Protein AF-A0A173T010-F1 (afdb_monomer_lite)

Sequence (983 aa):
MTNVKKKDGKRFGAIVLSLILLLSLVFPYPVMADQTTAADQTTAASVYAIHKTGDDKENFVIVIMGEGYTREQQEQFLKDATAKAQGLLKWSPYKEYSDRINIYAVQTVSNETGVGVMYGESNPDTYFHVQAFGKSCYFAKDGEDKARALRAELESRYLDTGAAVGTIHIICNTTANIGSSSNALFSFSANSGENEQGDVMTHEISHSIGRLGDEYDKKMQGENISDTSDPDKIKWHKMLGFRGIGITAAGTETVFAPSRVCMMRDLGNPFCEVCKMELARRLNNRDYVSRQASVYVCDPEITIPHSRTGTLDRDSDQYRIDETNITKANGKDLEFRTVVQNMVDAKQHLKITFRIIGADHTVKYEKEETYTVPPHSNWYDPDAARESLSVTLPAVTGLVSGDRLEGKIIDEDTGKILADNQTAGQAWSTVTIRYMLQNEDGTETTVPDTAPATVYVPKNSAYTLRSPDLYGYTCVGNSANQGEINITEDRQEITYYYRKNSEMPEIQTVPVRVTYDGKPHTFDIKQEDGVQISYSLTENGSYTQTEMPFYTEAGQYKIYFKAEKASFIPTYGEAVLEIEKASTSMQLTAKNDTVKGAGTVELQLCRQGIPEDAGIKVTCDVSGITLEEKGTDHWMATLPNETKTYTFTASYDGNGNYTGSKADCQVRVTADHSQTGGGSGGSSGGSSGGSSSGGSGGISGGGSSGGSGGSSGGSSGGSSGGGSGENAGGSTDGSSGNVSPDSGTLPAPDHAKEEPGNVTPPPAADTSVSVKDINVKAKTAVKNNTVKVKNIAAVLKKEITKAEKEQGGRIKDLSVEITFDTGKAKNWKNLHLEMDKQAVNLLVKKNVKEWKVNGGNVNLTFDSKALKELKKEMNTAVVIKMKQADKKNLSARAGKIIGKRPVYDFSVTGIKKKQSSVLKKGRIRVAVSYNASKKEKDKKIFAYKIDKHGAAVKIPGSYYDSDTKTVNFVSRGFFTVAVGCEK

Secondary structure (DSSP, 8-state):
------------S--GGGGSTTSS----PPP-----------PPPEEEEEEE-S-TTTSEEEEEEEES--GGGHHHHHHHHHHHHHHHTTSTTTTTTTTSEEEEEEE---SSSS-EETTSS-----TT-EEEETTEEEE-TTHHHHHHHHHHHHHHHTS-TT--EEEEEEEES-SS--EEEEETTEEEEE--GGGTTSHHHHHHHHHHHH----TTS----SSS-BS---TTTSTTGGGTTSTT--BEEESEEEEEES-SS-TTTSTTSPPPHHHHHHHHHHHT-TTT-SS--SEEE---EEE------SB--S-GGGSB--TTTGGGGTTEEEEEEEEEEE-SSS-EEEEEEEEEE-TTS-EEEEEEEEEEEPP--SS--SGGGEEEEEEEEEEE-S--TT-EEEEEEEETTT--EEEETTGGG--EEEEEEEEEEE-TTS-EEEPTTB--EEEEEETT-EEE-----BTTEEEEEETT-SSEEE--SSEEEEEEEEEEPBPPP-EEEE-EEEE--SS-B--EEEE-TT-EEEEESSTTS---B-SPP-B-SSEEEEEEEEEE-TTBPPEEEEEEEEEEPBP-EEEEEES-SEEESSEEEEEEEEEESS-TT---EEEESSTT-EEEEEETTEEEEEE-SSSEEEEEEEEE---SSB--EEEEEEEEEE------------------------------------------------------------------------------------------PPP--SS-----EEEEEE--EEETTEEEE--HHHHHHHHHHHHHHHTTS--SS-EEEEEE--TT-TT-SEEEEEE-HHHHHHHHHTT-SEEEEE-SSEEEEEEHHHHHHHHHHHSS-EEEEEEEPPSTTS-HHHHHHHTTS-EEEEEEEETTSPEE-B-SS--EEEEEE----TTS-GGGEEEEEE-TTS-EEEPTT-EEETTTTEEEEEESB---EEEEE--

Organism: NCBI:txid301302

InterPro domains:
  IPR009459 MucBP domain [PF06458] (430-499)
  IPR019026 Peptidase M64, IgA [PF09471] (50-226)
  IPR024079 Metallopeptidase, catalytic domain superfamily [G3DSA:3.40.390.10] (43-287)

Foldseek 3Di:
DDDDDDDDDDWDDDVPPVVVVPDPDDDDDDDDDDDDDDPPDPDAWFKFFAADQFAQQAAAEEEEEEKQAAPVCQVVQVVQQSLLLVLLCVAPPNQVCLNRYTYMYTYQHFPHGFAAEVVDPDQGRIRQNWYDDQQEIDGDDCNVVVVVVSQVVCQVAFHHPPFHHQAYEYETADQDNHWAAPELHYIYGYPHPVCSSNQRVNLGNLCNQLVAAQQADPDQTGLQKDQDQPLVPDLPNQCQLPPQFAWDHHNDPRMTGGHPFASSHPTPGHHDQSSSQSNLLRRQDSVGHPNGDFKDKGQKFKFFDDDSHRPTDPCSVVRGDFLQRPQVCAQGKMKIKIKMWGNAQDKFKKKKKKFKADLVRHTQDIDMDIDIFHGPDPDDRRVSRMHMDMDMDGNDHPDDRNIHIWIFMAGPVPRDTPHINCRNVFQKAKEKEFEWEQDPVRDIDGDPSYHIRIHIDGAQDKDARNLQAGRQKHWDAKPVNDRMDTHHDRYHYMYTYIYGFDDAWDKDWDAAEEEQPQDWDFTDIDGDPQKQKFKDQDQPDPSHHRDTDTDRWADKGKIKIWIDHPRHDTDIDMYIYGHHAFEWEKEKEWPAQEAEAWDKIKIAMDIDRDDQPQDKDKDKPDPPWDWDDPDRRIIITTGHQDFDKIKIKIWGPADRRHHIYIYIGIHGYHHDDDDDDDDDDDDDDDDDDDDDDDDDDDDDDDDDDDDDDDDDYDDDYDDDDDDDDDDDDDDDDDDDDDDDDDDDDDDDDDDDDDDDDDDDDDDDDDDDDLEDEQEQEFEWDDDPLETEGPPVLVSVVVSLVVVCVVVVHQGDAYEYEYDYPCVVRLPRFKYKYKAFLNNLVVCLVSLHQWYWYCPVQKIKIWGSFRSVQQCVVQVGIKIKMKGWDDLPQADPVLCQFQPPFTKIFIWIDRPPDDTFFFGPTTKMKMWGAADDDPVADQAFKFKFFQDPRNYTHTAPPWGADNPSRTTIDMGRGGGMMTIGGDD

Structure (mmCIF, N/CA/C/O backbone):
data_AF-A0A173T010-F1
#
_entry.id   AF-A0A173T010-F1
#
loop_
_atom_site.group_PDB
_atom_site.id
_atom_site.type_symbol
_atom_site.label_atom_id
_atom_site.label_alt_id
_atom_site.label_comp_id
_atom_site.label_asym_id
_atom_site.label_entity_id
_atom_site.label_seq_id
_atom_site.pdbx_PDB_ins_code
_atom_site.Cartn_x
_atom_site.Cartn_y
_atom_site.Cartn_z
_atom_site.occupancy
_atom_site.B_iso_or_equiv
_atom_site.auth_seq_id
_atom_site.auth_comp_id
_atom_site.auth_asym_id
_atom_site.auth_atom_id
_atom_site.pdbx_PDB_model_num
ATOM 1 N N . MET A 1 1 ? -6.142 -73.138 -12.010 1.00 29.06 1 MET A N 1
ATOM 2 C CA . MET A 1 1 ? -5.313 -74.334 -11.724 1.00 29.06 1 MET A CA 1
ATOM 3 C C . MET A 1 1 ? -3.832 -73.946 -11.750 1.00 29.06 1 MET A C 1
ATOM 5 O O . MET A 1 1 ? -3.520 -72.830 -12.137 1.00 29.06 1 MET A O 1
ATOM 9 N N . THR A 1 2 ? -2.970 -74.850 -11.284 1.00 28.05 2 THR A N 1
ATOM 10 C CA . THR A 1 2 ? -1.491 -74.925 -11.391 1.00 28.05 2 THR A CA 1
ATOM 11 C C . THR A 1 2 ? -0.807 -74.241 -12.597 1.00 28.05 2 THR A C 1
ATOM 13 O O . THR A 1 2 ? -1.397 -74.246 -13.668 1.00 28.05 2 THR A O 1
ATOM 16 N N . ASN A 1 3 ? 0.477 -73.821 -12.585 1.00 24.70 3 ASN A N 1
ATOM 17 C CA . ASN A 1 3 ? 1.535 -73.593 -11.559 1.00 24.70 3 ASN A CA 1
ATOM 18 C C . ASN A 1 3 ? 2.799 -73.019 -12.302 1.00 24.70 3 ASN A C 1
ATOM 20 O O . ASN A 1 3 ? 2.782 -72.906 -13.520 1.00 24.70 3 ASN A O 1
ATOM 24 N N . VAL A 1 4 ? 3.922 -72.767 -11.605 1.00 29.88 4 VAL A N 1
ATOM 25 C CA . VAL A 1 4 ? 5.317 -72.641 -12.126 1.00 29.88 4 VAL A CA 1
ATOM 26 C C . VAL A 1 4 ? 5.789 -71.290 -12.734 1.00 29.88 4 VAL A C 1
ATOM 28 O O . VAL A 1 4 ? 5.942 -71.131 -13.934 1.00 29.88 4 VAL A O 1
ATOM 31 N N . LYS A 1 5 ? 6.220 -70.386 -11.836 1.00 29.77 5 LYS A N 1
ATOM 32 C CA . LYS A 1 5 ? 7.614 -69.866 -11.685 1.00 29.77 5 LYS A CA 1
ATOM 33 C C . LYS A 1 5 ? 8.421 -69.264 -12.879 1.00 29.77 5 LYS A C 1
ATOM 35 O O . LYS A 1 5 ? 8.855 -70.000 -13.753 1.00 29.77 5 LYS A O 1
ATOM 40 N N . LYS A 1 6 ? 8.948 -68.045 -12.602 1.00 29.19 6 LYS A N 1
ATOM 41 C CA . LYS A 1 6 ? 10.375 -67.562 -12.642 1.00 29.19 6 LYS A CA 1
ATOM 42 C C . LYS A 1 6 ? 10.852 -66.538 -13.713 1.00 29.19 6 LYS A C 1
ATOM 44 O O . LYS A 1 6 ? 11.064 -66.884 -14.862 1.00 29.19 6 LYS A O 1
ATOM 49 N N . LYS A 1 7 ? 11.318 -65.397 -13.165 1.00 29.69 7 LYS A N 1
ATOM 50 C CA . LYS A 1 7 ? 12.555 -64.617 -13.454 1.00 29.69 7 LYS A CA 1
ATOM 51 C C . LYS A 1 7 ? 12.734 -63.803 -14.754 1.00 29.69 7 LYS A C 1
ATOM 53 O O . LYS A 1 7 ? 13.123 -64.326 -15.786 1.00 29.69 7 LYS A O 1
ATOM 58 N N . ASP A 1 8 ? 12.683 -62.480 -14.565 1.00 32.69 8 ASP A N 1
ATOM 59 C CA . ASP A 1 8 ? 13.780 -61.507 -14.773 1.00 32.69 8 ASP A CA 1
ATOM 60 C C . ASP A 1 8 ? 14.707 -61.617 -16.008 1.00 32.69 8 ASP A C 1
ATOM 62 O O . ASP A 1 8 ? 15.631 -62.429 -16.040 1.00 32.69 8 ASP A O 1
ATOM 66 N N . GLY A 1 9 ? 14.610 -60.639 -16.922 1.00 30.75 9 GLY A N 1
ATOM 67 C CA . GLY A 1 9 ? 15.633 -60.353 -17.943 1.00 30.75 9 GLY A CA 1
ATOM 68 C C . GLY A 1 9 ? 15.372 -59.038 -18.694 1.00 30.75 9 GLY A C 1
ATOM 69 O O . GLY A 1 9 ? 14.455 -58.962 -19.501 1.00 30.75 9 GLY A O 1
ATOM 70 N N . LYS A 1 10 ? 16.148 -57.974 -18.425 1.00 33.44 10 LYS A N 1
ATOM 71 C CA . LYS A 1 10 ? 15.954 -56.631 -19.025 1.00 33.44 10 LYS A CA 1
ATOM 72 C C . LYS A 1 10 ? 16.835 -56.389 -20.265 1.00 33.44 10 LYS A C 1
ATOM 74 O O . LYS A 1 10 ? 17.979 -56.830 -20.272 1.00 33.44 10 LYS A O 1
ATOM 79 N N . ARG A 1 11 ? 16.351 -55.500 -21.157 1.00 34.47 11 ARG A N 1
ATOM 80 C CA . ARG A 1 11 ? 17.037 -54.811 -22.290 1.00 34.47 11 ARG A CA 1
ATOM 81 C C . ARG A 1 11 ? 17.069 -55.561 -23.638 1.00 34.47 11 ARG A C 1
ATOM 83 O O . ARG A 1 11 ? 18.106 -56.080 -24.027 1.00 34.47 11 ARG A O 1
ATOM 90 N N . PHE A 1 12 ? 15.945 -55.544 -24.364 1.00 31.89 12 PHE A N 1
ATOM 91 C CA . PHE A 1 12 ? 15.892 -55.734 -25.825 1.00 31.89 12 PHE A CA 1
ATOM 92 C C . PHE A 1 12 ? 14.676 -54.997 -26.439 1.00 31.89 12 PHE A C 1
ATOM 94 O O . PHE A 1 12 ? 13.826 -54.526 -25.686 1.00 31.89 12 PHE A O 1
ATOM 101 N N . GLY A 1 13 ? 14.606 -54.883 -27.776 1.00 33.25 13 GLY A N 1
ATOM 102 C CA . GLY A 1 13 ? 13.552 -54.200 -28.546 1.00 33.25 13 GLY A CA 1
ATOM 103 C C . GLY A 1 13 ? 14.085 -53.125 -29.516 1.00 33.25 13 GLY A C 1
ATOM 104 O O . GLY A 1 13 ? 14.848 -53.410 -30.438 1.00 33.25 13 GLY A O 1
ATOM 105 N N . ALA A 1 14 ? 13.712 -51.860 -29.305 1.00 38.94 14 ALA A N 1
ATOM 106 C CA . ALA A 1 14 ? 14.021 -50.723 -30.177 1.00 38.94 14 ALA A CA 1
ATOM 107 C C . ALA A 1 14 ? 15.498 -50.228 -30.187 1.00 38.94 14 ALA A C 1
ATOM 109 O O . ALA A 1 14 ? 15.892 -49.415 -29.353 1.00 38.94 14 ALA A O 1
ATOM 110 N N . ILE A 1 15 ? 16.287 -50.616 -31.204 1.00 40.41 15 ILE A N 1
ATOM 111 C CA . ILE A 1 15 ? 17.272 -49.734 -31.900 1.00 40.41 15 ILE A CA 1
ATOM 112 C C . ILE A 1 15 ? 16.600 -49.049 -33.123 1.00 40.41 15 ILE A C 1
ATOM 114 O O . ILE A 1 15 ? 17.233 -48.504 -34.018 1.00 40.41 15 ILE A O 1
ATOM 118 N N . VAL A 1 16 ? 15.266 -49.122 -33.138 1.00 36.81 16 VAL A N 1
ATOM 119 C CA . VAL A 1 16 ? 14.355 -48.955 -34.278 1.00 36.81 16 VAL A CA 1
ATOM 120 C C . VAL A 1 16 ? 14.085 -47.484 -34.624 1.00 36.81 16 VAL A C 1
ATOM 122 O O . VAL A 1 16 ? 13.690 -47.184 -35.745 1.00 36.81 16 VAL A O 1
ATOM 125 N N . LEU A 1 17 ? 14.326 -46.548 -33.696 1.00 34.91 17 LEU A N 1
ATOM 126 C CA . LEU A 1 17 ? 13.899 -45.152 -33.860 1.00 34.91 17 LEU A CA 1
ATOM 127 C C . LEU A 1 17 ? 14.672 -44.369 -34.938 1.00 34.91 17 LEU A C 1
ATOM 129 O O . LEU A 1 17 ? 14.116 -43.450 -35.531 1.00 34.91 17 LEU A O 1
ATOM 133 N N . SER A 1 18 ? 15.929 -44.727 -35.222 1.00 36.53 18 SER A N 1
ATOM 134 C CA . SER A 1 18 ? 16.777 -43.953 -36.145 1.00 36.53 18 SER A CA 1
ATOM 135 C C . SER A 1 18 ? 16.515 -44.217 -37.632 1.00 36.53 18 SER A C 1
ATOM 137 O O . SER A 1 18 ? 17.018 -43.464 -38.460 1.00 36.53 18 SER A O 1
ATOM 139 N N . LEU A 1 19 ? 15.749 -45.254 -37.996 1.00 34.78 19 LEU A N 1
ATOM 140 C CA . LEU A 1 19 ? 15.488 -45.586 -39.407 1.00 34.78 19 LEU A CA 1
ATOM 141 C C . LEU A 1 19 ? 14.279 -44.850 -40.009 1.00 34.78 19 LEU A C 1
ATOM 143 O O . LEU A 1 19 ? 14.134 -44.813 -41.225 1.00 34.78 19 LEU A O 1
ATOM 147 N N . ILE A 1 20 ? 13.421 -44.256 -39.172 1.00 38.34 20 ILE A N 1
ATOM 148 C CA . ILE A 1 20 ? 12.201 -43.553 -39.611 1.00 38.34 20 ILE A CA 1
ATOM 149 C C . ILE A 1 20 ? 12.498 -42.090 -39.998 1.00 38.34 20 ILE A C 1
ATOM 151 O O . ILE A 1 20 ? 11.786 -41.505 -40.808 1.00 38.34 20 ILE A O 1
ATOM 155 N N . LEU A 1 21 ? 13.586 -41.503 -39.486 1.00 31.94 21 LEU A N 1
ATOM 156 C CA . LEU A 1 21 ? 13.912 -40.079 -39.658 1.00 31.94 21 LEU A CA 1
ATOM 157 C C . LEU A 1 21 ? 14.628 -39.732 -40.985 1.00 31.94 21 LEU A C 1
ATOM 159 O O . LEU A 1 21 ? 15.183 -38.643 -41.104 1.00 31.94 21 LEU A O 1
ATOM 163 N N . LEU A 1 22 ? 14.681 -40.649 -41.960 1.00 32.94 22 LEU A N 1
ATOM 164 C CA . LEU A 1 22 ? 15.526 -40.498 -43.158 1.00 32.94 22 LEU A CA 1
ATOM 165 C C . LEU A 1 22 ? 14.817 -40.786 -44.495 1.00 32.94 22 LEU A C 1
ATOM 167 O O . LEU A 1 22 ? 15.486 -40.996 -45.503 1.00 32.94 22 LEU A O 1
ATOM 171 N N . LEU A 1 23 ? 13.476 -40.794 -44.521 1.00 31.36 23 LEU A N 1
ATOM 172 C CA . LEU A 1 23 ? 12.683 -41.134 -45.716 1.00 31.36 23 LEU A CA 1
ATOM 173 C C . LEU A 1 23 ? 11.651 -40.063 -46.137 1.00 31.36 23 LEU A C 1
ATOM 175 O O . LEU A 1 23 ? 10.663 -40.381 -46.792 1.00 31.36 23 LEU A O 1
ATOM 179 N N . SER A 1 24 ? 11.866 -38.798 -45.764 1.00 29.70 24 SER A N 1
ATOM 180 C CA . SER A 1 24 ? 10.914 -37.689 -45.980 1.00 29.70 24 SER A CA 1
ATOM 181 C C . SER A 1 24 ? 11.537 -36.411 -46.575 1.00 29.70 24 SER A C 1
ATOM 183 O O . SER A 1 24 ? 10.984 -35.325 -46.417 1.00 29.70 24 SER A O 1
ATOM 185 N N . LEU A 1 25 ? 12.684 -36.515 -47.263 1.00 34.47 25 LEU A N 1
ATOM 186 C CA . LEU A 1 25 ? 13.433 -35.367 -47.810 1.00 34.47 25 LEU A CA 1
ATOM 187 C C . LEU A 1 25 ? 13.900 -35.545 -49.274 1.00 34.47 25 LEU A C 1
ATOM 189 O O . LEU A 1 25 ? 15.087 -35.415 -49.564 1.00 34.47 25 LEU A O 1
ATOM 193 N N . VAL A 1 26 ? 12.975 -35.782 -50.217 1.00 33.94 26 VAL A N 1
ATOM 194 C CA . VAL A 1 26 ? 13.180 -35.465 -51.652 1.00 33.94 26 VAL A CA 1
ATOM 195 C C . VAL A 1 26 ? 11.849 -35.047 -52.307 1.00 33.94 26 VAL A C 1
ATOM 197 O O . VAL A 1 26 ? 10.813 -35.625 -51.995 1.00 33.94 26 VAL A O 1
ATOM 200 N N . PHE A 1 27 ? 11.939 -34.123 -53.275 1.00 27.92 27 PHE A N 1
ATOM 201 C CA . PHE A 1 27 ? 10.919 -33.614 -54.219 1.00 27.92 27 PHE A CA 1
ATOM 202 C C . PHE A 1 27 ? 10.101 -32.367 -53.797 1.00 27.92 27 PHE A C 1
ATOM 204 O O . PHE A 1 27 ? 9.966 -32.104 -52.603 1.00 27.92 27 PHE A O 1
ATOM 211 N N . PRO A 1 28 ? 9.682 -31.511 -54.765 1.00 29.55 28 PRO A N 1
ATOM 212 C CA . PRO A 1 28 ? 9.612 -30.064 -54.535 1.00 29.55 28 PRO A CA 1
ATOM 213 C C . PRO A 1 28 ? 8.216 -29.431 -54.693 1.00 29.55 28 PRO A C 1
ATOM 215 O O . PRO A 1 28 ? 7.328 -29.963 -55.354 1.00 29.55 28 PRO A O 1
ATOM 218 N N . TYR A 1 29 ? 8.068 -28.232 -54.125 1.00 24.81 29 TYR A N 1
ATOM 219 C CA . TYR A 1 29 ? 6.849 -27.421 -54.163 1.00 24.81 29 TYR A CA 1
ATOM 220 C C . TYR A 1 29 ? 6.604 -26.741 -55.524 1.00 24.81 29 TYR A C 1
ATOM 222 O O . TYR A 1 29 ? 7.482 -26.020 -56.006 1.00 24.81 29 TYR A O 1
ATOM 230 N N . PRO A 1 30 ? 5.385 -26.825 -56.083 1.00 27.41 30 PRO A N 1
ATOM 231 C CA . PRO A 1 30 ? 4.771 -25.735 -56.831 1.00 27.41 30 PRO A CA 1
ATOM 232 C C . PRO A 1 30 ? 4.065 -24.759 -55.869 1.00 27.41 30 PRO A C 1
ATOM 234 O O . PRO A 1 30 ? 3.521 -25.166 -54.844 1.00 27.41 30 PRO A O 1
ATOM 237 N N . VAL A 1 31 ? 4.055 -23.465 -56.200 1.00 36.34 31 VAL A N 1
ATOM 238 C CA . VAL A 1 31 ? 3.404 -22.421 -55.388 1.00 36.34 31 VAL A CA 1
ATOM 239 C C . VAL A 1 31 ? 1.936 -22.261 -55.783 1.00 36.34 31 VAL A C 1
ATOM 241 O O . VAL A 1 31 ? 1.650 -21.969 -56.941 1.00 36.34 31 VAL A O 1
ATOM 244 N N . MET A 1 32 ? 1.036 -22.340 -54.802 1.00 26.92 32 MET A N 1
ATOM 245 C CA . MET A 1 32 ? -0.228 -21.592 -54.763 1.00 26.92 32 MET A CA 1
ATOM 246 C C . MET A 1 32 ? -0.496 -21.134 -53.324 1.00 26.92 32 MET A C 1
ATOM 248 O O . MET A 1 32 ? 0.056 -21.699 -52.381 1.00 26.92 32 MET A O 1
ATOM 252 N N . ALA A 1 33 ? -1.267 -20.058 -53.176 1.00 34.84 33 ALA A N 1
ATOM 253 C CA . ALA A 1 33 ? -1.495 -19.396 -51.895 1.00 34.84 33 ALA A CA 1
ATOM 254 C C . ALA A 1 33 ? -2.570 -20.090 -51.045 1.00 34.84 33 ALA A C 1
ATOM 256 O O . ALA A 1 33 ? -3.455 -20.754 -51.581 1.00 34.84 33 ALA A O 1
ATOM 257 N N . ASP A 1 34 ? -2.539 -19.819 -49.740 1.00 25.30 34 ASP A N 1
ATOM 258 C CA . ASP A 1 34 ? -3.720 -19.896 -48.883 1.00 25.30 34 ASP A CA 1
ATOM 259 C C . ASP A 1 34 ? -3.795 -18.642 -47.994 1.00 25.30 34 ASP A C 1
ATOM 261 O O . ASP A 1 34 ? -2.782 -17.976 -47.747 1.00 25.30 34 ASP A O 1
ATOM 265 N N . GLN A 1 35 ? -5.001 -18.289 -47.559 1.00 31.22 35 GLN A N 1
ATOM 266 C CA . GLN A 1 35 ? -5.261 -17.215 -46.600 1.00 31.22 35 GLN A CA 1
ATOM 267 C C . GLN A 1 35 ? -5.533 -17.809 -45.211 1.00 31.22 35 GLN A C 1
ATOM 269 O O . GLN A 1 35 ? -5.788 -18.997 -45.068 1.00 31.22 35 GLN A O 1
ATOM 274 N N . THR A 1 36 ? -5.558 -16.951 -44.185 1.00 25.95 36 THR A N 1
ATOM 275 C CA . THR A 1 36 ? -5.728 -17.304 -42.758 1.00 25.95 36 THR A CA 1
ATOM 276 C C . THR A 1 36 ? -4.552 -18.107 -42.155 1.00 25.95 36 THR A C 1
ATOM 278 O O . THR A 1 36 ? -3.834 -18.814 -42.843 1.00 25.95 36 THR A O 1
ATOM 281 N N . THR A 1 37 ? -4.212 -17.972 -40.869 1.00 27.17 37 THR A N 1
ATOM 282 C CA . THR A 1 37 ? -4.850 -17.185 -39.796 1.00 27.17 37 THR A CA 1
ATOM 283 C C . THR A 1 37 ? -3.782 -16.469 -38.966 1.00 27.17 37 THR A C 1
ATOM 285 O O . THR A 1 37 ? -2.730 -17.042 -38.694 1.00 27.17 37 THR A O 1
ATOM 288 N N . ALA A 1 38 ? -4.050 -15.240 -38.516 1.00 35.41 38 ALA A N 1
ATOM 289 C CA . ALA A 1 38 ? -3.215 -14.587 -37.509 1.00 35.41 38 ALA A CA 1
ATOM 290 C C . ALA A 1 38 ? -3.538 -15.174 -36.124 1.00 35.41 38 ALA A C 1
ATOM 292 O O . ALA A 1 38 ? -4.664 -15.029 -35.651 1.00 35.41 38 ALA A O 1
ATOM 293 N N . ALA A 1 39 ? -2.575 -15.859 -35.499 1.00 31.23 39 ALA A N 1
ATOM 294 C CA . ALA A 1 39 ? -2.777 -16.555 -34.224 1.00 31.23 39 ALA A CA 1
ATOM 295 C C . ALA A 1 39 ? -1.484 -16.707 -33.388 1.00 31.23 39 ALA A C 1
ATOM 297 O O . ALA A 1 39 ? -1.230 -17.770 -32.832 1.00 31.23 39 ALA A O 1
ATOM 298 N N . ASP A 1 40 ? -0.677 -15.645 -33.281 1.00 27.23 40 ASP A N 1
ATOM 299 C CA . ASP A 1 40 ? 0.320 -15.517 -32.201 1.00 27.23 40 ASP A CA 1
ATOM 300 C C . ASP A 1 40 ? 0.377 -14.072 -31.674 1.00 27.23 40 ASP A C 1
ATOM 302 O O . ASP A 1 40 ? 1.340 -13.325 -31.843 1.00 27.23 40 ASP A O 1
ATOM 306 N N . GLN A 1 41 ? -0.738 -13.655 -31.074 1.00 27.92 41 GLN A N 1
ATOM 307 C CA . GLN A 1 41 ? -0.754 -12.583 -30.087 1.00 27.92 41 GLN A CA 1
ATOM 308 C C . GLN A 1 41 ? -1.201 -13.192 -28.762 1.00 27.92 41 GLN A C 1
ATOM 310 O O . GLN A 1 41 ? -2.357 -13.594 -28.619 1.00 27.92 41 GLN A O 1
ATOM 315 N N . THR A 1 42 ? -0.313 -13.210 -27.769 1.00 31.72 42 THR A N 1
ATOM 316 C CA . THR A 1 42 ? -0.710 -13.374 -26.368 1.00 31.72 42 THR A CA 1
ATOM 317 C C . THR A 1 42 ? -1.521 -12.151 -25.950 1.00 31.72 42 THR A C 1
ATOM 319 O O . THR A 1 42 ? -0.962 -11.138 -25.530 1.00 31.72 42 THR A O 1
ATOM 322 N N . THR A 1 43 ? -2.845 -12.230 -26.107 1.00 40.72 43 THR A N 1
ATOM 323 C CA . THR A 1 43 ? -3.780 -11.184 -25.682 1.00 40.72 43 THR A CA 1
ATOM 324 C C . THR A 1 43 ? -3.602 -10.923 -24.191 1.00 40.72 43 THR A C 1
ATOM 326 O O . THR A 1 43 ? -3.838 -11.819 -23.377 1.00 40.72 43 THR A O 1
ATOM 329 N N . ALA A 1 44 ? -3.182 -9.707 -23.842 1.00 56.84 44 ALA A N 1
ATOM 330 C CA . ALA A 1 44 ? -3.123 -9.267 -22.455 1.00 56.84 44 ALA A CA 1
ATOM 331 C C . ALA A 1 44 ? -4.504 -9.378 -21.791 1.00 56.84 44 ALA A C 1
ATOM 333 O O . ALA A 1 44 ? -5.529 -9.213 -22.455 1.00 56.84 44 ALA A O 1
ATOM 334 N N . ALA A 1 45 ? -4.528 -9.639 -20.484 1.00 71.00 45 ALA A N 1
ATOM 335 C CA . ALA A 1 45 ? -5.773 -9.645 -19.726 1.00 71.00 45 ALA A CA 1
ATOM 336 C C . ALA A 1 45 ? -6.368 -8.228 -19.680 1.00 71.00 45 ALA A C 1
ATOM 338 O O . ALA A 1 45 ? -5.649 -7.265 -19.408 1.00 71.00 45 ALA A O 1
ATOM 339 N N . SER A 1 46 ? -7.671 -8.092 -19.931 1.00 87.00 46 SER A N 1
ATOM 340 C CA . SER A 1 46 ? -8.363 -6.802 -19.836 1.00 87.00 46 SER A CA 1
ATOM 341 C C . SER A 1 46 ? -8.423 -6.339 -18.377 1.00 87.00 46 SER A C 1
ATOM 343 O O . SER A 1 46 ? -8.691 -7.145 -17.480 1.00 87.00 46 SER A O 1
ATOM 345 N N . VAL A 1 47 ? -8.195 -5.047 -18.133 1.00 93.19 47 VAL A N 1
ATOM 346 C CA . VAL A 1 47 ? -8.077 -4.466 -16.786 1.00 93.19 47 VAL A CA 1
ATOM 347 C C . VAL A 1 47 ? -9.080 -3.332 -16.630 1.00 93.19 47 VAL A C 1
ATOM 349 O O . VAL A 1 47 ? -9.007 -2.343 -17.349 1.00 93.19 47 VAL A O 1
ATOM 352 N N . TYR A 1 48 ? -9.978 -3.470 -15.659 1.00 96.19 48 TYR A N 1
ATOM 353 C CA . TYR A 1 48 ? -11.080 -2.553 -15.397 1.00 96.19 48 TYR A CA 1
ATOM 354 C C . TYR A 1 48 ? -10.839 -1.766 -14.111 1.00 96.19 48 TYR A C 1
ATOM 356 O O . TYR A 1 48 ? -10.664 -2.361 -13.045 1.00 96.19 48 TYR A O 1
ATOM 364 N N . ALA A 1 49 ? -10.884 -0.437 -14.179 1.00 97.38 49 ALA A N 1
ATOM 365 C CA . ALA A 1 49 ? -10.874 0.423 -12.999 1.00 97.38 49 ALA A CA 1
ATOM 366 C C . ALA A 1 49 ? -12.294 0.498 -12.411 1.00 97.38 49 ALA A C 1
ATOM 368 O O . ALA A 1 49 ? -13.097 1.348 -12.795 1.00 97.38 49 ALA A O 1
ATOM 369 N N . ILE A 1 50 ? -12.618 -0.424 -11.498 1.00 97.38 50 ILE A N 1
ATOM 370 C CA . ILE A 1 50 ? -13.960 -0.521 -10.891 1.00 97.38 50 ILE A CA 1
ATOM 371 C C . ILE A 1 50 ? -14.149 0.404 -9.680 1.00 97.38 50 ILE A C 1
ATOM 373 O O . ILE A 1 50 ? -15.272 0.607 -9.228 1.00 97.38 50 ILE A O 1
ATOM 377 N N . HIS A 1 51 ? -13.054 0.951 -9.143 1.00 98.12 51 HIS A N 1
ATOM 378 C CA . HIS A 1 51 ? -13.059 1.982 -8.109 1.00 98.12 51 HIS A CA 1
ATOM 379 C C . HIS A 1 51 ? -11.680 2.674 -8.059 1.00 98.12 51 HIS A C 1
ATOM 381 O O . HIS A 1 51 ? -10.763 2.135 -7.446 1.00 98.12 51 HIS A O 1
ATOM 387 N N . LYS A 1 52 ? -11.481 3.844 -8.686 1.00 96.25 52 LYS A N 1
ATOM 388 C CA . LYS A 1 52 ? -10.214 4.613 -8.598 1.00 96.25 52 LYS A CA 1
ATOM 389 C C . LYS A 1 52 ? -10.463 6.022 -8.062 1.00 96.25 52 LYS A C 1
ATOM 391 O O . LYS A 1 52 ? -11.053 6.864 -8.736 1.00 96.25 52 LYS A O 1
ATOM 396 N N . THR A 1 53 ? -10.023 6.285 -6.836 1.00 94.81 53 THR A N 1
ATOM 397 C CA . THR A 1 53 ? -10.344 7.523 -6.101 1.00 94.81 53 THR A CA 1
ATOM 398 C C . THR A 1 53 ? -9.117 8.407 -5.853 1.00 94.81 53 THR A C 1
ATOM 400 O O . THR A 1 53 ? -9.256 9.547 -5.402 1.00 94.81 53 THR A O 1
ATOM 403 N N . GLY A 1 54 ? -7.916 7.930 -6.183 1.00 93.50 54 GLY A N 1
ATOM 404 C CA . GLY A 1 54 ? -6.649 8.662 -6.110 1.00 93.50 54 GLY A CA 1
ATOM 405 C C . GLY A 1 54 ? -5.563 8.028 -6.986 1.00 93.50 54 GLY A C 1
ATOM 406 O O . GLY A 1 54 ? -5.813 7.042 -7.681 1.00 93.50 54 GLY A O 1
ATOM 407 N N . ASP A 1 55 ? -4.357 8.591 -6.943 1.00 93.56 55 ASP A N 1
ATOM 408 C CA . ASP A 1 55 ? -3.153 7.994 -7.540 1.00 93.56 55 ASP A CA 1
ATOM 409 C C . ASP A 1 55 ? -2.785 6.682 -6.796 1.00 93.56 55 ASP A C 1
ATOM 411 O O . ASP A 1 55 ? -2.935 6.582 -5.575 1.00 93.56 55 ASP A O 1
ATOM 415 N N . ASP A 1 56 ? -2.322 5.659 -7.521 1.00 94.56 56 ASP A N 1
ATOM 416 C CA . ASP A 1 56 ? -2.036 4.301 -7.015 1.00 94.56 56 ASP A CA 1
ATOM 417 C C . ASP A 1 56 ? -0.829 4.202 -6.062 1.00 94.56 56 ASP A C 1
ATOM 419 O O . ASP A 1 56 ? -0.561 3.137 -5.504 1.00 94.56 56 ASP A O 1
ATOM 423 N N . LYS A 1 57 ? -0.080 5.293 -5.868 1.00 91.88 57 LYS A N 1
ATOM 424 C CA . LYS A 1 57 ? 0.882 5.452 -4.770 1.00 91.88 57 LYS A CA 1
ATOM 425 C C . LYS A 1 57 ? 0.244 6.129 -3.565 1.00 91.88 57 LYS A C 1
ATOM 427 O O . LYS A 1 57 ? 0.732 5.895 -2.471 1.00 91.88 57 LYS A O 1
ATOM 432 N N . GLU A 1 58 ? -0.781 6.974 -3.696 1.00 91.88 58 GLU A N 1
ATOM 433 C CA . GLU A 1 58 ? -1.471 7.542 -2.518 1.00 91.88 58 GLU A CA 1
ATOM 434 C C . GLU A 1 58 ? -2.474 6.555 -1.895 1.00 91.88 58 GLU A C 1
ATOM 436 O O . GLU A 1 58 ? -2.658 6.572 -0.674 1.00 91.88 58 GLU A O 1
ATOM 441 N N . ASN A 1 59 ? -3.072 5.685 -2.715 1.00 95.25 59 ASN A N 1
ATOM 442 C CA . ASN A 1 59 ? -4.128 4.745 -2.336 1.00 95.25 59 ASN A CA 1
ATOM 443 C C . ASN A 1 59 ? -3.655 3.280 -2.304 1.00 95.25 59 ASN A C 1
ATOM 445 O O . ASN A 1 59 ? -2.806 2.858 -3.085 1.00 95.25 59 ASN A O 1
ATOM 449 N N . PHE A 1 60 ? -4.236 2.468 -1.417 1.00 97.25 60 PHE A N 1
ATOM 450 C CA . PHE A 1 60 ? -3.945 1.038 -1.324 1.00 97.25 60 PHE A CA 1
ATOM 451 C C . PHE A 1 60 ? -4.612 0.285 -2.483 1.00 97.25 60 PHE A C 1
ATOM 453 O O . PHE A 1 60 ? -5.840 0.221 -2.567 1.00 97.25 60 PHE A O 1
ATOM 460 N N . VAL A 1 61 ? -3.804 -0.304 -3.367 1.00 98.12 61 VAL A N 1
ATOM 461 C CA . VAL A 1 61 ? -4.298 -1.014 -4.556 1.00 98.12 61 VAL A CA 1
ATOM 462 C C . VAL A 1 61 ? -4.722 -2.447 -4.223 1.00 98.12 61 VAL A C 1
ATOM 464 O O . VAL A 1 61 ? -3.902 -3.285 -3.828 1.00 98.12 61 VAL A O 1
ATOM 467 N N . ILE A 1 62 ? -5.998 -2.740 -4.455 1.00 98.62 62 ILE A N 1
ATOM 468 C CA . ILE A 1 62 ? -6.594 -4.077 -4.470 1.00 98.62 62 ILE A CA 1
ATOM 469 C C . ILE A 1 62 ? -6.805 -4.499 -5.929 1.00 98.62 62 ILE A C 1
ATOM 471 O O . ILE A 1 62 ? -7.259 -3.713 -6.759 1.00 98.62 62 ILE A O 1
ATOM 475 N N . VAL A 1 63 ? -6.515 -5.760 -6.243 1.00 98.75 63 VAL A N 1
ATOM 476 C CA . VAL A 1 63 ? -6.845 -6.362 -7.542 1.00 98.75 63 VAL A CA 1
ATOM 477 C C . VAL A 1 63 ? -7.763 -7.561 -7.329 1.00 98.75 63 VAL A C 1
ATOM 479 O O . VAL A 1 63 ? -7.504 -8.392 -6.461 1.00 98.75 63 VAL A O 1
ATOM 482 N N . ILE A 1 64 ? -8.813 -7.667 -8.134 1.00 98.75 64 ILE A N 1
ATOM 483 C CA . ILE A 1 64 ? -9.738 -8.798 -8.186 1.00 98.75 64 ILE A CA 1
ATOM 484 C C . ILE A 1 64 ? -9.531 -9.517 -9.526 1.00 98.75 64 ILE A C 1
ATOM 486 O O . ILE A 1 64 ? -9.529 -8.874 -10.573 1.00 98.75 64 ILE A O 1
ATOM 490 N N . MET A 1 65 ? -9.348 -10.836 -9.514 1.00 98.38 65 MET A N 1
ATOM 491 C CA . MET A 1 65 ? -9.182 -11.664 -10.721 1.00 98.38 65 MET A CA 1
ATOM 492 C C . MET A 1 65 ? -10.269 -12.745 -10.785 1.00 98.38 65 MET A C 1
ATOM 494 O O . MET A 1 65 ? -10.767 -13.185 -9.745 1.00 98.38 65 MET A O 1
ATOM 498 N N . GLY A 1 66 ? -10.644 -13.168 -11.993 1.00 97.06 66 GLY A N 1
ATOM 499 C CA . GLY A 1 66 ? -11.679 -14.183 -12.210 1.00 97.06 66 GLY A CA 1
ATOM 500 C C . GLY A 1 66 ? -11.090 -15.570 -12.453 1.00 97.06 66 GLY A C 1
ATOM 501 O O . GLY A 1 66 ? -10.293 -15.748 -13.368 1.00 97.06 66 GLY A O 1
ATOM 502 N N . GLU A 1 67 ? -11.500 -16.568 -11.679 1.00 96.75 67 GLU A N 1
ATOM 503 C CA . GLU A 1 67 ? -11.150 -17.972 -11.910 1.00 96.75 67 GLU A CA 1
ATOM 504 C C . GLU A 1 67 ? -12.389 -18.772 -12.311 1.00 96.75 67 GLU A C 1
ATOM 506 O O . GLU A 1 67 ? -13.440 -18.643 -11.684 1.00 96.75 67 GLU A O 1
ATOM 511 N N . GLY A 1 68 ? -12.279 -19.603 -13.350 1.00 96.75 68 GLY A N 1
ATOM 512 C CA . GLY A 1 68 ? -13.400 -20.417 -13.829 1.00 96.75 68 GLY A CA 1
ATOM 513 C C . GLY A 1 68 ? -14.471 -19.655 -14.608 1.00 96.75 68 GLY A C 1
ATOM 514 O O . GLY A 1 68 ? -15.571 -20.174 -14.788 1.00 96.75 68 GLY A O 1
ATOM 515 N N . TYR A 1 69 ? -14.189 -18.427 -15.046 1.00 97.12 69 TYR A N 1
ATOM 516 C CA . TYR A 1 69 ? -15.055 -17.674 -15.954 1.00 97.12 69 TYR A CA 1
ATOM 517 C C . TYR A 1 69 ? -14.582 -17.886 -17.397 1.00 97.12 69 TYR A C 1
ATOM 519 O O . TYR A 1 69 ? -13.439 -17.558 -17.728 1.00 97.12 69 TYR A O 1
ATOM 527 N N . THR A 1 70 ? -15.445 -18.410 -18.268 1.00 95.06 70 THR A N 1
ATOM 528 C CA . THR A 1 70 ? -15.174 -18.521 -19.713 1.00 95.06 70 THR A CA 1
ATOM 529 C C . THR A 1 70 ? -15.220 -17.149 -20.393 1.00 95.06 70 THR A C 1
ATOM 531 O O . THR A 1 70 ? -15.491 -16.128 -19.753 1.00 95.06 70 THR A O 1
ATOM 534 N N . ARG A 1 71 ? -14.946 -17.088 -21.701 1.00 94.00 71 ARG A N 1
ATOM 535 C CA . ARG A 1 71 ? -14.947 -15.839 -22.486 1.00 94.00 71 ARG A CA 1
ATOM 536 C C . ARG A 1 71 ? -16.318 -15.151 -22.467 1.00 94.00 71 ARG A C 1
ATOM 538 O O . ARG A 1 71 ? -16.401 -13.934 -22.350 1.00 94.00 71 ARG A O 1
ATOM 545 N N . GLU A 1 72 ? -17.378 -15.944 -22.498 1.00 94.38 72 GLU A N 1
ATOM 546 C CA . GLU A 1 72 ? -18.789 -15.544 -22.503 1.00 94.38 72 GLU A CA 1
ATOM 547 C C . GLU A 1 72 ? -19.251 -15.051 -21.120 1.00 94.38 72 GLU A C 1
ATOM 549 O O . GLU A 1 72 ? -20.247 -14.344 -21.005 1.00 94.38 72 GLU A O 1
ATOM 554 N N . GLN A 1 73 ? -18.519 -15.410 -20.062 1.00 96.44 73 GLN A N 1
ATOM 555 C CA . GLN A 1 73 ? -18.840 -15.090 -18.670 1.00 96.44 73 GLN A CA 1
ATOM 556 C C . GLN A 1 73 ? -18.048 -13.883 -18.130 1.00 96.44 73 GLN A C 1
ATOM 558 O O . GLN A 1 73 ? -18.232 -13.504 -16.974 1.00 96.44 73 GLN A O 1
ATOM 563 N N . GLN A 1 74 ? -17.184 -13.246 -18.932 1.00 94.88 74 GLN A N 1
ATOM 564 C CA . GLN A 1 74 ? -16.338 -12.135 -18.464 1.00 94.88 74 GLN A CA 1
ATOM 565 C C . GLN A 1 74 ? -17.134 -10.880 -18.061 1.00 94.88 74 GLN A C 1
ATOM 567 O O . GLN A 1 74 ? -16.717 -10.153 -17.161 1.00 94.88 74 GLN A O 1
ATOM 572 N N . GLU A 1 75 ? -18.310 -10.645 -18.653 1.00 94.38 75 GLU A N 1
ATOM 573 C CA . GLU A 1 75 ? -19.245 -9.626 -18.158 1.00 94.38 75 GLU A CA 1
ATOM 574 C C . GLU A 1 75 ? -19.814 -9.965 -16.775 1.00 94.38 75 GLU A C 1
ATOM 576 O O . GLU A 1 75 ? -20.032 -9.065 -15.964 1.00 94.38 75 GLU A O 1
ATOM 581 N N . GLN A 1 76 ? -20.093 -11.246 -16.512 1.00 95.81 76 GLN A N 1
ATOM 582 C CA . GLN A 1 76 ? -20.615 -11.684 -15.220 1.00 95.81 76 GLN A CA 1
ATOM 583 C C . GLN A 1 76 ? -19.543 -11.513 -14.145 1.00 95.81 76 GLN A C 1
ATOM 585 O O . GLN A 1 76 ? -19.818 -10.887 -13.127 1.00 95.81 76 GLN A O 1
ATOM 590 N N . PHE A 1 77 ? -18.298 -11.904 -14.437 1.00 96.75 77 PHE A N 1
ATOM 591 C CA . PHE A 1 77 ? -17.152 -11.628 -13.569 1.00 96.75 77 PHE A CA 1
ATOM 592 C C . PHE A 1 77 ? -17.036 -10.141 -13.190 1.00 96.75 77 PHE A C 1
ATOM 594 O O . PHE A 1 77 ? -16.836 -9.832 -12.017 1.00 96.75 77 PHE A O 1
ATOM 601 N N . LEU A 1 78 ? -17.189 -9.205 -14.137 1.00 96.19 78 LEU A N 1
ATOM 602 C CA . LEU A 1 78 ? -17.129 -7.771 -13.817 1.00 96.19 78 LEU A CA 1
ATOM 603 C C . LEU A 1 78 ? -18.279 -7.316 -12.910 1.00 96.19 78 LEU A C 1
ATOM 605 O O . LEU A 1 78 ? -18.053 -6.510 -12.003 1.00 96.19 78 LEU A O 1
ATOM 609 N N . LYS A 1 79 ? -19.492 -7.841 -13.120 1.00 95.56 79 LYS A N 1
ATOM 610 C CA . LYS A 1 79 ? -20.660 -7.577 -12.261 1.00 95.56 79 LYS A CA 1
ATOM 611 C C . LYS A 1 79 ? -20.407 -8.118 -10.847 1.00 95.56 79 LYS A C 1
ATOM 613 O O . LYS A 1 79 ? -20.563 -7.375 -9.879 1.00 95.56 79 LYS A O 1
ATOM 618 N N . ASP A 1 80 ? -19.907 -9.348 -10.737 1.00 95.88 80 ASP A N 1
ATOM 619 C CA . ASP A 1 80 ? -19.574 -10.011 -9.471 1.00 95.88 80 ASP A CA 1
ATOM 620 C C . ASP A 1 80 ? -18.453 -9.285 -8.712 1.00 95.88 80 ASP A C 1
ATOM 622 O O . ASP A 1 80 ? -18.575 -9.034 -7.512 1.00 95.88 80 ASP A O 1
ATOM 626 N N . ALA A 1 81 ? -17.376 -8.907 -9.408 1.00 97.06 81 ALA A N 1
ATOM 627 C CA . ALA A 1 81 ? -16.244 -8.176 -8.845 1.00 97.06 81 ALA A CA 1
ATOM 628 C C . ALA A 1 81 ? -16.650 -6.779 -8.358 1.00 97.06 81 ALA A C 1
ATOM 630 O O . ALA A 1 81 ? -16.274 -6.388 -7.254 1.00 97.06 81 ALA A O 1
ATOM 631 N N . THR A 1 82 ? -17.455 -6.050 -9.137 1.00 96.12 82 THR A N 1
ATOM 632 C CA . THR A 1 82 ? -17.941 -4.711 -8.766 1.00 96.12 82 THR A CA 1
ATOM 633 C C . THR A 1 82 ? -18.888 -4.776 -7.568 1.00 96.12 82 THR A C 1
ATOM 635 O O . THR A 1 82 ? -18.707 -4.028 -6.607 1.00 96.12 82 THR A O 1
ATOM 638 N N . ALA A 1 83 ? -19.846 -5.710 -7.564 1.00 95.19 83 ALA A N 1
ATOM 639 C CA . ALA A 1 83 ? -20.779 -5.893 -6.451 1.00 95.19 83 ALA A CA 1
ATOM 640 C C . ALA A 1 83 ? -20.056 -6.273 -5.148 1.00 95.19 83 ALA A C 1
ATOM 642 O O . ALA A 1 83 ? -20.300 -5.668 -4.102 1.00 95.19 83 ALA A O 1
ATOM 643 N N . LYS A 1 84 ? -19.107 -7.217 -5.208 1.00 96.06 84 LYS A N 1
ATOM 644 C CA . LYS A 1 84 ? -18.319 -7.643 -4.041 1.00 96.06 84 LYS A CA 1
ATOM 645 C C . LYS A 1 84 ? -17.359 -6.548 -3.563 1.00 96.06 84 LYS A C 1
ATOM 647 O O . LYS A 1 84 ? -17.200 -6.376 -2.357 1.00 96.06 84 LYS A O 1
ATOM 652 N N . ALA A 1 85 ? -16.774 -5.756 -4.466 1.00 96.88 85 ALA A N 1
ATOM 653 C CA . ALA A 1 85 ? -15.962 -4.587 -4.112 1.00 96.88 85 ALA A CA 1
ATOM 654 C C . ALA A 1 85 ? -16.785 -3.503 -3.391 1.00 96.88 85 ALA A C 1
ATOM 656 O O . ALA A 1 85 ? -16.360 -2.990 -2.358 1.00 96.88 85 ALA A O 1
ATOM 657 N N . GLN A 1 86 ? -17.993 -3.202 -3.876 1.00 95.31 86 GLN A N 1
ATOM 658 C CA . GLN A 1 86 ? -18.931 -2.307 -3.188 1.00 95.31 86 GLN A CA 1
ATOM 659 C C . GLN A 1 86 ? -19.414 -2.889 -1.848 1.00 95.31 86 GLN A C 1
ATOM 661 O O . GLN A 1 86 ? -19.674 -2.132 -0.916 1.00 95.31 86 GLN A O 1
ATOM 666 N N . GLY A 1 87 ? -19.504 -4.217 -1.735 1.00 95.50 87 GLY A N 1
ATOM 667 C CA . GLY A 1 87 ? -19.724 -4.952 -0.488 1.00 95.50 87 GLY A CA 1
ATOM 668 C C . GLY A 1 87 ? -18.633 -4.704 0.552 1.00 95.50 87 GLY A C 1
ATOM 669 O O . GLY A 1 87 ? -18.919 -4.191 1.632 1.00 95.50 87 GLY A O 1
ATOM 670 N N . LEU A 1 88 ? -17.376 -4.974 0.185 1.00 96.88 88 LEU A N 1
ATOM 671 C CA . LEU A 1 88 ? -16.186 -4.735 1.010 1.00 96.88 88 LEU A CA 1
ATOM 672 C C . LEU A 1 88 ? -16.153 -3.310 1.580 1.00 96.88 88 LEU A C 1
ATOM 674 O O . LEU A 1 88 ? -15.931 -3.125 2.774 1.00 96.88 88 LEU A O 1
ATOM 678 N N . LEU A 1 89 ? -16.429 -2.305 0.743 1.00 97.25 89 LEU A N 1
ATOM 679 C CA . LEU A 1 89 ? -16.399 -0.891 1.130 1.00 97.25 89 LEU A CA 1
ATOM 680 C C . LEU A 1 89 ? -17.533 -0.462 2.085 1.00 97.25 89 LEU A C 1
ATOM 682 O O . LEU A 1 89 ? -17.484 0.655 2.586 1.00 97.25 89 LEU A O 1
ATOM 686 N N . LYS A 1 90 ? -18.532 -1.305 2.385 1.00 95.38 90 LYS A N 1
ATOM 687 C CA . LYS A 1 90 ? -19.531 -1.027 3.444 1.00 95.38 90 LYS A CA 1
ATOM 688 C C . LYS A 1 90 ? -18.962 -1.260 4.848 1.00 95.38 90 LYS A C 1
ATOM 690 O O . LYS A 1 90 ? -19.424 -0.647 5.810 1.00 95.38 90 LYS A O 1
ATOM 695 N N . TRP A 1 91 ? -17.979 -2.151 4.979 1.00 96.25 91 TRP A N 1
ATOM 696 C CA . TRP A 1 91 ? -17.460 -2.611 6.265 1.00 96.25 91 TRP A CA 1
ATOM 697 C C . TRP A 1 91 ? -16.344 -1.706 6.790 1.00 96.25 91 TRP A C 1
ATOM 699 O O . TRP A 1 91 ? -15.356 -1.459 6.106 1.00 96.25 91 TRP A O 1
ATOM 709 N N . SER A 1 92 ? -16.447 -1.242 8.035 1.00 95.12 92 SER A N 1
ATOM 710 C CA . SER A 1 92 ? -15.350 -0.514 8.687 1.00 95.12 92 SER A CA 1
ATOM 711 C C . SER A 1 92 ? -14.163 -1.456 8.958 1.00 95.12 92 SER A C 1
ATOM 713 O O . SER A 1 92 ? -14.385 -2.531 9.517 1.00 95.12 92 SER A O 1
ATOM 715 N N . PRO A 1 93 ? -12.909 -1.103 8.597 1.00 95.88 93 PRO A N 1
ATOM 716 C CA . PRO A 1 93 ? -12.424 0.238 8.258 1.00 95.88 93 PRO A CA 1
ATOM 717 C C . PRO A 1 93 ? -12.435 0.576 6.754 1.00 95.88 93 PRO A C 1
ATOM 719 O O . PRO A 1 93 ? -12.101 1.696 6.382 1.00 95.88 93 PRO A O 1
ATOM 722 N N . TYR A 1 94 ? -12.767 -0.364 5.865 1.00 97.75 94 TYR A N 1
ATOM 723 C CA . TYR A 1 94 ? -12.758 -0.145 4.410 1.00 97.75 94 TYR A CA 1
ATOM 724 C C . TYR A 1 94 ? -13.713 0.970 3.966 1.00 97.75 94 TYR A C 1
ATOM 726 O O . TYR A 1 94 ? -13.439 1.643 2.978 1.00 97.75 94 TYR A O 1
ATOM 734 N N . LYS A 1 95 ? -14.788 1.201 4.724 1.00 96.88 95 LYS A N 1
ATOM 735 C CA . LYS A 1 95 ? -15.718 2.323 4.556 1.00 96.88 95 LYS A CA 1
ATOM 736 C C . LYS A 1 95 ? -15.049 3.674 4.840 1.00 96.88 95 LYS A C 1
ATOM 738 O O . LYS A 1 95 ? -15.047 4.551 3.979 1.00 96.88 95 LYS A O 1
ATOM 743 N N . GLU A 1 96 ? -14.416 3.822 6.004 1.00 95.38 96 GLU A N 1
ATOM 744 C CA . GLU A 1 96 ? -13.659 5.015 6.421 1.00 95.38 96 GLU A CA 1
ATOM 745 C C . GLU A 1 96 ? -12.451 5.292 5.510 1.00 95.38 96 GLU A C 1
ATOM 747 O O . GLU A 1 96 ? -12.054 6.441 5.350 1.00 95.38 96 GLU A O 1
ATOM 752 N N . TYR A 1 97 ? -11.879 4.245 4.910 1.00 95.88 97 TYR A N 1
ATOM 753 C CA . TYR A 1 97 ? -10.775 4.313 3.950 1.00 95.88 97 TYR A CA 1
ATOM 754 C C . TYR A 1 97 ? -11.230 4.124 2.493 1.00 95.88 97 TYR A C 1
ATOM 756 O O . TYR A 1 97 ? -10.400 3.842 1.629 1.00 95.88 97 TYR A O 1
ATOM 764 N N . SER A 1 98 ? -12.520 4.296 2.185 1.00 97.06 98 SER A N 1
ATOM 765 C CA . SER A 1 98 ? -13.039 4.108 0.819 1.00 97.06 98 SER A CA 1
ATOM 766 C C . SER A 1 98 ? -12.509 5.152 -0.165 1.00 97.06 98 SER A C 1
ATOM 768 O O . SER A 1 98 ? -12.408 4.883 -1.353 1.00 97.06 98 SER A O 1
ATOM 770 N N . ASP A 1 99 ? -12.061 6.317 0.307 1.00 95.38 99 ASP A N 1
ATOM 771 C CA . ASP A 1 99 ? -11.310 7.263 -0.518 1.00 95.38 99 ASP A CA 1
ATOM 772 C C . ASP A 1 99 ? -9.812 6.904 -0.634 1.00 95.38 99 ASP A C 1
ATOM 774 O O . ASP A 1 99 ? -9.116 7.491 -1.457 1.00 95.38 99 ASP A O 1
ATOM 778 N N . ARG A 1 100 ? -9.279 5.984 0.178 1.00 95.62 100 ARG A N 1
ATOM 779 C CA . ARG A 1 100 ? -7.853 5.592 0.204 1.00 95.62 100 ARG A CA 1
ATOM 780 C C . ARG A 1 100 ? -7.573 4.224 -0.395 1.00 95.62 100 ARG A C 1
ATOM 782 O O . ARG A 1 100 ? -6.470 3.700 -0.245 1.00 95.62 100 ARG A O 1
ATOM 789 N N . ILE A 1 101 ? -8.549 3.645 -1.076 1.00 97.81 101 ILE A N 1
ATOM 790 C CA . ILE A 1 101 ? -8.445 2.354 -1.744 1.00 97.81 101 ILE A CA 1
ATOM 791 C C . ILE A 1 101 ? -8.671 2.579 -3.239 1.00 97.81 101 ILE A C 1
ATOM 793 O O . ILE A 1 101 ? -9.522 3.371 -3.633 1.00 97.81 101 ILE A O 1
ATOM 797 N N . ASN A 1 102 ? -7.902 1.876 -4.068 1.00 98.25 102 ASN A N 1
ATOM 798 C CA . ASN A 1 102 ? -8.189 1.716 -5.492 1.00 98.25 102 ASN A CA 1
ATOM 799 C C . ASN A 1 102 ? -8.415 0.222 -5.765 1.00 98.25 102 ASN A C 1
ATOM 801 O O . ASN A 1 102 ? -7.682 -0.614 -5.236 1.00 98.25 102 ASN A O 1
ATOM 805 N N . ILE A 1 103 ? -9.423 -0.126 -6.565 1.00 98.69 103 ILE A N 1
ATOM 806 C CA . ILE A 1 103 ? -9.804 -1.509 -6.872 1.00 98.69 103 ILE A CA 1
ATOM 807 C C . ILE A 1 103 ? -9.888 -1.695 -8.387 1.00 98.69 103 ILE A C 1
ATOM 809 O O . ILE A 1 103 ? -10.609 -0.973 -9.082 1.00 98.69 103 ILE A O 1
ATOM 813 N N . TYR A 1 104 ? -9.168 -2.701 -8.878 1.00 98.69 104 TYR A N 1
ATOM 814 C CA . TYR A 1 104 ? -9.139 -3.099 -10.283 1.00 98.69 104 TYR A CA 1
ATOM 815 C C . TYR A 1 104 ? -9.676 -4.521 -10.452 1.00 98.69 104 TYR A C 1
ATOM 817 O O . TYR A 1 104 ? -9.317 -5.400 -9.670 1.00 98.69 104 TYR A O 1
ATOM 825 N N . ALA A 1 105 ? -10.485 -4.770 -11.481 1.00 98.44 105 ALA A N 1
ATOM 826 C CA . ALA A 1 105 ? -10.897 -6.115 -11.885 1.00 98.44 105 ALA A CA 1
ATOM 827 C C . ALA A 1 105 ? -10.129 -6.554 -13.142 1.00 98.44 105 ALA A C 1
ATOM 829 O O . ALA A 1 105 ? -9.947 -5.763 -14.062 1.00 98.44 105 ALA A O 1
ATOM 830 N N . VAL A 1 106 ? -9.671 -7.805 -13.192 1.00 97.69 106 VAL A N 1
ATOM 831 C CA . VAL A 1 106 ? -8.843 -8.336 -14.287 1.00 97.69 106 VAL A CA 1
ATOM 832 C C . VAL A 1 106 ? -9.502 -9.571 -14.886 1.00 97.69 106 VAL A C 1
ATOM 834 O O . VAL A 1 106 ? -9.714 -10.568 -14.193 1.00 97.69 106 VAL A O 1
ATOM 837 N N . GLN A 1 107 ? -9.831 -9.492 -16.174 1.00 93.31 107 GLN A N 1
ATOM 838 C CA . GLN A 1 107 ? -10.511 -10.548 -16.920 1.00 93.31 107 GLN A CA 1
ATOM 839 C C . GLN A 1 107 ? -9.534 -11.661 -17.310 1.00 93.31 107 GLN A C 1
ATOM 841 O O . GLN A 1 107 ? -8.730 -11.520 -18.234 1.00 93.31 107 GLN A O 1
ATOM 846 N N . THR A 1 108 ? -9.616 -12.786 -16.604 1.00 94.69 108 THR A N 1
ATOM 847 C CA . THR A 1 108 ? -8.790 -13.977 -16.827 1.00 94.69 108 THR A CA 1
ATOM 848 C C . THR A 1 108 ? -9.636 -15.121 -17.374 1.00 94.69 108 THR A C 1
ATOM 850 O O . THR A 1 108 ? -10.315 -15.845 -16.647 1.00 94.69 108 THR A O 1
ATOM 853 N N . VAL A 1 109 ? -9.612 -15.254 -18.702 1.00 93.94 109 VAL A N 1
ATOM 854 C CA . VAL A 1 109 ? -10.426 -16.213 -19.460 1.00 93.94 109 VAL A CA 1
ATOM 855 C C . VAL A 1 109 ? -9.971 -17.647 -19.189 1.00 93.94 109 VAL A C 1
ATOM 857 O O . VAL A 1 109 ? -8.856 -18.033 -19.533 1.00 93.94 109 VAL A O 1
ATOM 860 N N . SER A 1 110 ? -10.857 -18.441 -18.596 1.00 95.69 110 SER A N 1
ATOM 861 C CA . SER A 1 110 ? -10.709 -19.889 -18.415 1.00 95.69 110 SER A CA 1
ATOM 862 C C . SER A 1 110 ? -11.243 -20.655 -19.630 1.00 95.69 110 SER A C 1
ATOM 864 O O . SER A 1 110 ? -12.153 -20.172 -20.306 1.00 95.69 110 SER A O 1
ATOM 866 N N . ASN A 1 111 ? -10.709 -21.852 -19.903 1.00 94.31 111 ASN A N 1
ATOM 867 C CA . ASN A 1 111 ? -11.225 -22.708 -20.981 1.00 94.31 111 ASN A CA 1
ATOM 868 C C . ASN A 1 111 ? -12.547 -23.381 -20.574 1.00 94.31 111 ASN A C 1
ATOM 870 O O . ASN A 1 111 ? -13.430 -23.570 -21.406 1.00 94.31 111 ASN A O 1
ATOM 874 N N . GLU A 1 112 ? -12.699 -23.698 -19.286 1.00 95.50 112 GLU A N 1
ATOM 875 C CA . GLU A 1 112 ? -13.890 -24.327 -18.711 1.00 95.50 112 GLU A CA 1
ATOM 876 C C . GLU A 1 112 ? -14.458 -23.522 -17.527 1.00 95.50 112 GLU A C 1
ATOM 878 O O . GLU A 1 112 ? -13.766 -22.714 -16.903 1.00 95.50 112 GLU A O 1
ATOM 883 N N . THR A 1 113 ? -15.741 -23.746 -17.218 1.00 95.44 113 THR A N 1
ATOM 884 C CA . THR A 1 113 ? -16.424 -23.162 -16.050 1.00 95.44 113 THR A CA 1
ATOM 885 C C . THR A 1 113 ? -16.117 -23.955 -14.775 1.00 95.44 113 THR A C 1
ATOM 887 O O . THR A 1 113 ? -16.080 -25.184 -14.811 1.00 95.44 113 THR A O 1
ATOM 890 N N . GLY A 1 114 ? -15.992 -23.276 -13.629 1.00 93.44 114 GLY A N 1
ATOM 891 C CA . GLY A 1 114 ? -15.920 -23.916 -12.307 1.00 93.44 114 GLY A CA 1
ATOM 892 C C . GLY A 1 114 ? -14.557 -23.805 -11.622 1.00 93.44 114 GLY A C 1
ATOM 893 O O . GLY A 1 114 ? -13.789 -22.887 -11.878 1.00 93.44 114 GLY A O 1
ATOM 894 N N . VAL A 1 115 ? -14.257 -24.752 -10.733 1.00 92.88 115 VAL A N 1
ATOM 895 C CA . VAL A 1 115 ? -12.925 -24.983 -10.140 1.00 92.88 115 VAL A CA 1
ATOM 896 C C . VAL A 1 115 ? -12.716 -26.485 -9.960 1.00 92.88 115 VAL A C 1
ATOM 898 O O . VAL A 1 115 ? -13.688 -27.241 -9.891 1.00 92.88 115 VAL A O 1
ATOM 901 N N . GLY A 1 116 ? -11.463 -26.933 -9.873 1.00 88.94 116 GLY A N 1
ATOM 902 C CA . GLY A 1 116 ? -11.162 -28.336 -9.590 1.00 88.94 116 GLY A CA 1
ATOM 903 C C . GLY A 1 116 ? -11.499 -28.738 -8.155 1.00 88.94 116 GLY A C 1
ATOM 904 O O . GLY A 1 116 ? -11.537 -27.904 -7.251 1.00 88.94 116 GLY A O 1
ATOM 905 N N . VAL A 1 117 ? -11.692 -30.034 -7.924 1.00 86.88 117 VAL A N 1
ATOM 906 C CA . VAL A 1 117 ? -11.846 -30.616 -6.583 1.00 86.88 117 VAL A CA 1
ATOM 907 C C . VAL A 1 117 ? -10.688 -31.577 -6.335 1.00 86.88 117 VAL A C 1
ATOM 909 O O . VAL A 1 117 ? -10.496 -32.536 -7.082 1.00 86.88 117 VAL A O 1
ATOM 912 N N . MET A 1 118 ? -9.900 -31.347 -5.282 1.00 81.06 118 MET A N 1
ATOM 913 C CA . MET A 1 118 ? -8.805 -32.247 -4.918 1.00 81.06 118 MET A CA 1
ATOM 914 C C . MET A 1 118 ? -9.346 -33.646 -4.610 1.00 81.06 118 MET A C 1
ATOM 916 O O . MET A 1 118 ? -10.214 -33.809 -3.755 1.00 81.06 118 MET A O 1
ATOM 920 N N . TYR A 1 119 ? -8.798 -34.647 -5.304 1.00 77.94 119 TYR A N 1
ATOM 921 C CA . TYR A 1 119 ? -9.228 -36.054 -5.271 1.00 77.94 119 TYR A CA 1
ATOM 922 C C . TYR A 1 119 ? -10.659 -36.321 -5.787 1.00 77.94 119 TYR A C 1
ATOM 924 O O . TYR A 1 119 ? -11.148 -37.439 -5.641 1.00 77.94 119 TYR A O 1
ATOM 932 N N . GLY A 1 120 ? -11.316 -35.335 -6.407 1.00 74.56 120 GLY A N 1
ATOM 933 C CA . GLY A 1 120 ? -12.579 -35.516 -7.124 1.00 74.56 120 GLY A CA 1
ATOM 934 C C . GLY A 1 120 ? -12.379 -35.814 -8.613 1.00 74.56 120 GLY A C 1
ATOM 935 O O . GLY A 1 120 ? -11.292 -35.639 -9.159 1.00 74.56 120 GLY A O 1
ATOM 936 N N . GLU A 1 121 ? -13.453 -36.233 -9.285 1.00 68.81 121 GLU A N 1
ATOM 937 C CA . GLU A 1 121 ? -13.458 -36.484 -10.738 1.00 68.81 121 GLU A CA 1
ATOM 938 C C . GLU A 1 121 ? -13.488 -35.183 -11.567 1.00 68.81 121 GLU A C 1
ATOM 940 O O . GLU A 1 121 ? -13.072 -35.172 -12.723 1.00 68.81 121 GLU A O 1
ATOM 945 N N . SER A 1 122 ? -13.947 -34.074 -10.973 1.00 77.19 122 SER A N 1
ATOM 946 C CA . SER A 1 122 ? -14.008 -32.761 -11.626 1.00 77.19 122 SER A CA 1
ATOM 947 C C . SER A 1 122 ? -12.706 -31.976 -11.448 1.00 77.19 122 SER A C 1
ATOM 949 O O . SER A 1 122 ? -12.339 -31.584 -10.336 1.00 77.19 122 SER A O 1
ATOM 951 N N . ASN A 1 123 ? -12.025 -31.711 -12.563 1.00 86.19 123 ASN A N 1
ATOM 952 C CA . ASN A 1 123 ? -10.846 -30.852 -12.635 1.00 86.19 123 ASN A CA 1
ATOM 953 C C . ASN A 1 123 ? -10.829 -30.059 -13.965 1.00 86.19 123 ASN A C 1
ATOM 955 O O . ASN A 1 123 ? -10.035 -30.396 -14.849 1.00 86.19 123 ASN A O 1
ATOM 959 N N . PRO A 1 124 ? -11.702 -29.044 -14.124 1.00 91.00 124 PRO A N 1
ATOM 960 C CA . PRO A 1 124 ? -11.749 -28.199 -15.319 1.00 91.00 124 PRO A CA 1
ATOM 961 C C . PRO A 1 124 ? -10.434 -27.448 -15.576 1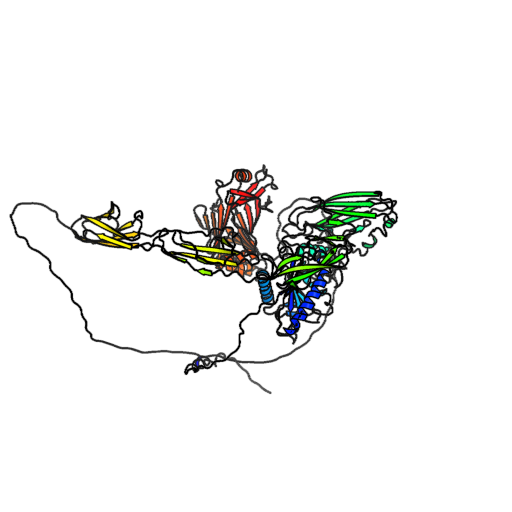.00 91.00 124 PRO A C 1
ATOM 963 O O . PRO A 1 124 ? -9.693 -27.110 -14.645 1.00 91.00 124 PRO A O 1
ATOM 966 N N . ASP A 1 125 ? -10.149 -27.144 -16.841 1.00 93.56 125 ASP A N 1
ATOM 967 C CA . ASP A 1 125 ? -8.990 -26.351 -17.252 1.00 93.56 125 ASP A CA 1
ATOM 968 C C . ASP A 1 125 ? -9.249 -24.840 -17.100 1.00 93.56 125 ASP A C 1
ATOM 970 O O . ASP A 1 125 ? -9.532 -24.089 -18.038 1.00 93.56 125 ASP A O 1
ATOM 974 N N . THR A 1 126 ? -9.178 -24.395 -15.849 1.00 96.12 126 THR A N 1
ATOM 975 C CA . THR A 1 126 ? -9.346 -22.996 -15.441 1.00 96.12 126 THR A CA 1
ATOM 976 C C . THR A 1 126 ? -8.030 -22.218 -15.516 1.00 96.12 126 THR A C 1
ATOM 978 O O . THR A 1 126 ? -6.955 -22.812 -15.442 1.00 96.12 126 THR A O 1
ATOM 981 N N . TYR A 1 127 ? -8.077 -20.889 -15.659 1.00 96.06 127 TYR A N 1
ATOM 982 C CA . TYR A 1 127 ? -6.886 -20.065 -15.924 1.00 96.06 127 TYR A CA 1
ATOM 983 C C . TYR A 1 127 ? -5.789 -20.227 -14.852 1.00 96.06 127 TYR A C 1
ATOM 985 O O . TYR A 1 127 ? -4.616 -20.453 -15.181 1.00 96.06 127 TYR A O 1
ATOM 993 N N . PHE A 1 128 ? -6.169 -20.170 -13.573 1.00 96.50 128 PHE A N 1
ATOM 994 C CA . PHE A 1 128 ? -5.267 -20.321 -12.426 1.00 96.50 128 PHE A CA 1
ATOM 995 C C . PHE A 1 128 ? -5.199 -21.752 -11.865 1.00 96.50 128 PHE A C 1
ATOM 997 O O . PHE A 1 128 ? -4.475 -21.985 -10.895 1.00 96.50 128 PHE A O 1
ATOM 1004 N N . HIS A 1 129 ? -5.913 -22.711 -12.459 1.00 94.88 129 HIS A N 1
ATOM 1005 C CA . HIS A 1 129 ? -5.993 -24.103 -12.003 1.00 94.88 129 HIS A CA 1
ATOM 1006 C C . HIS A 1 129 ? -6.269 -24.240 -10.490 1.00 94.88 129 HIS A C 1
ATOM 1008 O O . HIS A 1 129 ? -5.624 -25.037 -9.804 1.00 94.88 129 HIS A O 1
ATOM 1014 N N . VAL A 1 130 ? -7.180 -23.436 -9.937 1.00 94.75 130 VAL A N 1
ATOM 1015 C CA . VAL A 1 130 ? -7.556 -23.492 -8.520 1.00 94.75 130 VAL A CA 1
ATOM 1016 C C . VAL A 1 130 ? -8.284 -24.800 -8.220 1.00 94.75 130 VAL A C 1
ATOM 1018 O O . VAL A 1 130 ? -9.178 -25.229 -8.952 1.00 94.75 130 VAL A O 1
ATOM 1021 N N . GLN A 1 131 ? -7.906 -25.427 -7.107 1.00 93.12 131 GLN A N 1
ATOM 1022 C CA . GLN A 1 131 ? -8.521 -26.649 -6.604 1.00 93.12 131 GLN A CA 1
ATOM 1023 C C . GLN A 1 131 ? -9.056 -26.449 -5.184 1.00 93.12 131 GLN A C 1
ATOM 1025 O O . GLN A 1 131 ? -8.360 -25.928 -4.309 1.00 93.12 131 GLN A O 1
ATOM 1030 N N . ALA A 1 132 ? -10.289 -26.893 -4.954 1.00 92.19 132 ALA A N 1
ATOM 1031 C CA . ALA A 1 132 ? -10.955 -26.922 -3.660 1.00 92.19 132 ALA A CA 1
ATOM 1032 C C . ALA A 1 132 ? -10.631 -28.202 -2.869 1.00 92.19 132 ALA A C 1
ATOM 1034 O O . ALA A 1 132 ? -10.495 -29.285 -3.439 1.00 92.19 132 ALA A O 1
ATOM 1035 N N . PHE A 1 133 ? -10.563 -28.088 -1.545 1.00 89.38 133 PHE A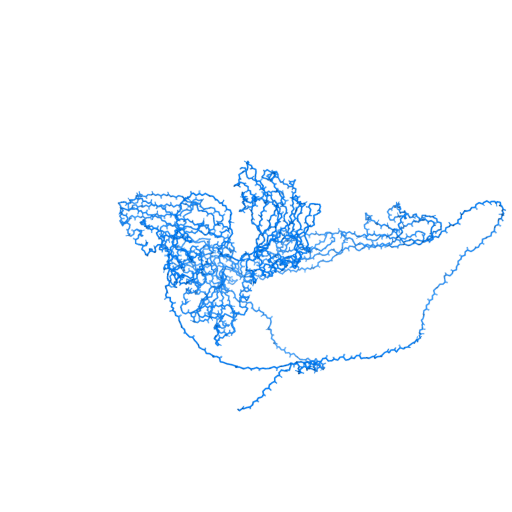 N 1
ATOM 1036 C CA . PHE A 1 133 ? -10.431 -29.189 -0.595 1.00 89.38 133 PHE A CA 1
ATOM 1037 C C . PHE A 1 133 ? -11.215 -28.851 0.683 1.00 89.38 133 PHE A C 1
ATOM 1039 O O . PHE A 1 133 ? -10.830 -27.976 1.464 1.00 89.38 133 PHE A O 1
ATOM 1046 N N . GLY A 1 134 ? -12.354 -29.519 0.886 1.00 87.50 134 GLY A N 1
ATOM 1047 C CA . GLY A 1 134 ? -13.322 -29.116 1.910 1.00 87.50 134 GLY A CA 1
ATOM 1048 C C . GLY A 1 134 ? -13.849 -27.702 1.636 1.00 87.50 134 GLY A C 1
ATOM 1049 O O . GLY A 1 134 ? -14.256 -27.410 0.516 1.00 87.50 134 GLY A O 1
ATOM 1050 N N . LYS A 1 135 ? -13.809 -26.824 2.648 1.00 88.00 135 LYS A N 1
ATOM 1051 C CA . LYS A 1 135 ? -14.129 -25.390 2.503 1.00 88.00 135 LYS A CA 1
ATOM 1052 C C . LYS A 1 135 ? -12.955 -24.525 2.016 1.00 88.00 135 LYS A C 1
ATOM 1054 O O . LYS A 1 135 ? -13.141 -23.338 1.784 1.00 88.00 135 LYS A O 1
ATOM 1059 N N . SER A 1 136 ? -11.750 -25.075 1.873 1.00 89.69 136 SER A N 1
ATOM 1060 C CA . SER A 1 136 ? -10.579 -24.313 1.419 1.00 89.69 136 SER A CA 1
ATOM 1061 C C . SER A 1 136 ? -10.331 -24.480 -0.077 1.00 89.69 136 SER A C 1
ATOM 1063 O O . SER A 1 136 ? -10.774 -25.453 -0.680 1.00 89.69 136 SER A O 1
ATOM 1065 N N . CYS A 1 137 ? -9.577 -23.564 -0.684 1.00 92.75 137 CYS A N 1
ATOM 1066 C CA . CYS A 1 137 ? -9.063 -23.726 -2.045 1.00 92.75 137 CYS A CA 1
ATOM 1067 C C . CYS A 1 137 ? -7.664 -23.121 -2.213 1.00 92.75 137 CYS A C 1
ATOM 1069 O O . CYS A 1 137 ? -7.248 -22.279 -1.414 1.00 92.75 137 CYS A O 1
ATOM 1071 N N . TYR A 1 138 ? -6.918 -23.580 -3.219 1.00 93.12 138 TYR A N 1
ATOM 1072 C CA . TYR A 1 138 ? -5.524 -23.189 -3.460 1.00 93.12 138 TYR A CA 1
ATOM 1073 C C . TYR A 1 138 ? -5.187 -23.245 -4.957 1.00 93.12 138 TYR A C 1
ATOM 1075 O O . TYR A 1 138 ? -5.812 -23.998 -5.703 1.00 93.12 138 TYR A O 1
ATOM 1083 N N . PHE A 1 139 ? -4.149 -22.522 -5.392 1.00 94.62 139 PHE A N 1
ATOM 1084 C CA . PHE A 1 139 ? -3.553 -22.724 -6.719 1.00 94.62 139 PHE A CA 1
ATOM 1085 C C . PHE A 1 139 ? -3.007 -24.153 -6.884 1.00 94.62 139 PHE A C 1
ATOM 1087 O O . PHE A 1 139 ? -2.329 -24.663 -5.988 1.00 94.62 139 PHE A O 1
ATOM 1094 N N . ALA A 1 140 ? -3.190 -24.743 -8.066 1.00 91.31 140 ALA A N 1
ATOM 1095 C CA . ALA A 1 140 ? -2.417 -25.892 -8.535 1.00 91.31 140 ALA A CA 1
ATOM 1096 C C . ALA A 1 140 ? -1.588 -25.534 -9.788 1.00 91.31 140 ALA A C 1
ATOM 1098 O O . ALA A 1 140 ? -1.645 -24.416 -10.305 1.00 91.31 140 ALA A O 1
ATOM 1099 N N . LYS A 1 141 ? -0.794 -26.500 -10.273 1.00 91.50 141 LYS A N 1
ATOM 1100 C CA . LYS A 1 141 ? 0.110 -26.371 -11.434 1.00 91.50 141 LYS A CA 1
ATOM 1101 C C . LYS A 1 141 ? 0.982 -25.093 -11.364 1.00 91.50 141 LYS A C 1
ATOM 1103 O O . LYS A 1 141 ? 1.874 -25.021 -10.524 1.00 91.50 141 LYS A O 1
ATOM 1108 N N . ASP A 1 142 ? 0.738 -24.121 -12.243 1.00 93.56 142 ASP A N 1
ATOM 1109 C CA . ASP A 1 142 ? 1.455 -22.852 -12.423 1.00 93.56 142 ASP A CA 1
ATOM 1110 C C . ASP A 1 142 ? 0.613 -21.609 -12.050 1.00 93.56 142 ASP A C 1
ATOM 1112 O O . ASP A 1 142 ? 1.031 -20.477 -12.302 1.00 93.56 142 ASP A O 1
ATOM 1116 N N . GLY A 1 143 ? -0.561 -21.795 -11.432 1.00 94.56 143 GLY A N 1
ATOM 1117 C CA . GLY A 1 143 ? -1.526 -20.726 -11.147 1.00 94.56 143 GLY A CA 1
ATOM 1118 C C . GLY A 1 143 ? -0.962 -19.544 -10.357 1.00 94.56 143 GLY A C 1
ATOM 1119 O O . GLY A 1 143 ? -1.205 -18.389 -10.708 1.00 94.56 143 GLY A O 1
ATOM 1120 N N . GLU A 1 144 ? -0.145 -19.814 -9.333 1.00 94.75 144 GLU A N 1
ATOM 1121 C CA . GLU A 1 144 ? 0.490 -18.752 -8.545 1.00 94.75 144 GLU A CA 1
ATOM 1122 C C . GLU A 1 144 ? 1.478 -17.932 -9.393 1.00 94.75 144 GLU A C 1
ATOM 1124 O O . GLU A 1 144 ? 1.536 -16.709 -9.264 1.00 94.75 144 GLU A O 1
ATOM 1129 N N . ASP A 1 145 ? 2.233 -18.575 -10.290 1.00 93.44 145 ASP A N 1
ATOM 1130 C CA . ASP A 1 145 ? 3.196 -17.890 -11.157 1.00 93.44 145 ASP A CA 1
ATOM 1131 C C . ASP A 1 145 ? 2.485 -17.061 -12.241 1.00 93.44 145 ASP A C 1
ATOM 1133 O O . ASP A 1 145 ? 2.900 -15.928 -12.494 1.00 93.44 145 ASP A O 1
ATOM 1137 N N . LYS A 1 146 ? 1.356 -17.536 -12.793 1.00 94.62 146 LYS A N 1
ATOM 1138 C CA . LYS A 1 146 ? 0.462 -16.736 -13.658 1.00 94.62 146 LYS A CA 1
ATOM 1139 C C . LYS A 1 146 ? -0.071 -15.495 -12.937 1.00 94.62 146 LYS A C 1
ATOM 1141 O O . LYS A 1 146 ? 0.064 -14.381 -13.440 1.00 94.62 146 LYS A O 1
ATOM 1146 N N . ALA A 1 147 ? -0.608 -15.654 -11.726 1.00 95.12 147 ALA A N 1
ATOM 1147 C CA . ALA A 1 147 ? -1.118 -14.536 -10.929 1.00 95.12 147 ALA A CA 1
ATOM 1148 C C . ALA A 1 147 ? -0.007 -13.534 -10.548 1.00 95.12 147 ALA A C 1
ATOM 1150 O O . ALA A 1 147 ? -0.227 -12.321 -10.503 1.00 95.12 147 ALA A O 1
ATOM 1151 N N . ARG A 1 148 ? 1.223 -14.018 -10.324 1.00 93.00 148 ARG A N 1
ATOM 1152 C CA . ARG A 1 148 ? 2.413 -13.177 -10.106 1.00 93.00 148 ARG A CA 1
ATOM 1153 C C . ARG A 1 148 ? 2.902 -12.474 -11.375 1.00 93.00 148 ARG A C 1
ATOM 1155 O O . ARG A 1 148 ? 3.424 -11.365 -11.253 1.00 93.00 148 ARG A O 1
ATOM 1162 N N . ALA A 1 149 ? 2.736 -13.074 -12.552 1.00 90.75 149 ALA A N 1
ATOM 1163 C CA . ALA A 1 149 ? 3.031 -12.437 -13.833 1.00 90.75 149 ALA A CA 1
ATOM 1164 C C . ALA A 1 149 ? 2.050 -11.287 -14.108 1.00 90.75 149 ALA A C 1
ATOM 1166 O O . ALA A 1 149 ? 2.498 -10.155 -14.287 1.00 90.75 149 ALA A O 1
ATOM 1167 N N . LEU A 1 150 ? 0.739 -11.538 -13.998 1.00 92.50 150 LEU A N 1
ATOM 1168 C CA . LEU A 1 150 ? -0.299 -10.506 -14.129 1.00 92.50 150 LEU A CA 1
ATOM 1169 C C . LEU A 1 150 ? -0.101 -9.356 -13.133 1.00 92.50 150 LEU A C 1
ATOM 1171 O O . LEU A 1 150 ? -0.204 -8.195 -13.515 1.00 92.50 150 LEU A O 1
ATOM 1175 N N . ARG A 1 151 ? 0.277 -9.640 -11.875 1.00 94.75 151 ARG A N 1
ATOM 1176 C CA . ARG A 1 151 ? 0.665 -8.585 -10.918 1.00 94.75 151 ARG A CA 1
ATOM 1177 C C . ARG A 1 151 ? 1.774 -7.687 -11.477 1.00 94.75 151 ARG A C 1
ATOM 1179 O O . ARG A 1 151 ? 1.641 -6.470 -11.439 1.00 94.75 151 ARG A O 1
ATOM 1186 N N . ALA A 1 152 ? 2.870 -8.275 -11.954 1.00 85.50 152 ALA A N 1
ATOM 1187 C CA . ALA A 1 152 ? 4.015 -7.512 -12.451 1.00 85.50 152 ALA A CA 1
ATOM 1188 C C . ALA A 1 152 ? 3.677 -6.714 -13.723 1.00 85.50 152 ALA A C 1
ATOM 1190 O O . ALA A 1 152 ? 4.255 -5.656 -13.957 1.00 85.50 152 ALA A O 1
ATOM 1191 N N . GLU A 1 153 ? 2.733 -7.208 -14.521 1.00 84.75 153 GLU A N 1
ATOM 1192 C CA . GLU A 1 153 ? 2.191 -6.529 -15.694 1.00 84.75 153 GLU A CA 1
ATOM 1193 C C . GLU A 1 153 ? 1.333 -5.311 -15.309 1.00 84.75 153 GLU A C 1
ATOM 1195 O O . GLU A 1 153 ? 1.545 -4.224 -15.844 1.00 84.75 153 GLU A O 1
ATOM 1200 N N . LEU A 1 154 ? 0.443 -5.454 -14.319 1.00 88.00 154 LEU A N 1
ATOM 1201 C CA . LEU A 1 154 ? -0.343 -4.355 -13.740 1.00 88.00 154 LEU A CA 1
ATOM 1202 C C . LEU A 1 154 ? 0.566 -3.253 -13.180 1.00 88.00 154 LEU A C 1
ATOM 1204 O O . LEU A 1 154 ? 0.454 -2.097 -13.585 1.00 88.00 154 LEU A O 1
ATOM 1208 N N . GLU A 1 155 ? 1.524 -3.631 -12.329 1.00 88.44 155 GLU A N 1
ATOM 1209 C CA . GLU A 1 155 ? 2.513 -2.732 -11.708 1.00 88.44 155 GLU A CA 1
ATOM 1210 C C . GLU A 1 155 ? 3.447 -2.035 -12.710 1.00 88.44 155 GLU A C 1
ATOM 1212 O O . GLU A 1 155 ? 4.097 -1.054 -12.353 1.00 88.44 155 GLU A O 1
ATOM 1217 N N . SER A 1 156 ? 3.550 -2.541 -13.944 1.00 79.69 156 SER A N 1
ATOM 1218 C CA . SER A 1 156 ? 4.439 -1.999 -14.979 1.00 79.69 156 SER A CA 1
ATOM 1219 C C . SER A 1 156 ? 3.717 -1.296 -16.130 1.00 79.69 156 SER A C 1
ATOM 1221 O O . SER A 1 156 ? 4.401 -0.653 -16.929 1.00 79.69 156 SER A O 1
ATOM 1223 N N . ARG A 1 157 ? 2.395 -1.460 -16.278 1.00 79.00 157 ARG A N 1
ATOM 1224 C CA . ARG A 1 157 ? 1.633 -0.928 -17.422 1.00 79.00 157 ARG A CA 1
ATOM 1225 C C . ARG A 1 157 ? 0.390 -0.133 -17.027 1.00 79.00 157 ARG A C 1
ATOM 1227 O O . ARG A 1 157 ? 0.142 0.885 -17.656 1.00 79.00 157 ARG A O 1
ATOM 1234 N N . TYR A 1 158 ? -0.374 -0.585 -16.030 1.00 84.00 158 TYR A N 1
ATOM 1235 C CA . TYR A 1 158 ? -1.724 -0.070 -15.751 1.00 84.00 158 TYR A CA 1
ATOM 1236 C C . TYR A 1 158 ? -1.816 0.841 -14.520 1.00 84.00 158 TYR A C 1
ATOM 1238 O O . TYR A 1 158 ? -2.716 1.675 -14.465 1.00 84.00 158 TYR A O 1
ATOM 1246 N N . LEU A 1 159 ? -0.922 0.672 -13.540 1.00 87.94 159 LEU A N 1
ATOM 1247 C CA . LEU A 1 159 ? -0.895 1.477 -12.313 1.00 87.94 159 LEU A CA 1
ATOM 1248 C C . LEU A 1 159 ? 0.034 2.692 -12.437 1.00 87.94 159 LEU A C 1
ATOM 1250 O O . LEU A 1 159 ? 1.030 2.654 -13.164 1.00 87.94 159 LEU A O 1
ATOM 1254 N N . ASP A 1 160 ? -0.244 3.743 -11.665 1.00 85.56 160 ASP A N 1
ATOM 1255 C CA . ASP A 1 160 ? 0.548 4.980 -11.670 1.00 85.56 160 ASP A CA 1
ATOM 1256 C C . ASP A 1 160 ? 2.041 4.735 -11.366 1.00 85.56 160 ASP A C 1
ATOM 1258 O O . ASP A 1 160 ? 2.395 4.127 -10.355 1.00 85.56 160 ASP A O 1
ATOM 1262 N N . THR A 1 161 ? 2.945 5.267 -12.202 1.00 79.88 161 THR A N 1
ATOM 1263 C CA . THR A 1 161 ? 4.397 4.975 -12.174 1.00 79.88 161 THR A CA 1
ATOM 1264 C C . THR A 1 161 ? 5.002 5.012 -10.768 1.00 79.88 161 THR A C 1
ATOM 1266 O O . THR A 1 161 ? 5.184 6.089 -10.194 1.00 79.88 161 THR A O 1
ATOM 1269 N N . GLY A 1 162 ? 5.364 3.834 -10.245 1.00 76.88 162 GLY A N 1
ATOM 1270 C CA . GLY A 1 162 ? 5.952 3.637 -8.914 1.00 76.88 162 GLY A CA 1
ATOM 1271 C C . GLY A 1 162 ? 5.018 3.014 -7.866 1.00 76.88 162 GLY A C 1
ATOM 1272 O O . GLY A 1 162 ? 5.485 2.728 -6.764 1.00 76.88 162 GLY A O 1
ATOM 1273 N N . ALA A 1 163 ? 3.744 2.794 -8.199 1.00 87.44 163 ALA A N 1
ATOM 1274 C CA . ALA A 1 163 ? 2.770 2.077 -7.379 1.00 87.44 163 ALA A CA 1
ATOM 1275 C C . ALA A 1 163 ? 3.104 0.585 -7.202 1.00 87.44 163 ALA A C 1
ATOM 1277 O O . ALA A 1 163 ? 3.966 0.024 -7.884 1.00 87.44 163 ALA A O 1
ATOM 1278 N N . ALA A 1 164 ? 2.393 -0.071 -6.283 1.00 91.12 164 ALA A N 1
ATOM 1279 C CA . ALA A 1 164 ? 2.496 -1.508 -6.058 1.00 91.12 164 ALA A CA 1
ATOM 1280 C C . ALA A 1 164 ? 1.153 -2.105 -5.620 1.00 91.12 164 ALA A C 1
ATOM 1282 O O . ALA A 1 164 ? 0.445 -1.530 -4.796 1.00 91.12 164 ALA A O 1
ATOM 1283 N N . VAL A 1 165 ? 0.836 -3.309 -6.102 1.00 96.56 165 VAL A N 1
ATOM 1284 C CA . VAL A 1 165 ? -0.372 -4.038 -5.690 1.00 96.56 165 VAL A CA 1
ATOM 1285 C C . VAL A 1 165 ? -0.247 -4.446 -4.219 1.00 96.56 165 VAL A C 1
ATOM 1287 O O . VAL A 1 165 ? 0.667 -5.194 -3.844 1.00 96.56 165 VAL A O 1
ATOM 1290 N N . GLY A 1 166 ? -1.172 -3.976 -3.384 1.00 95.12 166 GLY A N 1
ATOM 1291 C CA . GLY A 1 166 ? -1.229 -4.296 -1.960 1.00 95.12 166 GLY A CA 1
ATOM 1292 C C . GLY A 1 166 ? -1.663 -5.742 -1.726 1.00 95.12 166 GLY A C 1
ATOM 1293 O O . GLY A 1 166 ? -0.953 -6.497 -1.060 1.00 95.12 166 GLY A O 1
ATOM 1294 N N . THR A 1 167 ? -2.782 -6.149 -2.335 1.00 97.12 167 THR A N 1
ATOM 1295 C CA . THR A 1 167 ? -3.289 -7.532 -2.300 1.00 97.12 167 THR A CA 1
ATOM 1296 C C . THR A 1 167 ? -4.045 -7.911 -3.579 1.00 97.12 167 THR A C 1
ATOM 1298 O O . THR A 1 167 ? -4.488 -7.044 -4.332 1.00 97.12 167 THR A O 1
ATOM 1301 N N . ILE A 1 168 ? -4.210 -9.214 -3.803 1.00 98.50 168 ILE A N 1
ATOM 1302 C CA . ILE A 1 168 ? -4.983 -9.819 -4.889 1.00 98.50 168 ILE A CA 1
ATOM 1303 C C . ILE A 1 168 ? -6.035 -10.755 -4.275 1.00 98.50 168 ILE A C 1
ATOM 1305 O O . ILE A 1 168 ? -5.726 -11.590 -3.416 1.00 98.50 168 ILE A O 1
ATOM 1309 N N . HIS A 1 169 ? -7.278 -10.622 -4.725 1.00 98.56 169 HIS A N 1
ATOM 1310 C CA . HIS A 1 169 ? -8.364 -11.554 -4.444 1.00 98.56 169 HIS A CA 1
ATOM 1311 C C . HIS A 1 169 ? -8.795 -12.265 -5.731 1.00 98.56 169 HIS A C 1
ATOM 1313 O O . HIS A 1 169 ? -8.800 -11.660 -6.803 1.00 98.56 169 HIS A O 1
ATOM 1319 N N . ILE A 1 170 ? -9.158 -13.541 -5.640 1.00 98.38 170 ILE A N 1
ATOM 1320 C CA . ILE A 1 170 ? -9.577 -14.355 -6.784 1.00 98.38 170 ILE A CA 1
ATOM 1321 C C . ILE A 1 170 ? -10.993 -14.874 -6.537 1.00 98.38 170 ILE A C 1
ATOM 1323 O O . ILE A 1 170 ? -11.225 -15.683 -5.637 1.00 98.38 170 ILE A O 1
ATOM 1327 N N . ILE A 1 171 ? -11.945 -14.409 -7.347 1.00 97.81 171 ILE A N 1
ATOM 1328 C CA . ILE A 1 171 ? -13.322 -14.905 -7.306 1.00 97.81 171 ILE A CA 1
ATOM 1329 C C . ILE A 1 171 ? -13.366 -16.197 -8.116 1.00 97.81 171 ILE A C 1
ATOM 1331 O O . ILE A 1 171 ? -13.110 -16.191 -9.319 1.00 97.81 171 ILE A O 1
ATOM 1335 N N . CYS A 1 172 ? -13.701 -17.297 -7.456 1.00 97.00 172 CYS A N 1
ATOM 1336 C CA . CYS A 1 172 ? -13.864 -18.611 -8.064 1.00 97.00 172 CYS A CA 1
ATOM 1337 C C . CYS A 1 172 ? -15.315 -18.782 -8.529 1.00 97.00 172 CYS A C 1
ATOM 1339 O O . CYS A 1 172 ? -16.229 -18.706 -7.706 1.00 97.00 172 CYS A O 1
ATOM 1341 N N . ASN A 1 173 ? -15.538 -19.034 -9.819 1.00 95.88 173 ASN A N 1
ATOM 1342 C CA . ASN A 1 173 ? -16.864 -19.193 -10.425 1.00 95.88 173 ASN A CA 1
ATOM 1343 C C . ASN A 1 173 ? -17.528 -20.528 -10.029 1.00 95.88 173 ASN A C 1
ATOM 1345 O O . ASN A 1 173 ? -17.635 -21.465 -10.817 1.00 95.88 173 ASN A O 1
ATOM 1349 N N . THR A 1 174 ? -17.920 -20.642 -8.765 1.00 92.00 174 THR A N 1
ATOM 1350 C CA . THR A 1 174 ? -18.568 -21.817 -8.180 1.00 92.00 174 THR A CA 1
ATOM 1351 C C . THR A 1 174 ? -19.551 -21.397 -7.097 1.00 92.00 174 THR A C 1
ATOM 1353 O O . THR A 1 174 ? -19.329 -20.418 -6.386 1.00 92.00 174 THR A O 1
ATOM 1356 N N . THR A 1 175 ? -20.629 -22.165 -6.950 1.00 88.50 175 THR A N 1
ATOM 1357 C CA . THR A 1 175 ? -21.628 -21.992 -5.889 1.00 88.50 175 THR A CA 1
ATOM 1358 C C . THR A 1 175 ? -21.271 -22.733 -4.599 1.00 88.50 175 THR A C 1
ATOM 1360 O O . THR A 1 175 ? -21.918 -22.508 -3.576 1.00 88.50 175 THR A O 1
ATOM 1363 N N . ALA A 1 176 ? -20.248 -23.595 -4.613 1.00 85.25 176 ALA A N 1
ATOM 1364 C CA . ALA A 1 176 ? -19.765 -24.282 -3.418 1.00 85.25 176 ALA A CA 1
ATOM 1365 C C . ALA A 1 176 ? -19.198 -23.274 -2.404 1.00 85.25 176 ALA A C 1
ATOM 1367 O O . ALA A 1 176 ? -18.419 -22.407 -2.783 1.00 85.25 176 ALA A O 1
ATOM 1368 N N . ASN A 1 177 ? -19.541 -23.398 -1.116 1.00 85.56 177 ASN A N 1
ATOM 1369 C CA . ASN A 1 177 ? -18.972 -22.557 -0.057 1.00 85.56 177 ASN A CA 1
ATOM 1370 C C . ASN A 1 177 ? -17.483 -22.893 0.144 1.00 85.56 177 ASN A C 1
ATOM 1372 O O . ASN A 1 177 ? -17.139 -23.824 0.879 1.00 85.56 177 ASN A O 1
ATOM 1376 N N . ILE A 1 178 ? -16.626 -22.134 -0.546 1.00 90.12 178 ILE A N 1
ATOM 1377 C CA . ILE A 1 178 ? -15.171 -22.168 -0.419 1.00 90.12 178 ILE A CA 1
ATOM 1378 C C . ILE A 1 178 ? -14.585 -20.764 -0.234 1.00 90.12 178 ILE A C 1
ATOM 1380 O O . ILE A 1 178 ? -15.044 -19.790 -0.839 1.00 90.12 178 ILE A O 1
ATOM 1384 N N . GLY A 1 179 ? -13.521 -20.688 0.558 1.00 92.06 179 GLY A N 1
ATOM 1385 C CA . GLY A 1 179 ? -12.699 -19.500 0.769 1.00 92.06 179 GLY A CA 1
ATOM 1386 C C . GLY A 1 179 ? -11.293 -19.892 1.227 1.00 92.06 179 GLY A C 1
ATOM 1387 O O . GLY A 1 179 ? -11.090 -20.987 1.762 1.00 92.06 179 GLY A O 1
ATOM 1388 N N . SER A 1 180 ? -10.289 -19.064 0.939 1.00 93.50 180 SER A N 1
ATOM 1389 C CA . SER A 1 180 ? -9.010 -19.149 1.655 1.00 93.50 180 SER A CA 1
ATOM 1390 C C . SER A 1 180 ? -8.164 -17.884 1.528 1.00 93.50 180 SER A C 1
ATOM 1392 O O . SER A 1 180 ? -8.202 -17.176 0.520 1.00 93.50 180 SER A O 1
ATOM 1394 N N . SER A 1 181 ? -7.273 -17.677 2.496 1.00 92.06 181 SER A N 1
ATOM 1395 C CA . SER A 1 181 ? -6.096 -16.831 2.338 1.00 92.06 181 SER A CA 1
ATOM 1396 C C . SER A 1 181 ? -4.834 -17.680 2.377 1.00 92.06 181 SER A C 1
ATOM 1398 O O . SER A 1 181 ? -4.487 -18.297 3.384 1.00 92.06 181 SER A O 1
ATOM 1400 N N . SER A 1 182 ? -4.119 -17.712 1.255 1.00 82.94 182 SER A N 1
ATOM 1401 C CA . SER A 1 182 ? -2.875 -18.479 1.133 1.00 82.94 182 SER A CA 1
ATOM 1402 C C . SER A 1 182 ? -1.666 -17.722 1.693 1.00 82.94 182 SER A C 1
ATOM 1404 O O . SER A 1 182 ? -0.694 -18.337 2.129 1.00 82.94 182 SER A O 1
ATOM 1406 N N . ASN A 1 183 ? -1.693 -16.384 1.639 1.00 85.50 183 ASN A N 1
ATOM 1407 C CA . ASN A 1 183 ? -0.681 -15.473 2.178 1.00 85.50 183 ASN A CA 1
ATOM 1408 C C . ASN A 1 183 ? -1.144 -14.004 2.052 1.00 85.50 183 ASN A C 1
ATOM 1410 O O . ASN A 1 183 ? -2.188 -13.704 1.479 1.00 85.50 183 ASN A O 1
ATOM 1414 N N . ALA A 1 184 ? -0.300 -13.071 2.506 1.00 83.25 184 ALA A N 1
ATOM 1415 C CA . ALA A 1 184 ? -0.551 -11.625 2.483 1.00 83.25 184 ALA A CA 1
ATOM 1416 C C . ALA A 1 184 ? -0.737 -10.976 1.087 1.00 83.25 184 ALA A C 1
ATOM 1418 O O . ALA A 1 184 ? -0.936 -9.770 1.017 1.00 83.25 184 ALA A O 1
ATOM 1419 N N . LEU A 1 185 ? -0.629 -11.736 -0.011 1.00 91.31 185 LEU A N 1
ATOM 1420 C CA . LEU A 1 185 ? -0.943 -11.272 -1.367 1.00 91.31 185 LEU A CA 1
ATOM 1421 C C . LEU A 1 185 ? -2.148 -11.980 -2.000 1.00 91.31 185 LEU A C 1
ATOM 1423 O O . LEU A 1 185 ? -2.747 -11.400 -2.891 1.00 91.31 185 LEU A O 1
ATOM 1427 N N . PHE A 1 186 ? -2.479 -13.215 -1.621 1.00 96.12 186 PHE A N 1
ATOM 1428 C CA . PHE A 1 186 ? -3.428 -14.035 -2.384 1.00 96.12 186 PHE A CA 1
ATOM 1429 C C . PHE A 1 186 ? -4.509 -14.633 -1.486 1.00 96.12 186 PHE A C 1
ATOM 1431 O O . PHE A 1 186 ? -4.218 -15.499 -0.650 1.00 96.12 186 PHE A O 1
ATOM 1438 N N . SER A 1 187 ? -5.743 -14.195 -1.731 1.00 97.62 187 SER A N 1
ATOM 1439 C CA . SER A 1 187 ? -6.983 -14.698 -1.132 1.00 97.62 187 SER A CA 1
ATOM 1440 C C . SER A 1 187 ? -7.988 -15.115 -2.212 1.00 97.62 187 SER A C 1
ATOM 1442 O O . SER A 1 187 ? -7.878 -14.683 -3.359 1.00 97.62 187 SER A O 1
ATOM 1444 N N . PHE A 1 188 ? -8.951 -15.954 -1.847 1.00 97.62 188 PHE A N 1
ATOM 1445 C CA . PHE A 1 188 ? -9.913 -16.593 -2.741 1.00 97.62 188 PHE A CA 1
ATOM 1446 C C . PHE A 1 188 ? -11.297 -16.625 -2.088 1.00 97.62 188 PHE A C 1
ATOM 1448 O O . PHE A 1 188 ? -11.391 -16.830 -0.879 1.00 97.62 188 PHE A O 1
ATOM 1455 N N . SER A 1 189 ? -12.370 -16.486 -2.867 1.00 96.31 189 SER A N 1
ATOM 1456 C CA . SER A 1 189 ? -13.735 -16.777 -2.405 1.00 96.31 189 SER A CA 1
ATOM 1457 C C . SER A 1 189 ? -14.622 -17.300 -3.533 1.00 96.31 189 SER A C 1
ATOM 1459 O O . SER A 1 189 ? -14.405 -17.003 -4.710 1.00 96.31 189 SER A O 1
ATOM 1461 N N . ALA A 1 190 ? -15.626 -18.096 -3.176 1.00 93.50 190 ALA A N 1
ATOM 1462 C CA . ALA A 1 190 ? -16.643 -18.588 -4.098 1.00 93.50 190 ALA A CA 1
ATOM 1463 C C . ALA A 1 190 ? -17.573 -17.479 -4.611 1.00 93.50 190 ALA A C 1
ATOM 1465 O O . ALA A 1 190 ? -17.931 -16.560 -3.875 1.00 93.50 190 ALA A O 1
ATOM 1466 N N . ASN A 1 191 ? -18.080 -17.628 -5.831 1.00 91.19 191 ASN A N 1
ATOM 1467 C CA . ASN A 1 191 ? -19.211 -16.859 -6.348 1.00 91.19 191 ASN A CA 1
ATOM 1468 C C . ASN A 1 191 ? -20.563 -17.472 -5.915 1.00 91.19 191 ASN A C 1
ATOM 1470 O O . ASN A 1 191 ? -21.463 -17.679 -6.727 1.00 91.19 191 ASN A O 1
ATOM 1474 N N . SER A 1 192 ? -20.689 -17.822 -4.632 1.00 84.94 192 SER A N 1
ATOM 1475 C CA . SER A 1 192 ? -21.904 -18.403 -4.054 1.00 84.94 192 SER A CA 1
ATOM 1476 C C . SER A 1 192 ? -22.913 -17.327 -3.634 1.00 84.94 192 SER A C 1
ATOM 1478 O O . SER A 1 192 ? -22.551 -16.169 -3.427 1.00 84.94 192 SER A O 1
ATOM 1480 N N . GLY A 1 193 ? -24.180 -17.716 -3.440 1.00 78.38 193 GLY A N 1
ATOM 1481 C CA . GLY A 1 193 ? -25.207 -16.822 -2.882 1.00 78.38 193 GLY A CA 1
ATOM 1482 C C . GLY A 1 193 ? -24.883 -16.349 -1.457 1.00 78.38 193 GLY A C 1
ATOM 1483 O O . GLY A 1 193 ? -25.155 -15.209 -1.105 1.00 78.38 193 GLY A O 1
ATOM 1484 N N . GLU A 1 194 ? -24.185 -17.174 -0.669 1.00 75.31 194 GLU A N 1
ATOM 1485 C CA . GLU A 1 194 ? -23.639 -16.790 0.646 1.00 75.31 194 GLU A CA 1
ATOM 1486 C C . GLU A 1 194 ? -22.547 -15.699 0.550 1.00 75.31 194 GLU A C 1
ATOM 1488 O O . GLU A 1 194 ? -22.180 -15.100 1.556 1.00 75.31 194 GLU A O 1
ATOM 1493 N N . ASN A 1 195 ? -22.038 -15.415 -0.655 1.00 84.25 195 ASN A N 1
ATOM 1494 C CA . ASN A 1 195 ? -21.094 -14.340 -0.960 1.00 84.25 195 ASN A CA 1
ATOM 1495 C C . ASN A 1 195 ? -21.687 -13.298 -1.935 1.00 84.25 195 ASN A C 1
ATOM 1497 O O . ASN A 1 195 ? -20.935 -12.568 -2.583 1.00 84.25 195 ASN A O 1
ATOM 1501 N N . GLU A 1 196 ? -23.016 -13.203 -2.075 1.00 79.88 196 GLU A N 1
ATOM 1502 C CA . GLU A 1 196 ? -23.665 -12.221 -2.963 1.00 79.88 196 GLU A CA 1
ATOM 1503 C C . GLU A 1 196 ? -23.269 -10.782 -2.591 1.00 79.88 196 GLU A C 1
ATOM 1505 O O . GLU A 1 196 ? -22.849 -10.009 -3.450 1.00 79.88 196 GLU A O 1
ATOM 1510 N N . GLN A 1 197 ? -23.300 -10.452 -1.294 1.00 81.44 197 GLN A N 1
ATOM 1511 C CA . GLN A 1 197 ? -22.883 -9.145 -0.766 1.00 81.44 197 GLN A CA 1
ATOM 1512 C C . GLN A 1 197 ? -21.363 -9.004 -0.560 1.00 81.44 197 GLN A C 1
ATOM 1514 O O . GLN A 1 197 ? -20.915 -7.942 -0.139 1.00 81.44 197 GLN A O 1
ATOM 1519 N N . GLY A 1 198 ? -20.558 -10.029 -0.867 1.00 90.06 198 GLY A N 1
ATOM 1520 C CA . GLY A 1 198 ? -19.097 -9.980 -0.732 1.00 90.06 198 GLY A CA 1
ATOM 1521 C C . GLY A 1 198 ? -18.539 -10.239 0.672 1.00 90.06 198 GLY A C 1
ATOM 1522 O O . GLY A 1 198 ? -17.369 -9.941 0.910 1.00 90.06 198 GLY A O 1
ATOM 1523 N N . ASP A 1 199 ? -19.320 -10.787 1.607 1.00 92.12 199 ASP A N 1
ATOM 1524 C CA . ASP A 1 199 ? -18.863 -11.002 2.990 1.00 92.12 199 ASP A CA 1
ATOM 1525 C C . ASP A 1 199 ? -17.778 -12.089 3.105 1.00 92.12 199 ASP A C 1
ATOM 1527 O O . ASP A 1 199 ? -16.809 -11.900 3.843 1.00 92.12 199 ASP A O 1
ATOM 1531 N N . VAL A 1 200 ? -17.845 -13.171 2.314 1.00 93.94 200 VAL A N 1
ATOM 1532 C CA . VAL A 1 200 ? -16.757 -14.173 2.251 1.00 93.94 200 VAL A CA 1
ATOM 1533 C C . VAL A 1 200 ? -15.501 -13.545 1.643 1.00 93.94 200 VAL A C 1
ATOM 1535 O O . VAL A 1 200 ? -14.407 -13.728 2.170 1.00 93.94 200 VAL A O 1
ATOM 1538 N N . MET A 1 201 ? -15.639 -12.736 0.583 1.00 95.62 201 MET A N 1
ATOM 1539 C CA . MET A 1 201 ? -14.502 -11.972 0.048 1.00 95.62 201 MET A CA 1
ATOM 1540 C C . MET A 1 201 ? -13.903 -11.047 1.116 1.00 95.62 201 MET A C 1
ATOM 1542 O O . MET A 1 201 ? -12.683 -10.961 1.233 1.00 95.62 201 MET A O 1
ATOM 1546 N N . THR A 1 202 ? -14.748 -10.381 1.905 1.00 97.00 202 THR A N 1
ATOM 1547 C CA . THR A 1 202 ? -14.346 -9.439 2.958 1.00 97.00 202 THR A CA 1
ATOM 1548 C C . THR A 1 202 ? -13.594 -10.129 4.094 1.00 97.00 202 THR A C 1
ATOM 1550 O O . THR A 1 202 ? -12.571 -9.614 4.543 1.00 97.00 202 THR A O 1
ATOM 1553 N N . HIS A 1 203 ? -14.031 -11.314 4.517 1.00 96.31 203 HIS A N 1
ATOM 1554 C CA . HIS A 1 203 ? -13.305 -12.164 5.464 1.00 96.31 203 HIS A CA 1
ATOM 1555 C C . HIS A 1 203 ? -11.927 -12.568 4.903 1.00 96.31 203 HIS A C 1
ATOM 1557 O O . HIS A 1 203 ? -10.882 -12.278 5.491 1.00 96.31 203 HIS A O 1
ATOM 1563 N N . GLU A 1 204 ? -11.908 -13.148 3.703 1.00 96.19 204 GLU A N 1
ATOM 1564 C CA . GLU A 1 204 ? -10.712 -13.764 3.120 1.00 96.19 204 GLU A CA 1
ATOM 1565 C C . GLU A 1 204 ? -9.636 -12.747 2.710 1.00 96.19 204 GLU A C 1
ATOM 1567 O O . GLU A 1 204 ? -8.436 -12.962 2.915 1.00 96.19 204 GLU A O 1
ATOM 1572 N N . ILE A 1 205 ? -10.043 -11.584 2.193 1.00 96.56 205 ILE A N 1
ATOM 1573 C CA . ILE A 1 205 ? -9.118 -10.487 1.885 1.00 96.56 205 ILE A CA 1
ATOM 1574 C C . ILE A 1 205 ? -8.549 -9.843 3.160 1.00 96.56 205 ILE A C 1
ATOM 1576 O O . ILE A 1 205 ? -7.422 -9.338 3.145 1.00 96.56 205 ILE A O 1
ATOM 1580 N N . SER A 1 206 ? -9.272 -9.908 4.284 1.00 97.31 206 SER A N 1
ATOM 1581 C CA . SER A 1 206 ? -8.838 -9.352 5.573 1.00 97.31 206 SER A CA 1
ATOM 1582 C C . SER A 1 206 ? -7.743 -10.181 6.244 1.00 97.31 206 SER A C 1
ATOM 1584 O O . SER A 1 206 ? -6.851 -9.609 6.880 1.00 97.31 206 SER A O 1
ATOM 1586 N N . HIS A 1 207 ? -7.702 -11.499 6.024 1.00 95.75 207 HIS A N 1
ATOM 1587 C CA . HIS A 1 207 ? -6.508 -12.298 6.325 1.00 95.75 207 HIS A CA 1
ATOM 1588 C C . HIS A 1 207 ? -5.288 -11.791 5.537 1.00 95.75 207 HIS A C 1
ATOM 1590 O O . HIS A 1 207 ? -4.220 -11.594 6.119 1.00 95.75 207 HIS A O 1
ATOM 1596 N N . SER A 1 208 ? -5.421 -11.536 4.228 1.00 93.81 208 SER A N 1
ATOM 1597 C CA . SER A 1 208 ? -4.288 -11.095 3.399 1.00 93.81 208 SER A CA 1
ATOM 1598 C C . SER A 1 208 ? -3.807 -9.682 3.757 1.00 93.81 208 SER A C 1
ATOM 1600 O O . SER A 1 208 ? -2.603 -9.476 3.931 1.00 93.81 208 SER A O 1
ATOM 1602 N N . ILE A 1 209 ? -4.724 -8.722 3.919 1.00 94.81 209 ILE A N 1
ATOM 1603 C CA . ILE A 1 209 ? -4.404 -7.328 4.268 1.00 94.81 209 ILE A CA 1
ATOM 1604 C C . ILE A 1 209 ? -3.956 -7.232 5.730 1.00 94.81 209 ILE A C 1
ATOM 1606 O O . ILE A 1 209 ? -2.832 -6.813 6.007 1.00 94.81 209 ILE A O 1
ATOM 1610 N N . GLY A 1 210 ? -4.815 -7.630 6.670 1.00 92.31 210 GLY A N 1
ATOM 1611 C CA . GLY A 1 210 ? -4.597 -7.467 8.109 1.00 92.31 210 GLY A CA 1
ATOM 1612 C C . GLY A 1 210 ? -3.490 -8.365 8.663 1.00 92.31 210 GLY A C 1
ATOM 1613 O O . GLY A 1 210 ? -2.695 -7.932 9.501 1.00 92.31 210 GLY A O 1
ATOM 1614 N N . ARG A 1 211 ? -3.392 -9.594 8.132 1.00 91.25 211 ARG A N 1
ATOM 1615 C CA . ARG A 1 211 ? -2.847 -10.791 8.808 1.00 91.25 211 ARG A CA 1
ATOM 1616 C C . ARG A 1 211 ? -3.689 -11.238 9.998 1.00 91.25 211 ARG A C 1
ATOM 1618 O O . ARG A 1 211 ? -3.164 -11.716 11.003 1.00 91.25 211 ARG A O 1
ATOM 1625 N N . LEU A 1 212 ? -5.000 -11.074 9.876 1.00 95.25 212 LEU A N 1
ATOM 1626 C CA . LEU A 1 212 ? -5.950 -11.613 10.837 1.00 95.25 212 LEU A CA 1
ATOM 1627 C C . LEU A 1 212 ? -5.971 -13.147 10.752 1.00 95.25 212 LEU A C 1
ATOM 1629 O O . LEU A 1 212 ? -5.667 -13.724 9.706 1.00 95.25 212 LEU A O 1
ATOM 1633 N N . GLY A 1 213 ? -6.320 -13.794 11.854 1.00 94.38 213 GLY A N 1
ATOM 1634 C CA . GLY A 1 213 ? -6.636 -15.212 11.948 1.00 94.38 213 GLY A CA 1
ATOM 1635 C C . GLY A 1 213 ? -8.124 -15.439 12.181 1.00 94.38 213 GLY A C 1
ATOM 1636 O O . GLY A 1 213 ? -8.841 -14.526 12.598 1.00 94.38 213 GLY A O 1
ATOM 1637 N N . ASP A 1 214 ? -8.547 -16.673 11.924 1.00 94.19 214 ASP A N 1
ATOM 1638 C CA . ASP A 1 214 ? -9.879 -17.194 12.225 1.00 94.19 214 ASP A CA 1
ATOM 1639 C C . ASP A 1 214 ? -10.155 -17.114 13.740 1.00 94.19 214 ASP A C 1
ATOM 1641 O O . ASP A 1 214 ? -9.550 -17.846 14.522 1.00 94.19 214 ASP A O 1
ATOM 1645 N N . GLU A 1 215 ? -11.098 -16.283 14.185 1.00 94.62 215 GLU A N 1
ATOM 1646 C CA . GLU A 1 215 ? -11.488 -16.203 15.608 1.00 94.62 215 GLU A CA 1
ATOM 1647 C C . GLU A 1 215 ? -12.358 -17.402 16.048 1.00 94.62 215 GLU A C 1
ATOM 1649 O O . GLU A 1 215 ? -12.719 -17.524 17.219 1.00 94.62 215 GLU A O 1
ATOM 1654 N N . TYR A 1 216 ? -12.679 -18.312 15.121 1.00 89.50 216 TYR A N 1
ATOM 1655 C CA . TYR A 1 216 ? -13.423 -19.554 15.349 1.00 89.50 216 TYR A CA 1
ATOM 1656 C C . TYR A 1 216 ? -12.556 -20.831 15.282 1.00 89.50 216 TYR A C 1
ATOM 1658 O O . TYR A 1 216 ? -13.042 -21.893 15.670 1.00 89.50 216 TYR A O 1
ATOM 1666 N N . ASP A 1 217 ? -11.295 -20.763 14.830 1.00 83.94 217 ASP A N 1
ATOM 1667 C CA . ASP A 1 217 ? -10.426 -21.939 14.646 1.00 83.94 217 ASP A CA 1
ATOM 1668 C C . ASP A 1 217 ? -9.302 -22.019 15.695 1.00 83.94 217 ASP A C 1
ATOM 1670 O O . ASP A 1 217 ? -8.869 -21.031 16.280 1.00 83.94 217 ASP A O 1
ATOM 1674 N N . LYS A 1 218 ? -8.768 -23.224 15.889 1.00 84.19 218 LYS A N 1
ATOM 1675 C CA . LYS A 1 218 ? -7.691 -23.566 16.828 1.00 84.19 218 LYS A CA 1
ATOM 1676 C C . LYS A 1 218 ? -6.277 -23.216 16.330 1.00 84.19 218 LYS A C 1
ATOM 1678 O O . LYS A 1 218 ? -5.292 -23.752 16.843 1.00 84.19 218 LYS A O 1
ATOM 1683 N N . LYS A 1 219 ? -6.140 -22.397 15.278 1.00 83.19 219 LYS A N 1
ATOM 1684 C CA . LYS A 1 219 ? -4.833 -22.052 14.688 1.00 83.19 219 LYS A CA 1
ATOM 1685 C C . LYS A 1 219 ? -4.191 -20.892 15.450 1.00 83.19 219 LYS A C 1
ATOM 1687 O O . LYS A 1 219 ? -4.704 -19.782 15.433 1.00 83.19 219 LYS A O 1
ATOM 1692 N N . MET A 1 220 ? -2.991 -21.103 15.992 1.00 79.00 220 MET A N 1
ATOM 1693 C CA . MET A 1 220 ? -2.150 -20.048 16.587 1.00 79.00 220 MET A CA 1
ATOM 1694 C C . MET A 1 220 ? -1.514 -19.126 15.524 1.00 79.00 220 MET A C 1
ATOM 1696 O O . MET A 1 220 ? -0.290 -19.032 15.410 1.00 79.00 220 MET A O 1
ATOM 1700 N N . GLN A 1 221 ? -2.329 -18.475 14.692 1.00 81.38 221 GLN A N 1
ATOM 1701 C CA . GLN A 1 221 ? -1.870 -17.614 13.602 1.00 81.38 221 GLN A CA 1
ATOM 1702 C C . GLN A 1 221 ? -2.811 -16.421 13.416 1.00 81.38 221 GLN A C 1
ATOM 1704 O O . GLN A 1 221 ? -3.942 -16.589 12.985 1.00 81.38 221 GLN A O 1
ATOM 1709 N N . GLY A 1 222 ? -2.304 -15.215 13.671 1.00 89.31 222 GLY A N 1
ATOM 1710 C CA . GLY A 1 222 ? -3.012 -13.956 13.437 1.00 89.31 222 GLY A CA 1
ATOM 1711 C C . GLY A 1 222 ? -2.499 -12.839 14.346 1.00 89.31 222 GLY A C 1
ATOM 1712 O O . GLY A 1 222 ? -1.919 -13.111 15.402 1.00 89.31 222 GLY A O 1
ATOM 1713 N N . GLU A 1 223 ? -2.708 -11.580 13.964 1.00 90.56 223 GLU A N 1
ATOM 1714 C CA . GLU A 1 223 ? -2.442 -10.442 14.863 1.00 90.56 223 GLU A CA 1
ATOM 1715 C C . GLU A 1 223 ? -3.524 -10.344 15.969 1.00 90.56 223 GLU A C 1
ATOM 1717 O O . GLU A 1 223 ? -3.218 -10.007 17.110 1.00 90.56 223 GLU A O 1
ATOM 1722 N N . ASN A 1 224 ? -4.762 -10.746 15.651 1.00 94.06 224 ASN A N 1
ATOM 1723 C CA . ASN A 1 224 ? -5.939 -10.858 16.530 1.00 94.06 224 ASN A CA 1
ATOM 1724 C C . ASN A 1 224 ? -6.076 -12.224 17.245 1.00 94.06 224 ASN A C 1
ATOM 1726 O O . ASN A 1 224 ? -7.105 -12.474 17.859 1.00 94.06 224 ASN A O 1
ATOM 1730 N N . ILE A 1 225 ? -5.080 -13.115 17.179 1.00 94.69 225 ILE A N 1
ATOM 1731 C CA . ILE A 1 225 ? -5.114 -14.432 17.849 1.00 94.69 225 ILE A CA 1
ATOM 1732 C C . ILE A 1 225 ? -3.964 -14.545 18.856 1.00 94.69 225 ILE A C 1
ATOM 1734 O O . ILE A 1 225 ? -2.843 -14.137 18.550 1.00 94.69 225 ILE A O 1
ATOM 1738 N N . SER A 1 226 ? -4.208 -15.102 20.041 1.00 91.94 226 SER A N 1
ATOM 1739 C CA . SER A 1 226 ? -3.244 -15.242 21.142 1.00 91.94 226 SER A CA 1
ATOM 1740 C C . SER A 1 226 ? -3.167 -16.681 21.662 1.00 91.94 226 SER A C 1
ATOM 1742 O O . SER A 1 226 ? -4.171 -17.386 21.692 1.00 91.94 226 SER A O 1
ATOM 1744 N N . ASP A 1 227 ? -1.981 -17.090 22.111 1.00 90.88 227 ASP A N 1
ATOM 1745 C CA . ASP A 1 227 ? -1.704 -18.338 22.837 1.00 90.88 227 ASP A CA 1
ATOM 1746 C C . ASP A 1 227 ? -1.739 -18.172 24.367 1.00 90.88 227 ASP A C 1
ATOM 1748 O O . ASP A 1 227 ? -1.571 -19.137 25.110 1.00 90.88 227 ASP A O 1
ATOM 1752 N N . THR A 1 228 ? -1.988 -16.951 24.845 1.00 90.06 228 THR A N 1
ATOM 1753 C CA . THR A 1 228 ? -2.145 -16.626 26.265 1.00 90.06 228 THR A CA 1
ATOM 1754 C C . THR A 1 228 ? -3.426 -15.841 26.542 1.00 90.06 228 THR A C 1
ATOM 1756 O O . THR A 1 228 ? -3.805 -14.956 25.768 1.00 90.06 228 THR A O 1
ATOM 1759 N N . SER A 1 229 ? -4.065 -16.157 27.672 1.00 89.56 229 SER A N 1
ATOM 1760 C CA . SER A 1 229 ? -5.187 -15.421 28.271 1.00 89.56 229 SER A CA 1
ATOM 1761 C C . SER A 1 229 ? -4.756 -14.461 29.385 1.00 89.56 229 SER A C 1
ATOM 1763 O O . SER A 1 229 ? -5.601 -13.921 30.094 1.00 89.56 229 SER A O 1
ATOM 1765 N N . ASP A 1 230 ? -3.450 -14.301 29.593 1.00 89.69 230 ASP A N 1
ATOM 1766 C CA . ASP A 1 230 ? -2.862 -13.395 30.577 1.00 89.69 230 ASP A CA 1
ATOM 1767 C C . ASP A 1 230 ? -3.145 -11.931 30.174 1.00 89.69 230 ASP A C 1
ATOM 1769 O O . ASP A 1 230 ? -2.666 -11.502 29.115 1.00 89.69 230 ASP A O 1
ATOM 1773 N N . PRO A 1 231 ? -3.923 -11.161 30.966 1.00 88.00 231 PRO A N 1
ATOM 1774 C CA . PRO A 1 231 ? -4.341 -9.814 30.584 1.00 88.00 231 PRO A CA 1
ATOM 1775 C C . PRO A 1 231 ? -3.184 -8.853 30.318 1.00 88.00 231 PRO A C 1
ATOM 1777 O O . PRO A 1 231 ? -3.332 -7.995 29.458 1.00 88.00 231 PRO A O 1
ATOM 1780 N N . ASP A 1 232 ? -2.036 -9.023 30.978 1.00 87.25 232 ASP A N 1
ATOM 1781 C CA . ASP A 1 232 ? -0.876 -8.133 30.835 1.00 87.25 232 ASP A CA 1
ATOM 1782 C C . ASP A 1 232 ? 0.028 -8.521 29.650 1.00 87.25 232 ASP A C 1
ATOM 1784 O O . ASP A 1 232 ? 0.910 -7.757 29.256 1.00 87.25 232 ASP A O 1
ATOM 1788 N N . LYS A 1 233 ? -0.156 -9.721 29.079 1.00 88.38 233 LYS A N 1
ATOM 1789 C CA . LYS A 1 233 ? 0.680 -10.258 27.984 1.00 88.38 233 LYS A CA 1
ATOM 1790 C C . LYS A 1 233 ? -0.066 -10.417 26.662 1.00 88.38 233 LYS A C 1
ATOM 1792 O O . LYS A 1 233 ? 0.569 -10.686 25.641 1.00 88.38 233 LYS A O 1
ATOM 1797 N N . ILE A 1 234 ? -1.391 -10.272 26.649 1.00 88.50 234 ILE A N 1
ATOM 1798 C CA . ILE A 1 234 ? -2.179 -10.438 25.429 1.00 88.50 234 ILE A CA 1
ATOM 1799 C C . ILE A 1 234 ? -1.938 -9.289 24.432 1.00 88.50 234 ILE A C 1
ATOM 1801 O O . ILE A 1 234 ? -1.746 -8.128 24.803 1.00 88.50 234 ILE A O 1
ATOM 1805 N N . LYS A 1 235 ? -1.959 -9.610 23.130 1.00 90.19 235 LYS A N 1
ATOM 1806 C CA . LYS A 1 235 ? -1.581 -8.704 22.019 1.00 90.19 235 LYS A CA 1
ATOM 1807 C C . LYS A 1 235 ? -2.395 -7.403 21.930 1.00 90.19 235 LYS A C 1
ATOM 1809 O O . LYS A 1 235 ? -2.004 -6.485 21.207 1.00 90.19 235 LYS A O 1
ATOM 1814 N N . TRP A 1 236 ? -3.523 -7.335 22.632 1.00 91.12 236 TRP A N 1
ATOM 1815 C CA . TRP A 1 236 ? -4.454 -6.208 22.686 1.00 91.12 236 TRP A CA 1
ATOM 1816 C C . TRP A 1 236 ? -4.766 -5.766 24.128 1.00 91.12 236 TRP A C 1
ATOM 1818 O O . TRP A 1 236 ? -5.850 -5.249 24.381 1.00 91.12 236 TRP A O 1
ATOM 1828 N N . HIS A 1 237 ? -3.840 -5.946 25.081 1.00 88.94 237 HIS A N 1
ATOM 1829 C CA . HIS A 1 237 ? -4.071 -5.622 26.499 1.00 88.94 237 HIS A CA 1
ATOM 1830 C C . HIS A 1 237 ? -4.569 -4.182 26.734 1.00 88.94 237 HIS A C 1
ATOM 1832 O O . HIS A 1 237 ? -5.530 -3.979 27.474 1.00 88.94 237 HIS A O 1
ATOM 1838 N N . LYS A 1 238 ? -4.026 -3.186 26.014 1.00 89.25 238 LYS A N 1
ATOM 1839 C CA . LYS A 1 238 ? -4.499 -1.783 26.050 1.00 89.25 238 LYS A CA 1
ATOM 1840 C C . LYS A 1 238 ? -5.931 -1.555 25.546 1.00 89.25 238 LYS A C 1
ATOM 1842 O O . LYS A 1 238 ? -6.439 -0.445 25.657 1.00 89.25 238 LYS A O 1
ATOM 1847 N N . MET A 1 239 ? -6.572 -2.572 24.975 1.00 90.44 239 MET A N 1
ATOM 1848 C CA . MET A 1 239 ? -7.948 -2.528 24.472 1.00 90.44 239 MET A CA 1
ATOM 1849 C C . MET A 1 239 ? -8.931 -3.305 25.357 1.00 90.44 239 MET A C 1
ATOM 1851 O O . MET A 1 239 ? -10.116 -3.335 25.045 1.00 90.44 239 MET A O 1
ATOM 1855 N N . LEU A 1 240 ? -8.485 -3.942 26.446 1.00 88.94 240 LEU A N 1
ATOM 1856 C CA . LEU A 1 240 ? -9.375 -4.721 27.309 1.00 88.94 240 LEU A CA 1
ATOM 1857 C C . LEU A 1 240 ? -10.433 -3.830 27.981 1.00 88.94 240 LEU A C 1
ATOM 1859 O O . LEU A 1 240 ? -10.138 -2.761 28.524 1.00 88.94 240 LEU A O 1
ATOM 1863 N N . GLY A 1 241 ? -11.688 -4.273 27.915 1.00 84.31 241 GLY A N 1
ATOM 1864 C CA . GLY A 1 241 ? -12.843 -3.518 28.392 1.00 84.31 241 GLY A CA 1
ATOM 1865 C C . GLY A 1 241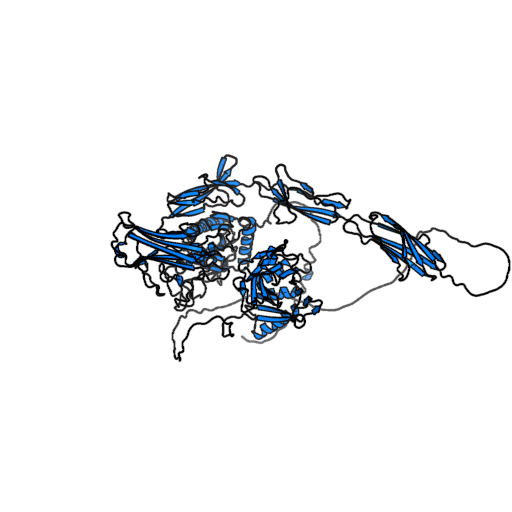 ? -13.112 -2.235 27.602 1.00 84.31 241 GLY A C 1
ATOM 1866 O O . GLY A 1 241 ? -13.625 -1.289 28.183 1.00 84.31 241 GLY A O 1
ATOM 1867 N N . PHE A 1 242 ? -12.707 -2.138 26.331 1.00 88.38 242 PHE A N 1
ATOM 1868 C CA . PHE A 1 242 ? -13.127 -1.084 25.393 1.00 88.38 242 PHE A CA 1
ATOM 1869 C C . PHE A 1 242 ? -14.069 -1.712 24.362 1.00 88.38 242 PHE A C 1
ATOM 1871 O O . PHE A 1 242 ? -13.671 -2.682 23.718 1.00 88.38 242 PHE A O 1
ATOM 1878 N N . ARG A 1 243 ? -15.297 -1.201 24.195 1.00 86.19 243 ARG A N 1
ATOM 1879 C CA . ARG A 1 243 ? -16.253 -1.652 23.151 1.00 86.19 243 ARG A CA 1
ATOM 1880 C C . ARG A 1 243 ? -16.379 -3.185 23.007 1.00 86.19 243 ARG A C 1
ATOM 1882 O O . ARG A 1 243 ? -16.253 -3.730 21.910 1.00 86.19 243 ARG A O 1
ATOM 1889 N N . GLY A 1 244 ? -16.567 -3.895 24.121 1.00 83.69 244 GLY A N 1
ATOM 1890 C CA . GLY A 1 244 ? -16.709 -5.359 24.155 1.00 83.69 244 GLY A CA 1
ATOM 1891 C C . GLY A 1 244 ? -15.435 -6.179 23.875 1.00 83.69 244 GLY A C 1
ATOM 1892 O O . GLY A 1 244 ? -15.512 -7.408 23.806 1.00 83.69 244 GLY A O 1
ATOM 1893 N N . ILE A 1 245 ? -14.263 -5.549 23.723 1.00 89.56 245 ILE A N 1
ATOM 1894 C CA . ILE A 1 245 ? -12.982 -6.252 23.567 1.00 89.56 245 ILE A CA 1
ATOM 1895 C C . ILE A 1 245 ? -12.550 -6.870 24.904 1.00 89.56 245 ILE A C 1
ATOM 1897 O O . ILE A 1 245 ? -12.416 -6.186 25.920 1.00 89.56 245 ILE A O 1
ATOM 1901 N N . GLY A 1 246 ? -12.281 -8.173 24.887 1.00 89.38 246 GLY A N 1
ATOM 1902 C CA . GLY A 1 246 ? -11.862 -8.954 26.048 1.00 89.38 246 GLY A CA 1
ATOM 1903 C C . GLY A 1 246 ? -10.947 -10.110 25.652 1.00 89.38 246 GLY A C 1
ATOM 1904 O O . GLY A 1 246 ? -10.171 -10.014 24.700 1.00 89.38 246 GLY A O 1
ATOM 1905 N N . ILE A 1 247 ? -11.035 -11.217 26.384 1.00 90.50 247 ILE A N 1
ATOM 1906 C CA . ILE A 1 247 ? -10.296 -12.455 26.122 1.00 90.50 247 ILE A CA 1
ATOM 1907 C C . ILE A 1 247 ? -11.318 -13.578 25.945 1.00 90.50 247 ILE A C 1
ATOM 1909 O O . ILE A 1 247 ? -12.106 -13.883 26.842 1.00 90.50 247 ILE A O 1
ATOM 1913 N N . THR A 1 248 ? -11.354 -14.162 24.749 1.00 88.44 248 THR A N 1
ATOM 1914 C CA . THR A 1 248 ? -12.426 -15.069 24.316 1.00 88.44 248 THR A CA 1
ATOM 1915 C C . THR A 1 248 ? -11.832 -16.327 23.695 1.00 88.44 248 THR A C 1
ATOM 1917 O O . THR A 1 248 ? -10.839 -16.230 22.988 1.00 88.44 248 THR A O 1
ATOM 1920 N N . ALA A 1 249 ? -12.420 -17.503 23.919 1.00 88.69 249 ALA A N 1
ATOM 1921 C CA . ALA A 1 249 ? -11.950 -18.736 23.280 1.00 88.69 249 ALA A CA 1
ATOM 1922 C C . ALA A 1 249 ? -12.144 -18.699 21.746 1.00 88.69 249 ALA A C 1
ATOM 1924 O O . ALA A 1 249 ? -13.183 -18.243 21.247 1.00 88.69 249 ALA A O 1
ATOM 1925 N N . ALA A 1 250 ? -11.164 -19.211 21.003 1.00 87.06 250 ALA A N 1
ATOM 1926 C CA . ALA A 1 250 ? -11.168 -19.336 19.545 1.00 87.06 250 ALA A CA 1
ATOM 1927 C C . ALA A 1 250 ? -10.974 -20.810 19.156 1.00 87.06 250 ALA A C 1
ATOM 1929 O O . ALA A 1 250 ? -9.887 -21.371 19.271 1.00 87.06 250 ALA A O 1
ATOM 1930 N N . GLY A 1 251 ? -12.073 -21.490 18.816 1.00 78.44 251 GLY A N 1
ATOM 1931 C CA . GLY A 1 251 ? -12.123 -22.930 18.515 1.00 78.44 251 GLY A CA 1
ATOM 1932 C C . GLY A 1 251 ? -11.807 -23.889 19.680 1.00 78.44 251 GLY A C 1
ATOM 1933 O O . GLY A 1 251 ? -12.305 -25.012 19.693 1.00 78.44 251 GLY A O 1
ATOM 1934 N N . THR A 1 252 ? -11.005 -23.472 20.663 1.00 81.12 252 THR A N 1
ATOM 1935 C CA . THR A 1 252 ? -10.533 -24.256 21.819 1.00 81.12 252 THR A CA 1
ATOM 1936 C C . THR A 1 252 ? -10.269 -23.350 23.025 1.00 81.12 252 THR A C 1
ATOM 1938 O O . THR A 1 252 ? -10.145 -22.138 22.879 1.00 81.12 252 THR A O 1
ATOM 1941 N N . GLU A 1 253 ? -10.142 -23.938 24.216 1.00 82.75 253 GLU A N 1
ATOM 1942 C CA . GLU A 1 253 ? -9.878 -23.219 25.475 1.00 82.75 253 GLU A CA 1
ATOM 1943 C C . GLU A 1 253 ? -8.442 -22.680 25.614 1.00 82.75 253 GLU A C 1
ATOM 1945 O O . GLU A 1 253 ? -8.165 -21.933 26.546 1.00 82.75 253 GLU A O 1
ATOM 1950 N N . THR A 1 254 ? -7.526 -23.054 24.715 1.00 87.75 254 THR A N 1
ATOM 1951 C CA . THR A 1 254 ? -6.107 -22.653 24.757 1.00 87.75 254 THR A CA 1
ATOM 1952 C C . THR A 1 254 ? -5.742 -21.549 23.767 1.00 87.75 254 THR A C 1
ATOM 1954 O O . THR A 1 254 ? -4.655 -20.990 23.871 1.00 87.75 254 THR A O 1
ATOM 1957 N N . VAL A 1 255 ? -6.621 -21.242 22.809 1.00 92.06 255 VAL A N 1
ATOM 1958 C CA . VAL A 1 255 ? -6.427 -20.236 21.754 1.00 92.06 255 VAL A CA 1
ATOM 1959 C C . VAL A 1 255 ? -7.417 -19.104 22.009 1.00 92.06 255 VAL A C 1
ATOM 1961 O O . VAL A 1 255 ? -8.601 -19.362 22.236 1.00 92.06 255 VAL A O 1
ATOM 1964 N N . PHE A 1 256 ? -6.960 -17.854 21.954 1.00 92.56 256 PHE A N 1
ATOM 1965 C CA . PHE A 1 256 ? -7.769 -16.696 22.332 1.00 92.56 256 PHE A CA 1
ATOM 1966 C C . PHE A 1 256 ? -7.911 -15.664 21.213 1.00 92.56 256 PHE A C 1
ATOM 1968 O O . PHE A 1 256 ? -6.969 -15.404 20.469 1.00 92.56 256 PHE A O 1
ATOM 1975 N N . ALA A 1 257 ? -9.083 -15.040 21.146 1.00 93.94 257 ALA A N 1
ATOM 1976 C CA . ALA A 1 257 ? -9.469 -13.964 20.238 1.00 93.94 257 ALA A CA 1
ATOM 1977 C C . ALA A 1 257 ? -10.069 -12.779 21.026 1.00 93.94 257 ALA A C 1
ATOM 1979 O O . ALA A 1 257 ? -10.545 -12.978 22.152 1.00 93.94 257 ALA A O 1
ATOM 1980 N N . PRO A 1 258 ? -10.084 -11.554 20.471 1.00 92.38 258 PRO A N 1
ATOM 1981 C CA . PRO A 1 258 ? -10.507 -10.346 21.180 1.00 92.38 258 PRO A CA 1
ATOM 1982 C C . PRO A 1 258 ? -12.018 -10.221 21.397 1.00 92.38 258 PRO A C 1
ATOM 1984 O O . PRO A 1 258 ? -12.429 -9.477 22.284 1.00 92.38 258 PRO A O 1
ATOM 1987 N N . SER A 1 259 ? -12.853 -10.898 20.599 1.00 90.00 259 SER A N 1
ATOM 1988 C CA . SER A 1 259 ? -14.303 -10.671 20.592 1.00 90.00 259 SER A CA 1
ATOM 1989 C C . SER A 1 259 ? -15.125 -11.945 20.361 1.00 90.00 259 SER A C 1
ATOM 1991 O O . SER A 1 259 ? -14.655 -12.936 19.797 1.00 90.00 259 SER A O 1
ATOM 1993 N N . ARG A 1 260 ? -16.399 -11.904 20.776 1.00 87.38 260 ARG A N 1
ATOM 1994 C CA . ARG A 1 260 ? -17.454 -12.837 20.325 1.00 87.38 260 ARG A CA 1
ATOM 1995 C C . ARG A 1 260 ? -18.214 -12.342 19.091 1.00 87.38 260 ARG A C 1
ATOM 1997 O O . ARG A 1 260 ? -18.944 -13.123 18.502 1.00 87.38 260 ARG A O 1
ATOM 2004 N N . VAL A 1 261 ? -18.051 -11.074 18.722 1.00 90.12 261 VAL A N 1
ATOM 2005 C CA . VAL A 1 261 ? -18.655 -10.434 17.546 1.00 90.12 261 VAL A CA 1
ATOM 2006 C C . VAL A 1 261 ? -17.514 -9.891 16.691 1.00 90.12 261 VAL A C 1
ATOM 2008 O O . VAL A 1 261 ? -16.862 -8.910 17.058 1.00 90.12 261 VAL A O 1
ATOM 2011 N N . CYS A 1 262 ? -17.216 -10.583 15.596 1.00 94.44 262 CYS A N 1
ATOM 2012 C CA . CYS A 1 262 ? -16.199 -10.191 14.627 1.00 94.44 262 CYS A CA 1
ATOM 2013 C C . CYS A 1 262 ? -16.498 -10.853 13.276 1.00 94.44 262 CYS A C 1
ATOM 2015 O O . CYS A 1 262 ? -16.815 -12.043 13.262 1.00 94.44 262 CYS A O 1
ATOM 2017 N N . MET A 1 263 ? -16.302 -10.143 12.158 1.00 95.62 263 MET A N 1
ATOM 2018 C CA . MET A 1 263 ? -16.297 -10.735 10.805 1.00 95.62 263 MET A CA 1
ATOM 2019 C C . MET A 1 263 ? -15.342 -11.939 10.703 1.00 95.62 263 MET A C 1
ATOM 2021 O O . MET A 1 263 ? -15.615 -12.890 9.977 1.00 95.62 263 MET A O 1
ATOM 2025 N N . MET A 1 264 ? -14.234 -11.930 11.459 1.00 95.81 264 MET A N 1
ATOM 2026 C CA . MET A 1 264 ? -13.267 -13.038 11.513 1.00 95.81 264 MET A CA 1
ATOM 2027 C C . MET A 1 264 ? -13.730 -14.238 12.353 1.00 95.81 264 MET A C 1
ATOM 2029 O O . MET A 1 264 ? -13.029 -15.248 12.393 1.00 95.81 264 MET A O 1
ATOM 2033 N N . ARG A 1 265 ? -14.875 -14.142 13.041 1.00 93.88 265 ARG A N 1
ATOM 2034 C CA . ARG A 1 265 ? -15.499 -15.247 13.783 1.00 93.88 265 ARG A CA 1
ATOM 2035 C C . ARG A 1 265 ? -16.685 -15.822 13.016 1.00 93.88 265 ARG A C 1
ATOM 2037 O O . ARG A 1 265 ? -16.693 -17.014 12.739 1.00 93.88 265 ARG A O 1
ATOM 2044 N N . ASP A 1 266 ? -17.633 -14.964 12.649 1.00 91.88 266 ASP A N 1
ATOM 2045 C CA . ASP A 1 266 ? -18.837 -15.323 11.902 1.00 91.88 266 ASP A CA 1
ATOM 2046 C C . ASP A 1 266 ? -19.129 -14.224 10.869 1.00 91.88 266 ASP A C 1
ATOM 2048 O O . ASP A 1 266 ? -18.999 -13.032 11.166 1.00 91.88 266 ASP A O 1
ATOM 2052 N N . LEU A 1 267 ? -19.527 -14.619 9.657 1.00 91.31 267 LEU A N 1
ATOM 2053 C CA . LEU A 1 267 ? -19.805 -13.694 8.554 1.00 91.31 267 LEU A CA 1
ATOM 2054 C C . LEU A 1 267 ? -21.012 -12.790 8.856 1.00 91.31 267 LEU A C 1
ATOM 2056 O O . LEU A 1 267 ? -21.938 -13.184 9.562 1.00 91.31 267 LEU A O 1
ATOM 2060 N N . GLY A 1 268 ? -20.999 -11.571 8.311 1.00 90.06 268 GLY A N 1
ATOM 2061 C CA . GLY A 1 268 ? -22.050 -10.570 8.534 1.00 90.06 268 GLY A CA 1
ATOM 2062 C C . GLY A 1 268 ? -21.971 -9.841 9.886 1.00 90.06 268 GLY A C 1
ATOM 2063 O O . GLY A 1 268 ? -22.747 -8.918 10.126 1.00 90.06 268 GLY A O 1
ATOM 2064 N N . ASN A 1 269 ? -21.022 -10.194 10.760 1.00 93.31 269 ASN A N 1
ATOM 2065 C CA . ASN A 1 269 ? -20.660 -9.368 11.914 1.00 93.31 269 ASN A CA 1
ATOM 2066 C C . ASN A 1 269 ? -19.708 -8.230 11.500 1.00 93.31 269 ASN A C 1
ATOM 2068 O O . ASN A 1 269 ? -18.847 -8.440 10.646 1.00 93.31 269 ASN A O 1
ATOM 2072 N N . PRO A 1 270 ? -19.747 -7.055 12.157 1.00 93.75 270 PRO A N 1
ATOM 2073 C CA . PRO A 1 270 ? -18.705 -6.042 11.992 1.00 93.75 270 PRO A CA 1
ATOM 2074 C C . PRO A 1 270 ? -17.343 -6.560 12.481 1.00 93.75 270 PRO A C 1
ATOM 2076 O O . PRO A 1 270 ? -17.267 -7.435 13.344 1.00 93.75 270 PRO A O 1
ATOM 2079 N N . PHE A 1 271 ? -16.242 -5.996 11.979 1.00 96.88 271 PHE A N 1
ATOM 2080 C CA . PHE A 1 271 ? -14.916 -6.237 12.556 1.00 96.88 271 PHE A CA 1
ATOM 2081 C C . PHE A 1 271 ? -14.833 -5.678 13.982 1.00 96.88 271 PHE A C 1
ATOM 2083 O O . PHE A 1 271 ? -15.232 -4.538 14.235 1.00 96.88 271 PHE A O 1
ATOM 2090 N N . CYS A 1 272 ? -14.257 -6.454 14.903 1.00 94.44 272 CYS A N 1
ATOM 2091 C CA . CYS A 1 272 ? -13.916 -5.966 16.238 1.00 94.44 272 CYS A CA 1
ATOM 2092 C C . CYS A 1 272 ? -12.822 -4.880 16.155 1.00 94.44 272 CYS A C 1
ATOM 2094 O O . CYS A 1 272 ? -12.045 -4.851 15.198 1.00 94.44 272 CYS A O 1
ATOM 2096 N N . GLU A 1 273 ? -12.724 -3.994 17.152 1.00 93.06 273 GLU A N 1
ATOM 2097 C CA . GLU A 1 273 ? -11.798 -2.842 17.119 1.00 93.06 273 GLU A CA 1
ATOM 2098 C C . GLU A 1 273 ? -10.327 -3.254 16.898 1.00 93.06 273 GLU A C 1
ATOM 2100 O O . GLU A 1 273 ? -9.596 -2.579 16.174 1.00 93.06 273 GLU A O 1
ATOM 2105 N N . VAL A 1 274 ? -9.903 -4.407 17.438 1.00 94.31 274 VAL A N 1
ATOM 2106 C CA . VAL A 1 274 ? -8.562 -4.981 17.203 1.00 94.31 274 VAL A CA 1
ATOM 2107 C C . VAL A 1 274 ? -8.334 -5.272 15.715 1.00 94.31 274 VAL A C 1
ATOM 2109 O O . VAL A 1 274 ? -7.294 -4.913 15.160 1.00 94.31 274 VAL A O 1
ATOM 2112 N N . CYS A 1 275 ? -9.320 -5.877 15.050 1.00 96.94 275 CYS A N 1
ATOM 2113 C CA . CYS A 1 275 ? -9.264 -6.161 13.620 1.00 96.94 275 CYS A CA 1
ATOM 2114 C C . CYS A 1 275 ? -9.360 -4.884 12.773 1.00 96.94 275 CYS A C 1
ATOM 2116 O O . CYS A 1 275 ? -8.578 -4.741 11.832 1.00 96.94 275 CYS A O 1
ATOM 2118 N N . LYS A 1 276 ? -10.242 -3.928 13.119 1.00 96.50 276 LYS A N 1
ATOM 2119 C CA . LYS A 1 276 ? -10.327 -2.625 12.428 1.00 96.50 276 LYS A CA 1
ATOM 2120 C C . LYS A 1 276 ? -8.984 -1.895 12.441 1.00 96.50 276 LYS A C 1
ATOM 2122 O O . LYS A 1 276 ? -8.513 -1.445 11.399 1.00 96.50 276 LYS A O 1
ATOM 2127 N N . MET A 1 277 ? -8.359 -1.809 13.612 1.00 94.62 277 MET A N 1
ATOM 2128 C CA . MET A 1 277 ? -7.072 -1.151 13.820 1.00 94.62 277 MET A CA 1
ATOM 2129 C C . MET A 1 277 ? -5.955 -1.813 13.006 1.00 94.62 277 MET A C 1
ATOM 2131 O O . MET A 1 277 ? -5.227 -1.117 12.301 1.00 94.62 277 MET A O 1
ATOM 2135 N N . GLU A 1 278 ? -5.819 -3.142 13.053 1.00 93.62 278 GLU A N 1
ATOM 2136 C CA . GLU A 1 278 ? -4.779 -3.846 12.290 1.00 93.62 278 GLU A CA 1
ATOM 2137 C C . GLU A 1 278 ? -4.998 -3.749 10.771 1.00 93.62 278 GLU A C 1
ATOM 2139 O O . GLU A 1 278 ? -4.033 -3.568 10.023 1.00 93.62 278 GLU A O 1
ATOM 2144 N N . LEU A 1 279 ? -6.252 -3.765 10.303 1.00 96.69 279 LEU A N 1
ATOM 2145 C CA . LEU A 1 279 ? -6.598 -3.493 8.906 1.00 96.69 279 LEU A CA 1
ATOM 2146 C C . LEU A 1 279 ? -6.235 -2.058 8.496 1.00 96.69 279 LEU A C 1
ATOM 2148 O O . LEU A 1 279 ? -5.500 -1.876 7.525 1.00 96.69 279 LEU A O 1
ATOM 2152 N N . ALA A 1 280 ? -6.645 -1.043 9.262 1.00 95.44 280 ALA A N 1
ATOM 2153 C CA . ALA A 1 280 ? -6.287 0.355 9.010 1.00 95.44 280 ALA A CA 1
ATOM 2154 C C . ALA A 1 280 ? -4.759 0.558 8.986 1.00 95.44 280 ALA A C 1
ATOM 2156 O O . ALA A 1 280 ? -4.220 1.204 8.082 1.00 95.44 280 ALA A O 1
ATOM 2157 N N . ARG A 1 281 ? -4.029 -0.054 9.926 1.00 91.12 281 ARG A N 1
ATOM 2158 C CA . ARG A 1 281 ? -2.557 -0.012 10.019 1.00 91.12 281 ARG A CA 1
ATOM 2159 C C . ARG A 1 281 ? -1.865 -0.691 8.826 1.00 91.12 281 ARG A C 1
ATOM 2161 O O . ARG A 1 281 ? -0.720 -0.368 8.511 1.00 91.12 281 ARG A O 1
ATOM 2168 N N . ARG A 1 282 ? -2.537 -1.626 8.142 1.00 90.38 282 ARG A N 1
ATOM 2169 C CA . ARG A 1 282 ? -2.037 -2.320 6.939 1.00 90.38 282 ARG A CA 1
ATOM 2170 C C . ARG A 1 282 ? -2.406 -1.602 5.638 1.00 90.38 282 ARG A C 1
ATOM 2172 O O . ARG A 1 282 ? -1.548 -1.533 4.759 1.00 90.38 282 ARG A O 1
ATOM 2179 N N . LEU A 1 283 ? -3.600 -1.009 5.547 1.00 94.19 283 LEU A N 1
ATOM 2180 C CA . LEU A 1 283 ? -4.001 -0.113 4.450 1.00 94.19 283 LEU A CA 1
ATOM 2181 C C . LEU A 1 283 ? -3.051 1.095 4.348 1.00 94.19 283 LEU A C 1
ATOM 2183 O O . LEU A 1 283 ? -2.606 1.450 3.263 1.00 94.19 283 LEU A O 1
ATOM 2187 N N . ASN A 1 284 ? -2.636 1.654 5.489 1.00 90.94 284 ASN A N 1
ATOM 2188 C CA . ASN A 1 284 ? -1.666 2.754 5.568 1.00 90.94 284 ASN A CA 1
ATOM 2189 C C . ASN A 1 284 ? -0.186 2.317 5.492 1.00 90.94 284 ASN A C 1
ATOM 2191 O O . ASN A 1 284 ? 0.695 3.074 5.899 1.00 90.94 284 ASN A O 1
ATOM 2195 N N . ASN A 1 285 ? 0.145 1.104 5.041 1.00 86.94 285 ASN A N 1
ATOM 2196 C CA . ASN A 1 285 ? 1.538 0.645 5.034 1.00 86.94 285 ASN A CA 1
ATOM 2197 C C . ASN A 1 285 ? 2.377 1.347 3.947 1.00 86.94 285 ASN A C 1
ATOM 2199 O O . ASN A 1 285 ? 2.130 1.160 2.757 1.00 86.94 285 ASN A O 1
ATOM 2203 N N . ARG A 1 286 ? 3.450 2.044 4.345 1.00 84.12 286 ARG A N 1
ATOM 2204 C CA . ARG A 1 286 ? 4.378 2.751 3.437 1.00 84.12 286 ARG A CA 1
ATOM 2205 C C . ARG A 1 286 ? 5.171 1.894 2.437 1.00 84.12 286 ARG A C 1
ATOM 2207 O O . ARG A 1 286 ? 5.878 2.445 1.600 1.00 84.12 286 ARG A O 1
ATOM 2214 N N . ASP A 1 287 ? 5.116 0.564 2.538 1.00 84.06 287 ASP A N 1
ATOM 2215 C CA . ASP A 1 287 ? 5.598 -0.319 1.460 1.00 84.06 287 ASP A CA 1
ATOM 2216 C C . ASP A 1 287 ? 4.643 -0.312 0.238 1.00 84.06 287 ASP A C 1
ATOM 2218 O O . ASP A 1 287 ? 5.021 -0.825 -0.815 1.00 84.06 287 ASP A O 1
ATOM 2222 N N . TYR A 1 288 ? 3.438 0.264 0.381 1.00 87.00 288 TYR A N 1
ATOM 2223 C CA . TYR A 1 288 ? 2.406 0.396 -0.654 1.00 87.00 288 TYR A CA 1
ATOM 2224 C C . TYR A 1 288 ? 1.916 1.844 -0.844 1.00 87.00 288 TYR A C 1
ATOM 2226 O O . TYR A 1 288 ? 1.825 2.277 -1.986 1.00 87.00 288 TYR A O 1
ATOM 2234 N N . VAL A 1 289 ? 1.651 2.600 0.237 1.00 90.62 289 VAL A N 1
ATOM 2235 C CA . VAL A 1 289 ? 1.099 3.972 0.151 1.00 90.62 289 VAL A CA 1
ATOM 2236 C C . VAL A 1 289 ? 2.061 5.076 0.608 1.00 90.62 289 VAL A C 1
ATOM 2238 O O . VAL A 1 289 ? 2.675 5.005 1.669 1.00 90.62 289 VAL A O 1
ATOM 2241 N N . SER A 1 290 ? 2.169 6.144 -0.176 1.00 86.62 290 SER A N 1
ATOM 2242 C CA . SER A 1 290 ? 3.022 7.314 0.054 1.00 86.62 290 SER A CA 1
ATOM 2243 C C . SER A 1 290 ? 2.436 8.302 1.069 1.00 86.62 290 SER A C 1
ATOM 2245 O O . SER A 1 290 ? 3.192 8.981 1.765 1.00 86.62 290 SER A O 1
ATOM 2247 N N . ARG A 1 291 ? 1.101 8.375 1.172 1.00 83.38 291 ARG A N 1
ATOM 2248 C CA . ARG A 1 291 ? 0.358 9.400 1.926 1.00 83.38 291 ARG A CA 1
ATOM 2249 C C . ARG A 1 291 ? -0.492 8.798 3.047 1.00 83.38 291 ARG A C 1
ATOM 2251 O O . ARG A 1 291 ? -1.720 8.922 3.076 1.00 83.38 291 ARG A O 1
ATOM 2258 N N . GLN A 1 292 ? 0.207 8.141 3.969 1.00 85.44 292 GLN A N 1
ATOM 2259 C CA . GLN A 1 292 ? -0.344 7.543 5.188 1.00 85.44 292 GLN A CA 1
ATOM 2260 C C . GLN A 1 292 ? -1.163 8.560 6.013 1.00 85.44 292 GLN A C 1
ATOM 2262 O O . GLN A 1 292 ? -0.796 9.734 6.099 1.00 85.44 292 GLN A O 1
ATOM 2267 N N . ALA A 1 293 ? -2.213 8.102 6.696 1.00 89.69 293 ALA A N 1
ATOM 2268 C CA . ALA A 1 293 ? -2.684 8.752 7.920 1.00 89.69 293 ALA A CA 1
ATOM 2269 C C . ALA A 1 293 ? -1.594 8.661 9.006 1.00 89.69 293 ALA A C 1
ATOM 2271 O O . ALA A 1 293 ? -0.826 7.699 9.027 1.00 89.69 293 ALA A O 1
ATOM 2272 N N . SER A 1 294 ? -1.514 9.644 9.907 1.00 90.88 294 SER A N 1
ATOM 2273 C CA . SER A 1 294 ? -0.493 9.677 10.966 1.00 90.88 294 SER A CA 1
ATOM 2274 C C . SER A 1 294 ? -0.901 8.885 12.218 1.00 90.88 294 SER A C 1
ATOM 2276 O O . SER A 1 294 ? -0.085 8.165 12.798 1.00 90.88 294 SER A O 1
ATOM 2278 N N . VAL A 1 295 ? -2.186 8.944 12.574 1.00 94.50 295 VAL A N 1
ATOM 2279 C CA . VAL A 1 295 ? -2.828 8.209 13.671 1.00 94.50 295 VAL A CA 1
ATOM 2280 C C . VAL A 1 295 ? -4.136 7.596 13.168 1.00 94.50 295 VAL A C 1
ATOM 2282 O O . VAL A 1 295 ? -4.883 8.237 12.430 1.00 94.50 295 VAL A O 1
ATOM 2285 N N . TYR A 1 296 ? -4.428 6.367 13.593 1.00 95.31 296 TYR A N 1
ATOM 2286 C CA . TYR A 1 296 ? -5.777 5.804 13.594 1.00 95.31 296 TYR A CA 1
ATOM 2287 C C . TYR A 1 296 ? -6.376 5.925 15.000 1.00 95.31 296 TYR A C 1
ATOM 2289 O O . TYR A 1 296 ? -5.704 5.629 15.989 1.00 95.31 296 TYR A O 1
ATOM 2297 N N . VAL A 1 297 ? -7.633 6.356 15.085 1.00 96.25 297 VAL A N 1
ATOM 2298 C CA . VAL A 1 297 ? -8.395 6.502 16.333 1.00 96.25 297 VAL A CA 1
ATOM 2299 C C . VAL A 1 297 ? -9.572 5.535 16.268 1.00 96.25 297 VAL A C 1
ATOM 2301 O O . VAL A 1 297 ? -10.298 5.534 15.275 1.00 96.25 297 VAL A O 1
ATOM 2304 N N . CYS A 1 298 ? -9.756 4.701 17.292 1.00 95.56 298 CYS A N 1
ATOM 2305 C CA . CYS A 1 298 ? -10.930 3.832 17.372 1.00 95.56 298 CYS A CA 1
ATOM 2306 C C . CYS A 1 298 ? -12.170 4.656 17.754 1.00 95.56 298 CYS A C 1
ATOM 2308 O O . CYS A 1 298 ? -12.060 5.643 18.485 1.00 95.56 298 CYS A O 1
ATOM 2310 N N . ASP A 1 299 ? -13.348 4.217 17.311 1.00 93.19 299 ASP A N 1
ATOM 2311 C CA . ASP A 1 299 ? -14.643 4.858 17.575 1.00 93.19 299 ASP A CA 1
ATOM 2312 C C . ASP A 1 299 ? -14.817 5.213 19.073 1.00 93.19 299 ASP A C 1
ATOM 2314 O O . ASP A 1 299 ? -14.986 4.298 19.883 1.00 93.19 299 ASP A O 1
ATOM 2318 N N . PRO A 1 300 ? -14.789 6.495 19.493 1.00 94.88 300 PRO A N 1
ATOM 2319 C CA . PRO A 1 300 ? -14.793 6.835 20.917 1.00 94.88 300 PRO A CA 1
ATOM 2320 C C . PRO A 1 300 ? -16.065 6.392 21.659 1.00 94.88 300 PRO A C 1
ATOM 2322 O O . PRO A 1 300 ? -17.124 6.169 21.061 1.00 94.88 300 PRO A O 1
ATOM 2325 N N . GLU A 1 301 ? -15.975 6.275 22.983 1.00 92.69 301 GLU A N 1
ATOM 2326 C CA . GLU A 1 301 ? -17.120 5.978 23.850 1.00 92.69 301 GLU A CA 1
ATOM 2327 C C . GLU A 1 301 ? -17.118 6.825 25.127 1.00 92.69 301 GLU A C 1
ATOM 2329 O O . GLU A 1 301 ? -16.069 7.250 25.613 1.00 92.69 301 GLU A O 1
ATOM 2334 N N . ILE A 1 302 ? -18.318 7.080 25.656 1.00 94.62 302 ILE A N 1
ATOM 2335 C CA . ILE A 1 302 ? -18.531 7.654 26.986 1.00 94.62 302 ILE A CA 1
ATOM 2336 C C . ILE A 1 302 ? -19.180 6.565 27.838 1.00 94.62 302 ILE A C 1
ATOM 2338 O O . ILE A 1 302 ? -20.220 6.015 27.464 1.00 94.62 302 ILE A O 1
ATOM 2342 N N . THR A 1 303 ? -18.573 6.244 28.975 1.00 92.94 303 THR A N 1
ATOM 2343 C CA . THR A 1 303 ? -19.021 5.175 29.872 1.00 92.94 303 THR A CA 1
ATOM 2344 C C . THR A 1 303 ? -18.933 5.589 31.334 1.00 92.94 303 THR A C 1
ATOM 2346 O O . THR A 1 303 ? -18.050 6.348 31.730 1.00 92.94 303 THR A O 1
ATOM 2349 N N . ILE A 1 304 ? -19.796 5.022 32.172 1.00 92.25 304 ILE A N 1
ATOM 2350 C CA . ILE A 1 304 ? -19.486 4.875 33.598 1.00 92.25 304 ILE A CA 1
ATOM 2351 C C . ILE A 1 304 ? -18.250 3.952 33.702 1.00 92.25 304 ILE A C 1
ATOM 2353 O O . ILE A 1 304 ? -18.241 2.901 33.049 1.00 92.25 304 ILE A O 1
ATOM 2357 N N . PRO A 1 305 ? -17.209 4.298 34.485 1.00 88.56 305 PRO A N 1
ATOM 2358 C CA . PRO A 1 305 ? -16.048 3.431 34.672 1.00 88.56 305 PRO A CA 1
ATOM 2359 C C . PRO A 1 305 ? -16.440 2.035 35.170 1.00 88.56 305 PRO A C 1
ATOM 2361 O O . PRO A 1 305 ? -17.187 1.890 36.139 1.00 88.56 305 PRO A O 1
ATOM 2364 N N . HIS A 1 306 ? -15.920 1.008 34.504 1.00 82.00 306 HIS A N 1
ATOM 2365 C CA . HIS A 1 306 ? -16.210 -0.402 34.765 1.00 82.00 306 HIS A CA 1
ATOM 2366 C C . HIS A 1 306 ? -14.923 -1.242 34.726 1.00 82.00 306 HIS A C 1
ATOM 2368 O O . HIS A 1 306 ? -13.842 -0.758 34.377 1.00 82.00 306 HIS A O 1
ATOM 2374 N N . SER A 1 307 ? -15.007 -2.500 35.157 1.00 69.19 307 SER A N 1
ATOM 2375 C CA . SER A 1 307 ? -13.841 -3.372 35.305 1.00 69.19 307 SER A CA 1
ATOM 2376 C C . SER A 1 307 ? -13.235 -3.746 33.950 1.00 69.19 307 SER A C 1
ATOM 2378 O O . SER A 1 307 ? -13.816 -4.527 33.202 1.00 69.19 307 SER A O 1
ATOM 2380 N N . ARG A 1 308 ? -12.015 -3.264 33.674 1.00 72.31 308 ARG A N 1
ATOM 2381 C CA . ARG A 1 308 ? -11.207 -3.592 32.476 1.00 72.31 308 ARG A CA 1
ATOM 2382 C C . ARG A 1 308 ? -10.618 -5.021 32.520 1.00 72.31 308 ARG A C 1
ATOM 2384 O O . ARG A 1 308 ? -9.464 -5.252 32.174 1.00 72.31 308 ARG A O 1
ATOM 2391 N N . THR A 1 309 ? -11.388 -5.979 33.029 1.00 57.03 309 THR A N 1
ATOM 2392 C CA . THR A 1 309 ? -11.011 -7.389 33.189 1.00 57.03 309 THR A CA 1
ATOM 2393 C C . THR A 1 309 ? -11.003 -8.127 31.855 1.00 57.03 309 THR A C 1
ATOM 2395 O O . THR A 1 309 ? -11.841 -7.871 30.999 1.00 57.03 309 THR A O 1
ATOM 2398 N N . GLY A 1 310 ? -10.113 -9.113 31.702 1.00 52.72 310 GLY A N 1
ATOM 2399 C CA . GLY A 1 310 ? -10.066 -9.952 30.497 1.00 52.72 310 GLY A CA 1
ATOM 2400 C C . GLY A 1 310 ? -11.316 -10.818 30.272 1.00 52.72 310 GLY A C 1
ATOM 2401 O O . GLY A 1 310 ? -11.561 -11.258 29.152 1.00 52.72 310 GLY A O 1
ATOM 2402 N N . THR A 1 311 ? -12.134 -11.050 31.302 1.00 54.06 311 THR A N 1
ATOM 2403 C CA . THR A 1 311 ? -13.454 -11.670 31.147 1.00 54.06 311 THR A CA 1
ATOM 2404 C C . THR A 1 311 ? -14.375 -10.785 30.321 1.00 54.06 311 THR A C 1
ATOM 2406 O O . THR A 1 311 ? -14.632 -9.645 30.690 1.00 54.06 311 THR A O 1
ATOM 2409 N N . LEU A 1 312 ? -14.887 -11.368 29.236 1.00 56.91 312 LEU A N 1
ATOM 2410 C CA . LEU A 1 312 ? -15.929 -10.830 28.365 1.00 56.91 312 LEU A CA 1
ATOM 2411 C C . LEU A 1 312 ? -16.982 -10.005 29.095 1.00 56.91 312 LEU A C 1
ATOM 2413 O O . LEU A 1 312 ? -17.796 -10.564 29.830 1.00 56.91 312 LEU A O 1
ATOM 2417 N N . ASP A 1 313 ? -17.034 -8.727 28.744 1.00 51.50 313 ASP A N 1
ATOM 2418 C CA . ASP A 1 313 ? -18.210 -7.917 28.978 1.00 51.50 313 ASP A CA 1
ATOM 2419 C C . ASP A 1 313 ? -18.997 -7.791 27.667 1.00 51.50 313 ASP A C 1
ATOM 2421 O O . ASP A 1 313 ? -18.575 -7.119 26.724 1.00 51.50 313 ASP A O 1
ATOM 2425 N N . ARG A 1 314 ? -20.142 -8.479 27.590 1.00 49.94 314 ARG A N 1
ATOM 2426 C CA . ARG A 1 314 ? -21.178 -8.187 26.582 1.00 49.94 314 ARG A CA 1
ATOM 2427 C C . ARG A 1 314 ? -21.901 -6.877 26.903 1.00 49.94 314 ARG A C 1
ATOM 2429 O O . ARG A 1 314 ? -22.664 -6.387 26.074 1.00 49.94 314 ARG A O 1
ATOM 2436 N N . ASP A 1 315 ? -21.658 -6.340 28.090 1.00 53.72 315 ASP A N 1
ATOM 2437 C CA . ASP A 1 315 ? -22.460 -5.332 28.739 1.00 53.72 315 ASP A CA 1
ATOM 2438 C C . ASP A 1 315 ? -21.657 -4.024 28.903 1.00 53.72 315 ASP A C 1
ATOM 2440 O O . ASP A 1 315 ? -22.082 -3.140 29.642 1.00 53.72 315 ASP A O 1
ATOM 2444 N N . SER A 1 316 ? -20.562 -3.808 28.150 1.00 62.88 316 SER A N 1
ATOM 2445 C CA . SER A 1 316 ? -19.930 -2.475 28.067 1.00 62.88 316 SER A CA 1
ATOM 2446 C C . SER A 1 316 ? -20.935 -1.412 27.589 1.00 62.88 316 SER A C 1
ATOM 2448 O O . SER A 1 316 ? -20.904 -0.266 28.034 1.00 62.88 316 SER A O 1
ATOM 2450 N N . ASP A 1 317 ? -21.909 -1.819 26.765 1.00 72.94 317 ASP A N 1
ATOM 2451 C CA . ASP A 1 317 ? -23.062 -0.998 26.381 1.00 72.94 317 ASP A CA 1
ATOM 2452 C C . ASP A 1 317 ? -24.052 -0.719 27.538 1.00 72.94 317 ASP A C 1
ATOM 2454 O O . ASP A 1 317 ? -24.771 0.277 27.488 1.00 72.94 317 ASP A O 1
ATOM 2458 N N . GLN A 1 318 ? -24.071 -1.510 28.623 1.00 80.44 318 GLN A N 1
ATOM 2459 C CA . GLN A 1 318 ? -24.854 -1.200 29.837 1.00 80.44 318 GLN A CA 1
ATOM 2460 C C . GLN A 1 318 ? -24.259 -0.019 30.616 1.00 80.44 318 GLN A C 1
ATOM 2462 O O . GLN A 1 318 ? -24.988 0.725 31.278 1.00 80.44 318 GLN A O 1
ATOM 2467 N N . TYR A 1 319 ? -22.938 0.157 30.526 1.00 87.81 319 TYR A N 1
ATOM 2468 C CA . TYR A 1 319 ? -22.206 1.273 31.120 1.00 87.81 319 TYR A CA 1
ATOM 2469 C C . TYR A 1 319 ? -22.171 2.511 30.215 1.00 87.81 319 TYR A C 1
ATOM 2471 O O . TYR A 1 319 ? -21.769 3.580 30.681 1.00 87.81 319 TYR A O 1
ATOM 2479 N N . ARG A 1 320 ? -22.592 2.392 28.949 1.00 90.06 320 ARG A N 1
ATOM 2480 C CA . ARG A 1 320 ? -22.555 3.460 27.944 1.00 90.06 320 ARG A CA 1
ATOM 2481 C C . ARG A 1 320 ? -23.529 4.589 28.266 1.00 90.06 320 ARG A C 1
ATOM 2483 O O . ARG A 1 320 ? -24.719 4.369 28.508 1.00 90.06 320 ARG A O 1
ATOM 2490 N N . ILE A 1 321 ? -23.009 5.811 28.227 1.00 93.56 321 ILE A N 1
ATOM 2491 C CA . ILE A 1 321 ? -23.763 7.035 28.477 1.00 93.56 321 ILE A CA 1
ATOM 2492 C C . ILE A 1 321 ? -23.807 7.888 27.212 1.00 93.56 321 ILE A C 1
ATOM 2494 O O . ILE A 1 321 ? -22.801 8.091 26.537 1.00 93.56 321 ILE A O 1
ATOM 2498 N N . ASP A 1 322 ? -24.994 8.398 26.916 1.00 93.50 322 ASP A N 1
ATOM 2499 C CA . ASP A 1 322 ? -25.302 9.257 25.776 1.00 93.50 322 ASP A CA 1
ATOM 2500 C C . ASP A 1 322 ? -26.323 10.334 26.198 1.00 93.50 322 ASP A C 1
ATOM 2502 O O . ASP A 1 322 ? -26.867 10.288 27.303 1.00 93.50 322 ASP A O 1
ATOM 2506 N N . GLU A 1 323 ? -26.605 11.308 25.329 1.00 92.94 323 GLU A N 1
ATOM 2507 C CA . GLU A 1 323 ? -27.527 12.421 25.631 1.00 92.94 323 GLU A CA 1
ATOM 2508 C C . GLU A 1 323 ? -28.985 11.962 25.876 1.00 92.94 323 GLU A C 1
ATOM 2510 O O . GLU A 1 323 ? -29.750 12.659 26.545 1.00 92.94 323 GLU A O 1
ATOM 2515 N N . THR A 1 324 ? -29.380 10.766 25.415 1.00 93.31 324 THR A N 1
ATOM 2516 C CA . THR A 1 324 ? -30.718 10.193 25.667 1.00 93.31 324 THR A CA 1
ATOM 2517 C C . THR A 1 324 ? -30.843 9.607 27.073 1.00 93.31 324 THR A C 1
ATOM 2519 O O . THR A 1 324 ? -31.942 9.546 27.629 1.00 93.31 324 THR A O 1
ATOM 2522 N N . ASN A 1 325 ? -29.721 9.180 27.663 1.00 94.62 325 ASN A N 1
ATOM 2523 C CA . ASN A 1 325 ? -29.690 8.414 28.907 1.00 94.62 325 ASN A CA 1
ATOM 2524 C C . ASN A 1 325 ? -28.879 9.077 30.045 1.00 94.62 325 ASN A C 1
ATOM 2526 O O . ASN A 1 325 ? -28.831 8.534 31.152 1.00 94.62 325 ASN A O 1
ATOM 2530 N N . ILE A 1 326 ? -28.311 10.264 29.795 1.00 95.44 326 ILE A N 1
ATOM 2531 C CA . ILE A 1 326 ? -27.344 11.005 30.628 1.00 95.44 326 ILE A CA 1
ATOM 2532 C C . ILE A 1 326 ? -27.686 11.101 32.123 1.00 95.44 326 ILE A C 1
ATOM 2534 O O . ILE A 1 326 ? -26.796 11.071 32.975 1.00 95.44 326 ILE A O 1
ATOM 2538 N N . THR A 1 327 ? -28.971 11.124 32.481 1.00 95.44 327 THR A N 1
ATOM 2539 C CA . THR A 1 327 ? -29.428 11.149 33.879 1.00 95.44 327 THR A CA 1
ATOM 2540 C C . THR A 1 327 ? -28.976 9.925 34.690 1.00 95.44 327 THR A C 1
ATOM 2542 O O . THR A 1 327 ? -28.826 10.040 35.909 1.00 95.44 327 THR A O 1
ATOM 2545 N N . LYS A 1 328 ? -28.676 8.788 34.039 1.00 94.69 328 LYS A N 1
ATOM 2546 C CA . LYS A 1 328 ? -28.087 7.573 34.643 1.00 94.69 328 LYS A CA 1
ATOM 2547 C C . LYS A 1 328 ? -26.691 7.789 35.241 1.00 94.69 328 LYS A C 1
ATOM 2549 O O . LYS A 1 328 ? -26.262 6.952 36.043 1.00 94.69 328 LYS A O 1
ATOM 2554 N N . ALA A 1 329 ? -25.976 8.841 34.837 1.00 95.31 329 ALA A N 1
ATOM 2555 C CA . ALA A 1 329 ? -24.635 9.163 35.326 1.00 95.31 329 ALA A CA 1
ATOM 2556 C C . ALA A 1 329 ? -24.639 9.970 36.641 1.00 95.31 329 ALA A C 1
ATOM 2558 O O . ALA A 1 329 ? -23.597 10.079 37.278 1.00 95.31 329 ALA A O 1
ATOM 2559 N N . ASN A 1 330 ? -25.792 10.495 37.085 1.00 95.88 330 ASN A N 1
ATOM 2560 C CA . ASN A 1 330 ? -25.883 11.232 38.350 1.00 95.88 330 ASN A CA 1
ATOM 2561 C C . ASN A 1 330 ? -25.361 10.402 39.538 1.00 95.88 330 ASN A C 1
ATOM 2563 O O . ASN A 1 330 ? -25.806 9.275 39.766 1.00 95.88 330 ASN A O 1
ATOM 2567 N N . GLY A 1 331 ? -24.454 10.991 40.319 1.00 95.38 331 GLY A N 1
ATOM 2568 C CA . GLY A 1 331 ? -23.825 10.365 41.483 1.00 95.38 331 GLY A CA 1
ATOM 2569 C C . GLY A 1 331 ? -22.715 9.366 41.143 1.00 95.38 331 GLY A C 1
ATOM 2570 O O . GLY A 1 331 ? -22.366 8.552 41.996 1.00 95.38 331 GLY A O 1
ATOM 2571 N N . LYS A 1 332 ? -22.181 9.391 39.916 1.00 96.44 332 LYS A N 1
ATOM 2572 C CA . LYS A 1 332 ? -21.134 8.478 39.430 1.00 96.44 332 LYS A CA 1
ATOM 2573 C C . LYS A 1 332 ? -20.015 9.244 38.734 1.00 96.44 332 LYS A C 1
ATOM 2575 O O . LYS A 1 332 ? -20.175 10.406 38.373 1.00 96.44 332 LYS A O 1
ATOM 2580 N N . ASP A 1 333 ? -18.904 8.565 38.500 1.00 96.69 333 ASP A N 1
ATOM 2581 C CA . ASP A 1 333 ? -17.870 9.045 37.589 1.00 96.69 333 ASP A CA 1
ATOM 2582 C C . ASP A 1 333 ? -18.301 8.822 36.131 1.00 96.69 333 ASP A C 1
ATOM 2584 O O . ASP A 1 333 ? -19.043 7.880 35.828 1.00 96.69 333 ASP A O 1
ATOM 2588 N N . LEU A 1 334 ? -17.819 9.674 35.225 1.00 96.62 334 LEU A N 1
ATOM 2589 C CA . LEU A 1 334 ? -18.089 9.588 33.791 1.00 96.62 334 LEU A CA 1
ATOM 2590 C C . LEU A 1 334 ? -16.785 9.710 32.994 1.00 96.62 334 LEU A C 1
ATOM 2592 O O . LEU A 1 334 ? -16.088 10.718 33.085 1.00 96.62 334 LEU A O 1
ATOM 2596 N N . GLU A 1 335 ? -16.452 8.681 32.221 1.00 95.75 335 GLU A N 1
ATOM 2597 C CA . GLU A 1 335 ? -15.212 8.553 31.450 1.00 95.75 335 GLU A CA 1
ATOM 2598 C C . GLU A 1 335 ? -15.499 8.689 29.951 1.00 95.75 335 GLU A C 1
ATOM 2600 O O . GLU A 1 335 ? -16.303 7.936 29.406 1.00 95.75 335 GLU A O 1
ATOM 2605 N N . PHE A 1 336 ? -14.818 9.615 29.273 1.00 96.94 336 PHE A N 1
ATOM 2606 C CA . PHE A 1 336 ? -14.706 9.634 27.810 1.00 96.94 336 PHE A CA 1
ATOM 2607 C C . PHE A 1 336 ? -13.381 8.987 27.406 1.00 96.94 336 PHE A C 1
ATOM 2609 O O . PHE A 1 336 ? -12.333 9.380 27.923 1.00 96.94 336 PHE A O 1
ATOM 2616 N N . ARG A 1 337 ? -13.406 7.998 26.505 1.00 94.50 337 ARG A N 1
ATOM 2617 C CA . ARG A 1 337 ? -12.228 7.183 26.165 1.00 94.50 337 ARG A CA 1
ATOM 2618 C C . ARG A 1 337 ? -12.163 6.741 24.703 1.00 94.50 337 ARG A C 1
ATOM 2620 O O . ARG A 1 337 ? -13.174 6.620 24.012 1.00 94.50 337 ARG A O 1
ATOM 2627 N N . THR A 1 338 ? -10.946 6.449 24.253 1.00 96.12 338 THR A N 1
ATOM 2628 C CA . THR A 1 338 ? -10.639 5.794 22.972 1.00 96.12 338 THR A CA 1
ATOM 2629 C C . THR A 1 338 ? -9.302 5.046 23.063 1.00 96.12 338 THR A C 1
ATOM 2631 O O . THR A 1 338 ? -8.513 5.269 23.982 1.00 96.12 338 THR A O 1
ATOM 2634 N N . VAL A 1 339 ? -9.016 4.191 22.083 1.00 95.38 339 VAL A N 1
ATOM 2635 C CA . VAL A 1 339 ? -7.673 3.655 21.834 1.00 95.38 339 VAL A CA 1
ATOM 2636 C C . VAL A 1 339 ? -7.172 4.194 20.499 1.00 95.38 339 VAL A C 1
ATOM 2638 O O . VAL A 1 339 ? -7.902 4.203 19.506 1.00 95.38 339 VAL A O 1
ATOM 2641 N N . VAL A 1 340 ? -5.913 4.621 20.457 1.00 96.56 340 VAL A N 1
ATOM 2642 C CA . VAL A 1 340 ? -5.253 5.111 19.241 1.00 96.56 340 VAL A CA 1
ATOM 2643 C C . VAL A 1 340 ? -4.091 4.214 18.838 1.00 96.56 340 VAL A C 1
ATOM 2645 O O . VAL A 1 340 ? -3.428 3.609 19.680 1.00 96.56 340 VAL A O 1
ATOM 2648 N N . GLN A 1 341 ? -3.810 4.178 17.540 1.00 94.25 341 GLN A N 1
ATOM 2649 C CA . GLN A 1 341 ? -2.665 3.506 16.938 1.00 94.25 341 GLN A CA 1
ATOM 2650 C C . GLN A 1 341 ? -1.873 4.538 16.134 1.00 94.25 341 GLN A C 1
ATOM 2652 O O . GLN A 1 341 ? -2.378 5.108 15.167 1.00 94.25 341 GLN A O 1
ATOM 2657 N N . ASN A 1 342 ? -0.618 4.775 16.512 1.00 92.38 342 ASN A N 1
ATOM 2658 C CA . ASN A 1 342 ? 0.312 5.528 15.679 1.00 92.38 342 ASN A CA 1
ATOM 2659 C C . ASN A 1 342 ? 0.681 4.689 14.443 1.00 92.38 342 ASN A C 1
ATOM 2661 O O . ASN A 1 342 ? 0.837 3.466 14.532 1.00 92.38 342 ASN A O 1
ATOM 2665 N N . MET A 1 343 ? 0.803 5.358 13.299 1.00 89.81 343 MET A N 1
ATOM 2666 C CA . MET A 1 343 ? 0.981 4.771 11.968 1.00 89.81 343 MET A CA 1
ATOM 2667 C C . MET A 1 343 ? 2.353 5.107 11.355 1.00 89.81 343 MET A C 1
ATOM 2669 O O . MET A 1 343 ? 2.745 4.516 10.343 1.00 89.81 343 MET A O 1
ATOM 2673 N N . VAL A 1 344 ? 3.085 6.058 11.950 1.00 87.75 344 VAL A N 1
ATOM 2674 C CA . VAL A 1 344 ? 4.304 6.669 11.395 1.00 87.75 344 VAL A CA 1
ATOM 2675 C C . VAL A 1 344 ? 5.525 6.494 12.303 1.00 87.75 344 VAL A C 1
ATOM 2677 O O . VAL A 1 344 ? 5.423 6.340 13.518 1.00 87.75 344 VAL A O 1
ATOM 2680 N N . ASP A 1 345 ? 6.721 6.564 11.711 1.00 86.56 345 ASP A N 1
ATOM 2681 C CA . ASP A 1 345 ? 8.029 6.436 12.389 1.00 86.56 345 ASP A CA 1
ATOM 2682 C C . ASP A 1 345 ? 8.427 7.750 13.117 1.00 86.56 345 ASP A C 1
ATOM 2684 O O . ASP A 1 345 ? 9.567 8.215 13.059 1.00 86.56 345 ASP A O 1
ATOM 2688 N N . ALA A 1 346 ? 7.446 8.396 13.756 1.00 88.62 346 ALA A N 1
ATOM 2689 C CA . ALA A 1 346 ? 7.537 9.658 14.492 1.00 88.62 346 ALA A CA 1
ATOM 2690 C C . ALA A 1 346 ? 6.593 9.627 15.708 1.00 88.62 346 ALA A C 1
ATOM 2692 O O . ALA A 1 346 ? 5.585 8.927 15.692 1.00 88.62 346 ALA A O 1
ATOM 2693 N N . LYS A 1 347 ? 6.910 10.368 16.778 1.00 92.25 347 LYS A N 1
ATOM 2694 C CA . LYS A 1 347 ? 5.973 10.553 17.902 1.00 92.25 347 LYS A CA 1
ATOM 2695 C C . LYS A 1 347 ? 4.737 11.325 17.446 1.00 92.25 347 LYS A C 1
ATOM 2697 O O . LYS A 1 347 ? 4.830 12.106 16.502 1.00 92.25 347 LYS A O 1
ATOM 2702 N N . GLN A 1 348 ? 3.620 11.134 18.139 1.00 95.38 348 GLN A N 1
ATOM 2703 C CA . GLN A 1 348 ? 2.390 11.898 17.930 1.00 95.38 348 GLN A CA 1
ATOM 2704 C C . GLN A 1 348 ? 1.913 12.467 19.267 1.00 95.38 348 GLN A C 1
ATOM 2706 O O . GLN A 1 348 ? 1.903 11.749 20.272 1.00 95.38 348 GLN A O 1
ATOM 2711 N N . HIS A 1 349 ? 1.559 13.749 19.277 1.00 97.06 349 HIS A N 1
ATOM 2712 C CA . HIS A 1 349 ? 1.068 14.465 20.450 1.00 97.06 349 HIS A CA 1
ATOM 2713 C C . HIS A 1 349 ? -0.443 14.654 20.314 1.00 97.06 349 HIS A C 1
ATOM 2715 O O . HIS A 1 349 ? -0.918 15.183 19.312 1.00 97.06 349 HIS A O 1
ATOM 2721 N N . LEU A 1 350 ? -1.204 14.142 21.281 1.00 98.12 350 LEU A N 1
ATOM 2722 C CA . LEU A 1 350 ? -2.664 14.093 21.234 1.00 98.12 350 LEU A CA 1
ATOM 2723 C C . LEU A 1 350 ? -3.255 14.660 22.520 1.00 98.12 350 LEU A C 1
ATOM 2725 O O . LEU A 1 350 ? -2.841 14.280 23.615 1.00 98.12 350 LEU A O 1
ATOM 2729 N N . LYS A 1 351 ? -4.288 15.490 22.394 1.00 98.06 351 LYS A N 1
ATOM 2730 C CA . LYS A 1 351 ? -5.102 15.961 23.514 1.00 98.06 351 LYS A CA 1
ATOM 2731 C C . LYS A 1 351 ? -6.492 15.342 23.465 1.00 98.06 351 LYS A C 1
ATOM 2733 O O . LYS A 1 351 ? -7.147 15.357 22.425 1.00 98.06 351 LYS A O 1
ATOM 2738 N N . ILE A 1 352 ? -6.957 14.835 24.598 1.00 98.38 352 ILE A N 1
ATOM 2739 C CA . ILE A 1 352 ? -8.344 14.419 24.809 1.00 98.38 352 ILE A CA 1
ATOM 2740 C C . ILE A 1 352 ? -9.014 15.438 25.732 1.00 98.38 352 ILE A C 1
ATOM 2742 O O . ILE A 1 352 ? -8.464 15.809 26.769 1.00 98.38 352 ILE A O 1
ATOM 2746 N N . THR A 1 353 ? -10.192 15.919 25.344 1.00 98.19 353 THR A N 1
ATOM 2747 C CA . THR A 1 353 ? -11.004 16.847 26.141 1.00 98.19 353 THR A CA 1
ATOM 2748 C C . THR A 1 353 ? -12.394 16.261 26.347 1.00 98.19 353 THR A C 1
ATOM 2750 O O . THR A 1 353 ? -12.909 15.560 25.473 1.00 98.19 353 THR A O 1
ATOM 2753 N N . PHE A 1 354 ? -13.003 16.521 27.503 1.00 98.31 354 PHE A N 1
ATOM 2754 C CA . PHE A 1 354 ? -14.370 16.103 27.798 1.00 98.31 354 PHE A CA 1
ATOM 2755 C C . PHE A 1 354 ? -15.109 17.182 28.591 1.00 98.31 354 PHE A C 1
ATOM 2757 O O . PHE A 1 354 ? -14.623 17.665 29.616 1.00 98.31 354 PHE A O 1
ATOM 2764 N N . ARG A 1 355 ? -16.290 17.562 28.101 1.00 97.75 355 ARG A N 1
ATOM 2765 C CA . ARG A 1 355 ? -17.188 18.548 28.703 1.00 97.75 355 ARG A CA 1
ATOM 2766 C C . ARG A 1 355 ? -18.612 18.013 28.797 1.00 97.75 355 ARG A C 1
ATOM 2768 O O . ARG A 1 355 ? -19.059 17.260 27.930 1.00 97.75 355 ARG A O 1
ATOM 2775 N N . ILE A 1 356 ? -19.338 18.498 29.799 1.00 97.75 356 ILE A N 1
ATOM 2776 C CA . ILE A 1 356 ? -20.797 18.400 29.876 1.00 97.75 356 ILE A CA 1
ATOM 2777 C C . ILE A 1 356 ? -21.359 19.819 29.830 1.00 97.75 356 ILE A C 1
ATOM 2779 O O . ILE A 1 356 ? -21.037 20.651 30.685 1.00 97.75 356 ILE A O 1
ATOM 2783 N N . ILE A 1 357 ? -22.187 20.087 28.826 1.00 97.50 357 ILE A N 1
ATOM 2784 C CA . ILE A 1 357 ? -22.863 21.367 28.622 1.00 97.50 357 ILE A CA 1
ATOM 2785 C C . ILE A 1 357 ? -24.294 21.232 29.142 1.00 97.50 357 ILE A C 1
ATOM 2787 O O . ILE A 1 357 ? -24.988 20.274 28.812 1.00 97.50 357 ILE A O 1
ATOM 2791 N N . GLY A 1 358 ? -24.742 22.170 29.967 1.00 96.06 358 GLY A N 1
ATOM 2792 C CA . GLY A 1 358 ? -26.104 22.206 30.470 1.00 96.06 358 GLY A CA 1
ATOM 2793 C C . GLY A 1 358 ? -27.133 22.477 29.371 1.00 96.06 358 GLY A C 1
ATOM 2794 O O . GLY A 1 358 ? -26.830 23.117 28.361 1.00 96.06 358 GLY A O 1
ATOM 2795 N N . ALA A 1 359 ? -28.379 22.069 29.604 1.00 93.50 359 ALA A N 1
ATOM 2796 C CA . ALA A 1 359 ? -29.536 22.473 28.796 1.00 93.50 359 ALA A CA 1
ATOM 2797 C C . ALA A 1 359 ? -29.748 24.010 28.746 1.00 93.50 359 ALA A C 1
ATOM 2799 O O . ALA A 1 359 ? -30.467 24.511 27.887 1.00 93.50 359 ALA A O 1
ATOM 2800 N N . ASP A 1 360 ? -29.109 24.756 29.653 1.00 93.56 360 ASP A N 1
ATOM 2801 C CA . ASP A 1 360 ? -29.028 26.223 29.712 1.00 93.56 360 ASP A CA 1
ATOM 2802 C C . ASP A 1 360 ? -27.794 26.809 28.986 1.00 93.56 360 ASP A C 1
ATOM 2804 O O . ASP A 1 360 ? -27.515 28.004 29.086 1.00 93.56 360 ASP A O 1
ATOM 2808 N N . HIS A 1 361 ? -27.048 25.967 28.264 1.00 93.00 361 HIS A N 1
ATOM 2809 C CA . HIS A 1 361 ? -25.776 26.253 27.592 1.00 93.00 361 HIS A CA 1
ATOM 2810 C C . HIS A 1 361 ? -24.588 26.609 28.511 1.00 93.00 361 HIS A C 1
ATOM 2812 O O . HIS A 1 361 ? -23.542 27.033 28.014 1.00 93.00 361 HIS A O 1
ATOM 2818 N N . THR A 1 362 ? -24.685 26.402 29.828 1.00 95.38 362 THR A N 1
ATOM 2819 C CA . THR A 1 362 ? -23.540 26.568 30.744 1.00 95.38 362 THR A CA 1
ATOM 2820 C C . THR A 1 362 ? -22.584 25.371 30.683 1.00 95.38 362 THR A C 1
ATOM 2822 O O . THR A 1 362 ? -22.988 24.254 30.373 1.00 95.38 362 THR A O 1
ATOM 2825 N N . VAL A 1 363 ? -21.295 25.556 30.989 1.00 96.94 363 VAL A N 1
ATOM 2826 C CA . VAL A 1 363 ? -20.372 24.419 31.168 1.00 96.94 363 VAL A CA 1
ATOM 2827 C C . VAL A 1 363 ? -20.542 23.890 32.593 1.00 96.94 363 VAL A C 1
ATOM 2829 O O . VAL A 1 363 ? -20.132 24.554 33.543 1.00 96.94 363 VAL A O 1
ATOM 2832 N N . LYS A 1 364 ? -21.144 22.704 32.749 1.00 96.31 364 LYS A N 1
ATOM 2833 C CA . LYS A 1 364 ? -21.315 22.048 34.061 1.00 96.31 364 LYS A CA 1
ATOM 2834 C C . LYS A 1 364 ? -20.029 21.365 34.523 1.00 96.31 364 LYS A C 1
ATOM 2836 O O . LYS A 1 364 ? -19.679 21.430 35.696 1.00 96.31 364 LYS A O 1
ATOM 2841 N N . TYR A 1 365 ? -19.336 20.715 33.588 1.00 97.56 365 TYR A N 1
ATOM 2842 C CA . TYR A 1 365 ? -18.095 19.981 33.827 1.00 97.56 365 TYR A CA 1
ATOM 2843 C C . TYR A 1 365 ? -17.153 20.129 32.629 1.00 97.56 365 TYR A C 1
ATOM 2845 O O . TYR A 1 365 ? -17.608 20.117 31.485 1.00 97.56 365 TYR A O 1
ATOM 2853 N N . GLU A 1 366 ? -15.848 20.216 32.885 1.00 97.38 366 GLU A N 1
ATOM 2854 C CA . GLU A 1 366 ? -14.787 20.217 31.872 1.00 97.38 366 GLU A CA 1
ATOM 2855 C C . GLU A 1 366 ? -13.504 19.591 32.436 1.00 97.38 366 GLU A C 1
ATOM 2857 O O . GLU A 1 366 ? -13.146 19.835 33.591 1.00 97.38 366 GLU A O 1
ATOM 2862 N N . LYS A 1 367 ? -12.795 18.812 31.611 1.00 97.88 367 LYS A N 1
ATOM 2863 C CA . LYS A 1 367 ? -11.423 18.353 31.856 1.00 97.88 367 LYS A CA 1
ATOM 2864 C C . LYS A 1 367 ? -10.704 18.060 30.532 1.00 97.88 367 LYS A C 1
ATOM 2866 O O . LYS A 1 367 ? -11.338 17.676 29.549 1.00 97.88 367 LYS A O 1
ATOM 2871 N N . GLU A 1 368 ? -9.381 18.199 30.515 1.00 97.12 368 GLU A N 1
ATOM 2872 C CA . GLU A 1 368 ? -8.524 17.769 29.404 1.00 97.12 368 GLU A CA 1
ATOM 2873 C C . GLU A 1 368 ? -7.226 17.111 29.888 1.00 97.12 368 GLU A C 1
ATOM 2875 O O . GLU A 1 368 ? -6.734 17.427 30.972 1.00 97.12 368 GLU A O 1
ATOM 2880 N N . GLU A 1 369 ? -6.685 16.191 29.085 1.00 97.75 369 GLU A N 1
ATOM 2881 C CA . GLU A 1 369 ? -5.426 15.470 29.331 1.00 97.75 369 GLU A CA 1
ATOM 2882 C C . GLU A 1 369 ? -4.642 15.293 28.014 1.00 97.75 369 GLU A C 1
ATOM 2884 O O . GLU A 1 369 ? -5.236 15.118 26.946 1.00 97.75 369 GLU A O 1
ATOM 2889 N N . THR A 1 370 ? -3.305 15.341 28.072 1.00 97.00 370 THR A N 1
ATOM 2890 C CA . THR A 1 370 ? -2.416 15.213 26.901 1.00 97.00 370 THR A CA 1
ATOM 2891 C C . THR A 1 370 ? -1.559 13.949 26.952 1.00 97.00 370 THR A C 1
ATOM 2893 O O . THR A 1 370 ? -1.090 13.515 28.004 1.00 97.00 370 THR A O 1
ATOM 2896 N N . TYR A 1 371 ? -1.354 13.347 25.783 1.00 97.00 371 TYR A N 1
ATOM 2897 C CA . TYR A 1 371 ? -0.752 12.034 25.582 1.00 97.00 371 TYR A CA 1
ATOM 2898 C C . TYR A 1 371 ? 0.332 12.108 24.500 1.00 97.00 371 TYR A C 1
ATOM 2900 O O . TYR A 1 371 ? 0.202 12.816 23.504 1.00 97.00 371 TYR A O 1
ATOM 2908 N N . THR A 1 372 ? 1.417 11.350 24.672 1.00 95.50 372 THR A N 1
ATOM 2909 C CA . THR A 1 372 ? 2.495 11.236 23.673 1.00 95.50 372 THR A CA 1
ATOM 2910 C C . THR A 1 372 ? 2.595 9.797 23.186 1.00 95.50 372 THR A C 1
ATOM 2912 O O . THR A 1 372 ? 3.247 8.970 23.826 1.00 95.50 372 THR A O 1
ATOM 2915 N N . VAL A 1 373 ? 1.992 9.502 22.036 1.00 93.62 373 VAL A N 1
ATOM 2916 C CA . VAL A 1 373 ? 1.991 8.153 21.457 1.00 93.62 373 VAL A CA 1
ATOM 2917 C C . VAL A 1 373 ? 3.384 7.839 20.879 1.00 93.62 373 VAL A C 1
ATOM 2919 O O . VAL A 1 373 ? 3.924 8.649 20.108 1.00 93.62 373 VAL A O 1
ATOM 2922 N N . PRO A 1 374 ? 4.014 6.697 21.221 1.00 90.62 374 PRO A N 1
ATOM 2923 C CA . PRO A 1 374 ? 5.324 6.334 20.679 1.00 90.62 374 PRO A CA 1
ATOM 2924 C C . PRO A 1 374 ? 5.282 6.060 19.161 1.00 90.62 374 PRO A C 1
ATOM 2926 O O . PRO A 1 374 ? 4.220 5.738 18.628 1.00 90.62 374 PRO A O 1
ATOM 2929 N N . PRO A 1 375 ? 6.416 6.186 18.440 1.00 87.56 375 PRO A N 1
ATOM 2930 C CA . PRO A 1 375 ? 6.483 5.963 16.993 1.00 87.56 375 PRO A CA 1
ATOM 2931 C C . PRO A 1 375 ? 6.205 4.508 16.601 1.00 87.56 375 PRO A C 1
ATOM 2933 O O . PRO A 1 375 ? 6.718 3.583 17.237 1.00 87.56 375 PRO A O 1
ATOM 2936 N N . HIS A 1 376 ? 5.505 4.297 15.483 1.00 82.00 376 HIS A N 1
ATOM 2937 C CA . HIS A 1 376 ? 5.385 2.977 14.863 1.00 82.00 376 HIS A CA 1
ATOM 2938 C C . HIS A 1 376 ? 6.693 2.595 14.160 1.00 82.00 376 HIS A C 1
ATOM 2940 O O . HIS A 1 376 ? 6.899 2.818 12.965 1.00 82.00 376 HIS A O 1
ATOM 2946 N N . SER A 1 377 ? 7.615 2.057 14.957 1.00 69.00 377 SER A N 1
ATOM 2947 C CA . SER A 1 377 ? 8.961 1.713 14.513 1.00 69.00 377 SER A CA 1
ATOM 2948 C C . SER A 1 377 ? 8.984 0.543 13.519 1.00 69.00 377 SER A C 1
ATOM 2950 O O . SER A 1 377 ? 8.037 -0.222 13.358 1.00 69.00 377 SER A O 1
ATOM 2952 N N . ASN A 1 378 ? 10.139 0.336 12.888 1.00 53.84 378 ASN A N 1
ATOM 2953 C CA . ASN A 1 378 ? 10.349 -0.726 11.897 1.00 53.84 378 ASN A CA 1
ATOM 2954 C C . ASN A 1 378 ? 10.438 -2.158 12.471 1.00 53.84 378 ASN A C 1
ATOM 2956 O O . ASN A 1 378 ? 10.711 -3.099 11.714 1.00 53.84 378 ASN A O 1
ATOM 2960 N N . TRP A 1 379 ? 10.261 -2.323 13.784 1.00 51.22 379 TRP A N 1
ATOM 2961 C CA . TRP A 1 379 ? 10.052 -3.609 14.446 1.00 51.22 379 TRP A CA 1
ATOM 2962 C C . TRP A 1 379 ? 8.560 -3.785 14.732 1.00 51.22 379 TRP A C 1
ATOM 2964 O O . TRP A 1 379 ? 7.910 -2.846 15.184 1.00 51.22 379 TRP A O 1
ATOM 2974 N N . TYR A 1 380 ? 8.010 -4.973 14.465 1.00 57.66 380 TYR A N 1
ATOM 2975 C CA . TYR A 1 380 ? 6.586 -5.209 14.685 1.00 57.66 380 TYR A CA 1
ATOM 2976 C C . TYR A 1 380 ? 6.302 -5.513 16.156 1.00 57.66 380 TYR A C 1
ATOM 2978 O O . TYR A 1 380 ? 6.337 -6.661 16.592 1.00 57.66 380 TYR A O 1
ATOM 2986 N N . ASP A 1 381 ? 6.019 -4.440 16.880 1.00 68.38 381 ASP A N 1
ATOM 2987 C CA . ASP A 1 381 ? 5.246 -4.424 18.110 1.00 68.38 381 ASP A CA 1
ATOM 2988 C C . ASP A 1 381 ? 4.138 -3.374 17.895 1.00 68.38 381 ASP A C 1
ATOM 2990 O O . ASP A 1 381 ? 4.446 -2.179 17.804 1.00 68.38 381 ASP A O 1
ATOM 2994 N N . PRO A 1 382 ? 2.875 -3.785 17.671 1.00 64.44 382 PRO A N 1
ATOM 2995 C CA . PRO A 1 382 ? 1.796 -2.838 17.423 1.00 64.44 382 PRO A CA 1
ATOM 2996 C C . PRO A 1 382 ? 1.395 -2.110 18.710 1.00 64.44 382 PRO A C 1
ATOM 2998 O O . PRO A 1 382 ? 1.045 -0.932 18.648 1.00 64.44 382 PRO A O 1
ATOM 3001 N N . ASP A 1 383 ? 1.500 -2.775 19.866 1.00 74.88 383 ASP A N 1
ATOM 3002 C CA . ASP A 1 383 ? 1.070 -2.228 21.148 1.00 74.88 383 ASP A CA 1
ATOM 3003 C C . ASP A 1 383 ? 2.046 -1.168 21.672 1.00 74.88 383 ASP A C 1
ATOM 3005 O O . ASP A 1 383 ? 1.619 -0.132 22.178 1.00 74.88 383 ASP A O 1
ATOM 3009 N N . ALA A 1 384 ? 3.350 -1.326 21.432 1.00 79.44 384 ALA A N 1
ATOM 3010 C CA . ALA A 1 384 ? 4.332 -0.272 21.696 1.00 79.44 384 ALA A CA 1
ATOM 3011 C C . ALA A 1 384 ? 4.030 1.053 20.963 1.00 79.44 384 ALA A C 1
ATOM 3013 O O . ALA A 1 384 ? 4.513 2.097 21.392 1.00 79.44 384 ALA A O 1
ATOM 3014 N N . ALA A 1 385 ? 3.237 1.028 19.885 1.00 85.38 385 ALA A N 1
ATOM 3015 C CA . ALA A 1 385 ? 2.783 2.201 19.130 1.00 85.38 385 ALA A CA 1
ATOM 3016 C C . ALA A 1 385 ? 1.281 2.514 19.327 1.00 85.38 385 ALA A C 1
ATOM 3018 O O . ALA A 1 385 ? 0.704 3.295 18.567 1.00 85.38 385 ALA A O 1
ATOM 3019 N N . ARG A 1 386 ? 0.647 1.897 20.329 1.00 91.12 386 ARG A N 1
ATOM 3020 C CA . ARG A 1 386 ? -0.770 2.018 20.687 1.00 91.12 386 ARG A CA 1
ATOM 3021 C C . ARG A 1 386 ? -0.908 2.682 22.052 1.00 91.12 386 ARG A C 1
ATOM 3023 O O . ARG A 1 386 ? -0.084 2.430 22.933 1.00 91.12 386 ARG A O 1
ATOM 3030 N N . GLU A 1 387 ? -1.952 3.479 22.249 1.00 93.56 387 GLU A N 1
ATOM 3031 C CA . GLU A 1 387 ? -2.219 4.110 23.546 1.00 93.56 387 GLU A CA 1
ATOM 3032 C C . GLU A 1 387 ? -3.714 4.176 23.880 1.00 93.56 387 GLU A C 1
ATOM 3034 O O . GLU A 1 387 ? -4.542 4.354 22.986 1.00 93.56 387 GLU A O 1
ATOM 3039 N N . SER A 1 388 ? -4.056 4.036 25.164 1.00 92.62 388 SER A N 1
ATOM 3040 C CA . SER A 1 388 ? -5.430 4.184 25.669 1.00 92.62 388 SER A CA 1
ATOM 3041 C C . SER A 1 388 ? -5.616 5.579 26.265 1.00 92.62 388 SER A C 1
ATOM 3043 O O . SER A 1 388 ? -5.051 5.891 27.311 1.00 92.62 388 SER A O 1
ATOM 3045 N N . LEU A 1 389 ? -6.442 6.406 25.625 1.00 95.56 389 LEU A N 1
ATOM 3046 C CA . LEU A 1 389 ? -6.757 7.766 26.066 1.00 95.56 389 LEU A CA 1
ATOM 3047 C C . LEU A 1 389 ? -8.061 7.746 26.869 1.00 95.56 389 LEU A C 1
ATOM 3049 O O . LEU A 1 389 ? -9.042 7.141 26.433 1.00 95.56 389 LEU A O 1
ATOM 3053 N N . SER A 1 390 ? -8.093 8.418 28.019 1.00 95.31 390 SER A N 1
ATOM 3054 C CA . SER A 1 390 ? -9.267 8.466 28.900 1.00 95.31 390 SER A CA 1
ATOM 3055 C C . SER A 1 390 ? -9.299 9.753 29.719 1.00 95.31 390 SER A C 1
ATOM 3057 O O . SER A 1 390 ? -8.323 10.058 30.394 1.00 95.31 390 SER A O 1
ATOM 3059 N N . VAL A 1 391 ? -10.428 10.459 29.734 1.00 96.75 391 VAL A N 1
ATOM 3060 C CA . VAL A 1 391 ? -10.675 11.606 30.621 1.00 96.75 391 VAL A CA 1
ATOM 3061 C C . VAL A 1 391 ? -11.906 11.325 31.469 1.00 96.75 391 VAL A C 1
ATOM 3063 O O . VAL A 1 391 ? -13.024 11.263 30.958 1.00 96.75 391 VAL A O 1
ATOM 3066 N N . THR A 1 392 ? -11.694 11.189 32.778 1.00 96.88 392 THR A N 1
ATOM 3067 C CA . THR A 1 392 ? -12.769 10.964 33.756 1.00 96.88 392 THR A CA 1
ATOM 3068 C C . THR A 1 392 ? -13.143 12.251 34.483 1.00 96.88 392 THR A C 1
ATOM 3070 O O . THR A 1 392 ? -12.276 12.919 35.060 1.00 96.88 392 THR A O 1
ATOM 3073 N N . LEU A 1 393 ? -14.442 12.556 34.477 1.00 97.38 393 LEU A N 1
ATOM 3074 C CA . LEU A 1 393 ? -15.114 13.568 35.287 1.00 97.38 393 LEU A CA 1
ATOM 3075 C C . LEU A 1 393 ? -15.669 12.884 36.554 1.00 97.38 393 LEU A C 1
ATOM 3077 O O . LEU A 1 393 ? -16.518 11.998 36.425 1.00 97.38 393 LEU A O 1
ATOM 3081 N N . PRO A 1 394 ? -15.193 13.231 37.764 1.00 95.31 394 PRO A N 1
ATOM 3082 C CA . PRO A 1 394 ? -15.594 12.542 38.987 1.00 95.31 394 PRO A CA 1
ATOM 3083 C C . PRO A 1 394 ? -16.954 13.022 39.513 1.00 95.31 394 PRO A C 1
ATOM 3085 O O . PRO A 1 394 ? -17.241 14.220 39.483 1.00 95.31 394 PRO A O 1
ATOM 3088 N N . ALA A 1 395 ? -17.750 12.093 40.050 1.00 92.50 395 ALA A N 1
ATOM 3089 C CA . ALA A 1 395 ? -19.006 12.335 40.769 1.00 92.50 395 ALA A CA 1
ATOM 3090 C C . ALA A 1 395 ? -19.937 13.384 40.114 1.00 92.50 395 ALA A C 1
ATOM 3092 O O . ALA A 1 395 ? -20.345 14.366 40.746 1.00 92.50 395 ALA A O 1
ATOM 3093 N N . VAL A 1 396 ? -20.285 13.188 38.838 1.00 95.88 396 VAL A N 1
ATOM 3094 C CA . VAL A 1 396 ? -21.148 14.120 38.100 1.00 95.88 396 VAL A CA 1
ATOM 3095 C C . VAL A 1 396 ? -22.570 14.124 38.672 1.00 95.88 396 VAL A C 1
ATOM 3097 O O . VAL A 1 396 ? -23.145 13.078 38.971 1.00 95.88 396 VAL A O 1
ATOM 3100 N N . THR A 1 397 ? -23.150 15.306 38.875 1.00 95.69 397 THR A N 1
ATOM 3101 C CA . THR A 1 397 ? -24.474 15.498 39.495 1.00 95.69 397 THR A CA 1
ATOM 3102 C C . THR A 1 397 ? -25.215 16.674 38.857 1.00 95.69 397 THR A C 1
ATOM 3104 O O . THR A 1 397 ? -24.629 17.474 38.131 1.00 95.69 397 THR A O 1
ATOM 3107 N N . GLY A 1 398 ? -26.529 16.769 39.091 1.00 94.44 398 GLY A N 1
ATOM 3108 C CA . GLY A 1 398 ? -27.366 17.807 38.480 1.00 94.44 398 GLY A CA 1
ATOM 3109 C C . GLY A 1 398 ? -27.543 17.637 36.967 1.00 94.44 398 GLY A C 1
ATOM 3110 O O . GLY A 1 398 ? -27.836 18.615 36.272 1.00 94.44 398 GLY A O 1
ATOM 3111 N N . LEU A 1 399 ? -27.347 16.416 36.453 1.00 96.25 399 LEU A N 1
ATOM 3112 C CA . LEU A 1 399 ? -27.510 16.101 35.038 1.00 96.25 399 LEU A CA 1
ATOM 3113 C C . LEU A 1 399 ? -28.980 15.832 34.709 1.00 96.25 399 LEU A C 1
ATOM 3115 O O . LEU A 1 399 ? -29.635 15.031 35.384 1.00 96.25 399 LEU A O 1
ATOM 3119 N N . VAL A 1 400 ? -29.488 16.491 33.671 1.00 96.00 400 VAL A N 1
ATOM 3120 C CA . VAL A 1 400 ? -30.895 16.475 33.240 1.00 96.00 400 VAL A CA 1
ATOM 3121 C C . VAL A 1 400 ? -31.020 16.130 31.755 1.00 96.00 400 VAL A C 1
ATOM 3123 O O . VAL A 1 400 ? -30.058 16.213 30.997 1.00 96.00 400 VAL A O 1
ATOM 3126 N N . SER A 1 401 ? -32.219 15.737 31.317 1.00 95.06 401 SER A N 1
ATOM 3127 C CA . SER A 1 401 ? -32.493 15.559 29.885 1.00 95.06 401 SER A CA 1
ATOM 3128 C C . SER A 1 401 ? -32.338 16.897 29.151 1.00 95.06 401 SER A C 1
ATOM 3130 O O . SER A 1 401 ? -32.848 17.914 29.621 1.00 95.06 401 SER A O 1
ATOM 3132 N N . GLY A 1 402 ? -31.619 16.893 28.026 1.00 93.06 402 GLY A N 1
ATOM 3133 C CA . GLY A 1 402 ? -31.241 18.101 27.282 1.00 93.06 402 GLY A CA 1
ATOM 3134 C C . GLY A 1 402 ? -29.849 18.651 27.618 1.00 93.06 402 GLY A C 1
ATOM 3135 O O . GLY A 1 402 ? -29.362 19.514 26.892 1.00 93.06 402 GLY A O 1
ATOM 3136 N N . ASP A 1 403 ? -29.183 18.140 28.660 1.00 96.88 403 ASP A N 1
ATOM 3137 C CA . ASP A 1 403 ? -27.736 18.324 28.814 1.00 96.88 403 ASP A CA 1
ATOM 3138 C C . ASP A 1 403 ? -26.987 17.572 27.699 1.00 96.88 403 ASP A C 1
ATOM 3140 O O . ASP A 1 403 ? -27.389 16.480 27.286 1.00 96.88 403 ASP A O 1
ATOM 3144 N N . ARG A 1 404 ? -25.881 18.151 27.229 1.00 96.44 404 ARG A N 1
ATOM 3145 C CA . ARG A 1 404 ? -25.107 17.685 26.073 1.00 96.44 404 ARG A CA 1
ATOM 3146 C C . ARG A 1 404 ? -23.699 17.230 26.440 1.00 96.44 404 ARG A C 1
ATOM 3148 O O . ARG A 1 404 ? -23.084 17.751 27.372 1.00 96.44 404 ARG A O 1
ATOM 3155 N N . LEU A 1 405 ? -23.172 16.286 25.667 1.00 96.62 405 LEU A N 1
ATOM 3156 C CA . LEU A 1 405 ? -21.854 15.680 25.859 1.00 96.62 405 LEU A CA 1
ATOM 3157 C C . LEU A 1 405 ? -20.906 16.126 24.740 1.00 96.62 405 LEU A C 1
ATOM 3159 O O . LEU A 1 405 ? -21.192 15.913 23.562 1.00 96.62 405 LEU A O 1
ATOM 3163 N N . GLU A 1 406 ? -19.755 16.698 25.099 1.00 97.00 406 GLU A N 1
ATOM 3164 C CA . GLU A 1 406 ? -18.691 17.036 24.145 1.00 97.00 406 GLU A CA 1
ATOM 3165 C C . GLU A 1 406 ? -17.362 16.395 24.562 1.00 97.00 406 GLU A C 1
ATOM 3167 O O . GLU A 1 406 ? -16.606 16.956 25.355 1.00 97.00 406 GLU A O 1
ATOM 3172 N N . GLY A 1 407 ? -17.069 15.220 24.012 1.00 97.50 407 GLY A N 1
ATOM 3173 C CA . GLY A 1 407 ? -15.761 14.569 24.076 1.00 97.50 407 GLY A CA 1
ATOM 3174 C C . GLY A 1 407 ? -15.031 14.721 22.743 1.00 97.50 407 GLY A C 1
ATOM 3175 O O . GLY A 1 407 ? -15.614 14.418 21.706 1.00 97.50 407 GLY A O 1
ATOM 3176 N N . LYS A 1 408 ? -13.779 15.195 22.735 1.00 98.31 408 LYS A N 1
ATOM 3177 C CA . LYS A 1 408 ? -12.986 15.440 21.512 1.00 98.31 408 LYS A CA 1
ATOM 3178 C C . LYS A 1 408 ? -11.573 14.869 21.636 1.00 98.31 408 LYS A C 1
ATOM 3180 O O . LYS A 1 408 ? -10.934 15.002 22.677 1.00 98.31 408 LYS A O 1
ATOM 3185 N N . ILE A 1 409 ? -11.084 14.263 20.557 1.00 98.31 409 ILE A N 1
ATOM 3186 C CA . ILE A 1 409 ? -9.707 13.790 20.371 1.00 98.31 409 ILE A CA 1
ATOM 3187 C C . ILE A 1 409 ? -9.042 14.715 19.356 1.00 98.31 409 ILE A C 1
ATOM 3189 O O . ILE A 1 409 ? -9.547 14.883 18.246 1.00 98.31 409 ILE A O 1
ATOM 3193 N N . ILE A 1 410 ? -7.933 15.338 19.737 1.00 98.00 410 ILE A N 1
ATOM 3194 C CA . ILE A 1 410 ? -7.310 16.449 19.016 1.00 98.00 410 ILE A CA 1
ATOM 3195 C C . ILE A 1 410 ? -5.831 16.130 18.792 1.00 98.00 410 ILE A C 1
ATOM 3197 O O . ILE A 1 410 ? -5.128 15.743 19.722 1.00 98.00 410 ILE A O 1
ATOM 3201 N N . ASP A 1 411 ? -5.354 16.316 17.568 1.00 96.62 411 ASP A N 1
ATOM 3202 C CA . ASP A 1 411 ? -3.931 16.362 17.236 1.00 96.62 411 ASP A CA 1
ATOM 3203 C C . ASP A 1 411 ? -3.334 17.661 17.806 1.00 96.62 411 ASP A C 1
ATOM 3205 O O . ASP A 1 411 ? -3.750 18.757 17.433 1.00 96.62 411 ASP A O 1
ATOM 3209 N N . GLU A 1 412 ? -2.421 17.554 18.773 1.00 96.12 412 GLU A N 1
ATOM 3210 C CA . GLU A 1 412 ? -1.909 18.699 19.542 1.00 96.12 412 GLU A CA 1
ATOM 3211 C C . GLU A 1 412 ? -0.946 19.568 18.714 1.00 96.12 412 GLU A C 1
ATOM 3213 O O . GLU A 1 412 ? -0.901 20.784 18.899 1.00 96.12 412 GLU A O 1
ATOM 3218 N N . ASP A 1 413 ? -0.233 18.963 17.757 1.00 93.31 413 ASP A N 1
ATOM 3219 C CA . ASP A 1 413 ? 0.719 19.643 16.870 1.00 93.31 413 ASP A CA 1
ATOM 3220 C C . ASP A 1 413 ? 0.017 20.501 15.790 1.00 93.31 413 ASP A C 1
ATOM 3222 O O . ASP A 1 413 ? 0.575 21.502 15.332 1.00 93.31 413 ASP A O 1
ATOM 3226 N N . THR A 1 414 ? -1.202 20.133 15.372 1.00 94.19 414 THR A N 1
ATOM 3227 C CA . THR A 1 414 ? -1.972 20.819 14.309 1.00 94.19 414 THR A CA 1
ATOM 3228 C C . THR A 1 414 ? -3.281 21.464 14.773 1.00 94.19 414 THR A C 1
ATOM 3230 O O . THR A 1 414 ? -3.869 22.253 14.032 1.00 94.19 414 THR A O 1
ATOM 3233 N N . GLY A 1 415 ? -3.774 21.127 15.967 1.00 94.88 415 GLY A N 1
ATOM 3234 C CA . GLY A 1 415 ? -5.088 21.534 16.477 1.00 94.88 415 GLY A CA 1
ATOM 3235 C C . GLY A 1 415 ? -6.279 20.825 15.816 1.00 94.88 415 GLY A C 1
ATOM 3236 O O . GLY A 1 415 ? -7.427 21.190 16.081 1.00 94.88 415 GLY A O 1
ATOM 3237 N N . LYS A 1 416 ? -6.049 19.832 14.946 1.00 94.75 416 LYS A N 1
ATOM 3238 C CA . LYS A 1 416 ? -7.116 19.142 14.209 1.00 94.75 416 LYS A CA 1
ATOM 3239 C C . LYS A 1 416 ? -7.884 18.171 15.115 1.00 94.75 416 LYS A C 1
ATOM 3241 O O . LYS A 1 416 ? -7.288 17.291 15.726 1.00 94.75 416 LYS A O 1
ATOM 3246 N N . ILE A 1 417 ? -9.218 18.248 15.116 1.00 95.38 417 ILE A N 1
ATOM 3247 C CA . ILE A 1 417 ? -10.071 17.195 15.693 1.00 95.38 417 ILE A CA 1
ATOM 3248 C C . ILE A 1 417 ? -9.941 15.926 14.831 1.00 95.38 417 ILE A C 1
ATOM 3250 O O . ILE A 1 417 ? -10.193 15.956 13.624 1.00 95.38 417 ILE A O 1
ATOM 3254 N N . LEU A 1 418 ? -9.518 14.824 15.450 1.00 95.38 418 LEU A N 1
ATOM 3255 C CA . LEU A 1 418 ? -9.354 13.510 14.822 1.00 95.38 418 LEU A CA 1
ATOM 3256 C C . LEU A 1 418 ? -10.600 12.630 14.978 1.00 95.38 418 LEU A C 1
ATOM 3258 O O . LEU A 1 418 ? -10.919 11.870 14.070 1.00 95.38 418 LEU A O 1
ATOM 3262 N N . ALA A 1 419 ? -11.274 12.732 16.125 1.00 96.00 419 ALA A N 1
ATOM 3263 C CA . ALA A 1 419 ? -12.532 12.059 16.440 1.00 96.00 419 ALA A CA 1
ATOM 3264 C C . ALA A 1 419 ? -13.238 12.784 17.599 1.00 96.00 419 ALA A C 1
ATOM 3266 O O . ALA A 1 419 ? -12.625 13.575 18.320 1.00 96.00 419 ALA A O 1
ATOM 3267 N N . ASP A 1 420 ? -14.511 12.482 17.814 1.00 95.69 420 ASP A N 1
ATOM 3268 C CA . ASP A 1 420 ? -15.329 13.000 18.910 1.00 95.69 420 ASP A CA 1
ATOM 3269 C C . ASP A 1 420 ? -16.329 11.945 19.428 1.00 95.69 420 ASP A C 1
ATOM 3271 O O . ASP A 1 420 ? -16.359 10.802 18.964 1.00 95.69 420 ASP A O 1
ATOM 3275 N N . ASN A 1 421 ? -17.158 12.312 20.405 1.00 93.12 421 ASN A N 1
ATOM 3276 C CA . ASN A 1 421 ? -18.185 11.430 20.968 1.00 93.12 421 ASN A CA 1
ATOM 3277 C C . ASN A 1 421 ? -19.371 11.133 20.028 1.00 93.12 421 ASN A C 1
ATOM 3279 O O . ASN A 1 421 ? -20.201 10.296 20.378 1.00 93.12 421 ASN A O 1
ATOM 3283 N N . GLN A 1 422 ? -19.467 11.784 18.864 1.00 91.06 422 GLN A N 1
ATOM 3284 C CA . GLN A 1 422 ? -20.492 11.509 17.849 1.00 91.06 422 GLN A CA 1
ATOM 3285 C C . GLN A 1 422 ? -19.970 10.605 16.725 1.00 91.06 422 GLN A C 1
ATOM 3287 O O . GLN A 1 422 ? -20.755 9.877 16.125 1.00 91.06 422 GLN A O 1
ATOM 3292 N N . THR A 1 423 ? -18.656 10.582 16.487 1.00 92.56 423 THR A N 1
ATOM 3293 C CA . THR A 1 423 ? -17.968 9.839 15.414 1.00 92.56 423 THR A CA 1
ATOM 3294 C C . THR A 1 423 ? -18.432 8.380 15.306 1.00 92.56 423 THR A C 1
ATOM 3296 O O . THR A 1 423 ? -18.743 7.906 14.216 1.00 92.56 423 THR A O 1
ATOM 3299 N N . ALA A 1 424 ? -18.581 7.691 16.443 1.00 87.06 424 ALA A N 1
ATOM 3300 C CA . ALA A 1 424 ? -19.019 6.293 16.510 1.00 87.06 424 ALA A CA 1
ATOM 3301 C C . ALA A 1 424 ? -20.457 6.036 16.002 1.00 87.06 424 ALA A C 1
ATOM 3303 O O . ALA A 1 424 ? -20.798 4.897 15.688 1.00 87.06 424 ALA A O 1
ATOM 3304 N N . GLY A 1 425 ? -21.304 7.069 15.969 1.00 85.38 425 GLY A N 1
ATOM 3305 C CA . GLY A 1 425 ? -22.697 7.027 15.511 1.00 85.38 425 GLY A CA 1
ATOM 3306 C C . GLY A 1 425 ? -22.995 8.021 14.386 1.00 85.38 425 GLY A C 1
ATOM 3307 O O . GLY A 1 425 ? -24.163 8.300 14.120 1.00 85.38 425 GLY A O 1
ATOM 3308 N N . GLN A 1 426 ? -21.964 8.588 13.749 1.00 90.19 426 GLN A N 1
ATOM 3309 C CA . GLN A 1 426 ? -22.134 9.641 12.751 1.00 90.19 426 GLN A CA 1
ATOM 3310 C C . GLN A 1 426 ? -22.898 9.132 11.523 1.00 90.19 426 GLN A C 1
ATOM 3312 O O . GLN A 1 426 ? -22.691 8.006 11.064 1.00 90.19 426 GLN A O 1
ATOM 3317 N N . ALA A 1 427 ? -23.764 9.978 10.965 1.00 93.88 427 ALA A N 1
ATOM 3318 C CA . ALA A 1 427 ? -24.418 9.688 9.697 1.00 93.88 427 ALA A CA 1
ATOM 3319 C C . ALA A 1 427 ? -23.385 9.664 8.558 1.00 93.88 427 ALA A C 1
ATOM 3321 O O . ALA A 1 427 ? -22.453 10.469 8.533 1.00 93.88 427 ALA A O 1
ATOM 3322 N N . TRP A 1 428 ? -23.575 8.756 7.603 1.00 95.44 428 TRP A N 1
ATOM 3323 C CA . TRP A 1 428 ? -22.713 8.592 6.435 1.00 95.44 428 TRP A CA 1
ATOM 3324 C C . TRP A 1 428 ? -23.507 8.842 5.157 1.00 95.44 428 TRP A C 1
ATOM 3326 O O . TRP A 1 428 ? -24.615 8.331 5.004 1.00 95.44 428 TRP A O 1
ATOM 3336 N N . SER A 1 429 ? -22.899 9.582 4.240 1.00 97.31 429 SER A N 1
ATOM 3337 C CA . SER A 1 429 ? -23.387 9.834 2.888 1.00 97.31 429 SER A CA 1
ATOM 3338 C C . SER A 1 429 ? -22.493 9.132 1.864 1.00 97.31 429 SER A C 1
ATOM 3340 O O . SER A 1 429 ? -21.331 8.828 2.148 1.00 97.31 429 SER A O 1
ATOM 3342 N N . THR A 1 430 ? -23.001 8.899 0.651 1.00 97.31 430 THR A N 1
ATOM 3343 C CA . THR A 1 430 ? -22.200 8.339 -0.454 1.00 97.31 430 THR A CA 1
ATOM 3344 C C . THR A 1 430 ? -21.945 9.361 -1.556 1.00 97.31 430 THR A C 1
ATOM 3346 O O . THR A 1 430 ? -22.898 9.895 -2.127 1.00 97.31 430 THR A O 1
ATOM 3349 N N . VAL A 1 431 ? -20.682 9.552 -1.932 1.00 97.50 431 VAL A N 1
ATOM 3350 C CA . VAL A 1 431 ? -20.281 10.252 -3.159 1.00 97.50 431 VAL A CA 1
ATOM 3351 C C . VAL A 1 431 ? -20.041 9.213 -4.252 1.00 97.50 431 VAL A C 1
ATOM 3353 O O . VAL A 1 431 ? -19.171 8.351 -4.121 1.00 97.50 431 VAL A O 1
ATOM 3356 N N . THR A 1 432 ? -20.817 9.283 -5.330 1.00 97.31 432 THR A N 1
ATOM 3357 C CA . THR A 1 432 ? -20.618 8.460 -6.532 1.00 97.31 432 THR A CA 1
ATOM 3358 C C . THR A 1 432 ? -19.764 9.233 -7.527 1.00 97.31 432 THR A C 1
ATOM 3360 O O . THR A 1 432 ? -20.124 10.347 -7.898 1.00 97.31 432 THR A O 1
ATOM 3363 N N . ILE A 1 433 ? -18.646 8.655 -7.964 1.00 97.31 433 ILE A N 1
ATOM 3364 C CA . ILE A 1 433 ? -17.737 9.257 -8.943 1.00 97.31 433 ILE A CA 1
ATOM 3365 C C . ILE A 1 433 ? -17.900 8.532 -10.281 1.00 97.31 433 ILE A C 1
ATOM 3367 O O . ILE A 1 433 ? -17.599 7.340 -10.380 1.00 97.31 433 ILE A O 1
ATOM 3371 N N . ARG A 1 434 ? -18.360 9.248 -11.313 1.00 97.12 434 ARG A N 1
ATOM 3372 C CA . ARG A 1 434 ? -18.371 8.781 -12.711 1.00 97.12 434 ARG A CA 1
ATOM 3373 C C . ARG A 1 434 ? -17.110 9.233 -13.443 1.00 97.12 434 ARG A C 1
ATOM 3375 O O . ARG A 1 434 ? -16.601 10.317 -13.175 1.00 97.12 434 ARG A O 1
ATOM 3382 N N . TYR A 1 435 ? -16.677 8.447 -14.425 1.00 96.88 435 TYR A N 1
ATOM 3383 C CA . TYR A 1 435 ? -15.567 8.782 -15.317 1.00 96.88 435 TYR A CA 1
ATOM 3384 C C . TYR A 1 435 ? -16.108 8.947 -16.741 1.00 96.88 435 TYR A C 1
ATOM 3386 O O . TYR A 1 435 ? -16.550 7.970 -17.349 1.00 96.88 435 TYR A O 1
ATOM 3394 N N . MET A 1 436 ? -16.101 10.174 -17.264 1.00 96.06 436 MET A N 1
ATOM 3395 C CA . MET A 1 436 ? -16.652 10.501 -18.584 1.00 96.06 436 MET A CA 1
ATOM 3396 C C . MET A 1 436 ? -15.567 11.072 -19.500 1.00 96.06 436 MET A C 1
ATOM 3398 O O . MET A 1 436 ? -14.887 12.036 -19.156 1.00 96.06 436 MET A O 1
ATOM 3402 N N . LEU A 1 437 ? -15.409 10.476 -20.676 1.00 93.50 437 LEU A N 1
ATOM 3403 C CA . LEU A 1 437 ? -14.607 10.978 -21.780 1.00 93.50 437 LEU A CA 1
ATOM 3404 C C . LEU A 1 437 ? -15.360 12.124 -22.467 1.00 93.50 437 LEU A C 1
ATOM 3406 O O . LEU A 1 437 ? -16.500 11.944 -22.895 1.00 93.50 437 LEU A O 1
ATOM 3410 N N . GLN A 1 438 ? -14.709 13.278 -22.597 1.00 86.94 438 GLN A N 1
ATOM 3411 C CA . GLN A 1 438 ? -15.172 14.366 -23.456 1.00 86.94 438 GLN A CA 1
ATOM 3412 C C . GLN A 1 438 ? -14.629 14.141 -24.870 1.00 86.94 438 GLN A C 1
ATOM 3414 O O . GLN A 1 438 ? -13.414 14.159 -25.087 1.00 86.94 438 GLN A O 1
ATOM 3419 N N . ASN A 1 439 ? -15.531 13.897 -25.819 1.00 79.62 439 ASN A N 1
ATOM 3420 C CA . ASN A 1 439 ? -15.201 13.648 -27.220 1.00 79.62 439 ASN A CA 1
ATOM 3421 C C . ASN A 1 439 ? -15.041 14.967 -27.997 1.00 79.62 439 ASN A C 1
ATOM 3423 O O . ASN A 1 439 ? -15.543 16.017 -27.593 1.00 79.62 439 ASN A O 1
ATOM 3427 N N . GLU A 1 440 ? -14.353 14.919 -29.140 1.00 73.19 440 GLU A N 1
ATOM 3428 C CA . GLU A 1 440 ? -14.068 16.107 -29.968 1.00 73.19 440 GLU A CA 1
ATOM 3429 C C . GLU A 1 440 ? -15.325 16.745 -30.590 1.00 73.19 440 GLU A C 1
ATOM 3431 O O . GLU A 1 440 ? -15.313 17.924 -30.936 1.00 73.19 440 GLU A O 1
ATOM 3436 N N . ASP A 1 441 ? -16.422 15.989 -30.692 1.00 75.88 441 ASP A N 1
ATOM 3437 C CA . ASP A 1 441 ? -17.739 16.460 -31.136 1.00 75.88 441 ASP A CA 1
ATOM 3438 C C . ASP A 1 441 ? -18.570 17.125 -30.016 1.00 75.88 441 ASP A C 1
ATOM 3440 O O . ASP A 1 441 ? -19.686 17.588 -30.262 1.00 75.88 441 ASP A O 1
ATOM 3444 N N . GLY A 1 442 ? -18.035 17.190 -28.792 1.00 73.31 442 GLY A N 1
ATOM 3445 C CA . GLY A 1 442 ? -18.714 17.730 -27.614 1.00 73.31 442 GLY A CA 1
ATOM 3446 C C . GLY A 1 442 ? -19.668 16.753 -26.921 1.00 73.31 442 GLY A C 1
ATOM 3447 O O . GLY A 1 442 ? -20.372 17.162 -25.998 1.00 73.31 442 GLY A O 1
ATOM 3448 N N . THR A 1 443 ? -19.713 15.480 -27.328 1.00 84.88 443 THR A N 1
ATOM 3449 C CA . THR A 1 443 ? -20.456 14.439 -26.601 1.00 84.88 443 THR A CA 1
ATOM 3450 C C . THR A 1 443 ? -19.669 13.912 -25.399 1.00 84.88 443 THR A C 1
ATOM 3452 O O . THR A 1 443 ? -18.437 13.940 -25.375 1.00 84.88 443 THR A O 1
ATOM 3455 N N . GLU A 1 444 ? -20.386 13.380 -24.407 1.00 89.62 444 GLU A N 1
ATOM 3456 C CA . GLU A 1 444 ? -19.792 12.712 -23.245 1.00 89.62 444 GLU A CA 1
ATOM 3457 C C . GLU A 1 444 ? -20.153 11.223 -23.243 1.00 89.62 444 GLU A C 1
ATOM 3459 O O . GLU A 1 444 ? -21.328 10.851 -23.287 1.00 89.62 444 GLU A O 1
ATOM 3464 N N . THR A 1 445 ? -19.144 10.358 -23.165 1.00 93.12 445 THR A N 1
ATOM 3465 C CA . THR A 1 445 ? -19.294 8.895 -23.069 1.00 93.12 445 THR A CA 1
ATOM 3466 C C . THR A 1 445 ? -18.537 8.364 -21.855 1.00 93.12 445 THR A C 1
ATOM 3468 O O . THR A 1 445 ? -17.582 8.985 -21.401 1.00 93.12 445 THR A O 1
ATOM 3471 N N . THR A 1 446 ? -18.936 7.227 -21.281 1.00 94.00 446 THR A N 1
ATOM 3472 C CA . THR A 1 446 ? -18.174 6.620 -20.172 1.00 94.00 446 THR A CA 1
ATOM 3473 C C . THR A 1 446 ? -16.761 6.267 -20.640 1.00 94.00 446 THR A C 1
ATOM 3475 O O . THR A 1 446 ? -16.603 5.719 -21.733 1.00 94.00 446 THR A O 1
ATOM 3478 N N . VAL A 1 447 ? -15.736 6.544 -19.826 1.00 94.00 447 VAL A N 1
ATOM 3479 C CA . VAL A 1 447 ? -14.358 6.131 -20.146 1.00 94.00 447 VAL A CA 1
ATOM 3480 C C . VAL A 1 447 ? -14.308 4.597 -20.259 1.00 94.00 447 VAL A C 1
ATOM 3482 O O . VAL A 1 447 ? -14.759 3.922 -19.324 1.00 94.00 447 VAL A O 1
ATOM 3485 N N . PRO A 1 448 ? -13.787 4.029 -21.368 1.00 90.88 448 PRO A N 1
ATOM 3486 C CA . PRO A 1 448 ? -13.663 2.586 -21.537 1.00 90.88 448 PRO A CA 1
ATOM 3487 C C . PRO A 1 448 ? -12.966 1.903 -20.359 1.00 90.88 448 PRO A C 1
ATOM 3489 O O . PRO A 1 448 ? -12.055 2.457 -19.748 1.00 90.88 448 PRO A O 1
ATOM 3492 N N . ASP A 1 449 ? -13.422 0.692 -20.056 1.00 91.88 449 ASP A N 1
ATOM 3493 C CA . ASP A 1 449 ? -12.913 -0.161 -18.982 1.00 91.88 449 ASP A CA 1
ATOM 3494 C C . ASP A 1 449 ? -12.937 0.479 -17.573 1.00 91.88 449 ASP A C 1
ATOM 3496 O O . ASP A 1 449 ? -12.080 0.227 -16.723 1.00 91.88 449 ASP A O 1
ATOM 3500 N N . THR A 1 450 ? -13.978 1.271 -17.283 1.00 95.19 450 THR A N 1
ATOM 3501 C CA . THR A 1 450 ? -14.251 1.824 -15.942 1.00 95.19 450 THR A CA 1
ATOM 3502 C C . THR A 1 450 ? -15.646 1.469 -15.417 1.00 95.19 450 THR A C 1
ATOM 3504 O O . THR A 1 450 ? -16.572 1.213 -16.188 1.00 95.19 450 THR A O 1
ATOM 3507 N N . ALA A 1 451 ? -15.812 1.483 -14.091 1.00 95.50 451 ALA A N 1
ATOM 3508 C CA . ALA A 1 451 ? -17.119 1.480 -13.426 1.00 95.50 451 ALA A CA 1
ATOM 3509 C C . ALA A 1 451 ? -17.139 2.512 -12.276 1.00 95.50 451 ALA A C 1
ATOM 3511 O O . ALA A 1 451 ? -16.090 2.736 -11.672 1.00 95.50 451 ALA A O 1
ATOM 3512 N N . PRO A 1 452 ? -18.282 3.157 -11.956 1.00 96.00 452 PRO A N 1
ATOM 3513 C CA . PRO A 1 452 ? -18.318 4.259 -10.991 1.00 96.00 452 PRO A CA 1
ATOM 3514 C C . PRO A 1 452 ? -17.860 3.873 -9.578 1.00 96.00 452 PRO A C 1
ATOM 3516 O O . PRO A 1 452 ? -18.350 2.902 -8.995 1.00 96.00 452 PRO A O 1
ATOM 3519 N N . ALA A 1 453 ? -16.979 4.685 -8.990 1.00 97.19 453 ALA A N 1
ATOM 3520 C CA . ALA A 1 453 ? -16.551 4.513 -7.605 1.00 97.19 453 ALA A CA 1
ATOM 3521 C C . ALA A 1 453 ? -17.617 5.030 -6.624 1.00 97.19 453 ALA A C 1
ATOM 3523 O O . ALA A 1 453 ? -18.212 6.084 -6.840 1.00 97.19 453 ALA A O 1
ATOM 3524 N N . THR A 1 454 ? -17.813 4.328 -5.506 1.00 96.06 454 THR A N 1
ATOM 3525 C CA . THR A 1 454 ? -18.659 4.770 -4.386 1.00 96.06 454 THR A CA 1
ATOM 3526 C C . THR A 1 454 ? -17.790 5.032 -3.162 1.00 96.06 454 THR A C 1
ATOM 3528 O O . THR A 1 454 ? -17.208 4.099 -2.611 1.00 96.06 454 THR A O 1
ATOM 3531 N N . VAL A 1 455 ? -17.701 6.293 -2.745 1.00 97.56 455 VAL A N 1
ATOM 3532 C CA . VAL A 1 455 ? -16.949 6.733 -1.562 1.00 97.56 455 VAL A CA 1
ATOM 3533 C C . VAL A 1 455 ? -17.924 7.070 -0.442 1.00 97.56 455 VAL A C 1
ATOM 3535 O O . VAL A 1 455 ? -18.909 7.771 -0.663 1.00 97.56 455 VAL A O 1
ATOM 3538 N N . TYR A 1 456 ? -17.642 6.591 0.763 1.00 97.44 456 TYR A N 1
ATOM 3539 C CA . TYR A 1 456 ? -18.399 6.914 1.967 1.00 97.44 456 TYR A CA 1
ATOM 3540 C C . TYR A 1 456 ? -17.752 8.104 2.673 1.00 97.44 456 TYR A C 1
ATOM 3542 O O . TYR A 1 456 ? -16.556 8.087 2.962 1.00 97.44 456 TYR A O 1
ATOM 3550 N N . VAL A 1 457 ? -18.546 9.131 2.969 1.00 96.75 457 VAL A N 1
ATOM 3551 C CA . VAL A 1 457 ? -18.095 10.365 3.627 1.00 96.75 457 VAL A CA 1
ATOM 3552 C C . VAL A 1 457 ? -19.010 10.665 4.822 1.00 96.75 457 VAL A C 1
ATOM 3554 O O . VAL A 1 457 ? -20.222 10.456 4.709 1.00 96.75 457 VAL A O 1
ATOM 3557 N N . PRO A 1 458 ? -18.493 11.146 5.968 1.00 94.75 458 PRO A N 1
ATOM 3558 C CA . PRO A 1 458 ? -19.335 11.624 7.061 1.00 94.75 458 PRO A CA 1
ATOM 3559 C C . PRO A 1 458 ? -20.268 12.752 6.601 1.00 94.75 458 PRO A C 1
ATOM 3561 O O . PRO A 1 458 ? -19.865 13.675 5.890 1.00 94.75 458 PRO A O 1
ATOM 3564 N N . LYS A 1 459 ? -21.536 12.696 7.006 1.00 94.00 459 LYS A N 1
ATOM 3565 C CA . LYS A 1 459 ? -22.519 13.708 6.616 1.00 94.00 459 LYS A CA 1
ATOM 3566 C C . LYS A 1 459 ? -22.218 15.041 7.307 1.00 94.00 459 LYS A C 1
ATOM 3568 O O . LYS A 1 459 ? -21.940 15.087 8.504 1.00 94.00 459 LYS A O 1
ATOM 3573 N N . ASN A 1 460 ? -22.334 16.128 6.551 1.00 92.38 460 ASN A N 1
ATOM 3574 C CA . ASN A 1 460 ? -21.933 17.494 6.898 1.00 92.38 460 ASN A CA 1
ATOM 3575 C C . ASN A 1 460 ? -20.411 17.715 7.036 1.00 92.38 460 ASN A C 1
ATOM 3577 O O . ASN A 1 460 ? -20.004 18.691 7.666 1.00 92.38 460 ASN A O 1
ATOM 3581 N N . SER A 1 461 ? -19.563 16.865 6.436 1.00 92.44 461 SER A N 1
ATOM 3582 C CA . SER A 1 461 ? -18.122 17.136 6.296 1.00 92.44 461 SER A CA 1
ATOM 3583 C C . SER A 1 461 ? -17.729 17.559 4.876 1.00 92.44 461 SER A C 1
ATOM 3585 O O . SER A 1 461 ? -18.473 17.368 3.912 1.00 92.44 461 SER A O 1
ATOM 3587 N N . ALA A 1 462 ? -16.524 18.116 4.747 1.00 93.88 462 ALA A N 1
ATOM 3588 C CA . ALA A 1 462 ? -15.888 18.367 3.458 1.00 93.88 462 ALA A CA 1
ATOM 3589 C C . ALA A 1 462 ? -15.285 17.075 2.865 1.00 93.88 462 ALA A C 1
ATOM 3591 O O . ALA A 1 462 ? -14.873 16.178 3.608 1.00 93.88 462 ALA A O 1
ATOM 3592 N N . TYR A 1 463 ? -15.218 16.992 1.535 1.00 95.25 463 TYR A N 1
ATOM 3593 C CA . TYR A 1 463 ? -14.629 15.895 0.766 1.00 95.25 463 TYR A CA 1
ATOM 3594 C C . TYR A 1 463 ? -13.744 16.423 -0.370 1.00 95.25 463 TYR A C 1
ATOM 3596 O O . TYR A 1 463 ? -14.222 17.108 -1.277 1.00 95.25 463 TYR A O 1
ATOM 3604 N N . THR A 1 464 ? -12.453 16.088 -0.334 1.00 94.50 464 THR A N 1
ATOM 3605 C CA . THR A 1 464 ? -11.450 16.554 -1.302 1.00 94.50 464 THR A CA 1
ATOM 3606 C C . THR A 1 464 ? -11.478 15.726 -2.602 1.00 94.50 464 THR A C 1
ATOM 3608 O O . THR A 1 464 ? -11.200 14.524 -2.601 1.00 94.50 464 THR A O 1
ATOM 3611 N N . LEU A 1 465 ? -11.748 16.371 -3.740 1.00 93.31 465 LEU A N 1
ATOM 3612 C CA . LEU A 1 465 ? -11.859 15.758 -5.071 1.00 93.31 465 LEU A CA 1
ATOM 3613 C C . LEU A 1 465 ? -10.486 15.583 -5.747 1.00 93.31 465 LEU A C 1
ATOM 3615 O O . LEU A 1 465 ? -10.057 16.398 -6.566 1.00 93.31 465 LEU A O 1
ATOM 3619 N N . ARG A 1 466 ? -9.788 14.483 -5.435 1.00 90.19 466 ARG A N 1
ATOM 3620 C CA . ARG A 1 466 ? -8.422 14.201 -5.938 1.00 90.19 466 ARG A CA 1
ATOM 3621 C C . ARG A 1 466 ? -8.269 14.019 -7.454 1.00 90.19 466 ARG A C 1
ATOM 3623 O O . ARG A 1 466 ? -7.133 14.037 -7.909 1.00 90.19 466 ARG A O 1
ATOM 3630 N N . SER A 1 467 ? -9.356 13.843 -8.212 1.00 88.00 467 SER A N 1
ATOM 3631 C CA . SER A 1 467 ? -9.362 13.898 -9.689 1.00 88.00 467 SER A CA 1
ATOM 3632 C C . SER A 1 467 ? -8.228 13.095 -10.388 1.00 88.00 467 SER A C 1
ATOM 3634 O O . SER A 1 467 ? -7.447 13.688 -11.129 1.00 88.00 467 SER A O 1
ATOM 3636 N N . PRO A 1 468 ? -8.082 11.774 -10.144 1.00 92.56 468 PRO A N 1
ATOM 3637 C CA . PRO A 1 468 ? -6.949 10.984 -10.635 1.00 92.56 468 PRO A CA 1
ATOM 3638 C C . PRO A 1 468 ? -7.026 10.684 -12.140 1.00 92.56 468 PRO A C 1
ATOM 3640 O O . PRO A 1 468 ? -8.117 10.549 -12.695 1.00 92.56 468 PRO A O 1
ATOM 3643 N N . ASP A 1 469 ? -5.869 10.482 -12.769 1.00 90.62 469 ASP A N 1
ATOM 3644 C CA . ASP A 1 469 ? -5.759 9.957 -14.136 1.00 90.62 469 ASP A CA 1
ATOM 3645 C C . ASP A 1 469 ? -6.223 8.489 -14.234 1.00 90.62 469 ASP A C 1
ATOM 3647 O O . ASP A 1 469 ? -6.373 7.783 -13.233 1.00 90.62 469 ASP A O 1
ATOM 3651 N N . LEU A 1 470 ? -6.466 8.024 -15.459 1.00 91.12 470 LEU A N 1
ATOM 3652 C CA . LEU A 1 470 ? -6.837 6.650 -15.801 1.00 91.12 470 LEU A CA 1
ATOM 3653 C C . LEU A 1 470 ? -5.872 6.091 -16.857 1.00 91.12 470 LEU A C 1
ATOM 3655 O O . LEU A 1 470 ? -5.180 6.833 -17.555 1.00 91.12 470 LEU A O 1
ATOM 3659 N N . TYR A 1 471 ? -5.823 4.764 -17.008 1.00 87.44 471 TYR A N 1
ATOM 3660 C CA . TYR A 1 471 ? -4.926 4.135 -17.979 1.00 87.44 471 TYR A CA 1
ATOM 3661 C C . TYR A 1 471 ? -5.283 4.550 -19.418 1.00 87.44 471 TYR A C 1
ATOM 3663 O O . TYR A 1 471 ? -6.294 4.122 -19.967 1.00 87.44 471 TYR A O 1
ATOM 3671 N N . GLY A 1 472 ? -4.444 5.401 -20.020 1.00 84.06 472 GLY A N 1
ATOM 3672 C CA . GLY A 1 472 ? -4.656 5.966 -21.358 1.00 84.06 472 GLY A CA 1
ATOM 3673 C C . GLY A 1 472 ? -5.493 7.254 -21.414 1.00 84.06 472 GLY A C 1
ATOM 3674 O O . GLY A 1 472 ? -5.728 7.750 -22.517 1.00 84.06 472 GLY A O 1
ATOM 3675 N N . TYR A 1 473 ? -5.914 7.814 -20.271 1.00 89.00 473 TYR A N 1
ATOM 3676 C CA . TYR A 1 473 ? -6.760 9.013 -20.212 1.00 89.00 473 TYR A CA 1
ATOM 3677 C C . TYR A 1 473 ? -6.359 9.944 -19.059 1.00 89.00 473 TYR A C 1
ATOM 3679 O O . TYR A 1 473 ? -6.433 9.558 -17.892 1.00 89.00 473 TYR A O 1
ATOM 3687 N N . THR A 1 474 ? -6.011 11.192 -19.364 1.00 89.50 474 THR A N 1
ATOM 3688 C CA . THR A 1 474 ? -5.751 12.220 -18.343 1.00 89.50 474 THR A CA 1
ATOM 3689 C C . THR A 1 474 ? -7.036 12.943 -17.931 1.00 89.50 474 THR A C 1
ATOM 3691 O O . THR A 1 474 ? -7.890 13.260 -18.768 1.00 89.50 474 THR A O 1
ATOM 3694 N N . CYS A 1 475 ? -7.179 13.198 -16.630 1.00 90.56 475 CYS A N 1
ATOM 3695 C CA . CYS A 1 475 ? -8.291 13.936 -16.043 1.00 90.56 475 CYS A CA 1
ATOM 3696 C C . CYS A 1 475 ? -8.142 15.439 -16.331 1.00 90.56 475 CYS A C 1
ATOM 3698 O O . CYS A 1 475 ? -7.092 16.033 -16.084 1.00 90.56 475 CYS A O 1
ATOM 3700 N N . VAL A 1 476 ? -9.192 16.067 -16.861 1.00 89.56 476 VAL A N 1
ATOM 3701 C CA . VAL A 1 476 ? -9.203 17.487 -17.263 1.00 89.56 476 VAL A CA 1
ATOM 3702 C C . VAL A 1 476 ? -10.088 18.372 -16.380 1.00 89.56 476 VAL A C 1
ATOM 3704 O O . VAL A 1 476 ? -10.002 19.594 -16.478 1.00 89.56 476 VAL A O 1
ATOM 3707 N N . GLY A 1 477 ? -10.916 17.793 -15.505 1.00 89.50 477 GLY A N 1
ATOM 3708 C CA . GLY A 1 477 ? -11.767 18.548 -14.583 1.00 89.50 477 GLY A CA 1
ATOM 3709 C C . GLY A 1 477 ? -12.835 17.699 -13.893 1.00 89.50 477 GLY A C 1
ATOM 3710 O O . GLY A 1 477 ? -12.883 16.481 -14.054 1.00 89.50 477 GLY A O 1
ATOM 3711 N N . ASN A 1 478 ? -13.717 18.349 -13.130 1.00 93.81 478 ASN A N 1
ATOM 3712 C CA . ASN A 1 478 ? -14.857 17.698 -12.480 1.00 93.81 478 ASN A CA 1
ATOM 3713 C C . ASN A 1 478 ? -16.122 18.571 -12.505 1.00 93.81 478 ASN A C 1
ATOM 3715 O O . ASN A 1 478 ? -16.033 19.791 -12.628 1.00 93.81 478 ASN A O 1
ATOM 3719 N N . SER A 1 479 ? -17.299 17.957 -12.361 1.00 93.69 479 SER A N 1
ATOM 3720 C CA . SER A 1 479 ? -18.605 18.633 -12.463 1.00 93.69 479 SER A CA 1
ATOM 3721 C C . SER A 1 479 ? -18.867 19.703 -11.397 1.00 93.69 479 SER A C 1
ATOM 3723 O O . SER A 1 479 ? -19.716 20.566 -11.608 1.00 93.69 479 SER A O 1
ATOM 3725 N N . ALA A 1 480 ? -18.133 19.697 -10.279 1.00 91.69 480 ALA A N 1
ATOM 3726 C CA . ALA A 1 480 ? -18.196 20.755 -9.270 1.00 91.69 480 ALA A CA 1
ATOM 3727 C C . ALA A 1 480 ? -17.277 21.953 -9.588 1.00 91.69 480 ALA A C 1
ATOM 3729 O O . ALA A 1 480 ? -17.430 23.011 -8.980 1.00 91.69 480 ALA A O 1
ATOM 3730 N N . ASN A 1 481 ? -16.319 21.799 -10.514 1.00 91.25 481 ASN A N 1
ATOM 3731 C CA . ASN A 1 481 ? -15.218 22.737 -10.775 1.00 91.25 481 ASN A CA 1
ATOM 3732 C C . ASN A 1 481 ? -14.460 23.157 -9.497 1.00 91.25 481 ASN A C 1
ATOM 3734 O O . ASN A 1 481 ? -14.005 24.294 -9.361 1.00 91.25 481 ASN A O 1
ATOM 3738 N N . GLN A 1 482 ? -14.341 22.233 -8.539 1.00 89.75 482 GLN A N 1
ATOM 3739 C CA . GLN A 1 482 ? -13.785 22.471 -7.205 1.00 89.75 482 GLN A CA 1
ATOM 3740 C C . GLN A 1 482 ? -12.810 21.356 -6.812 1.00 89.75 482 GLN A C 1
ATOM 3742 O O . GLN A 1 482 ? -12.935 20.214 -7.251 1.00 89.75 482 GLN A O 1
ATOM 3747 N N . GLY A 1 483 ? -11.835 21.687 -5.962 1.00 90.12 483 GLY A N 1
ATOM 3748 C CA . GLY A 1 483 ? -10.938 20.699 -5.347 1.00 90.12 483 GLY A CA 1
ATOM 3749 C C . GLY A 1 483 ? -11.520 20.042 -4.090 1.00 90.12 483 GLY A C 1
ATOM 3750 O O . GLY A 1 483 ? -10.968 19.058 -3.609 1.00 90.12 483 GLY A O 1
ATOM 3751 N N . GLU A 1 484 ? -12.617 20.574 -3.549 1.00 95.75 484 GLU A N 1
ATOM 3752 C CA . GLU A 1 484 ? -13.266 20.108 -2.324 1.00 95.75 484 GLU A CA 1
ATOM 3753 C C . GLU A 1 484 ? -14.741 20.528 -2.314 1.00 95.75 484 GLU A C 1
ATOM 3755 O O . GLU A 1 484 ? -15.062 21.629 -2.758 1.00 95.75 484 GLU A O 1
ATOM 3760 N N . ILE A 1 485 ? -15.623 19.654 -1.824 1.00 94.00 485 ILE A N 1
ATOM 3761 C CA . ILE A 1 485 ? -17.081 19.854 -1.760 1.00 94.00 485 ILE A CA 1
ATOM 3762 C C . ILE A 1 485 ? -17.615 19.537 -0.355 1.00 94.00 485 ILE A C 1
ATOM 3764 O O . ILE A 1 485 ? -17.036 18.718 0.350 1.00 94.00 485 ILE A O 1
ATOM 3768 N N . ASN A 1 486 ? -18.730 20.148 0.057 1.00 95.31 486 ASN A N 1
ATOM 3769 C CA . ASN A 1 486 ? -19.393 19.837 1.332 1.00 95.31 486 ASN A CA 1
ATOM 3770 C C . ASN A 1 486 ? -20.529 18.828 1.123 1.00 95.31 486 ASN A C 1
ATOM 3772 O O . ASN A 1 486 ? -21.418 19.070 0.307 1.00 95.31 486 ASN A O 1
ATOM 3776 N N . ILE A 1 487 ? -20.524 17.730 1.881 1.00 94.44 487 ILE A N 1
ATOM 3777 C CA . ILE A 1 487 ? -21.468 16.617 1.717 1.00 94.44 487 ILE A CA 1
ATOM 3778 C C . ILE A 1 487 ? -22.663 16.782 2.665 1.00 94.44 487 ILE A C 1
ATOM 3780 O O . ILE A 1 487 ? -22.630 16.336 3.810 1.00 94.44 487 ILE A O 1
ATOM 3784 N N . THR A 1 488 ? -23.726 17.443 2.208 1.00 92.19 488 THR A N 1
ATOM 3785 C CA . THR A 1 488 ? -24.954 17.690 2.999 1.00 92.19 488 THR A CA 1
ATOM 3786 C C . THR A 1 488 ? -26.102 16.727 2.679 1.00 92.19 488 THR A C 1
ATOM 3788 O O . THR A 1 488 ? -26.964 16.488 3.525 1.00 92.19 488 THR A O 1
ATOM 3791 N N . GLU A 1 489 ? -26.121 16.154 1.476 1.00 93.38 489 GLU A N 1
ATOM 3792 C CA . GLU A 1 489 ? -27.131 15.195 1.013 1.00 93.38 489 GLU A CA 1
ATOM 3793 C C . GLU A 1 489 ? -26.729 13.750 1.353 1.00 93.38 489 GLU A C 1
ATOM 3795 O O . GLU A 1 489 ? -25.555 13.463 1.578 1.00 93.38 489 GLU A O 1
ATOM 3800 N N . ASP A 1 490 ? -27.685 12.814 1.401 1.00 94.81 490 ASP A N 1
ATOM 3801 C CA . ASP A 1 490 ? -27.394 11.394 1.694 1.00 94.81 490 ASP A CA 1
ATOM 3802 C C . ASP A 1 490 ? -26.626 10.703 0.556 1.00 94.81 490 ASP A C 1
ATOM 3804 O O . ASP A 1 490 ? -25.853 9.768 0.777 1.00 94.81 490 ASP A O 1
ATOM 3808 N N . ARG A 1 491 ? -26.842 11.156 -0.683 1.00 96.19 491 ARG A N 1
ATOM 3809 C CA . ARG A 1 491 ? -26.188 10.641 -1.888 1.00 96.19 491 ARG A CA 1
ATOM 3810 C C . ARG A 1 491 ? -25.900 11.801 -2.828 1.00 96.19 491 ARG A C 1
ATOM 3812 O O . ARG A 1 491 ? -26.832 12.493 -3.216 1.00 96.19 491 ARG A O 1
ATOM 3819 N N . GLN A 1 492 ? -24.643 11.965 -3.215 1.00 95.31 492 GLN A N 1
ATOM 3820 C CA . GLN A 1 492 ? -24.194 12.989 -4.154 1.00 95.31 492 GLN A CA 1
ATOM 3821 C C . GLN A 1 492 ? -23.458 12.326 -5.322 1.00 95.31 492 GLN A C 1
ATOM 3823 O O . GLN A 1 492 ? -22.842 11.271 -5.157 1.00 95.31 492 GLN A O 1
ATOM 3828 N N . GLU A 1 493 ? -23.514 12.930 -6.506 1.00 96.25 493 GLU A N 1
ATOM 3829 C CA . GLU A 1 493 ? -22.840 12.428 -7.703 1.00 96.25 493 GLU A CA 1
ATOM 3830 C C . GLU A 1 493 ? -21.882 13.484 -8.263 1.00 96.25 493 GLU A C 1
ATOM 3832 O O . GLU A 1 493 ? -22.216 14.667 -8.336 1.00 96.25 493 GLU A O 1
ATOM 3837 N N . ILE A 1 494 ? -20.680 13.048 -8.638 1.00 95.81 494 ILE A N 1
ATOM 3838 C CA . ILE A 1 494 ? -19.626 13.866 -9.235 1.00 95.81 494 ILE A CA 1
ATOM 3839 C C . ILE A 1 494 ? -19.141 13.169 -10.502 1.00 95.81 494 ILE A C 1
ATOM 3841 O O . ILE A 1 494 ? -18.815 11.983 -10.487 1.00 95.81 494 ILE A O 1
ATOM 3845 N N . THR A 1 495 ? -19.044 13.916 -11.595 1.00 96.25 495 THR A N 1
ATOM 3846 C CA . THR A 1 495 ? -18.406 13.443 -12.824 1.00 96.25 495 THR A CA 1
ATOM 3847 C C . THR A 1 495 ? -16.983 13.972 -12.871 1.00 96.25 495 THR A C 1
ATOM 3849 O O . THR A 1 495 ? -16.767 15.175 -12.727 1.00 96.25 495 THR A O 1
ATOM 3852 N N . TYR A 1 496 ? -16.014 13.087 -13.080 1.00 96.31 496 TYR A N 1
ATOM 3853 C CA . TYR A 1 496 ? -14.665 13.434 -13.513 1.00 96.31 496 TYR A CA 1
ATOM 3854 C C . TYR A 1 496 ? -14.602 13.346 -15.039 1.00 96.31 496 TYR A C 1
ATOM 3856 O O . TYR A 1 496 ? -15.034 12.355 -15.635 1.00 96.31 496 TYR A O 1
ATOM 3864 N N . TYR A 1 497 ? -14.083 14.403 -15.657 1.00 93.75 497 TYR A N 1
ATOM 3865 C CA . TYR A 1 497 ? -13.977 14.550 -17.102 1.00 93.75 497 TYR A CA 1
ATOM 3866 C C . TYR A 1 497 ? -12.574 14.189 -17.567 1.00 93.75 497 TYR A C 1
ATOM 3868 O O . TYR A 1 497 ? -11.589 14.634 -16.980 1.00 93.75 497 TYR A O 1
ATOM 3876 N N . TYR A 1 498 ? -12.485 13.418 -18.644 1.00 92.56 498 TYR A N 1
ATOM 3877 C CA . TYR A 1 498 ? -11.240 12.884 -19.180 1.00 92.56 498 TYR A CA 1
ATOM 3878 C C . TYR A 1 498 ? -11.062 13.241 -20.647 1.00 92.56 498 TYR A C 1
ATOM 3880 O O . TYR A 1 498 ? -12.031 13.402 -21.391 1.00 92.56 498 TYR A O 1
ATOM 3888 N N . ARG A 1 499 ? -9.802 13.276 -21.077 1.00 87.06 499 ARG A N 1
ATOM 3889 C CA . ARG A 1 499 ? -9.412 13.259 -22.487 1.00 87.06 499 ARG A CA 1
ATOM 3890 C C . ARG A 1 499 ? -8.594 12.001 -22.756 1.00 87.06 499 ARG A C 1
ATOM 3892 O O . ARG A 1 499 ? -7.767 11.618 -21.933 1.00 87.06 499 ARG A O 1
ATOM 3899 N N . LYS A 1 500 ? -8.814 11.362 -23.906 1.00 84.94 500 LYS A N 1
ATOM 3900 C CA . LYS A 1 500 ? -7.963 10.259 -24.371 1.00 84.94 500 LYS A CA 1
ATOM 3901 C C . LYS A 1 500 ? -6.570 10.793 -24.704 1.00 84.94 500 LYS A C 1
ATOM 3903 O O . LYS A 1 500 ? -6.450 11.832 -25.350 1.00 84.94 500 LYS A O 1
ATOM 3908 N N . ASN A 1 501 ? -5.533 10.077 -24.287 1.00 76.38 501 ASN A N 1
ATOM 3909 C CA . ASN A 1 501 ? -4.156 10.449 -24.589 1.00 76.38 501 ASN A CA 1
ATOM 3910 C C . ASN A 1 501 ? -3.847 10.123 -26.061 1.00 76.38 501 ASN A C 1
ATOM 3912 O O . ASN A 1 501 ? -4.153 9.023 -26.531 1.00 76.38 501 ASN A O 1
ATOM 3916 N N . SER A 1 502 ? -3.256 11.076 -26.783 1.00 61.34 502 SER A N 1
ATOM 3917 C CA . SER A 1 502 ? -2.888 10.910 -28.195 1.00 61.34 502 SER A CA 1
ATOM 3918 C C . SER A 1 502 ? -1.752 9.897 -28.379 1.00 61.34 502 SER A C 1
ATOM 3920 O O . SER A 1 502 ? -0.959 9.667 -27.461 1.00 61.34 502 SER A O 1
ATOM 3922 N N . GLU A 1 503 ? -1.666 9.295 -29.571 1.00 53.06 503 GLU A N 1
ATOM 3923 C CA . GLU A 1 503 ? -0.607 8.334 -29.910 1.00 53.06 503 GLU A CA 1
ATOM 3924 C C . GLU A 1 503 ? 0.797 8.953 -29.818 1.00 53.06 503 GLU A C 1
ATOM 3926 O O . GLU A 1 503 ? 0.965 10.168 -29.879 1.00 53.06 503 GLU A O 1
ATOM 3931 N N . MET A 1 504 ? 1.806 8.105 -29.601 1.00 51.44 504 MET A N 1
ATOM 3932 C CA . MET A 1 504 ? 3.164 8.522 -29.235 1.00 51.44 504 MET A CA 1
ATOM 3933 C C . MET A 1 504 ? 3.803 9.443 -30.294 1.00 51.44 504 MET A C 1
ATOM 3935 O O . MET A 1 504 ? 3.682 9.145 -31.480 1.00 51.44 504 MET A O 1
ATOM 3939 N N . PRO A 1 505 ? 4.529 10.511 -29.895 1.00 56.19 505 PRO A N 1
ATOM 3940 C CA . PRO A 1 505 ? 5.251 11.360 -30.843 1.00 56.19 505 PRO A CA 1
ATOM 3941 C C . PRO A 1 505 ? 6.317 10.549 -31.590 1.00 56.19 505 PRO A C 1
ATOM 3943 O O . PRO A 1 505 ? 7.087 9.813 -30.960 1.00 56.19 505 PRO A O 1
ATOM 3946 N N . GLU A 1 506 ? 6.402 10.695 -32.912 1.00 56.56 506 GLU A N 1
ATOM 3947 C CA . GLU A 1 506 ? 7.374 9.951 -33.709 1.00 56.56 506 GLU A CA 1
ATOM 3948 C C . GLU A 1 506 ? 8.790 10.510 -33.484 1.00 56.56 506 GLU A C 1
ATOM 3950 O O . GLU A 1 506 ? 9.098 11.660 -33.809 1.00 56.56 506 GLU A O 1
ATOM 3955 N N . ILE A 1 507 ? 9.668 9.678 -32.912 1.00 72.88 507 ILE A N 1
ATOM 3956 C CA . ILE A 1 507 ? 11.088 9.985 -32.717 1.00 72.88 507 ILE A CA 1
ATOM 3957 C C . ILE A 1 507 ? 11.924 8.954 -33.464 1.00 72.88 507 ILE A C 1
ATOM 3959 O O . ILE A 1 507 ? 11.878 7.762 -33.156 1.00 72.88 507 ILE A O 1
ATOM 3963 N N . GLN A 1 508 ? 12.738 9.420 -34.406 1.00 79.31 508 GLN A N 1
ATOM 3964 C CA . GLN A 1 508 ? 13.668 8.576 -35.153 1.00 79.31 508 GLN A CA 1
ATOM 3965 C C . GLN A 1 508 ? 15.098 8.831 -34.672 1.00 79.31 508 GLN A C 1
ATOM 3967 O O . GLN A 1 508 ? 15.537 9.979 -34.588 1.00 79.31 508 GLN A O 1
ATOM 3972 N N . THR A 1 509 ? 15.851 7.768 -34.382 1.00 85.38 509 THR A N 1
ATOM 3973 C CA . THR A 1 509 ? 17.275 7.859 -34.030 1.00 85.38 509 THR A CA 1
ATOM 3974 C C . THR A 1 509 ? 18.135 7.125 -35.047 1.00 85.38 509 THR A C 1
ATOM 3976 O O . THR A 1 509 ? 17.802 6.026 -35.492 1.00 85.38 509 THR A O 1
ATOM 3979 N N . VAL A 1 510 ? 19.264 7.730 -35.419 1.00 85.31 510 VAL A N 1
ATOM 3980 C CA . VAL A 1 510 ? 20.237 7.124 -36.336 1.00 85.31 510 VAL A CA 1
ATOM 3981 C C . VAL A 1 510 ? 21.559 6.932 -35.585 1.00 85.31 510 VAL A C 1
ATOM 3983 O O . VAL A 1 510 ? 22.102 7.906 -35.061 1.00 85.31 510 VAL A O 1
ATOM 3986 N N . PRO A 1 511 ? 22.104 5.702 -35.494 1.00 85.12 511 PRO A N 1
ATOM 3987 C CA . PRO A 1 511 ? 23.410 5.474 -34.881 1.00 85.12 511 PRO A CA 1
ATOM 3988 C C . PRO A 1 511 ? 24.518 6.192 -35.661 1.00 85.12 511 PRO A C 1
ATOM 3990 O O . PRO A 1 511 ? 24.794 5.855 -36.814 1.00 85.12 511 PRO A O 1
ATOM 3993 N N . VAL A 1 512 ? 25.167 7.173 -35.033 1.00 91.31 512 VAL A N 1
ATOM 3994 C CA . VAL A 1 512 ? 26.215 7.978 -35.675 1.00 91.31 512 VAL A CA 1
ATOM 3995 C C . VAL A 1 512 ? 27.562 7.271 -35.535 1.00 91.31 512 VAL A C 1
ATOM 3997 O O . VAL A 1 512 ? 27.972 6.931 -34.426 1.00 91.31 512 VAL A O 1
ATOM 4000 N N . ARG A 1 513 ? 28.266 7.078 -36.656 1.00 90.62 513 ARG A N 1
ATOM 4001 C CA . ARG A 1 513 ? 29.631 6.533 -36.709 1.00 90.62 513 ARG A CA 1
ATOM 4002 C C . ARG A 1 513 ? 30.555 7.460 -37.479 1.00 90.62 513 ARG A C 1
ATOM 4004 O O . ARG A 1 513 ? 30.266 7.798 -38.624 1.00 90.62 513 ARG A O 1
ATOM 4011 N N . VAL A 1 514 ? 31.663 7.842 -36.855 1.00 91.81 514 VAL A N 1
ATOM 4012 C CA . VAL A 1 514 ? 32.688 8.730 -37.424 1.00 91.81 514 VAL A CA 1
ATOM 4013 C C . VAL A 1 514 ? 34.077 8.286 -36.971 1.00 91.81 514 VAL A C 1
ATOM 4015 O O . VAL A 1 514 ? 34.218 7.674 -35.918 1.00 91.81 514 VAL A O 1
ATOM 4018 N N . THR A 1 515 ? 35.119 8.612 -37.731 1.00 90.00 515 THR A N 1
ATOM 4019 C CA . THR A 1 515 ? 36.510 8.477 -37.267 1.00 90.00 515 THR A CA 1
ATOM 4020 C C . THR A 1 515 ? 36.954 9.779 -36.600 1.00 90.00 515 THR A C 1
ATOM 4022 O O . THR A 1 515 ? 36.596 10.859 -37.065 1.00 90.00 515 THR A O 1
ATOM 4025 N N . TYR A 1 516 ? 37.746 9.684 -35.531 1.00 92.00 516 TYR A N 1
ATOM 4026 C CA . TYR A 1 516 ? 38.315 10.828 -34.820 1.00 92.00 516 TYR A CA 1
ATOM 4027 C C . TYR A 1 516 ? 39.052 11.791 -35.767 1.00 92.00 516 TYR A C 1
ATOM 4029 O O . TYR A 1 516 ? 40.049 11.427 -36.392 1.00 92.00 516 TYR A O 1
ATOM 4037 N N . ASP A 1 517 ? 38.581 13.036 -35.822 1.00 87.94 517 ASP A N 1
ATOM 4038 C CA . ASP A 1 517 ? 39.128 14.124 -36.643 1.00 87.94 517 ASP A CA 1
ATOM 4039 C C . ASP A 1 517 ? 39.413 15.407 -35.832 1.00 87.94 517 ASP A C 1
ATOM 4041 O O . ASP A 1 517 ? 39.699 16.460 -36.404 1.00 87.94 517 ASP A O 1
ATOM 4045 N N . GLY A 1 518 ? 39.302 15.329 -34.500 1.00 84.12 518 GLY A N 1
ATOM 4046 C CA . GLY A 1 518 ? 39.472 16.450 -33.573 1.00 84.12 518 GLY A CA 1
ATOM 4047 C C . GLY A 1 518 ? 38.307 17.449 -33.517 1.00 84.12 518 GLY A C 1
ATOM 4048 O O . GLY A 1 518 ? 38.434 18.464 -32.831 1.00 84.12 518 GLY A O 1
ATOM 4049 N N . LYS A 1 519 ? 37.183 17.205 -34.208 1.00 89.88 519 LYS A N 1
ATOM 4050 C CA . LYS A 1 519 ? 35.991 18.072 -34.167 1.00 89.88 519 LYS A CA 1
ATOM 4051 C C . LYS A 1 519 ? 34.936 17.552 -33.176 1.00 89.88 519 LYS A C 1
ATOM 4053 O O . LYS A 1 519 ? 34.942 16.370 -32.839 1.00 89.88 519 LYS A O 1
ATOM 4058 N N . PRO A 1 520 ? 34.023 18.413 -32.687 1.00 88.69 520 PRO A N 1
ATOM 4059 C CA . PRO A 1 520 ? 32.885 17.975 -31.885 1.00 88.69 520 PRO A CA 1
ATOM 4060 C C . PRO A 1 520 ? 31.819 17.287 -32.753 1.00 88.69 520 PRO A C 1
ATOM 4062 O O . PRO A 1 520 ? 31.295 17.887 -33.690 1.00 88.69 520 PRO A O 1
ATOM 4065 N N . HIS A 1 521 ? 31.452 16.057 -32.392 1.00 91.88 521 HIS A N 1
ATOM 4066 C CA . HIS A 1 521 ? 30.358 15.279 -32.990 1.00 91.88 521 HIS A CA 1
ATOM 4067 C C . HIS A 1 521 ? 29.218 15.081 -31.983 1.00 91.88 521 HIS A C 1
ATOM 4069 O O . HIS A 1 521 ? 29.433 15.150 -30.773 1.00 91.88 521 HIS A O 1
ATOM 4075 N N . THR A 1 522 ? 27.999 14.830 -32.461 1.00 93.50 522 THR A N 1
ATOM 4076 C CA . THR A 1 522 ? 26.804 14.637 -31.618 1.00 93.50 522 THR A CA 1
ATOM 4077 C C . THR A 1 522 ? 25.882 13.548 -32.190 1.00 93.50 522 THR A C 1
ATOM 4079 O O . THR A 1 522 ? 26.243 12.869 -33.151 1.00 93.50 522 THR A O 1
ATOM 4082 N N . PHE A 1 523 ? 24.727 13.330 -31.566 1.00 93.81 523 PHE A N 1
ATOM 4083 C CA . PHE A 1 523 ? 23.750 12.304 -31.934 1.00 93.81 523 PHE A CA 1
ATOM 4084 C C . PHE A 1 523 ? 22.801 12.792 -33.039 1.00 93.81 523 PHE A C 1
ATOM 4086 O O . PHE A 1 523 ? 22.452 13.970 -33.081 1.00 93.81 523 PHE A O 1
ATOM 4093 N N . ASP A 1 524 ? 22.329 11.879 -33.893 1.00 89.44 524 ASP A N 1
ATOM 4094 C CA . ASP A 1 524 ? 21.242 12.145 -34.841 1.00 89.44 524 ASP A CA 1
ATOM 4095 C C . ASP A 1 524 ? 19.915 11.643 -34.246 1.00 89.44 524 ASP A C 1
ATOM 4097 O O . ASP A 1 524 ? 19.648 10.438 -34.172 1.00 89.44 524 ASP A O 1
ATOM 4101 N N . ILE A 1 525 ? 19.118 12.598 -33.763 1.00 88.62 525 ILE A N 1
ATOM 4102 C CA . ILE A 1 525 ? 17.783 12.408 -33.190 1.00 88.62 525 ILE A CA 1
ATOM 4103 C C . ILE A 1 525 ? 16.848 13.360 -33.937 1.00 88.62 525 ILE A C 1
ATOM 4105 O O . ILE A 1 525 ? 17.051 14.574 -33.917 1.00 88.62 525 ILE A O 1
ATOM 4109 N N . LYS A 1 526 ? 15.827 12.812 -34.597 1.00 85.31 526 LYS A N 1
ATOM 4110 C CA . LYS A 1 526 ? 14.822 13.566 -35.354 1.00 85.31 526 LYS A CA 1
ATOM 4111 C C . LYS A 1 526 ? 13.476 13.498 -34.643 1.00 85.31 526 LYS A C 1
ATOM 4113 O O . LYS A 1 526 ? 13.098 12.449 -34.126 1.00 85.31 526 LYS A O 1
ATOM 4118 N N . GLN A 1 527 ? 12.778 14.627 -34.635 1.00 77.88 527 GLN A N 1
ATOM 4119 C CA . GLN A 1 527 ? 11.508 14.838 -33.946 1.00 77.88 527 GLN A CA 1
ATOM 4120 C C . GLN A 1 527 ? 10.540 15.633 -34.823 1.00 77.88 527 GLN A C 1
ATOM 4122 O O . GLN A 1 527 ? 10.967 16.426 -35.662 1.00 77.88 527 GLN A O 1
ATOM 4127 N N . GLU A 1 528 ? 9.245 15.464 -34.576 1.00 74.81 528 GLU A N 1
ATOM 4128 C CA . GLU A 1 528 ? 8.197 16.333 -35.113 1.00 74.81 528 GLU A CA 1
ATOM 4129 C C . GLU A 1 528 ? 8.277 17.777 -34.579 1.00 74.81 528 GLU A C 1
ATOM 4131 O O . GLU A 1 528 ? 8.830 18.057 -33.504 1.00 74.81 528 GLU A O 1
ATOM 4136 N N . ASP A 1 529 ? 7.591 18.685 -35.279 1.00 71.50 529 ASP A N 1
ATOM 4137 C CA . ASP A 1 529 ? 7.266 20.015 -34.768 1.00 71.50 529 ASP A CA 1
ATOM 4138 C C . ASP A 1 529 ? 6.452 19.947 -33.461 1.00 71.50 529 ASP A C 1
ATOM 4140 O O . ASP A 1 529 ? 5.576 19.096 -33.254 1.00 71.50 529 ASP A O 1
ATOM 4144 N N . GLY A 1 530 ? 6.750 20.879 -32.554 1.00 68.00 530 GLY A N 1
ATOM 4145 C CA . GLY A 1 530 ? 6.094 21.007 -31.250 1.00 68.00 530 GLY A CA 1
ATOM 4146 C C . GLY A 1 530 ? 6.560 20.017 -30.175 1.00 68.00 530 GLY A C 1
ATOM 4147 O O . GLY A 1 530 ? 6.158 20.168 -29.022 1.00 68.00 530 GLY A O 1
ATOM 4148 N N . VAL A 1 531 ? 7.417 19.042 -30.499 1.00 76.88 531 VAL A N 1
ATOM 4149 C CA . VAL A 1 531 ? 8.079 18.200 -29.489 1.00 76.88 531 VAL A CA 1
ATOM 4150 C C . VAL A 1 531 ? 9.173 19.007 -28.778 1.00 76.88 531 VAL A C 1
ATOM 4152 O O . VAL A 1 531 ? 9.930 19.752 -29.402 1.00 76.88 531 VAL A O 1
ATOM 4155 N N . GLN A 1 532 ? 9.271 18.854 -27.462 1.00 81.81 532 GLN A N 1
ATOM 4156 C CA . GLN A 1 532 ? 10.408 19.258 -26.642 1.00 81.81 532 GLN A CA 1
ATOM 4157 C C . GLN A 1 532 ? 11.176 18.005 -26.226 1.00 81.81 532 GLN A C 1
ATOM 4159 O O . GLN A 1 532 ? 10.598 17.104 -25.618 1.00 81.81 532 GLN A O 1
ATOM 4164 N N . ILE A 1 533 ? 12.472 17.936 -26.527 1.00 84.31 533 ILE A N 1
ATOM 4165 C CA . ILE A 1 533 ? 13.331 16.857 -26.032 1.00 84.31 533 ILE A CA 1
ATOM 4166 C C . ILE A 1 533 ? 14.157 17.345 -24.843 1.00 84.31 533 ILE A C 1
ATOM 4168 O O . ILE A 1 533 ? 14.812 18.385 -24.898 1.00 84.31 533 ILE A O 1
ATOM 4172 N N . SER A 1 534 ? 14.160 16.543 -23.780 1.00 87.38 534 SER A N 1
ATOM 4173 C CA . SER A 1 534 ? 15.092 16.659 -22.664 1.00 87.38 534 SER A CA 1
ATOM 4174 C C . SER A 1 534 ? 15.979 15.414 -22.562 1.00 87.38 534 SER A C 1
ATOM 4176 O O . SER A 1 534 ? 15.550 14.287 -22.810 1.00 87.38 534 SER A O 1
ATOM 4178 N N . TYR A 1 535 ? 17.247 15.607 -22.209 1.00 88.06 535 TYR A N 1
ATOM 4179 C CA . TYR A 1 535 ? 18.293 14.589 -22.264 1.00 88.06 535 TYR A CA 1
ATOM 4180 C C . TYR A 1 535 ? 18.776 14.151 -20.877 1.00 88.06 535 TYR A C 1
ATOM 4182 O O . TYR A 1 535 ? 18.707 14.881 -19.878 1.00 88.06 535 TYR A O 1
ATOM 4190 N N . SER A 1 536 ? 19.330 12.940 -20.823 1.00 82.69 536 SER A N 1
ATOM 4191 C CA . SER A 1 536 ? 20.073 12.428 -19.682 1.00 82.69 536 SER A CA 1
ATOM 4192 C C . SER A 1 536 ? 21.218 11.504 -20.096 1.00 82.69 536 SER A C 1
ATOM 4194 O O . SER A 1 536 ? 21.098 10.673 -20.992 1.00 82.69 536 SER A O 1
ATOM 4196 N N . LEU A 1 537 ? 22.322 11.569 -19.350 1.00 83.31 537 LEU A N 1
ATOM 4197 C CA . LEU A 1 537 ? 23.445 10.626 -19.454 1.00 83.31 537 LEU A CA 1
ATOM 4198 C C . LEU A 1 537 ? 23.159 9.273 -18.759 1.00 83.31 537 LEU A C 1
ATOM 4200 O O . LEU A 1 537 ? 24.051 8.433 -18.620 1.00 83.31 537 LEU A O 1
ATOM 4204 N N . THR A 1 538 ? 21.929 9.062 -18.276 1.00 74.69 538 THR A N 1
ATOM 4205 C CA . THR A 1 538 ? 21.478 7.834 -17.608 1.00 74.69 538 THR A CA 1
ATOM 4206 C C . THR A 1 538 ? 20.012 7.529 -17.916 1.00 74.69 538 THR A C 1
ATOM 4208 O O . THR A 1 538 ? 19.161 8.386 -17.718 1.00 74.69 538 THR A O 1
ATOM 4211 N N . GLU A 1 539 ? 19.736 6.273 -18.268 1.00 62.62 539 GLU A N 1
ATOM 4212 C CA . GLU A 1 539 ? 18.434 5.669 -18.624 1.00 62.62 539 GLU A CA 1
ATOM 4213 C C . GLU A 1 539 ? 17.246 6.065 -17.725 1.00 62.62 539 GLU A C 1
ATOM 4215 O O . GLU A 1 539 ? 16.125 6.228 -18.189 1.00 62.62 539 GLU A O 1
ATOM 4220 N N . ASN A 1 540 ? 17.498 6.249 -16.427 1.00 58.88 540 ASN A N 1
ATOM 4221 C CA . ASN A 1 540 ? 16.503 6.635 -15.422 1.00 58.88 540 ASN A CA 1
ATOM 4222 C C . ASN A 1 540 ? 16.969 7.891 -14.655 1.00 58.88 540 ASN A C 1
ATOM 4224 O O . ASN A 1 540 ? 16.936 7.939 -13.424 1.00 58.88 540 ASN A O 1
ATOM 4228 N N . GLY A 1 541 ? 17.532 8.863 -15.379 1.00 64.69 541 GLY A N 1
ATOM 4229 C CA . GLY A 1 541 ? 17.958 10.152 -14.833 1.00 64.69 541 GLY A CA 1
ATOM 4230 C C . GLY A 1 541 ? 16.816 11.162 -14.709 1.00 64.69 541 GLY A C 1
ATOM 4231 O O . GLY A 1 541 ? 15.657 10.853 -14.952 1.00 64.69 541 GLY A O 1
ATOM 4232 N N . SER A 1 542 ? 17.151 12.399 -14.337 1.00 64.19 542 SER A N 1
ATOM 4233 C CA . SER A 1 542 ? 16.169 13.472 -14.120 1.00 64.19 542 SER A CA 1
ATOM 4234 C C . SER A 1 542 ? 15.666 14.161 -15.394 1.00 64.19 542 SER A C 1
ATOM 4236 O O . SER A 1 542 ? 14.784 15.000 -15.280 1.00 64.19 542 SER A O 1
ATOM 4238 N N . TYR A 1 543 ? 16.233 13.848 -16.569 1.00 79.62 543 TYR A N 1
ATOM 4239 C CA . TYR A 1 543 ? 15.895 14.462 -17.865 1.00 79.62 543 TYR A CA 1
ATOM 4240 C C . TYR A 1 543 ? 15.813 16.005 -17.811 1.00 79.62 543 TYR A C 1
ATOM 4242 O O . TYR A 1 543 ? 14.790 16.616 -18.088 1.00 79.62 543 TYR A O 1
ATOM 4250 N N . THR A 1 544 ? 16.914 16.642 -17.390 1.00 73.88 544 THR A N 1
ATOM 4251 C CA . THR A 1 544 ? 17.002 18.099 -17.138 1.00 73.88 544 THR A CA 1
ATOM 4252 C C . THR A 1 544 ? 17.947 18.847 -18.083 1.00 73.88 544 THR A C 1
ATOM 4254 O O . THR A 1 544 ? 18.212 20.025 -17.863 1.00 73.88 544 THR A O 1
ATOM 4257 N N . GLN A 1 545 ? 18.531 18.182 -19.082 1.00 77.56 545 GLN A N 1
ATOM 4258 C CA . GLN A 1 545 ? 19.394 18.827 -20.079 1.00 77.56 545 GLN A CA 1
ATOM 4259 C C . GLN A 1 545 ? 18.553 19.158 -21.315 1.00 77.56 545 GLN A C 1
ATOM 4261 O O . GLN A 1 545 ? 17.958 18.254 -21.883 1.00 77.56 545 GLN A O 1
ATOM 4266 N N . THR A 1 546 ? 18.485 20.421 -21.729 1.00 81.25 546 THR A N 1
ATOM 4267 C CA . THR A 1 546 ? 17.775 20.846 -22.956 1.00 81.25 546 THR A CA 1
ATOM 4268 C C . THR A 1 546 ? 18.708 20.978 -24.160 1.00 81.25 546 THR A C 1
ATOM 4270 O O . THR A 1 546 ? 18.271 20.878 -25.300 1.00 81.25 546 THR A O 1
ATOM 4273 N N . GLU A 1 547 ? 20.004 21.171 -23.919 1.00 82.31 547 GLU A N 1
ATOM 4274 C CA . GLU A 1 547 ? 21.039 21.199 -24.952 1.00 82.31 547 GLU A CA 1
ATOM 4275 C C . GLU A 1 547 ? 21.576 19.786 -25.212 1.00 82.31 547 GLU A C 1
ATOM 4277 O O . GLU A 1 547 ? 21.860 19.033 -24.274 1.00 82.31 547 GLU A O 1
ATOM 4282 N N . MET A 1 548 ? 21.732 19.428 -26.489 1.00 85.44 548 MET A N 1
ATOM 4283 C CA . MET A 1 548 ? 22.273 18.132 -26.893 1.00 85.44 548 MET A CA 1
ATOM 4284 C C . MET A 1 548 ? 23.815 18.160 -26.827 1.00 85.44 548 MET A C 1
ATOM 4286 O O . MET A 1 548 ? 24.436 19.007 -27.473 1.00 85.44 548 MET A O 1
ATOM 4290 N N . PRO A 1 549 ? 24.466 17.276 -26.046 1.00 86.06 549 PRO A N 1
ATOM 4291 C CA . PRO A 1 549 ? 25.907 17.326 -25.828 1.00 86.06 549 PRO A CA 1
ATOM 4292 C C . PRO A 1 549 ? 26.703 16.816 -27.033 1.00 86.06 549 PRO A C 1
ATOM 4294 O O . PRO A 1 549 ? 26.235 15.996 -27.826 1.00 86.06 549 PRO A O 1
ATOM 4297 N N . PHE A 1 550 ? 27.953 17.264 -27.119 1.00 91.81 550 PHE A N 1
ATOM 4298 C CA . PHE A 1 550 ? 28.917 16.873 -28.142 1.00 91.81 550 PHE A CA 1
ATOM 4299 C C . PHE A 1 550 ? 30.165 16.223 -27.529 1.00 91.81 550 PHE A C 1
ATOM 4301 O O . PHE A 1 550 ? 30.500 16.458 -26.366 1.00 91.81 550 PHE A O 1
ATOM 4308 N N . TYR A 1 551 ? 30.869 15.426 -28.330 1.00 91.50 551 TYR A N 1
ATOM 4309 C CA . TYR A 1 551 ? 32.080 14.700 -27.949 1.00 91.50 551 TYR A CA 1
ATOM 4310 C C . TYR A 1 551 ? 33.154 14.842 -29.033 1.00 91.50 551 TYR A C 1
ATOM 4312 O O . TYR A 1 551 ? 32.844 14.801 -30.221 1.00 91.50 551 TYR A O 1
ATOM 4320 N N . THR A 1 552 ? 34.410 15.017 -28.620 1.00 90.88 552 THR A N 1
ATOM 4321 C CA . THR A 1 552 ? 35.586 15.108 -29.509 1.00 90.88 552 THR A CA 1
ATOM 4322 C C . THR A 1 552 ? 36.419 13.828 -29.514 1.00 90.88 552 THR A C 1
ATOM 4324 O O . THR A 1 552 ? 36.986 13.467 -30.538 1.00 90.88 552 THR A O 1
ATOM 4327 N N . GLU A 1 553 ? 36.503 13.148 -28.369 1.00 91.75 553 GLU A N 1
ATOM 4328 C CA . GLU A 1 553 ? 37.405 12.015 -28.137 1.00 91.75 553 GLU A CA 1
ATOM 4329 C C . GLU A 1 553 ? 36.869 10.708 -28.735 1.00 91.75 553 GLU A C 1
ATOM 4331 O O . GLU A 1 553 ? 35.662 10.532 -28.892 1.00 91.75 553 GLU A O 1
ATOM 4336 N N . ALA A 1 554 ? 37.753 9.749 -29.021 1.00 88.94 554 ALA A N 1
ATOM 4337 C CA . ALA A 1 554 ? 37.320 8.442 -29.508 1.00 88.94 554 ALA A CA 1
ATOM 4338 C C . ALA A 1 554 ? 36.679 7.604 -28.388 1.00 88.94 554 ALA A C 1
ATOM 4340 O O . ALA A 1 554 ? 37.235 7.432 -27.298 1.00 88.94 554 ALA A O 1
ATOM 4341 N N . GLY A 1 555 ? 35.516 7.026 -28.677 1.00 90.12 555 GLY A N 1
ATOM 4342 C CA . GLY A 1 555 ? 34.721 6.268 -27.723 1.00 90.12 555 GLY A CA 1
ATOM 4343 C C . GLY A 1 555 ? 33.310 5.976 -28.225 1.00 90.12 555 GLY A C 1
ATOM 4344 O O . GLY A 1 555 ? 32.848 6.537 -29.216 1.00 90.12 555 GLY A O 1
ATOM 4345 N N . GLN A 1 556 ? 32.615 5.091 -27.508 1.00 90.94 556 GLN A N 1
ATOM 4346 C CA . GLN A 1 556 ? 31.194 4.829 -27.717 1.00 90.94 556 GLN A CA 1
ATOM 4347 C C . GLN A 1 556 ? 30.388 5.559 -26.638 1.00 90.94 556 GLN A C 1
ATOM 4349 O O . GLN A 1 556 ? 30.495 5.262 -25.444 1.00 90.94 556 GLN A O 1
ATOM 4354 N N . TYR A 1 557 ? 29.587 6.520 -27.076 1.00 92.00 557 TYR A N 1
ATOM 4355 C CA . TYR A 1 557 ? 28.745 7.384 -26.265 1.00 92.00 557 TYR A CA 1
ATOM 4356 C C . TYR A 1 557 ? 27.280 6.998 -26.453 1.00 92.00 557 TYR A C 1
ATOM 4358 O O . TYR A 1 557 ? 26.837 6.649 -27.546 1.00 92.00 557 TYR A O 1
ATOM 4366 N N . LYS A 1 558 ? 26.514 7.072 -25.367 1.00 91.12 558 LYS A N 1
ATOM 4367 C CA . LYS A 1 558 ? 25.071 6.844 -25.368 1.00 91.12 558 LYS A CA 1
ATOM 4368 C C . LYS A 1 558 ? 24.396 7.948 -24.575 1.00 91.12 558 LYS A C 1
ATOM 4370 O O . LYS A 1 558 ? 24.818 8.237 -23.452 1.00 91.12 558 LYS A O 1
ATOM 4375 N N . ILE A 1 559 ? 23.343 8.507 -25.148 1.00 92.44 559 ILE A N 1
ATOM 4376 C CA . ILE A 1 559 ? 22.436 9.430 -24.478 1.00 92.44 559 ILE A CA 1
ATOM 4377 C C . ILE A 1 559 ? 21.047 8.811 -24.416 1.00 92.44 559 ILE A C 1
ATOM 4379 O O . ILE A 1 559 ? 20.662 8.032 -25.288 1.00 92.44 559 ILE A O 1
ATOM 4383 N N . TYR A 1 560 ? 20.309 9.166 -23.376 1.00 89.25 560 TYR A N 1
ATOM 4384 C CA . TYR A 1 560 ? 18.902 8.838 -23.227 1.00 89.25 560 TYR A CA 1
ATOM 4385 C C . TYR A 1 560 ? 18.115 10.134 -23.334 1.00 89.25 560 TYR A C 1
ATOM 4387 O O . TYR A 1 560 ? 18.573 11.178 -22.860 1.00 89.25 560 TYR A O 1
ATOM 4395 N N . PHE A 1 561 ? 16.939 10.083 -23.937 1.00 89.31 561 PHE A N 1
ATOM 4396 C CA . PHE A 1 561 ? 16.084 11.248 -24.107 1.00 89.31 561 PHE A CA 1
ATOM 4397 C C . PHE A 1 561 ? 14.654 10.953 -23.662 1.00 89.31 561 PHE A C 1
ATOM 4399 O O . PHE A 1 561 ? 14.211 9.804 -23.656 1.00 89.31 561 PHE A O 1
ATOM 4406 N N . LYS A 1 562 ? 13.952 12.020 -23.295 1.00 87.12 562 LYS A N 1
ATOM 4407 C CA . LYS A 1 562 ? 12.529 12.076 -22.988 1.00 87.12 562 LYS A CA 1
ATOM 4408 C C . LYS A 1 562 ? 11.924 13.116 -23.929 1.00 87.12 562 LYS A C 1
ATOM 4410 O O . LYS A 1 562 ? 12.255 14.298 -23.837 1.00 87.12 562 LYS A O 1
ATOM 4415 N N . ALA A 1 563 ? 11.093 12.660 -24.856 1.00 80.31 563 ALA A N 1
ATOM 4416 C CA . ALA A 1 563 ? 10.349 13.498 -25.783 1.00 80.31 563 ALA A CA 1
ATOM 4417 C C . ALA A 1 563 ? 8.977 13.835 -25.190 1.00 80.31 563 ALA A C 1
ATOM 4419 O O . ALA A 1 563 ? 8.234 12.938 -24.784 1.00 80.31 563 ALA A O 1
ATOM 4420 N N . GLU A 1 564 ? 8.646 15.122 -25.136 1.00 73.44 564 GLU A N 1
ATOM 4421 C CA . GLU A 1 564 ? 7.432 15.654 -24.519 1.00 73.44 564 GLU A CA 1
ATOM 4422 C C . GLU A 1 564 ? 6.702 16.578 -25.494 1.00 73.44 564 GLU A C 1
ATOM 4424 O O . GLU A 1 564 ? 7.289 17.489 -26.071 1.00 73.44 564 GLU A O 1
ATOM 4429 N N . LYS A 1 565 ? 5.399 16.363 -25.663 1.00 72.56 565 LYS A N 1
ATOM 4430 C CA . LYS A 1 565 ? 4.499 17.205 -26.461 1.00 72.56 565 LYS A CA 1
ATOM 4431 C C . LYS A 1 565 ? 3.221 17.368 -25.638 1.00 72.56 565 LYS A C 1
ATOM 4433 O O . LYS A 1 565 ? 2.823 16.442 -24.932 1.00 72.56 565 LYS A O 1
ATOM 4438 N N . ALA A 1 566 ? 2.616 18.553 -25.626 1.00 52.84 566 ALA A N 1
ATOM 4439 C CA . ALA A 1 566 ? 1.508 18.828 -24.707 1.00 52.84 566 ALA A CA 1
ATOM 4440 C C . ALA A 1 566 ? 0.301 17.911 -25.002 1.00 52.84 566 ALA A C 1
ATOM 4442 O O . ALA A 1 566 ? -0.203 17.910 -26.122 1.00 52.84 566 ALA A O 1
ATOM 4443 N N . SER A 1 567 ? -0.185 17.179 -23.991 1.00 50.56 567 SER A N 1
ATOM 4444 C CA . SER A 1 567 ? -1.207 16.106 -24.087 1.00 50.56 567 SER A CA 1
ATOM 4445 C C . SER A 1 567 ? -0.728 14.736 -24.615 1.00 50.56 567 SER A C 1
ATOM 4447 O O . SER A 1 567 ? -1.560 13.894 -24.947 1.00 50.56 567 SER A O 1
ATOM 4449 N N . PHE A 1 568 ? 0.585 14.481 -24.671 1.00 52.03 568 PHE A N 1
ATOM 4450 C CA . PHE A 1 568 ? 1.163 13.196 -25.096 1.00 52.03 568 PHE A CA 1
ATOM 4451 C C . PHE A 1 568 ? 1.867 12.480 -23.935 1.00 52.03 568 PHE A C 1
ATOM 4453 O O . PHE A 1 568 ? 2.433 13.121 -23.048 1.00 52.03 568 PHE A O 1
ATOM 4460 N N . ILE A 1 569 ? 1.894 11.143 -23.970 1.00 49.66 569 ILE A N 1
ATOM 4461 C CA . ILE A 1 569 ? 2.695 10.340 -23.033 1.00 49.66 569 ILE A CA 1
ATOM 4462 C C . ILE A 1 569 ? 4.190 10.576 -23.330 1.00 49.66 569 ILE A C 1
ATOM 4464 O O . ILE A 1 569 ? 4.611 10.361 -24.472 1.00 49.66 569 ILE A O 1
ATOM 4468 N N . PRO A 1 570 ? 5.016 10.980 -22.339 1.00 61.47 570 PRO A N 1
ATOM 4469 C CA . PRO A 1 570 ? 6.443 11.187 -22.554 1.00 61.47 570 PRO A CA 1
ATOM 4470 C C . PRO A 1 570 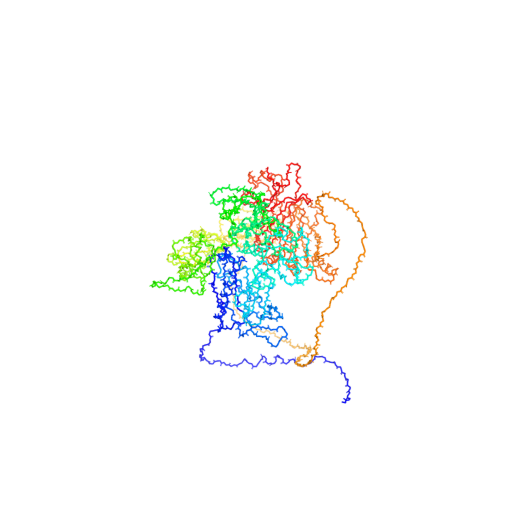? 7.132 9.924 -23.069 1.00 61.47 570 PRO A C 1
ATOM 4472 O O . PRO A 1 570 ? 7.138 8.888 -22.401 1.00 61.47 570 PRO A O 1
ATOM 4475 N N . THR A 1 571 ? 7.721 10.016 -24.257 1.00 70.88 571 THR A N 1
ATOM 4476 C CA . THR A 1 571 ? 8.368 8.879 -24.917 1.00 70.88 571 THR A CA 1
ATOM 4477 C C . THR A 1 571 ? 9.855 8.873 -24.596 1.00 70.88 571 THR A C 1
ATOM 4479 O O . THR A 1 571 ? 10.546 9.874 -24.785 1.00 70.88 571 THR A O 1
ATOM 4482 N N . TYR A 1 572 ? 10.343 7.742 -24.090 1.00 80.81 572 TYR A N 1
ATOM 4483 C CA . TYR A 1 572 ? 11.735 7.561 -23.685 1.00 80.81 572 TYR A CA 1
ATOM 4484 C C . TYR A 1 572 ? 12.482 6.713 -24.709 1.00 80.81 572 TYR A C 1
ATOM 4486 O O . TYR A 1 572 ? 11.973 5.685 -25.155 1.00 80.81 572 TYR A O 1
ATOM 4494 N N . GLY A 1 573 ? 13.710 7.103 -25.037 1.00 82.81 573 GLY A N 1
ATOM 4495 C CA . GLY A 1 573 ? 14.556 6.349 -25.957 1.00 82.81 573 GLY A CA 1
ATOM 4496 C C . GLY A 1 573 ? 16.044 6.587 -25.738 1.00 82.81 573 GLY A C 1
ATOM 4497 O O . GLY A 1 573 ? 16.458 7.338 -24.852 1.00 82.81 573 GLY A O 1
ATOM 4498 N N . GLU A 1 574 ? 16.858 5.924 -26.556 1.00 90.19 574 GLU A N 1
ATOM 4499 C CA . GLU A 1 574 ? 18.312 6.066 -26.555 1.00 90.19 574 GLU A CA 1
ATOM 4500 C C . GLU A 1 574 ? 18.864 6.347 -27.956 1.00 90.19 574 GLU A C 1
ATOM 4502 O O . GLU A 1 574 ? 18.314 5.914 -28.970 1.00 90.19 574 GLU A O 1
ATOM 4507 N N . ALA A 1 575 ? 19.980 7.069 -27.996 1.00 90.19 575 ALA A N 1
ATOM 4508 C CA . ALA A 1 575 ? 20.768 7.321 -29.194 1.00 90.19 575 ALA A CA 1
ATOM 4509 C C . ALA A 1 575 ? 22.250 7.036 -28.920 1.00 90.19 575 ALA A C 1
ATOM 4511 O O . ALA A 1 575 ? 22.732 7.161 -27.788 1.00 90.19 575 ALA A O 1
ATOM 4512 N N . VAL A 1 576 ? 22.971 6.625 -29.965 1.00 91.75 576 VAL A N 1
ATOM 4513 C CA . VAL A 1 576 ? 24.363 6.165 -29.887 1.00 91.75 576 VAL A CA 1
ATOM 4514 C C . VAL A 1 576 ? 25.227 6.941 -30.876 1.00 91.75 576 VAL A C 1
ATOM 4516 O O . VAL A 1 576 ? 24.866 7.091 -32.042 1.00 91.75 576 VAL A O 1
ATOM 4519 N N . LEU A 1 577 ? 26.376 7.400 -30.388 1.00 93.94 577 LEU A N 1
ATOM 4520 C CA . LEU A 1 577 ? 27.450 8.019 -31.156 1.00 93.94 577 LEU A CA 1
ATOM 4521 C C . LEU A 1 577 ? 28.722 7.207 -30.910 1.00 93.94 577 LEU A C 1
ATOM 4523 O O . LEU A 1 577 ? 29.102 6.972 -29.764 1.00 93.94 577 LEU A O 1
ATOM 4527 N N . GLU A 1 578 ? 29.390 6.788 -31.971 1.00 94.56 578 GLU A N 1
ATOM 4528 C CA . GLU A 1 578 ? 30.617 6.005 -31.914 1.00 94.56 578 GLU A CA 1
ATOM 4529 C C . GLU A 1 578 ? 31.703 6.715 -32.726 1.00 94.56 578 GLU A C 1
ATOM 4531 O O . GLU A 1 578 ? 31.648 6.789 -33.954 1.00 94.56 578 GLU A O 1
ATOM 4536 N N . ILE A 1 579 ? 32.669 7.284 -32.003 1.00 94.38 579 ILE A N 1
ATOM 4537 C CA . ILE A 1 579 ? 33.847 7.946 -32.562 1.00 94.38 579 ILE A CA 1
ATOM 4538 C C . ILE A 1 579 ? 34.975 6.910 -32.556 1.00 94.38 579 ILE A C 1
ATOM 4540 O O . ILE A 1 579 ? 35.548 6.594 -31.511 1.00 94.38 579 ILE A O 1
ATOM 4544 N N . GLU A 1 580 ? 35.260 6.331 -33.716 1.00 91.75 580 GLU A N 1
ATOM 4545 C CA . GLU A 1 580 ? 36.329 5.354 -33.912 1.00 91.75 580 GLU A CA 1
ATOM 4546 C C . GLU A 1 580 ? 37.710 6.023 -33.882 1.00 91.75 580 GLU A C 1
ATOM 4548 O O . GLU A 1 580 ? 37.864 7.202 -34.204 1.00 91.75 580 GLU A O 1
ATOM 4553 N N . LYS A 1 581 ? 38.749 5.270 -33.507 1.00 90.81 581 LYS A N 1
ATOM 4554 C CA . LYS A 1 581 ? 40.109 5.817 -33.431 1.00 90.81 581 LYS A CA 1
ATOM 4555 C C . LYS A 1 581 ? 40.680 6.113 -34.813 1.00 90.81 581 LYS A C 1
ATOM 4557 O O . LYS A 1 581 ? 40.580 5.285 -35.717 1.00 90.81 581 LYS A O 1
ATOM 4562 N N . ALA A 1 582 ? 41.381 7.235 -34.936 1.00 89.69 582 ALA A N 1
ATOM 4563 C CA . ALA A 1 582 ? 42.188 7.528 -36.111 1.00 89.69 582 ALA A CA 1
ATOM 4564 C C . ALA A 1 582 ? 43.283 6.459 -36.279 1.00 89.69 582 ALA A C 1
ATOM 4566 O O . ALA A 1 582 ? 44.021 6.148 -35.338 1.00 89.69 582 ALA A O 1
ATOM 4567 N N . SER A 1 583 ? 43.367 5.877 -37.476 1.00 87.12 583 SER A N 1
ATOM 4568 C CA . SER A 1 583 ? 44.367 4.854 -37.798 1.00 87.12 583 SER A CA 1
ATOM 4569 C C . SER A 1 583 ? 45.749 5.475 -37.991 1.00 87.12 583 SER A C 1
ATOM 4571 O O . SER A 1 583 ? 45.877 6.530 -38.609 1.00 87.12 583 SER A O 1
ATOM 4573 N N . THR A 1 584 ? 46.785 4.803 -37.488 1.00 88.38 584 THR A N 1
ATOM 4574 C CA . THR A 1 584 ? 48.180 5.255 -37.585 1.00 88.38 584 THR A CA 1
ATOM 4575 C C . THR A 1 584 ? 49.086 4.218 -38.240 1.00 88.38 584 THR A C 1
ATOM 4577 O O . THR A 1 584 ? 48.834 3.013 -38.166 1.00 88.38 584 THR A O 1
ATOM 4580 N N . SER A 1 585 ? 50.167 4.682 -38.861 1.00 86.12 585 SER A N 1
ATOM 4581 C CA . SER A 1 585 ? 51.204 3.838 -39.454 1.00 86.12 585 SER A CA 1
ATOM 4582 C C . SER A 1 585 ? 52.592 4.462 -39.286 1.00 86.12 585 SER A C 1
ATOM 4584 O O . SER A 1 585 ? 52.747 5.659 -39.029 1.00 86.12 585 SER A O 1
ATOM 4586 N N . MET A 1 586 ? 53.620 3.623 -39.407 1.00 89.44 586 MET A N 1
ATOM 4587 C CA . MET A 1 586 ? 55.025 4.023 -39.359 1.00 89.44 586 MET A CA 1
ATOM 4588 C C . MET A 1 586 ? 55.846 3.201 -40.348 1.00 89.44 586 MET A C 1
ATOM 4590 O O . MET A 1 586 ? 55.482 2.073 -40.683 1.00 89.44 586 MET A O 1
ATOM 4594 N N . GLN A 1 587 ? 56.996 3.739 -40.739 1.00 89.69 587 GLN A N 1
ATOM 4595 C CA . GLN A 1 587 ? 58.104 2.995 -41.333 1.00 89.69 587 GLN A CA 1
ATOM 4596 C C . GLN A 1 587 ? 59.398 3.390 -40.616 1.00 89.69 587 GLN A C 1
ATOM 4598 O O . GLN A 1 587 ? 59.590 4.565 -40.313 1.00 89.69 587 GLN A O 1
ATOM 4603 N N . LEU A 1 588 ? 60.269 2.420 -40.340 1.00 91.62 588 LEU A N 1
ATOM 4604 C CA . LEU A 1 588 ? 61.599 2.631 -39.768 1.00 91.62 588 LEU A CA 1
ATOM 4605 C C . LEU A 1 588 ? 62.628 2.169 -40.801 1.00 91.62 588 LEU A C 1
ATOM 4607 O O . LEU A 1 588 ? 62.478 1.089 -41.369 1.00 91.62 588 LEU A O 1
ATOM 4611 N N . THR A 1 589 ? 63.657 2.970 -41.048 1.00 90.88 589 THR A N 1
ATOM 4612 C CA . THR A 1 589 ? 64.729 2.660 -42.000 1.00 90.88 589 THR A CA 1
ATOM 4613 C C . THR A 1 589 ? 66.098 2.933 -41.384 1.00 90.88 589 THR A C 1
ATOM 4615 O O . THR A 1 589 ? 66.237 3.749 -40.473 1.00 90.88 589 THR A O 1
ATOM 4618 N N . ALA A 1 590 ? 67.122 2.234 -41.870 1.00 89.00 590 ALA A N 1
ATOM 4619 C CA . ALA A 1 590 ? 68.512 2.449 -41.494 1.00 89.00 590 ALA A CA 1
ATOM 4620 C C . ALA A 1 590 ? 69.278 3.032 -42.683 1.00 89.00 590 ALA A C 1
ATOM 4622 O O . ALA A 1 590 ? 69.170 2.537 -43.804 1.00 89.00 590 ALA A O 1
ATOM 4623 N N . LYS A 1 591 ? 70.080 4.068 -42.435 1.00 86.25 591 LYS A N 1
ATOM 4624 C CA . LYS A 1 591 ? 70.850 4.780 -43.468 1.00 86.25 591 LYS A CA 1
ATOM 4625 C C . LYS A 1 591 ? 71.957 3.928 -44.095 1.00 86.25 591 LYS A C 1
ATOM 4627 O O . LYS A 1 591 ? 72.327 4.153 -45.240 1.00 86.25 591 LYS A O 1
ATOM 4632 N N . ASN A 1 592 ? 72.456 2.952 -43.337 1.00 82.94 592 ASN A N 1
ATOM 4633 C CA . ASN A 1 592 ? 73.283 1.848 -43.814 1.00 82.94 592 ASN A CA 1
ATOM 4634 C C . ASN A 1 592 ? 72.711 0.561 -43.206 1.00 82.94 592 ASN A C 1
ATOM 4636 O O . ASN A 1 592 ? 72.689 0.429 -41.983 1.00 82.94 592 ASN A O 1
ATOM 4640 N N . ASP A 1 593 ? 72.265 -0.387 -44.029 1.00 80.75 593 ASP A N 1
ATOM 4641 C CA . ASP A 1 593 ? 71.797 -1.701 -43.555 1.00 80.75 593 ASP A CA 1
ATOM 4642 C C . ASP A 1 593 ? 72.950 -2.634 -43.139 1.00 80.75 593 ASP A C 1
ATOM 4644 O O . ASP A 1 593 ? 72.731 -3.643 -42.470 1.00 80.75 593 ASP A O 1
ATOM 4648 N N . THR A 1 594 ? 74.186 -2.285 -43.504 1.00 80.50 594 THR A N 1
ATOM 4649 C CA . THR A 1 594 ? 75.378 -3.110 -43.325 1.00 80.50 594 THR A CA 1
ATOM 4650 C C . THR A 1 594 ? 76.540 -2.267 -42.798 1.00 80.50 594 THR A C 1
ATOM 4652 O O . THR A 1 594 ? 76.833 -1.194 -43.325 1.00 80.50 594 THR A O 1
ATOM 4655 N N . VAL A 1 595 ? 77.232 -2.759 -41.768 1.00 82.44 595 VAL A N 1
ATOM 4656 C CA . VAL A 1 595 ? 78.382 -2.100 -41.121 1.00 82.44 595 VAL A CA 1
ATOM 4657 C C . VAL A 1 595 ? 79.547 -3.091 -41.000 1.00 82.44 595 VAL A C 1
ATOM 4659 O O . VAL A 1 595 ? 79.339 -4.283 -40.769 1.00 82.44 595 VAL A O 1
ATOM 4662 N N . LYS A 1 596 ? 80.790 -2.616 -41.143 1.00 78.06 596 LYS A N 1
ATOM 4663 C CA . LYS A 1 596 ? 82.011 -3.403 -40.898 1.00 78.06 596 LYS A CA 1
ATOM 4664 C C . LYS A 1 596 ? 82.784 -2.804 -39.722 1.00 78.06 596 LYS A C 1
ATOM 4666 O O . LYS A 1 596 ? 82.984 -1.593 -39.691 1.00 78.06 596 LYS A O 1
ATOM 4671 N N . GLY A 1 597 ? 83.248 -3.646 -38.801 1.00 75.56 597 GLY A N 1
ATOM 4672 C CA . GLY A 1 597 ? 83.848 -3.192 -37.544 1.00 75.56 597 GLY A CA 1
ATOM 4673 C C . GLY A 1 597 ? 82.792 -2.783 -36.508 1.00 75.56 597 GLY A C 1
ATOM 4674 O O . GLY A 1 597 ? 81.593 -2.933 -36.737 1.00 75.56 597 GLY A O 1
ATOM 4675 N N . ALA A 1 598 ? 83.227 -2.231 -35.370 1.00 79.00 598 ALA A N 1
ATOM 4676 C CA . ALA A 1 598 ? 82.321 -1.464 -34.510 1.00 79.00 598 ALA A CA 1
ATOM 4677 C C . ALA A 1 598 ? 81.991 -0.123 -35.181 1.00 79.00 598 ALA A C 1
ATOM 4679 O O . ALA A 1 598 ? 82.875 0.511 -35.760 1.00 79.00 598 ALA A O 1
ATOM 4680 N N . GLY A 1 599 ? 80.747 0.334 -35.068 1.00 80.62 599 GLY A N 1
ATOM 4681 C CA . GLY A 1 599 ? 80.308 1.574 -35.704 1.00 80.62 599 GLY A CA 1
ATOM 4682 C C . GLY A 1 599 ? 78.918 2.010 -35.260 1.00 80.62 599 GLY A C 1
ATOM 4683 O O . GLY A 1 599 ? 78.216 1.282 -34.560 1.00 80.62 599 GLY A O 1
ATOM 4684 N N . THR A 1 600 ? 78.518 3.209 -35.673 1.00 85.56 600 THR A N 1
ATOM 4685 C CA . THR A 1 600 ? 77.207 3.779 -35.343 1.00 85.56 600 THR A CA 1
ATOM 4686 C C . THR A 1 600 ? 76.348 3.866 -36.601 1.00 85.56 600 THR A C 1
ATOM 4688 O O . THR A 1 600 ? 76.808 4.361 -37.629 1.00 85.56 600 THR A O 1
ATOM 4691 N N . VAL A 1 601 ? 75.105 3.392 -36.519 1.00 89.12 601 VAL A N 1
ATOM 4692 C CA . VAL A 1 601 ? 74.112 3.469 -37.599 1.00 89.12 601 VAL A CA 1
ATOM 4693 C C . VAL A 1 601 ? 73.035 4.501 -37.270 1.00 89.12 601 VAL A C 1
ATOM 4695 O O . VAL A 1 601 ? 72.618 4.634 -36.120 1.00 89.12 601 VAL A O 1
ATOM 4698 N N . GLU A 1 602 ? 72.600 5.229 -38.293 1.00 90.56 602 GLU A N 1
ATOM 4699 C CA . GLU A 1 602 ? 71.546 6.242 -38.231 1.00 90.56 602 GLU A CA 1
ATOM 4700 C C . GLU A 1 602 ? 70.208 5.608 -38.634 1.00 90.56 602 GLU A C 1
ATOM 4702 O O . GLU A 1 602 ? 70.110 4.982 -39.694 1.00 90.56 602 GLU A O 1
ATOM 4707 N N . LEU A 1 603 ? 69.205 5.740 -37.767 1.00 91.38 603 LEU A N 1
ATOM 4708 C CA . LEU A 1 603 ? 67.858 5.198 -37.914 1.00 91.38 603 LEU A CA 1
ATOM 4709 C C . LEU A 1 603 ? 66.861 6.346 -38.094 1.00 91.38 603 LEU A C 1
ATOM 4711 O O . LEU A 1 603 ? 66.761 7.221 -37.230 1.00 91.38 603 LEU A O 1
ATOM 4715 N N . GLN A 1 604 ? 66.112 6.306 -39.193 1.00 90.75 604 GLN A N 1
ATOM 4716 C CA . GLN A 1 604 ? 65.094 7.285 -39.565 1.00 90.75 604 GLN A CA 1
ATOM 4717 C C . GLN A 1 604 ? 63.705 6.666 -39.430 1.00 90.75 604 GLN A C 1
ATOM 4719 O O . GLN A 1 604 ? 63.424 5.623 -40.025 1.00 90.75 604 GLN A O 1
ATOM 4724 N N . LEU A 1 605 ? 62.807 7.330 -38.708 1.00 89.31 605 LEU A N 1
ATOM 4725 C CA . LEU A 1 605 ? 61.382 7.006 -38.722 1.00 89.31 605 LEU A CA 1
ATOM 4726 C C . LEU A 1 605 ? 60.626 7.935 -39.680 1.00 89.31 605 LEU A C 1
ATOM 4728 O O . LEU A 1 605 ? 60.936 9.120 -39.790 1.00 89.31 605 LEU A O 1
ATOM 4732 N N . CYS A 1 606 ? 59.599 7.398 -40.330 1.00 87.12 606 CYS A N 1
ATOM 4733 C CA . CYS A 1 606 ? 58.553 8.150 -41.012 1.00 87.12 606 CYS A CA 1
ATOM 4734 C C . CYS A 1 606 ? 57.211 7.794 -40.356 1.00 87.12 606 CYS A C 1
ATOM 4736 O O . CYS A 1 606 ? 56.785 6.638 -40.421 1.00 87.12 606 CYS A O 1
ATOM 4738 N N . ARG A 1 607 ? 56.549 8.767 -39.716 1.00 87.19 607 ARG A N 1
ATOM 4739 C CA . ARG A 1 607 ? 55.239 8.599 -39.058 1.00 87.19 607 ARG A CA 1
ATOM 4740 C C . ARG A 1 607 ? 54.092 9.111 -39.941 1.00 87.19 607 ARG A C 1
ATOM 4742 O O . ARG A 1 607 ? 54.237 10.132 -40.606 1.00 87.19 607 ARG A O 1
ATOM 4749 N N . GLN A 1 608 ? 52.939 8.440 -39.926 1.00 84.56 608 GLN A N 1
ATOM 4750 C CA . GLN A 1 608 ? 51.720 8.888 -40.612 1.00 84.56 608 GLN A CA 1
ATOM 4751 C C . GLN A 1 608 ? 50.498 8.706 -39.698 1.00 84.56 608 GLN A C 1
ATOM 4753 O O . GLN A 1 608 ? 50.281 7.646 -39.113 1.00 84.56 608 GLN A O 1
ATOM 4758 N N . GLY A 1 609 ? 49.701 9.769 -39.549 1.00 77.50 609 GLY A N 1
ATOM 4759 C CA . GLY A 1 609 ? 48.537 9.795 -38.651 1.00 77.50 609 GLY A CA 1
ATOM 4760 C C . GLY A 1 609 ? 48.876 9.838 -37.153 1.00 77.50 609 GLY A C 1
ATOM 4761 O O . GLY A 1 609 ? 47.964 9.877 -36.337 1.00 77.50 609 GLY A O 1
ATOM 4762 N N . ILE A 1 610 ? 50.159 9.847 -36.776 1.00 83.56 610 ILE A N 1
ATOM 4763 C CA . ILE A 1 610 ? 50.612 9.982 -35.385 1.00 83.56 610 ILE A CA 1
ATOM 4764 C C . ILE A 1 610 ? 50.898 11.466 -35.088 1.00 83.56 610 ILE A C 1
ATOM 4766 O O . ILE A 1 610 ? 51.613 12.085 -35.879 1.00 83.56 610 ILE A O 1
ATOM 4770 N N . PRO A 1 611 ? 50.417 12.027 -33.960 1.00 80.75 611 PRO A N 1
ATOM 4771 C CA . PRO A 1 611 ? 50.786 13.370 -33.503 1.00 80.75 611 PRO A CA 1
ATOM 4772 C C . PRO A 1 611 ? 52.304 13.581 -33.381 1.00 80.75 611 PRO A C 1
ATOM 4774 O O . PRO A 1 611 ? 53.043 12.648 -33.070 1.00 80.75 611 PRO A O 1
ATOM 4777 N N . GLU A 1 612 ? 52.786 14.805 -33.594 1.00 74.06 612 GLU A N 1
ATOM 4778 C CA . GLU A 1 612 ? 54.224 15.128 -33.523 1.00 74.06 612 GLU A CA 1
ATOM 4779 C C . GLU A 1 612 ? 54.785 15.018 -32.093 1.00 74.06 612 GLU A C 1
ATOM 4781 O O . GLU A 1 612 ? 55.913 14.567 -31.902 1.00 74.06 612 GLU A O 1
ATOM 4786 N N . ASP A 1 613 ? 53.972 15.335 -31.083 1.00 73.69 613 ASP A N 1
ATOM 4787 C CA . ASP A 1 613 ? 54.288 15.223 -29.652 1.00 73.69 613 ASP A CA 1
ATOM 4788 C C . ASP A 1 613 ? 54.222 13.780 -29.113 1.00 73.69 613 ASP A C 1
ATOM 4790 O O . ASP A 1 613 ? 54.586 13.517 -27.964 1.00 73.69 613 ASP A O 1
ATOM 4794 N N . ALA A 1 614 ? 53.777 12.819 -29.929 1.00 77.06 614 ALA A N 1
ATOM 4795 C CA . ALA A 1 614 ? 53.717 11.423 -29.528 1.00 77.06 614 ALA A CA 1
ATOM 4796 C C . ALA A 1 614 ? 55.127 10.834 -29.361 1.00 77.06 614 ALA A C 1
ATOM 4798 O O . ALA A 1 614 ? 55.889 10.708 -30.326 1.00 77.06 614 ALA A O 1
ATOM 4799 N N . GLY A 1 615 ? 55.441 10.414 -28.132 1.00 78.38 615 GLY A N 1
ATOM 4800 C CA . GLY A 1 615 ? 56.672 9.697 -27.813 1.00 78.38 615 GLY A CA 1
ATOM 4801 C C . GLY A 1 615 ? 56.703 8.312 -28.460 1.00 78.38 615 GLY A C 1
ATOM 4802 O O . GLY A 1 615 ? 55.986 7.405 -28.032 1.00 78.38 615 GLY A O 1
ATOM 4803 N N . ILE A 1 616 ? 57.551 8.147 -29.474 1.00 85.75 616 ILE A N 1
ATOM 4804 C CA . ILE A 1 616 ? 57.840 6.855 -30.101 1.00 85.75 616 ILE A CA 1
ATOM 4805 C C . ILE A 1 616 ? 58.923 6.147 -29.295 1.00 85.75 616 ILE A C 1
ATOM 4807 O O . ILE A 1 616 ? 59.942 6.741 -28.949 1.00 85.75 616 ILE A O 1
ATOM 4811 N N . LYS A 1 617 ? 58.739 4.854 -29.025 1.00 87.94 617 LYS A N 1
ATOM 4812 C CA . LYS A 1 617 ? 59.759 4.035 -28.370 1.00 87.94 617 LYS A CA 1
ATOM 4813 C C . LYS A 1 617 ? 60.476 3.159 -29.392 1.00 87.94 617 LYS A C 1
ATOM 4815 O O . LYS A 1 617 ? 59.863 2.243 -29.945 1.00 87.94 617 LYS A O 1
ATOM 4820 N N . VAL A 1 618 ? 61.775 3.392 -29.574 1.00 89.81 618 VAL A N 1
ATOM 4821 C CA . VAL A 1 618 ? 62.671 2.529 -30.361 1.00 89.81 618 VAL A CA 1
ATOM 4822 C C . VAL A 1 618 ? 63.450 1.586 -29.437 1.00 89.81 618 VAL A C 1
ATOM 4824 O O . VAL A 1 618 ? 63.936 1.992 -28.382 1.00 89.81 618 VAL A O 1
ATOM 4827 N N . THR A 1 619 ? 63.558 0.311 -29.811 1.00 90.56 619 THR A N 1
ATOM 4828 C CA . THR A 1 619 ? 64.309 -0.723 -29.072 1.00 90.56 619 THR A CA 1
ATOM 4829 C C . THR A 1 619 ? 65.059 -1.657 -30.012 1.00 90.56 619 THR A C 1
ATOM 4831 O O . THR A 1 619 ? 64.553 -1.964 -31.084 1.00 90.56 619 THR A O 1
ATOM 4834 N N . CYS A 1 620 ? 66.215 -2.165 -29.580 1.00 90.19 620 CYS A N 1
ATOM 4835 C CA . CYS A 1 620 ? 66.931 -3.256 -30.246 1.00 90.19 620 CYS A CA 1
ATOM 4836 C C . CYS A 1 620 ? 66.546 -4.620 -29.638 1.00 90.19 620 CYS A C 1
ATOM 4838 O O . CYS A 1 620 ? 66.263 -4.702 -28.440 1.00 90.19 620 CYS A O 1
ATOM 4840 N N . ASP A 1 621 ? 66.567 -5.683 -30.442 1.00 90.00 621 ASP A N 1
ATOM 4841 C CA . ASP A 1 621 ? 66.422 -7.079 -30.004 1.00 90.00 621 ASP A CA 1
ATOM 4842 C C . ASP A 1 621 ? 67.588 -7.569 -29.122 1.00 90.00 621 ASP A C 1
ATOM 4844 O O . ASP A 1 621 ? 67.396 -8.433 -28.261 1.00 90.00 621 ASP A O 1
ATOM 4848 N N . VAL A 1 622 ? 68.781 -6.984 -29.271 1.00 86.88 622 VAL A N 1
ATOM 4849 C CA . VAL A 1 622 ? 69.953 -7.264 -28.429 1.00 86.88 622 VAL A CA 1
ATOM 4850 C C . VAL A 1 622 ? 70.066 -6.263 -27.273 1.00 86.88 622 VAL A C 1
ATOM 4852 O O . VAL A 1 622 ? 70.267 -5.062 -27.457 1.00 86.88 622 VAL A O 1
ATOM 4855 N N . SER A 1 623 ? 70.018 -6.776 -26.042 1.00 80.06 623 SER A N 1
ATOM 4856 C CA . SER A 1 623 ? 70.253 -5.990 -24.826 1.00 80.06 623 SER A CA 1
ATOM 4857 C C . SER A 1 623 ? 71.696 -5.482 -24.739 1.00 80.06 623 SER A C 1
ATOM 4859 O O . SER A 1 623 ? 72.630 -6.275 -24.853 1.00 80.06 623 SER A O 1
ATOM 4861 N N . GLY A 1 624 ? 71.876 -4.193 -24.441 1.00 77.56 624 GLY A N 1
ATOM 4862 C CA . GLY A 1 624 ? 73.193 -3.560 -24.278 1.00 77.56 624 GLY A CA 1
ATOM 4863 C C . GLY A 1 624 ? 73.645 -2.706 -25.466 1.00 77.56 624 GLY A C 1
ATOM 4864 O O . GLY A 1 624 ? 74.675 -2.049 -25.366 1.00 77.56 624 GLY A O 1
ATOM 4865 N N . ILE A 1 625 ? 72.871 -2.664 -26.557 1.00 88.88 625 ILE A N 1
ATOM 4866 C CA . ILE A 1 625 ? 73.062 -1.686 -27.635 1.00 88.88 625 ILE A CA 1
ATOM 4867 C C . ILE A 1 625 ? 72.637 -0.295 -27.153 1.00 88.88 625 ILE A C 1
ATOM 4869 O O . ILE A 1 625 ? 71.501 -0.100 -26.715 1.00 88.88 625 ILE A O 1
ATOM 4873 N N . THR A 1 626 ? 73.547 0.675 -27.251 1.00 83.75 626 THR A N 1
ATOM 4874 C CA . THR A 1 626 ? 73.263 2.079 -26.934 1.00 83.75 626 THR A CA 1
ATOM 4875 C C . THR A 1 626 ? 72.485 2.717 -28.082 1.00 83.75 626 THR A C 1
ATOM 4877 O O . THR A 1 626 ? 72.987 2.787 -29.204 1.00 83.75 626 THR A O 1
ATOM 4880 N N . LEU A 1 627 ? 71.278 3.197 -27.779 1.00 88.81 627 LEU A N 1
ATOM 4881 C CA . LEU A 1 627 ? 70.428 4.004 -28.655 1.00 88.81 627 LEU A CA 1
ATOM 4882 C C . LEU A 1 627 ? 70.389 5.440 -28.120 1.00 88.81 627 LEU A C 1
ATOM 4884 O O . LEU A 1 627 ? 69.962 5.664 -26.988 1.00 88.81 627 LEU A O 1
ATOM 4888 N N . GLU A 1 628 ? 70.817 6.404 -28.931 1.00 86.94 628 GLU A N 1
ATOM 4889 C CA . GLU A 1 628 ? 70.782 7.835 -28.617 1.00 86.94 628 GLU A CA 1
ATOM 4890 C C . GLU A 1 628 ? 69.837 8.564 -29.573 1.00 86.94 628 GLU A C 1
ATOM 4892 O O . GLU A 1 628 ? 70.058 8.584 -30.782 1.00 86.94 628 GLU A O 1
ATOM 4897 N N . GLU A 1 629 ? 68.800 9.199 -29.035 1.00 86.56 629 GLU A N 1
ATOM 4898 C CA . GLU A 1 629 ? 67.922 10.095 -29.791 1.00 86.56 629 GLU A CA 1
ATOM 4899 C C . GLU A 1 629 ? 68.678 11.386 -30.143 1.00 86.56 629 GLU A C 1
ATOM 4901 O O . GLU A 1 629 ? 69.302 12.002 -29.273 1.00 86.56 629 GLU A O 1
ATOM 4906 N N . LYS A 1 630 ? 68.681 11.772 -31.424 1.00 81.81 630 LYS A N 1
ATOM 4907 C CA . LYS A 1 630 ? 69.411 12.954 -31.931 1.00 81.81 630 LYS A CA 1
ATOM 4908 C C . LYS A 1 630 ? 68.501 14.084 -32.407 1.00 81.81 630 LYS A C 1
ATOM 4910 O O . LYS A 1 630 ? 68.981 15.190 -32.640 1.00 81.81 630 LYS A O 1
ATOM 4915 N N . GLY A 1 631 ? 67.208 13.815 -32.518 1.00 74.06 631 GLY A N 1
ATOM 4916 C CA . GLY A 1 631 ? 66.157 14.750 -32.898 1.00 74.06 631 GLY A CA 1
ATOM 4917 C C . GLY A 1 631 ? 64.855 13.985 -33.125 1.00 74.06 631 GLY A C 1
ATOM 4918 O O . GLY A 1 631 ? 64.856 12.753 -33.107 1.00 74.06 631 GLY A O 1
ATOM 4919 N N . THR A 1 632 ? 63.755 14.701 -33.359 1.00 75.94 632 THR A N 1
ATOM 4920 C CA . THR A 1 632 ? 62.456 14.087 -33.669 1.00 75.94 632 THR A CA 1
ATOM 4921 C C . THR A 1 632 ? 62.604 13.080 -34.809 1.00 75.94 632 THR A C 1
ATOM 4923 O O . THR A 1 632 ? 63.109 13.427 -35.874 1.00 75.94 632 THR A O 1
ATOM 4926 N N . ASP A 1 633 ? 62.186 11.834 -34.584 1.00 84.50 633 ASP A N 1
ATOM 4927 C CA . ASP A 1 633 ? 62.252 10.721 -35.544 1.00 84.50 633 ASP A CA 1
ATOM 4928 C C . ASP A 1 633 ? 63.658 10.254 -35.990 1.00 84.50 633 ASP A C 1
ATOM 4930 O O . ASP A 1 633 ? 63.764 9.464 -36.931 1.00 84.50 633 ASP A O 1
ATOM 4934 N N . HIS A 1 634 ? 64.729 10.666 -35.294 1.00 88.44 634 HIS A N 1
ATOM 4935 C CA . HIS A 1 634 ? 66.116 10.278 -35.600 1.00 88.44 634 HIS A CA 1
ATOM 4936 C C . HIS A 1 634 ? 66.837 9.666 -34.382 1.00 88.44 634 HIS A C 1
ATOM 4938 O O . HIS A 1 634 ? 67.060 10.340 -33.368 1.00 88.44 634 HIS A O 1
ATOM 4944 N N . TRP A 1 635 ? 67.315 8.423 -34.511 1.00 91.75 635 TRP A N 1
ATOM 4945 C CA . TRP A 1 635 ? 68.125 7.740 -33.488 1.00 91.75 635 TRP A CA 1
ATOM 4946 C C . TRP A 1 635 ? 69.458 7.243 -34.053 1.00 91.75 635 TRP A C 1
ATOM 4948 O O . TRP A 1 635 ? 69.542 6.796 -35.193 1.00 91.75 635 TRP A O 1
ATOM 4958 N N . MET A 1 636 ? 70.501 7.268 -33.228 1.00 89.38 636 MET A N 1
ATOM 4959 C CA . MET A 1 636 ? 71.806 6.673 -33.516 1.00 89.38 636 MET A CA 1
ATOM 4960 C C . MET A 1 636 ? 71.996 5.429 -32.652 1.00 89.38 636 MET A C 1
ATOM 4962 O O . MET A 1 636 ? 71.904 5.513 -31.427 1.00 89.38 636 MET A O 1
ATOM 4966 N N . ALA A 1 637 ? 72.281 4.284 -33.269 1.00 89.62 637 ALA A N 1
ATOM 4967 C CA . ALA A 1 637 ? 72.571 3.037 -32.566 1.00 89.62 637 ALA A CA 1
ATOM 4968 C C . ALA A 1 637 ? 74.051 2.668 -32.708 1.00 89.62 637 ALA A C 1
ATOM 4970 O O . ALA A 1 637 ? 74.543 2.499 -33.824 1.00 89.62 637 ALA A O 1
ATOM 4971 N N . THR A 1 638 ? 74.767 2.525 -31.592 1.00 88.06 638 THR A N 1
ATOM 4972 C CA . THR A 1 638 ? 76.181 2.111 -31.597 1.00 88.06 638 THR A CA 1
ATOM 4973 C C . THR A 1 638 ? 76.283 0.597 -31.450 1.00 88.06 638 THR A C 1
ATOM 4975 O O . THR A 1 638 ? 75.877 0.034 -30.431 1.00 88.06 638 THR A O 1
ATOM 4978 N N . LEU A 1 639 ? 76.831 -0.056 -32.475 1.00 89.00 639 LEU A N 1
ATOM 4979 C CA . LEU A 1 639 ? 76.916 -1.506 -32.602 1.00 89.00 639 LEU A CA 1
ATOM 4980 C C . LEU A 1 639 ? 78.357 -2.008 -32.362 1.00 89.00 639 LEU A C 1
ATOM 4982 O O . LEU A 1 639 ? 79.316 -1.383 -32.831 1.00 89.00 639 LEU A O 1
ATOM 4986 N N . PRO A 1 640 ? 78.538 -3.126 -31.632 1.00 86.25 640 PRO A N 1
ATOM 4987 C CA . PRO A 1 640 ? 79.852 -3.691 -31.340 1.00 86.25 640 PRO A CA 1
ATOM 4988 C C . PRO A 1 640 ? 80.449 -4.408 -32.557 1.00 86.25 640 PRO A C 1
ATOM 4990 O O . PRO A 1 640 ? 79.757 -4.737 -33.514 1.00 86.25 640 PRO A O 1
ATOM 4993 N N . ASN A 1 641 ? 81.747 -4.707 -32.485 1.00 83.44 641 ASN A N 1
ATOM 4994 C CA . ASN A 1 641 ? 82.502 -5.413 -33.522 1.00 83.44 641 ASN A CA 1
ATOM 4995 C C . ASN A 1 641 ? 82.207 -6.936 -33.533 1.00 83.44 641 ASN A C 1
ATOM 4997 O O . ASN A 1 641 ? 83.085 -7.749 -33.247 1.00 83.44 641 ASN A O 1
ATOM 5001 N N . GLU A 1 642 ? 80.956 -7.322 -33.794 1.00 82.94 642 GLU A N 1
ATOM 5002 C CA . GLU A 1 642 ? 80.444 -8.702 -33.754 1.00 82.94 642 GLU A CA 1
ATOM 5003 C C . GLU A 1 642 ? 79.707 -9.023 -35.069 1.00 82.94 642 GLU A C 1
ATOM 5005 O O . GLU A 1 642 ? 78.898 -8.226 -35.530 1.00 82.94 642 GLU A O 1
ATOM 5010 N N . THR A 1 643 ? 79.946 -10.182 -35.697 1.00 86.81 643 THR A N 1
ATOM 5011 C CA . THR A 1 643 ? 79.237 -10.557 -36.939 1.00 86.81 643 THR A CA 1
ATOM 5012 C C . THR A 1 643 ? 77.802 -10.989 -36.629 1.00 86.81 643 THR A C 1
ATOM 5014 O O . THR A 1 643 ? 77.558 -12.154 -36.310 1.00 86.81 643 THR A O 1
ATOM 5017 N N . LYS A 1 644 ? 76.849 -10.055 -36.704 1.00 88.31 644 LYS A N 1
ATOM 5018 C CA . LYS A 1 644 ? 75.479 -10.236 -36.204 1.00 88.31 644 LYS A CA 1
ATOM 5019 C C . LYS A 1 644 ? 74.480 -9.321 -36.916 1.00 88.31 644 LYS A C 1
ATOM 5021 O O . LYS A 1 644 ? 74.829 -8.209 -37.302 1.00 88.31 644 LYS A O 1
ATOM 5026 N N . THR A 1 645 ? 73.232 -9.765 -37.048 1.00 90.62 645 THR A N 1
ATOM 5027 C CA . THR A 1 645 ? 72.107 -8.892 -37.420 1.00 90.62 645 THR A CA 1
ATOM 5028 C C . THR A 1 645 ? 71.396 -8.417 -36.157 1.00 90.62 645 THR A C 1
ATOM 5030 O O . THR A 1 645 ? 71.132 -9.222 -35.266 1.00 90.62 645 THR A O 1
ATOM 5033 N N . TYR A 1 646 ? 71.089 -7.126 -36.108 1.00 90.88 646 TYR A N 1
ATOM 5034 C CA . TYR A 1 646 ? 70.344 -6.450 -35.052 1.00 90.88 646 TYR A CA 1
ATOM 5035 C C . TYR A 1 646 ? 69.007 -5.980 -35.624 1.00 90.88 646 TYR A C 1
ATOM 5037 O O . TYR A 1 646 ? 68.978 -5.368 -36.695 1.00 90.88 646 TYR A O 1
ATOM 5045 N N . THR A 1 647 ? 67.911 -6.248 -34.922 1.00 92.31 647 THR A N 1
ATOM 5046 C CA . THR A 1 647 ? 66.569 -5.778 -35.288 1.00 92.31 647 THR A CA 1
ATOM 5047 C C . THR A 1 647 ? 66.194 -4.601 -34.399 1.00 92.31 647 THR A C 1
ATOM 5049 O O . THR A 1 647 ? 66.212 -4.706 -33.173 1.00 92.31 647 THR A O 1
ATOM 5052 N N . PHE A 1 648 ? 65.842 -3.479 -35.015 1.00 93.44 648 PHE A N 1
ATOM 5053 C CA . PHE A 1 648 ? 65.311 -2.300 -34.347 1.00 93.44 648 PHE A CA 1
ATOM 5054 C C . PHE A 1 648 ? 63.804 -2.225 -34.571 1.00 93.44 648 PHE A C 1
ATOM 5056 O O . PHE A 1 648 ? 63.354 -2.205 -35.712 1.00 93.44 648 PHE A O 1
ATOM 5063 N N . THR A 1 649 ? 63.041 -2.142 -33.487 1.00 92.31 649 THR A N 1
ATOM 5064 C CA . THR A 1 649 ? 61.586 -1.960 -33.496 1.00 92.31 649 THR A CA 1
ATOM 5065 C C . THR A 1 649 ? 61.254 -0.558 -33.017 1.00 92.31 649 THR A C 1
ATOM 5067 O O . THR A 1 649 ? 61.555 -0.215 -31.872 1.00 92.31 649 THR A O 1
ATOM 5070 N N . ALA A 1 650 ? 60.580 0.228 -33.852 1.00 91.56 650 ALA A N 1
ATOM 5071 C CA . ALA A 1 650 ? 59.852 1.418 -33.437 1.00 91.56 650 ALA A CA 1
ATOM 5072 C C . ALA A 1 650 ? 58.419 1.039 -33.050 1.00 91.56 650 ALA A C 1
ATOM 5074 O O . ALA A 1 650 ? 57.741 0.283 -33.752 1.00 91.56 650 ALA A O 1
ATOM 5075 N N . SER A 1 651 ? 57.941 1.568 -31.927 1.00 90.25 651 SER A N 1
ATOM 5076 C CA . SER A 1 651 ? 56.615 1.266 -31.393 1.00 90.25 651 SER A CA 1
ATOM 5077 C C . SER A 1 651 ? 55.900 2.507 -30.871 1.00 90.25 651 SER A C 1
ATOM 5079 O O . SER A 1 651 ? 56.462 3.299 -30.113 1.00 90.25 651 SER A O 1
ATOM 5081 N N . TYR A 1 652 ? 54.638 2.634 -31.274 1.00 91.31 652 TYR A N 1
ATOM 5082 C CA . TYR A 1 652 ? 53.665 3.577 -30.747 1.00 91.31 652 TYR A CA 1
ATOM 5083 C C . TYR A 1 652 ? 52.489 2.767 -30.200 1.00 91.31 652 TYR A C 1
ATOM 5085 O O . TYR A 1 652 ? 51.793 2.089 -30.954 1.00 91.31 652 TYR A O 1
ATOM 5093 N N . ASP A 1 653 ? 52.254 2.812 -28.889 1.00 85.56 653 ASP A N 1
ATOM 5094 C CA . ASP A 1 653 ? 51.203 2.004 -28.248 1.00 85.56 653 ASP A CA 1
ATOM 5095 C C . ASP A 1 653 ? 49.775 2.551 -28.494 1.00 85.56 653 ASP A C 1
ATOM 5097 O O . ASP A 1 653 ? 48.787 1.931 -28.092 1.00 85.56 653 ASP A O 1
ATOM 5101 N N . GLY A 1 654 ? 49.646 3.689 -29.188 1.00 86.06 654 GLY A N 1
ATOM 5102 C CA . GLY A 1 654 ? 48.389 4.419 -29.356 1.00 86.06 654 GLY A CA 1
ATOM 5103 C C . GLY A 1 654 ? 48.058 5.289 -28.142 1.00 86.06 654 GLY A C 1
ATOM 5104 O O . GLY A 1 654 ? 48.824 5.382 -27.182 1.00 86.06 654 GLY A O 1
ATOM 5105 N N . ASN A 1 655 ? 46.893 5.935 -28.160 1.00 85.88 655 ASN A N 1
ATOM 5106 C CA . ASN A 1 655 ? 46.370 6.658 -26.995 1.00 85.88 655 ASN A CA 1
ATOM 5107 C C . ASN A 1 655 ? 44.835 6.527 -26.913 1.00 85.88 655 ASN A C 1
ATOM 5109 O O . ASN A 1 655 ? 44.284 5.510 -27.339 1.00 85.88 655 ASN A O 1
ATOM 5113 N N . GLY A 1 656 ? 44.125 7.505 -26.339 1.00 83.31 656 GLY A N 1
ATOM 5114 C CA . GLY A 1 656 ? 42.657 7.533 -26.359 1.00 83.31 656 GLY A CA 1
ATOM 5115 C C . GLY A 1 656 ? 42.090 7.507 -27.783 1.00 83.31 656 GLY A C 1
ATOM 5116 O O . GLY A 1 656 ? 41.257 6.655 -28.084 1.00 83.31 656 GLY A O 1
ATOM 5117 N N . ASN A 1 657 ? 42.639 8.344 -28.666 1.00 90.00 657 ASN A N 1
ATOM 5118 C CA . ASN A 1 657 ? 42.036 8.748 -29.938 1.00 90.00 657 ASN A CA 1
ATOM 5119 C C . ASN A 1 657 ? 42.695 8.126 -31.178 1.00 90.00 657 ASN A C 1
ATOM 5121 O O . ASN A 1 657 ? 42.060 8.027 -32.224 1.00 90.00 657 ASN A O 1
ATOM 5125 N N . TYR A 1 658 ? 43.941 7.665 -31.055 1.00 89.94 658 TYR A N 1
ATOM 5126 C CA . TYR A 1 658 ? 44.735 7.094 -32.145 1.00 89.94 658 TYR A CA 1
ATOM 5127 C C . TYR A 1 658 ? 45.034 5.607 -31.910 1.00 89.94 658 TYR A C 1
ATOM 5129 O O . TYR A 1 658 ? 45.241 5.175 -30.766 1.00 89.94 658 TYR A O 1
ATOM 5137 N N . THR A 1 659 ? 45.070 4.804 -32.978 1.00 88.44 659 THR A N 1
ATOM 5138 C CA . THR A 1 659 ? 45.518 3.402 -32.906 1.00 88.44 659 THR A CA 1
ATOM 5139 C C . THR A 1 659 ? 47.021 3.321 -32.648 1.00 88.44 659 THR A C 1
ATOM 5141 O O . THR A 1 659 ? 47.780 4.202 -33.052 1.00 88.44 659 THR A O 1
ATOM 5144 N N . GLY A 1 660 ? 47.467 2.236 -32.013 1.00 88.75 660 GLY A N 1
ATOM 5145 C CA . GLY A 1 660 ? 48.889 1.900 -31.972 1.00 88.75 660 GLY A CA 1
ATOM 5146 C C . GLY A 1 660 ? 49.390 1.368 -33.317 1.00 88.75 660 GLY A C 1
ATOM 5147 O O . GLY A 1 660 ? 48.605 0.875 -34.128 1.00 88.75 660 GLY A O 1
ATOM 5148 N N . SER A 1 661 ? 50.697 1.457 -33.535 1.00 89.06 661 SER A N 1
ATOM 5149 C CA . SER A 1 661 ? 51.394 0.989 -34.737 1.00 89.06 661 SER A CA 1
ATOM 5150 C C . SER A 1 661 ? 52.853 0.632 -34.419 1.00 89.06 661 SER A C 1
ATOM 5152 O O . SER A 1 661 ? 53.389 0.990 -33.365 1.00 89.06 661 SER A O 1
ATOM 5154 N N . LYS A 1 662 ? 53.500 -0.138 -35.302 1.00 90.06 662 LYS A N 1
ATOM 5155 C CA . LYS A 1 662 ? 54.899 -0.581 -35.166 1.00 90.06 662 LYS A CA 1
ATOM 5156 C C . LYS A 1 662 ? 55.582 -0.645 -36.528 1.00 90.06 662 LYS A C 1
ATOM 5158 O O . LYS A 1 662 ? 54.906 -0.874 -37.528 1.00 90.06 662 LYS A O 1
ATOM 5163 N N . ALA A 1 663 ? 56.900 -0.478 -36.541 1.00 91.44 663 ALA A N 1
ATOM 5164 C CA . ALA A 1 663 ? 57.741 -0.678 -37.715 1.00 91.44 663 ALA A CA 1
ATOM 5165 C C . ALA A 1 663 ? 59.103 -1.242 -37.299 1.00 91.44 663 ALA A C 1
ATOM 5167 O O . ALA A 1 663 ? 59.683 -0.778 -36.318 1.00 91.44 663 ALA A O 1
ATOM 5168 N N . ASP A 1 664 ? 59.610 -2.212 -38.057 1.00 91.50 664 ASP A N 1
ATOM 5169 C CA . ASP A 1 664 ? 60.884 -2.885 -37.794 1.00 91.50 664 ASP A CA 1
ATOM 5170 C C . ASP A 1 664 ? 61.897 -2.593 -38.909 1.00 91.50 664 ASP A C 1
ATOM 5172 O O . ASP A 1 664 ? 61.531 -2.484 -40.079 1.00 91.50 664 ASP A O 1
ATOM 5176 N N . CYS A 1 665 ? 63.177 -2.509 -38.551 1.00 91.50 665 CYS A N 1
ATOM 5177 C CA . CYS A 1 665 ? 64.306 -2.396 -39.473 1.00 91.50 665 CYS A CA 1
ATOM 5178 C C . CYS A 1 665 ? 65.454 -3.301 -39.005 1.00 91.50 665 CYS A C 1
ATOM 5180 O O . CYS A 1 665 ? 65.623 -3.512 -37.805 1.00 91.50 665 CYS A O 1
ATOM 5182 N N . GLN A 1 666 ? 66.270 -3.820 -39.924 1.00 91.88 666 GLN A N 1
ATOM 5183 C CA . GLN A 1 666 ? 67.422 -4.665 -39.593 1.00 91.88 666 GLN A CA 1
ATOM 5184 C C . GLN A 1 666 ? 68.736 -4.046 -40.065 1.00 91.88 666 GLN A C 1
ATOM 5186 O O . GLN A 1 666 ? 68.791 -3.443 -41.133 1.00 91.88 666 GLN A O 1
ATOM 5191 N N . VAL A 1 667 ? 69.788 -4.208 -39.258 1.00 89.50 667 VAL A N 1
ATOM 5192 C CA . VAL A 1 667 ? 71.157 -3.774 -39.572 1.00 89.50 667 VAL A CA 1
ATOM 5193 C C . VAL A 1 667 ? 72.125 -4.910 -39.266 1.00 89.50 667 VAL A C 1
ATOM 5195 O O . VAL A 1 667 ? 72.086 -5.494 -38.182 1.00 89.50 667 VAL A O 1
ATOM 5198 N N . ARG A 1 668 ? 73.007 -5.237 -40.209 1.00 88.06 668 ARG A N 1
ATOM 5199 C CA . ARG A 1 668 ? 73.970 -6.334 -40.107 1.00 88.06 668 ARG A CA 1
ATOM 5200 C C . ARG A 1 668 ? 75.393 -5.817 -39.938 1.00 88.06 668 ARG A C 1
ATOM 5202 O O . ARG A 1 668 ? 75.935 -5.152 -40.814 1.00 88.06 668 ARG A O 1
ATOM 5209 N N . VAL A 1 669 ? 76.038 -6.203 -38.846 1.00 87.62 669 VAL A N 1
ATOM 5210 C CA . VAL A 1 669 ? 77.469 -5.977 -38.635 1.00 87.62 669 VAL A CA 1
ATOM 5211 C C . VAL A 1 669 ? 78.271 -7.182 -39.126 1.00 87.62 669 VAL A C 1
ATOM 5213 O O . VAL A 1 669 ? 77.830 -8.330 -39.028 1.00 87.62 669 VAL A O 1
ATOM 5216 N N . THR A 1 670 ? 79.466 -6.922 -39.651 1.00 83.94 670 THR A N 1
ATOM 5217 C CA . THR A 1 670 ? 80.508 -7.924 -39.913 1.00 83.94 670 THR A CA 1
ATOM 5218 C C . THR A 1 670 ? 81.773 -7.543 -39.149 1.00 83.94 670 THR A C 1
ATOM 5220 O O . THR A 1 670 ? 82.274 -6.426 -39.300 1.00 83.94 670 THR A O 1
ATOM 5223 N N . ALA A 1 671 ? 82.286 -8.458 -38.326 1.00 78.81 671 ALA A N 1
ATOM 5224 C CA . ALA A 1 671 ? 83.433 -8.194 -37.467 1.00 78.81 671 ALA A CA 1
ATOM 5225 C C . ALA A 1 671 ? 84.735 -7.972 -38.260 1.00 78.81 671 ALA A C 1
ATOM 5227 O O . ALA A 1 671 ? 84.978 -8.605 -39.290 1.00 78.81 671 ALA A O 1
ATOM 5228 N N . ASP A 1 672 ? 85.587 -7.087 -37.747 1.00 68.88 672 ASP A N 1
ATOM 5229 C CA . ASP A 1 672 ? 86.925 -6.793 -38.259 1.00 68.88 672 ASP A CA 1
ATOM 5230 C C . ASP A 1 672 ? 87.987 -7.202 -37.224 1.00 68.88 672 ASP A C 1
ATOM 5232 O O . ASP A 1 672 ? 87.934 -6.786 -36.063 1.00 68.88 672 ASP A O 1
ATOM 5236 N N . HIS A 1 673 ? 88.940 -8.046 -37.623 1.00 68.00 673 HIS A N 1
ATOM 5237 C CA . HIS A 1 673 ? 89.888 -8.714 -36.727 1.00 68.00 673 HIS A CA 1
ATOM 5238 C C . HIS A 1 673 ? 91.338 -8.403 -37.126 1.00 68.00 673 HIS A C 1
ATOM 5240 O O . HIS A 1 673 ? 91.989 -9.204 -37.795 1.00 68.00 673 HIS A O 1
ATOM 5246 N N . SER A 1 674 ? 91.865 -7.241 -36.720 1.00 49.31 674 SER A N 1
ATOM 5247 C CA . SER A 1 674 ? 93.231 -6.831 -37.081 1.00 49.31 674 SER A CA 1
ATOM 5248 C C . SER A 1 674 ? 93.996 -6.084 -35.974 1.00 49.31 674 SER A C 1
ATOM 5250 O O . SER A 1 674 ? 93.794 -4.895 -35.756 1.00 49.31 674 SER A O 1
ATOM 5252 N N . GLN A 1 675 ? 94.953 -6.770 -35.331 1.00 41.56 675 GLN A N 1
ATOM 5253 C CA . GLN A 1 675 ? 96.208 -6.199 -34.806 1.00 41.56 675 GLN A CA 1
ATOM 5254 C C . GLN A 1 675 ? 97.213 -7.306 -34.442 1.00 41.56 675 GLN A C 1
ATOM 5256 O O . GLN A 1 675 ? 96.868 -8.173 -33.652 1.00 41.56 675 GLN A O 1
ATOM 5261 N N . THR A 1 676 ? 98.451 -7.205 -34.952 1.00 35.81 676 THR A N 1
ATOM 5262 C CA . THR A 1 676 ? 99.706 -7.145 -34.158 1.00 35.81 676 THR A CA 1
ATOM 5263 C C . THR A 1 676 ? 100.929 -6.962 -35.073 1.00 35.81 676 THR A C 1
ATOM 5265 O O . THR A 1 676 ? 101.319 -7.892 -35.766 1.00 35.81 676 THR A O 1
ATOM 5268 N N . GLY A 1 677 ? 101.584 -5.797 -34.985 1.00 32.12 677 GLY A N 1
ATOM 5269 C CA . GLY A 1 677 ? 103.053 -5.675 -34.989 1.00 32.12 677 GLY A CA 1
ATOM 5270 C C . GLY A 1 677 ? 103.877 -5.889 -36.275 1.00 32.12 677 GLY A C 1
ATOM 5271 O O . GLY A 1 677 ? 104.379 -6.978 -36.509 1.00 32.12 677 GLY A O 1
ATOM 5272 N N . GLY A 1 678 ? 104.244 -4.775 -36.928 1.00 31.33 678 GLY A N 1
ATOM 5273 C CA . GLY A 1 678 ? 105.662 -4.471 -37.211 1.00 31.33 678 GLY A CA 1
ATOM 5274 C C . GLY A 1 678 ? 106.272 -4.787 -38.591 1.00 31.33 678 GLY A C 1
ATOM 5275 O O . GLY A 1 678 ? 106.571 -5.933 -38.896 1.00 31.33 678 GLY A O 1
ATOM 5276 N N . GLY A 1 679 ? 106.673 -3.728 -39.316 1.00 30.19 679 GLY A N 1
ATOM 5277 C CA . GLY A 1 679 ? 107.918 -3.740 -40.110 1.00 30.19 679 GLY A CA 1
ATOM 5278 C C . GLY A 1 679 ? 107.829 -3.616 -41.644 1.00 30.19 679 GLY A C 1
ATOM 5279 O O . GLY A 1 679 ? 107.531 -4.575 -42.337 1.00 30.19 679 GLY A O 1
ATOM 5280 N N . SER A 1 680 ? 108.269 -2.458 -42.154 1.00 30.78 680 SER A N 1
ATOM 5281 C CA . SER A 1 680 ? 109.033 -2.292 -43.412 1.00 30.78 680 SER A CA 1
ATOM 5282 C C . SER A 1 680 ? 108.437 -2.692 -44.783 1.00 30.78 680 SER A C 1
ATOM 5284 O O . SER A 1 680 ? 108.758 -3.737 -45.331 1.00 30.78 680 SER A O 1
ATOM 5286 N N . GLY A 1 681 ? 107.773 -1.722 -45.428 1.00 33.16 681 GLY A N 1
ATOM 5287 C CA . GLY A 1 681 ? 108.202 -1.176 -46.736 1.00 33.16 681 GLY A CA 1
ATOM 5288 C C . GLY A 1 681 ? 108.050 -2.003 -48.031 1.00 33.16 681 GLY A C 1
ATOM 5289 O O . GLY A 1 681 ? 108.844 -2.891 -48.315 1.00 33.16 681 GLY A O 1
ATOM 5290 N N . GLY A 1 682 ? 107.143 -1.564 -48.914 1.00 28.55 682 GLY A N 1
ATOM 5291 C CA . GLY A 1 682 ? 107.050 -1.980 -50.323 1.00 28.55 682 GLY A CA 1
ATOM 5292 C C . GLY A 1 682 ? 105.945 -1.204 -51.057 1.00 28.55 682 GLY A C 1
ATOM 5293 O O . GLY A 1 682 ? 104.903 -0.934 -50.464 1.00 28.55 682 GLY A O 1
ATOM 5294 N N . SER A 1 683 ? 106.168 -0.791 -52.311 1.00 30.83 683 SER A N 1
ATOM 5295 C CA . SER A 1 683 ? 105.318 0.208 -52.991 1.00 30.83 683 SER A CA 1
ATOM 5296 C C . SER A 1 683 ? 104.299 -0.351 -53.996 1.00 30.83 683 SER A C 1
ATOM 5298 O O . SER A 1 683 ? 104.565 -1.307 -54.714 1.00 30.83 683 SER A O 1
ATOM 5300 N N . SER A 1 684 ? 103.197 0.402 -54.121 1.00 31.27 684 SER A N 1
ATOM 5301 C CA . SER A 1 684 ? 102.395 0.653 -55.337 1.00 31.27 684 SER A CA 1
ATOM 5302 C C . SER A 1 684 ? 101.694 -0.500 -56.087 1.00 31.27 684 SER A C 1
ATOM 5304 O O . SER A 1 684 ? 102.286 -1.134 -56.952 1.00 31.27 684 SER A O 1
ATOM 5306 N N . GLY A 1 685 ? 100.358 -0.517 -55.968 1.00 31.16 685 GLY A N 1
ATOM 5307 C CA . GLY A 1 685 ? 99.491 -0.179 -57.114 1.00 31.16 685 GLY A CA 1
ATOM 5308 C C . GLY A 1 685 ? 98.689 -1.304 -57.790 1.00 31.16 685 GLY A C 1
ATOM 5309 O O . GLY A 1 685 ? 99.256 -2.266 -58.290 1.00 31.16 685 GLY A O 1
ATOM 5310 N N . GLY A 1 686 ? 97.366 -1.111 -57.910 1.00 29.20 686 GLY A N 1
ATOM 5311 C CA . GLY A 1 686 ? 96.478 -1.916 -58.769 1.00 29.20 686 GLY A CA 1
ATOM 5312 C C . GLY A 1 686 ? 95.094 -2.178 -58.159 1.00 29.20 686 GLY A C 1
ATOM 5313 O O . GLY A 1 686 ? 94.991 -2.824 -57.122 1.00 29.20 686 GLY A O 1
ATOM 5314 N N . SER A 1 687 ? 94.025 -1.701 -58.806 1.00 33.72 687 SER A N 1
ATOM 5315 C CA . SER A 1 687 ? 92.631 -1.846 -58.342 1.00 33.72 687 SER A CA 1
ATOM 5316 C C . SER A 1 687 ? 91.882 -2.951 -59.094 1.00 33.72 687 SER A C 1
ATOM 5318 O O . SER A 1 687 ? 92.029 -3.040 -60.309 1.00 33.72 687 SER A O 1
ATOM 5320 N N . SER A 1 688 ? 90.997 -3.712 -58.433 1.00 34.06 688 SER A N 1
ATOM 5321 C CA . SER A 1 688 ? 89.786 -4.301 -59.054 1.00 34.06 688 SER A CA 1
ATOM 5322 C C . SER A 1 688 ? 88.867 -5.005 -58.037 1.00 34.06 688 SER A C 1
ATOM 5324 O O . SER A 1 688 ? 89.302 -5.374 -56.950 1.00 34.06 688 SER A O 1
ATOM 5326 N N . GLY A 1 689 ? 87.600 -5.209 -58.431 1.00 31.67 689 GLY A N 1
ATOM 5327 C CA . GLY A 1 689 ? 86.585 -5.990 -57.707 1.00 31.67 689 GLY A CA 1
ATOM 5328 C C . GLY A 1 689 ? 85.584 -5.134 -56.911 1.00 31.67 689 GLY A C 1
ATOM 5329 O O . GLY A 1 689 ? 85.988 -4.357 -56.056 1.00 31.67 689 GLY A O 1
ATOM 5330 N N . GLY A 1 690 ? 84.267 -5.227 -57.122 1.00 31.30 690 GLY A N 1
ATOM 5331 C CA . GLY A 1 690 ? 83.502 -5.980 -58.133 1.00 31.30 690 GLY A CA 1
ATOM 5332 C C . GLY A 1 690 ? 82.044 -6.184 -57.687 1.00 31.30 690 GLY A C 1
ATOM 5333 O O . GLY A 1 690 ? 81.764 -6.020 -56.504 1.00 31.30 690 GLY A O 1
ATOM 5334 N N . SER A 1 691 ? 81.123 -6.540 -58.597 1.00 26.31 691 SER A N 1
ATOM 5335 C CA . SER A 1 691 ? 79.827 -7.203 -58.298 1.00 26.31 691 SER A CA 1
ATOM 5336 C C . SER A 1 691 ? 79.043 -7.552 -59.571 1.00 26.31 691 SER A C 1
ATOM 5338 O O . SER A 1 691 ? 79.230 -6.926 -60.612 1.00 26.31 691 SER A O 1
ATOM 5340 N N . SER A 1 692 ? 78.158 -8.548 -59.481 1.00 30.94 692 SER A N 1
ATOM 5341 C CA . SER A 1 692 ? 77.334 -9.070 -60.581 1.00 30.94 692 SER A CA 1
ATOM 5342 C C . SER A 1 692 ? 75.846 -9.110 -60.213 1.00 30.94 692 SER A C 1
ATOM 5344 O O . SER A 1 692 ? 75.520 -9.171 -59.033 1.00 30.94 692 SER A O 1
ATOM 5346 N N . SER A 1 693 ? 74.988 -9.229 -61.242 1.00 30.48 693 SER A N 1
ATOM 5347 C CA . SER A 1 693 ? 73.657 -9.892 -61.236 1.00 30.48 693 SER A CA 1
ATOM 5348 C C . SER A 1 693 ? 72.542 -9.342 -60.314 1.00 30.48 693 SER A C 1
ATOM 5350 O O . SER A 1 693 ? 72.729 -9.205 -59.115 1.00 30.48 693 SER A O 1
ATOM 5352 N N . GLY A 1 694 ? 71.303 -9.087 -60.763 1.00 30.00 694 GLY A N 1
ATOM 5353 C CA . GLY A 1 694 ? 70.697 -9.238 -62.101 1.00 30.00 694 GLY A CA 1
ATOM 5354 C C . GLY A 1 694 ? 70.421 -10.698 -62.514 1.00 30.00 694 GLY A C 1
ATOM 5355 O O . GLY A 1 694 ? 71.369 -11.429 -62.764 1.00 30.00 694 GLY A O 1
ATOM 5356 N N . GLY A 1 695 ? 69.179 -11.177 -62.650 1.00 31.44 695 GLY A N 1
ATOM 5357 C CA . GLY A 1 695 ? 67.897 -10.469 -62.547 1.00 31.44 695 GLY A CA 1
ATOM 5358 C C . GLY A 1 695 ? 66.671 -11.405 -62.574 1.00 31.44 695 GLY A C 1
ATOM 5359 O O . GLY A 1 695 ? 66.683 -12.467 -61.962 1.00 31.44 695 GLY A O 1
ATOM 5360 N N . SER A 1 696 ? 65.601 -10.974 -63.245 1.00 36.97 696 SER A N 1
ATOM 5361 C CA . SER A 1 696 ? 64.242 -11.549 -63.238 1.00 36.97 696 SER A CA 1
ATOM 5362 C C . SER A 1 696 ? 64.049 -12.896 -63.967 1.00 36.97 696 SER A C 1
ATOM 5364 O O . SER A 1 696 ? 64.778 -13.227 -64.897 1.00 36.97 696 SER A O 1
ATOM 5366 N N . GLY A 1 697 ? 62.980 -13.628 -63.610 1.00 29.45 697 GLY A N 1
ATOM 5367 C CA . GLY A 1 697 ? 62.469 -14.800 -64.347 1.00 29.45 697 GLY A CA 1
ATOM 5368 C C . GLY A 1 697 ? 61.279 -15.487 -63.649 1.00 29.45 697 GLY A C 1
ATOM 5369 O O . GLY A 1 697 ? 61.090 -15.302 -62.450 1.00 29.45 697 GLY A O 1
ATOM 5370 N N . GLY A 1 698 ? 60.466 -16.268 -64.377 1.00 33.78 698 GLY A N 1
ATOM 5371 C CA . GLY A 1 698 ? 59.301 -16.995 -63.832 1.00 33.78 698 GLY A CA 1
ATOM 5372 C C . GLY A 1 698 ? 58.719 -18.045 -64.798 1.00 33.78 698 GLY A C 1
ATOM 5373 O O . GLY A 1 698 ? 59.398 -18.429 -65.745 1.00 33.78 698 GLY A O 1
ATOM 5374 N N . ILE A 1 699 ? 57.442 -18.426 -64.601 1.00 31.23 699 ILE A N 1
ATOM 5375 C CA . ILE A 1 699 ? 56.654 -19.443 -65.362 1.00 31.23 699 ILE A CA 1
ATOM 5376 C C . ILE A 1 699 ? 56.869 -20.903 -64.851 1.00 31.23 699 ILE A C 1
ATOM 5378 O O . ILE A 1 699 ? 57.654 -21.130 -63.934 1.00 31.23 699 ILE A O 1
ATOM 5382 N N . SER A 1 700 ? 56.040 -21.864 -65.291 1.00 36.34 700 SER A N 1
ATOM 5383 C CA . SER A 1 700 ? 55.544 -23.034 -64.527 1.00 36.34 700 SER A CA 1
ATOM 5384 C C . SER A 1 700 ? 55.685 -24.415 -65.213 1.00 36.34 700 SER A C 1
ATOM 5386 O O . SER A 1 700 ? 55.785 -24.484 -66.434 1.00 36.34 700 SER A O 1
ATOM 5388 N N . GLY A 1 701 ? 55.562 -25.529 -64.451 1.00 30.12 701 GLY A N 1
ATOM 5389 C CA . GLY A 1 701 ? 55.146 -26.835 -65.024 1.00 30.12 701 GLY A CA 1
ATOM 5390 C C . GLY A 1 701 ? 55.456 -28.160 -64.277 1.00 30.12 701 GLY A C 1
ATOM 5391 O O . GLY A 1 701 ? 56.535 -28.701 -64.448 1.00 30.12 701 GLY A O 1
ATOM 5392 N N . GLY A 1 702 ? 54.456 -28.724 -63.569 1.00 28.94 702 GLY A N 1
ATOM 5393 C CA . GLY A 1 702 ? 54.013 -30.151 -63.574 1.00 28.94 702 GLY A CA 1
ATOM 5394 C C . GLY A 1 702 ? 54.882 -31.370 -63.138 1.00 28.94 702 GLY A C 1
ATOM 5395 O O . GLY A 1 702 ? 56.002 -31.545 -63.596 1.00 28.94 702 GLY A O 1
ATOM 5396 N N . GLY A 1 703 ? 54.250 -32.335 -62.427 1.00 28.47 703 GLY A N 1
ATOM 5397 C CA . GLY A 1 703 ? 54.455 -33.793 -62.652 1.00 28.47 703 GLY A CA 1
ATOM 5398 C C . GLY A 1 703 ? 54.691 -34.755 -61.454 1.00 28.47 703 GLY A C 1
ATOM 5399 O O . GLY A 1 703 ? 55.801 -34.793 -60.944 1.00 28.47 703 GLY A O 1
ATOM 5400 N N . SER A 1 704 ? 53.713 -35.647 -61.157 1.00 28.52 704 SER A N 1
ATOM 5401 C CA . SER A 1 704 ? 53.848 -36.981 -60.475 1.00 28.52 704 SER A CA 1
ATOM 5402 C C . SER A 1 704 ? 54.392 -37.034 -59.013 1.00 28.52 704 SER A C 1
ATOM 5404 O O . SER A 1 704 ? 55.008 -36.086 -58.558 1.00 28.52 704 SER A O 1
ATOM 5406 N N . SER A 1 705 ? 54.285 -38.084 -58.166 1.00 30.97 705 SER A N 1
ATOM 5407 C CA . SER A 1 705 ? 53.390 -39.264 -57.930 1.00 30.97 705 SER A CA 1
ATOM 5408 C C . SER A 1 705 ? 53.906 -40.016 -56.661 1.00 30.97 705 SER A C 1
ATOM 5410 O O . SER A 1 705 ? 55.097 -39.905 -56.394 1.00 30.97 705 SER A O 1
ATOM 5412 N N . GLY A 1 706 ? 53.206 -40.846 -55.862 1.00 28.05 706 GLY A N 1
ATOM 5413 C CA . GLY A 1 706 ? 51.805 -41.313 -55.777 1.00 28.05 706 GLY A CA 1
ATOM 5414 C C . GLY A 1 706 ? 51.683 -42.590 -54.882 1.00 28.05 706 GLY A C 1
ATOM 5415 O O . GLY A 1 706 ? 52.602 -43.402 -54.882 1.00 28.05 706 GLY A O 1
ATOM 5416 N N . GLY A 1 707 ? 50.585 -42.786 -54.122 1.00 27.89 707 GLY A N 1
ATOM 5417 C CA . GLY A 1 707 ? 50.329 -43.962 -53.240 1.00 27.89 707 GLY A CA 1
ATOM 5418 C C . GLY A 1 707 ? 49.329 -43.666 -52.092 1.00 27.89 707 GLY A C 1
ATOM 5419 O O . GLY A 1 707 ? 49.548 -42.727 -51.339 1.00 27.89 707 GLY A O 1
ATOM 5420 N N . SER A 1 708 ? 48.128 -44.275 -52.057 1.00 29.25 708 SER A N 1
ATOM 5421 C CA . SER A 1 708 ? 47.760 -45.542 -51.357 1.00 29.25 708 SER A CA 1
ATOM 5422 C C . SER A 1 708 ? 47.660 -45.390 -49.823 1.00 29.25 708 SER A C 1
ATOM 5424 O O . SER A 1 708 ? 48.687 -45.251 -49.176 1.00 29.25 708 SER A O 1
ATOM 5426 N N . GLY A 1 709 ? 46.482 -45.318 -49.176 1.00 26.27 709 GLY A N 1
ATOM 5427 C CA . GLY A 1 709 ? 45.506 -46.409 -48.906 1.00 26.27 709 GLY A CA 1
ATOM 5428 C C . GLY A 1 709 ? 45.542 -46.763 -47.391 1.00 26.27 709 GLY A C 1
ATOM 5429 O O . GLY A 1 709 ? 46.536 -46.451 -46.751 1.00 26.27 709 GLY A O 1
ATOM 5430 N N . GLY A 1 710 ? 44.568 -47.366 -46.691 1.00 24.69 710 GLY A N 1
ATOM 5431 C CA . GLY A 1 710 ? 43.183 -47.785 -46.969 1.00 24.69 710 GLY A CA 1
ATOM 5432 C C . GLY A 1 710 ? 42.739 -48.875 -45.955 1.00 24.69 710 GLY A C 1
ATOM 5433 O O . GLY A 1 710 ? 43.524 -49.785 -45.715 1.00 24.69 710 GLY A O 1
ATOM 5434 N N . SER A 1 711 ? 41.500 -48.831 -45.417 1.00 27.34 711 SER A N 1
ATOM 5435 C CA . SER A 1 711 ? 40.881 -49.872 -44.532 1.00 27.34 711 SER A CA 1
ATOM 5436 C C . SER A 1 711 ? 41.518 -50.080 -43.126 1.00 27.34 711 SER A C 1
ATOM 5438 O O . SER A 1 711 ? 42.640 -49.652 -42.897 1.00 27.34 711 SER A O 1
ATOM 5440 N N . SER A 1 712 ? 40.901 -50.711 -42.102 1.00 27.62 712 SER A N 1
ATOM 5441 C CA . SER A 1 712 ? 39.481 -51.038 -41.786 1.00 27.62 712 SER A CA 1
ATOM 5442 C C . SER A 1 712 ? 39.312 -51.591 -40.344 1.00 27.62 712 SER A C 1
ATOM 5444 O O . SER A 1 712 ? 40.212 -52.268 -39.858 1.00 27.62 712 SER A O 1
ATOM 5446 N N . GLY A 1 713 ? 38.110 -51.463 -39.750 1.00 26.70 713 GLY A N 1
ATOM 5447 C CA . GLY A 1 713 ? 37.626 -52.270 -38.602 1.00 26.70 713 GLY A CA 1
ATOM 5448 C C . GLY A 1 713 ? 37.783 -51.644 -37.198 1.00 26.70 713 GLY A C 1
ATOM 5449 O O . GLY A 1 713 ? 38.692 -50.858 -36.971 1.00 26.70 713 GLY A O 1
ATOM 5450 N N . GLY A 1 714 ? 36.927 -51.947 -36.208 1.00 25.80 714 GLY A N 1
ATOM 5451 C CA . GLY A 1 714 ? 35.676 -52.728 -36.243 1.00 25.80 714 GLY A CA 1
ATOM 5452 C C . GLY A 1 714 ? 35.120 -53.065 -34.840 1.00 25.80 714 GLY A C 1
ATOM 5453 O O . GLY A 1 714 ? 35.884 -53.085 -33.882 1.00 25.80 714 GLY A O 1
ATOM 5454 N N . SER A 1 715 ? 33.818 -53.403 -34.755 1.00 27.31 715 SER A N 1
ATOM 5455 C CA . SER A 1 715 ? 33.107 -53.979 -33.579 1.00 27.31 715 SER A CA 1
ATOM 5456 C C . SER A 1 715 ? 32.905 -53.081 -32.328 1.00 27.31 715 SER A C 1
ATOM 5458 O O . SER A 1 715 ? 33.729 -52.231 -32.027 1.00 27.31 715 SER A O 1
ATOM 5460 N N . SER A 1 716 ? 31.841 -53.221 -31.512 1.00 29.34 716 SER A N 1
ATOM 5461 C CA . SER A 1 716 ? 30.547 -53.932 -31.679 1.00 29.34 716 SER A CA 1
ATOM 5462 C C . SER A 1 716 ? 29.549 -53.627 -30.536 1.00 29.34 716 SER A C 1
ATOM 5464 O O . SER A 1 716 ? 29.960 -53.583 -29.380 1.00 29.34 716 SER A O 1
ATOM 5466 N N . GLY A 1 717 ? 28.239 -53.604 -30.836 1.00 28.17 717 GLY A N 1
ATOM 5467 C CA . GLY A 1 717 ? 27.134 -53.748 -29.860 1.00 28.17 717 GLY A CA 1
ATOM 5468 C C . GLY A 1 717 ? 26.645 -52.455 -29.170 1.00 28.17 717 GLY A C 1
ATOM 5469 O O . GLY A 1 717 ? 27.411 -51.522 -28.978 1.00 28.17 717 GLY A O 1
ATOM 5470 N N . GLY A 1 718 ? 25.371 -52.331 -28.767 1.00 28.11 718 GLY A N 1
ATOM 5471 C CA . GLY A 1 718 ? 24.243 -53.265 -28.921 1.00 28.11 718 GLY A CA 1
ATOM 5472 C C . GLY A 1 718 ? 22.899 -52.676 -28.435 1.00 28.11 718 GLY A C 1
ATOM 5473 O O . GLY A 1 718 ? 22.864 -51.804 -27.573 1.00 28.11 718 GLY A O 1
ATOM 5474 N N . SER A 1 719 ? 21.795 -53.140 -29.019 1.00 28.27 719 SER A N 1
ATOM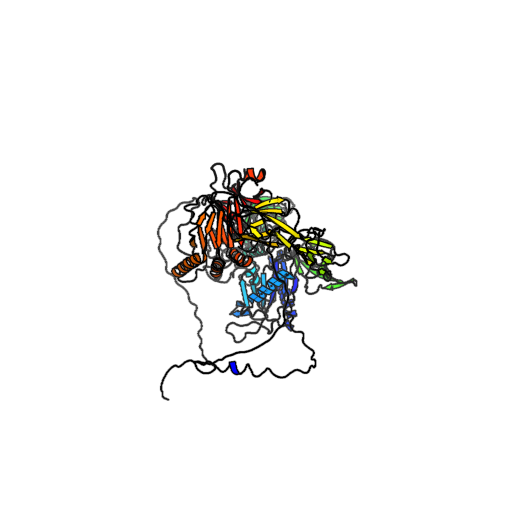 5475 C CA . SER A 1 719 ? 20.436 -52.567 -28.983 1.00 28.27 719 SER A CA 1
ATOM 5476 C C . SER A 1 719 ? 19.695 -52.479 -27.618 1.00 28.27 719 SER A C 1
ATOM 5478 O O . SER A 1 719 ? 19.583 -53.479 -26.916 1.00 28.27 719 SER A O 1
ATOM 5480 N N . SER A 1 720 ? 18.922 -51.384 -27.423 1.00 29.45 720 SER A N 1
ATOM 5481 C CA . SER A 1 720 ? 17.457 -51.352 -27.079 1.00 29.45 720 SER A CA 1
ATOM 5482 C C . SER A 1 720 ? 16.846 -51.610 -25.666 1.00 29.45 720 SER A C 1
ATOM 5484 O O . SER A 1 720 ? 17.475 -52.221 -24.808 1.00 29.45 720 SER A O 1
ATOM 5486 N N . GLY A 1 721 ? 15.574 -51.231 -25.358 1.00 27.39 721 GLY A N 1
ATOM 5487 C CA . GLY A 1 721 ? 14.640 -50.240 -25.980 1.00 27.39 721 GLY A CA 1
ATOM 5488 C C . GLY A 1 721 ? 13.118 -50.610 -26.052 1.00 27.39 721 GLY A C 1
ATOM 5489 O O . GLY A 1 721 ? 12.791 -51.616 -26.663 1.00 27.39 721 GLY A O 1
ATOM 5490 N N . GLY A 1 722 ? 12.184 -49.759 -25.564 1.00 26.91 722 GLY A N 1
ATOM 5491 C CA . GLY A 1 722 ? 10.688 -49.916 -25.628 1.00 26.91 722 GLY A CA 1
ATOM 5492 C C . GLY A 1 722 ? 10.037 -50.684 -24.442 1.00 26.91 722 GLY A C 1
ATOM 5493 O O . GLY A 1 722 ? 10.767 -51.368 -23.734 1.00 26.91 722 GLY A O 1
ATOM 5494 N N . GLY A 1 723 ? 8.724 -50.636 -24.111 1.00 27.12 723 GLY A N 1
ATOM 5495 C CA . GLY A 1 723 ? 7.565 -49.783 -24.496 1.00 27.12 723 GLY A CA 1
ATOM 5496 C C . GLY A 1 723 ? 6.207 -50.330 -23.934 1.00 27.12 723 GLY A C 1
ATOM 5497 O O . GLY A 1 723 ? 6.012 -51.537 -24.006 1.00 27.12 723 GLY A O 1
ATOM 5498 N N . SER A 1 724 ? 5.278 -49.480 -23.423 1.00 27.50 724 SER A N 1
ATOM 5499 C CA . SER A 1 724 ? 3.906 -49.790 -22.858 1.00 27.50 724 SER A CA 1
ATOM 5500 C C . SER A 1 724 ? 3.806 -50.810 -21.679 1.00 27.50 724 SER A C 1
ATOM 5502 O O . SER A 1 724 ? 4.761 -51.537 -21.436 1.00 27.50 724 SER A O 1
ATOM 5504 N N . GLY A 1 725 ? 2.736 -50.920 -20.858 1.00 26.31 725 GLY A N 1
ATOM 5505 C CA . GLY A 1 725 ? 1.509 -50.113 -20.645 1.00 26.31 725 GLY A CA 1
ATOM 5506 C C . GLY A 1 725 ? 0.542 -50.714 -19.571 1.00 26.31 725 GLY A C 1
ATOM 5507 O O . GLY A 1 725 ? 0.620 -51.905 -19.302 1.00 26.31 725 GLY A O 1
ATOM 5508 N N . GLU A 1 726 ? -0.353 -49.878 -19.007 1.00 27.50 726 GLU A N 1
ATOM 5509 C CA . GLU A 1 726 ? -1.710 -50.159 -18.433 1.00 27.50 726 GLU A CA 1
ATOM 5510 C C . GLU A 1 726 ? -2.037 -50.934 -17.101 1.00 27.50 726 GLU A C 1
ATOM 5512 O O . GLU A 1 726 ? -1.714 -52.102 -16.922 1.00 27.50 726 GLU A O 1
ATOM 5517 N N . ASN A 1 727 ? -2.887 -50.262 -16.282 1.00 27.84 727 ASN A N 1
ATOM 5518 C CA . ASN A 1 727 ? -4.147 -50.684 -15.592 1.00 27.84 727 ASN A CA 1
ATOM 5519 C C . ASN A 1 727 ? -4.281 -51.341 -14.169 1.00 27.84 727 ASN A C 1
ATOM 5521 O O . ASN A 1 727 ? -3.715 -52.388 -13.881 1.00 27.84 727 ASN A O 1
ATOM 5525 N N . ALA A 1 728 ? -5.215 -50.739 -13.381 1.00 27.70 728 ALA A N 1
ATOM 5526 C CA . ALA A 1 728 ? -6.054 -51.194 -12.224 1.00 27.70 728 ALA A CA 1
ATOM 5527 C C . ALA A 1 728 ? -5.421 -51.726 -10.897 1.00 27.70 728 ALA A C 1
ATOM 5529 O O . ALA A 1 728 ? -4.349 -52.316 -10.913 1.00 27.70 728 ALA A O 1
ATOM 5530 N N . GLY A 1 729 ? -6.040 -51.610 -9.695 1.00 24.88 729 GLY A N 1
ATOM 5531 C CA . GLY A 1 729 ? -7.280 -50.923 -9.232 1.00 24.88 729 GLY A CA 1
ATOM 5532 C C . GLY A 1 729 ? -7.716 -51.304 -7.774 1.00 24.88 729 GLY A C 1
ATOM 5533 O O . GLY A 1 729 ? -7.210 -52.290 -7.248 1.00 24.88 729 GLY A O 1
ATOM 5534 N N . GLY A 1 730 ? -8.661 -50.565 -7.144 1.00 26.05 730 GLY A N 1
ATOM 5535 C CA . GLY A 1 730 ? -9.276 -50.815 -5.796 1.00 26.05 730 GLY A CA 1
ATOM 5536 C C . GLY A 1 730 ? -8.736 -49.918 -4.645 1.00 26.05 730 GLY A C 1
ATOM 5537 O O . GLY A 1 730 ? -7.525 -49.756 -4.561 1.00 26.05 730 GLY A O 1
ATOM 5538 N N . SER A 1 731 ? -9.525 -49.162 -3.845 1.00 27.56 731 SER A N 1
ATOM 5539 C CA . SER A 1 731 ? -10.581 -49.496 -2.830 1.00 27.56 731 SER A CA 1
ATOM 5540 C C . SER A 1 731 ? -9.998 -49.972 -1.470 1.00 27.56 731 SER A C 1
ATOM 5542 O O . SER A 1 731 ? -9.027 -50.717 -1.490 1.00 27.56 731 SER A O 1
ATOM 5544 N N . THR A 1 732 ? -10.472 -49.601 -0.259 1.00 27.73 732 THR A N 1
ATOM 5545 C CA . THR A 1 732 ? -11.778 -49.074 0.244 1.00 27.73 732 THR A CA 1
ATOM 5546 C C . THR A 1 732 ? -11.670 -48.077 1.432 1.00 27.73 732 THR A C 1
ATOM 5548 O O . THR A 1 732 ? -10.704 -48.133 2.185 1.00 27.73 732 THR A O 1
ATOM 5551 N N . ASP A 1 733 ? -12.721 -47.268 1.627 1.00 25.97 733 ASP A N 1
ATOM 5552 C CA . ASP A 1 733 ? -13.402 -46.748 2.848 1.00 25.97 733 ASP A CA 1
ATOM 5553 C C . ASP A 1 733 ? -12.750 -46.716 4.259 1.00 25.97 733 ASP A C 1
ATOM 5555 O O . ASP A 1 733 ? -12.119 -47.664 4.721 1.00 25.97 733 ASP A O 1
ATOM 5559 N N . GLY A 1 734 ? -13.100 -45.673 5.037 1.00 24.50 734 GLY A N 1
ATOM 5560 C CA . GLY A 1 734 ? -12.973 -45.619 6.508 1.00 24.50 734 GLY A CA 1
ATOM 5561 C C . GLY A 1 734 ? -13.417 -44.267 7.105 1.00 24.50 734 GLY A C 1
ATOM 5562 O O . GLY A 1 734 ? -12.984 -43.225 6.624 1.00 24.50 734 GLY A O 1
ATOM 5563 N N . SER A 1 735 ? -14.281 -44.252 8.135 1.00 26.03 735 SER A N 1
ATOM 5564 C CA . SER A 1 735 ? -14.948 -43.026 8.631 1.00 26.03 735 SER A CA 1
ATOM 5565 C C . SER A 1 735 ? -14.919 -42.847 10.158 1.00 26.03 735 SER A C 1
ATOM 5567 O O . SER A 1 735 ? -15.072 -43.815 10.898 1.00 26.03 735 SER A O 1
ATOM 5569 N N . SER A 1 736 ? -14.890 -41.577 10.591 1.00 27.67 736 SER A N 1
ATOM 5570 C CA . SER A 1 736 ? -15.293 -41.047 11.913 1.00 27.67 736 SER A CA 1
ATOM 5571 C C . SER A 1 736 ? -14.481 -41.423 13.171 1.00 27.67 736 SER A C 1
ATOM 5573 O O . SER A 1 736 ? -13.950 -42.519 13.306 1.00 27.67 736 SER A O 1
ATOM 5575 N N . GLY A 1 737 ? -14.428 -40.490 14.133 1.00 24.05 737 GLY A N 1
ATOM 5576 C CA . GLY A 1 737 ? -13.873 -40.703 15.478 1.00 24.05 737 GLY A CA 1
ATOM 5577 C C . GLY A 1 737 ? -13.487 -39.392 16.176 1.00 24.05 737 GLY A C 1
ATOM 5578 O O . GLY A 1 737 ? -12.527 -38.745 15.772 1.00 24.05 737 GLY A O 1
ATOM 5579 N N . ASN A 1 738 ? -14.227 -38.990 17.216 1.00 27.27 738 ASN A N 1
ATOM 5580 C CA . ASN A 1 738 ? -14.016 -37.735 17.952 1.00 27.27 738 ASN A CA 1
ATOM 5581 C C . ASN A 1 738 ? -14.140 -37.972 19.468 1.00 27.27 738 ASN A C 1
ATOM 5583 O O . ASN A 1 738 ? -15.258 -38.151 19.949 1.00 27.27 738 ASN A O 1
ATOM 5587 N N . VAL A 1 739 ? -13.021 -37.993 20.208 1.00 24.92 739 VAL A N 1
ATOM 5588 C CA . VAL A 1 739 ? -13.001 -38.175 21.676 1.00 24.92 739 VAL A CA 1
ATOM 5589 C C . VAL A 1 739 ? -11.851 -37.394 22.335 1.00 24.92 739 VAL A C 1
ATOM 5591 O O . VAL A 1 739 ? -10.720 -37.401 21.858 1.00 24.92 739 VAL A O 1
ATOM 5594 N N . SER A 1 740 ? -12.181 -36.781 23.470 1.00 25.84 740 SER A N 1
ATOM 5595 C CA . SER A 1 740 ? -11.353 -36.283 24.587 1.00 25.84 740 SER A CA 1
ATOM 5596 C C . SER A 1 740 ? -12.172 -36.617 25.873 1.00 25.84 740 SER A C 1
ATOM 5598 O O . SER A 1 740 ? -13.365 -36.900 25.688 1.00 25.84 740 SER A O 1
ATOM 5600 N N . PRO A 1 741 ? -11.679 -36.591 27.139 1.00 43.38 741 PRO A N 1
ATOM 5601 C CA . PRO A 1 741 ? -10.513 -35.869 27.661 1.00 43.38 741 PRO A CA 1
ATOM 5602 C C . PRO A 1 741 ? -9.722 -36.659 28.754 1.00 43.38 741 PRO A C 1
ATOM 5604 O O . PRO A 1 741 ? -9.415 -37.829 28.551 1.00 43.38 741 PRO A O 1
ATOM 5607 N N . ASP A 1 742 ? -9.430 -35.995 29.886 1.00 22.55 742 ASP A N 1
ATOM 5608 C CA . ASP A 1 742 ? -8.675 -36.379 31.098 1.00 22.55 742 ASP A CA 1
ATOM 5609 C C . ASP A 1 742 ? -7.150 -36.573 30.944 1.00 22.55 742 ASP A C 1
ATOM 5611 O O . ASP A 1 742 ? -6.690 -37.261 30.040 1.00 22.55 742 ASP A O 1
ATOM 5615 N N . SER A 1 743 ? -6.241 -35.929 31.699 1.00 26.08 743 SER A N 1
ATOM 5616 C CA . SER A 1 743 ? -6.172 -35.236 33.019 1.00 26.08 743 SER A CA 1
ATOM 5617 C C . SER A 1 743 ? -5.406 -36.027 34.100 1.00 26.08 743 SER A C 1
ATOM 5619 O O . SER A 1 743 ? -5.431 -37.254 34.150 1.00 26.08 743 SER A O 1
ATOM 5621 N N . GLY A 1 744 ? -4.633 -35.307 34.925 1.00 24.91 744 GLY A N 1
ATOM 5622 C CA . GLY A 1 744 ? -3.715 -35.856 35.934 1.00 24.91 744 GLY A CA 1
ATOM 5623 C C . GLY A 1 744 ? -2.661 -34.818 36.347 1.00 24.91 744 GLY A C 1
ATOM 5624 O O . GLY A 1 744 ? -2.038 -34.199 35.486 1.00 24.91 744 GLY A O 1
ATOM 5625 N N . THR A 1 745 ? -2.491 -34.576 37.653 1.00 23.19 745 THR A N 1
ATOM 5626 C CA . THR A 1 745 ? -1.995 -33.274 38.157 1.00 23.19 745 THR A CA 1
ATOM 5627 C C . THR A 1 745 ? -1.071 -33.398 39.384 1.00 23.19 745 THR A C 1
ATOM 5629 O O . THR A 1 745 ? -1.209 -34.346 40.152 1.00 23.19 745 THR A O 1
ATOM 5632 N N . LEU A 1 746 ? -0.255 -32.353 39.629 1.00 21.25 746 LEU A N 1
ATOM 5633 C CA . LEU A 1 746 ? 0.497 -32.035 40.873 1.00 21.25 746 LEU A CA 1
ATOM 5634 C C . LEU A 1 746 ? 1.756 -32.892 41.178 1.00 21.25 746 LEU A C 1
ATOM 5636 O O . LEU A 1 746 ? 1.886 -33.985 40.628 1.00 21.25 746 LEU A O 1
ATOM 5640 N N . PRO A 1 747 ? 2.684 -32.440 42.067 1.00 28.38 747 PRO A N 1
ATOM 5641 C CA . PRO A 1 747 ? 2.721 -31.180 42.841 1.00 28.38 747 PRO A CA 1
ATOM 5642 C C . PRO A 1 747 ? 3.981 -30.293 42.628 1.00 28.38 747 PRO A C 1
ATOM 5644 O O . PRO A 1 747 ? 4.941 -30.689 41.974 1.00 28.38 747 PRO A O 1
ATOM 5647 N N . ALA A 1 748 ? 3.984 -29.099 43.242 1.00 25.53 748 ALA A N 1
ATOM 5648 C CA . ALA A 1 748 ? 5.162 -28.226 43.436 1.00 25.53 748 ALA A CA 1
ATOM 5649 C C . ALA A 1 748 ? 5.831 -28.471 44.815 1.00 25.53 748 ALA A C 1
ATOM 5651 O O . ALA A 1 748 ? 5.223 -29.142 45.656 1.00 25.53 748 ALA A O 1
ATOM 5652 N N . PRO A 1 749 ? 7.073 -27.991 45.053 1.00 25.50 749 PRO A N 1
ATOM 5653 C CA . PRO A 1 749 ? 7.286 -26.656 45.668 1.00 25.50 749 PRO A CA 1
ATOM 5654 C C . PRO A 1 749 ? 8.538 -25.926 45.077 1.00 25.50 749 PRO A C 1
ATOM 5656 O O . PRO A 1 749 ? 9.129 -26.433 44.128 1.00 25.50 749 PRO A O 1
ATOM 5659 N N . ASP A 1 750 ? 9.024 -24.749 45.510 1.00 21.98 750 ASP A N 1
ATOM 5660 C CA . ASP A 1 750 ? 8.668 -23.830 46.615 1.00 21.98 750 ASP A CA 1
ATOM 5661 C C . ASP A 1 750 ? 8.985 -22.347 46.247 1.00 21.98 750 ASP A C 1
ATOM 5663 O O . ASP A 1 750 ? 9.520 -22.068 45.172 1.00 21.98 750 ASP A O 1
ATOM 5667 N N . HIS A 1 751 ? 8.672 -21.385 47.123 1.00 24.25 751 HIS A N 1
ATOM 5668 C CA . HIS A 1 751 ? 8.743 -19.935 46.869 1.00 24.25 751 HIS A CA 1
ATOM 5669 C C . HIS A 1 751 ? 10.075 -19.231 47.213 1.00 24.25 751 HIS A C 1
ATOM 5671 O O . HIS A 1 751 ? 10.662 -19.445 48.270 1.00 24.25 751 HIS A O 1
ATOM 5677 N N . ALA A 1 752 ? 10.422 -18.214 46.411 1.00 23.30 752 ALA A N 1
ATOM 5678 C CA . ALA A 1 752 ? 11.173 -17.021 46.831 1.00 23.30 752 ALA A CA 1
ATOM 5679 C C . ALA A 1 752 ? 10.761 -15.797 45.976 1.00 23.30 752 ALA A C 1
ATOM 5681 O O . ALA A 1 752 ? 10.305 -15.964 44.846 1.00 23.30 752 ALA A O 1
ATOM 5682 N N . LYS A 1 753 ? 10.899 -14.572 46.506 1.00 26.39 753 LYS A N 1
ATOM 5683 C CA . LYS A 1 753 ? 10.588 -13.295 45.822 1.00 26.39 753 LYS A CA 1
ATOM 5684 C C . LYS A 1 753 ? 11.856 -12.451 45.656 1.00 26.39 753 LYS A C 1
ATOM 5686 O O . LYS A 1 753 ? 12.671 -12.473 46.569 1.00 26.39 753 LYS A O 1
ATOM 5691 N N . GLU A 1 754 ? 11.954 -11.661 44.580 1.00 22.28 754 GLU A N 1
ATOM 5692 C CA . GLU A 1 754 ? 12.108 -10.184 44.604 1.00 22.28 754 GLU A CA 1
ATOM 5693 C C . GLU A 1 754 ? 12.340 -9.584 43.195 1.00 22.28 754 GLU A C 1
ATOM 5695 O O . GLU A 1 754 ? 12.746 -10.269 42.259 1.00 22.28 754 GLU A O 1
ATOM 5700 N N . GLU A 1 755 ? 12.035 -8.291 43.054 1.00 23.83 755 GLU A N 1
ATOM 5701 C CA . GLU A 1 755 ? 12.185 -7.438 41.858 1.00 23.83 755 GLU A CA 1
ATOM 5702 C C . GLU A 1 755 ? 13.264 -6.350 42.104 1.00 23.83 755 GLU A C 1
ATOM 5704 O O . GLU A 1 755 ? 13.713 -6.195 43.239 1.00 23.83 755 GLU A O 1
ATOM 5709 N N . PRO A 1 756 ? 13.588 -5.454 41.145 1.00 37.47 756 PRO A N 1
ATOM 5710 C CA . PRO A 1 756 ? 13.773 -5.640 39.699 1.00 37.47 756 PRO A CA 1
ATOM 5711 C C . PRO A 1 756 ? 15.152 -5.096 39.243 1.00 37.47 756 PRO A C 1
ATOM 5713 O O . PRO A 1 756 ? 15.632 -4.089 39.768 1.00 37.47 756 PRO A O 1
ATOM 5716 N N . GLY A 1 757 ? 15.802 -5.672 38.217 1.00 22.84 757 GLY A N 1
ATOM 5717 C CA . GLY A 1 757 ? 17.151 -5.187 37.867 1.00 22.84 757 GLY A CA 1
ATOM 5718 C C . GLY A 1 757 ? 17.814 -5.639 36.564 1.00 22.84 757 GLY A C 1
ATOM 5719 O O . GLY A 1 757 ? 18.696 -6.485 36.597 1.00 22.84 757 GLY A O 1
ATOM 5720 N N . ASN A 1 758 ? 17.531 -4.901 35.484 1.00 25.19 758 ASN A N 1
ATOM 5721 C CA . ASN A 1 758 ? 18.405 -4.658 34.320 1.00 25.19 758 ASN A CA 1
ATOM 5722 C C . ASN A 1 758 ? 18.809 -5.841 33.397 1.00 25.19 758 ASN A C 1
ATOM 5724 O O . ASN A 1 758 ? 18.951 -6.994 33.786 1.00 25.19 758 ASN A O 1
ATOM 5728 N N . VAL A 1 759 ? 19.018 -5.516 32.118 1.00 29.78 759 VAL A N 1
ATOM 5729 C CA . VAL A 1 759 ? 19.239 -6.477 31.023 1.00 29.78 759 VAL A CA 1
ATOM 5730 C C . VAL A 1 759 ? 20.571 -7.230 31.162 1.00 29.78 759 VAL A C 1
ATOM 5732 O O . VAL A 1 759 ? 21.610 -6.623 31.414 1.00 29.78 759 VAL A O 1
ATOM 5735 N N . THR A 1 760 ? 20.566 -8.542 30.908 1.00 25.61 760 THR A N 1
ATOM 5736 C CA . THR A 1 760 ? 21.771 -9.342 30.609 1.00 25.61 760 THR A CA 1
ATOM 5737 C C . THR A 1 760 ? 21.488 -10.358 29.486 1.00 25.61 760 THR A C 1
ATOM 5739 O O . THR A 1 760 ? 20.339 -10.763 29.308 1.00 25.61 760 THR A O 1
ATOM 5742 N N . PRO A 1 761 ? 22.496 -10.740 28.671 1.00 27.23 761 PRO A N 1
ATOM 5743 C CA . PRO A 1 761 ? 22.299 -11.601 27.502 1.00 27.23 761 PRO A CA 1
ATOM 5744 C C . PRO A 1 761 ? 22.068 -13.082 27.876 1.00 27.23 761 PRO A C 1
ATOM 5746 O O . PRO A 1 761 ? 22.515 -13.528 28.934 1.00 27.23 761 PRO A O 1
ATOM 5749 N N . PRO A 1 762 ? 21.397 -13.865 27.009 1.00 27.48 762 PRO A N 1
ATOM 5750 C CA . PRO A 1 762 ? 20.809 -15.148 27.390 1.00 27.48 762 PRO A CA 1
ATOM 5751 C C . PRO A 1 762 ? 21.822 -16.304 27.535 1.00 27.48 762 PRO A C 1
ATOM 5753 O O . PRO A 1 762 ? 22.631 -16.533 26.629 1.00 27.48 762 PRO A O 1
ATOM 5756 N N . PRO A 1 763 ? 21.706 -17.125 28.598 1.00 25.42 763 PRO A N 1
ATOM 5757 C CA . PRO A 1 763 ? 22.049 -18.547 28.559 1.00 25.42 763 PRO A CA 1
ATOM 5758 C C . PRO A 1 763 ? 21.167 -19.284 27.531 1.00 25.42 763 PRO A C 1
ATOM 5760 O O . PRO A 1 763 ? 20.071 -18.828 27.208 1.00 25.42 763 PRO A O 1
ATOM 5763 N N . ALA A 1 764 ? 21.632 -20.411 26.987 1.00 30.56 764 ALA A N 1
ATOM 5764 C CA . ALA A 1 764 ? 21.012 -21.036 25.814 1.00 30.56 764 ALA A CA 1
ATOM 5765 C C . ALA A 1 764 ? 20.212 -22.318 26.121 1.00 30.56 764 ALA A C 1
ATOM 5767 O O . ALA A 1 764 ? 20.763 -23.227 26.734 1.00 30.56 764 ALA A O 1
ATOM 5768 N N . ALA A 1 765 ? 19.008 -22.404 25.526 1.00 32.38 765 ALA A N 1
ATOM 5769 C CA . ALA A 1 765 ? 18.124 -23.583 25.414 1.00 32.38 765 ALA A CA 1
ATOM 5770 C C . ALA A 1 765 ? 17.535 -24.106 26.753 1.00 32.38 765 ALA A C 1
ATOM 5772 O O . ALA A 1 765 ? 18.090 -23.861 27.816 1.00 32.38 765 ALA A O 1
ATOM 5773 N N . ASP A 1 766 ? 16.360 -24.743 26.801 1.00 27.86 766 ASP A N 1
ATOM 5774 C CA . ASP A 1 766 ? 15.593 -25.502 25.792 1.00 27.86 766 ASP A CA 1
ATOM 5775 C C . ASP A 1 766 ? 14.087 -25.131 25.778 1.00 27.86 766 ASP A C 1
ATOM 5777 O O . ASP A 1 766 ? 13.553 -24.700 26.793 1.00 27.86 766 ASP A O 1
ATOM 5781 N N . THR A 1 767 ? 13.313 -25.307 24.697 1.00 30.31 767 THR A N 1
ATOM 5782 C CA . THR A 1 767 ? 13.671 -25.227 23.267 1.00 30.31 767 THR A CA 1
ATOM 5783 C C . THR A 1 767 ? 12.461 -24.747 22.457 1.00 30.31 767 THR A C 1
ATOM 5785 O O . THR A 1 767 ? 11.387 -25.339 22.473 1.00 30.31 767 THR A O 1
ATOM 5788 N N . SER A 1 768 ? 12.680 -23.740 21.621 1.00 44.34 768 SER A N 1
ATOM 5789 C CA . SER A 1 768 ? 12.062 -23.692 20.294 1.00 44.34 768 SER A CA 1
ATOM 5790 C C . SER A 1 768 ? 13.195 -23.479 19.280 1.00 44.34 768 SER A C 1
ATOM 5792 O O . SER A 1 768 ? 14.363 -23.657 19.622 1.00 44.34 768 SER A O 1
ATOM 5794 N N . VAL A 1 769 ? 12.885 -23.015 18.067 1.00 49.62 769 VAL A N 1
ATOM 5795 C CA . VAL A 1 769 ? 13.871 -22.587 17.057 1.00 49.62 769 VAL A CA 1
ATOM 5796 C C . VAL A 1 769 ? 14.704 -23.723 16.417 1.00 49.62 769 VAL A C 1
ATOM 5798 O O . VAL A 1 769 ? 15.151 -24.674 17.041 1.00 49.62 769 VAL A O 1
ATOM 5801 N N . SER A 1 770 ? 14.973 -23.594 15.113 1.00 50.03 770 SER A N 1
ATOM 5802 C CA . SER A 1 770 ? 16.026 -24.351 14.406 1.00 50.03 770 SER A CA 1
ATOM 5803 C C . SER A 1 770 ? 16.902 -23.428 13.544 1.00 50.03 770 SER A C 1
ATOM 5805 O O . SER A 1 770 ? 17.307 -23.754 12.425 1.00 50.03 770 SER A O 1
ATOM 5807 N N . VAL A 1 771 ? 17.212 -22.252 14.104 1.00 57.91 771 VAL A N 1
ATOM 5808 C CA . VAL A 1 771 ? 18.298 -21.377 13.650 1.00 57.91 771 VAL A CA 1
ATOM 5809 C C . VAL A 1 771 ? 19.600 -22.047 14.070 1.00 57.91 771 VAL A C 1
ATOM 5811 O O . VAL A 1 771 ? 19.905 -22.130 15.256 1.00 57.91 771 VAL A O 1
ATOM 5814 N N . LYS A 1 772 ? 20.371 -22.533 13.100 1.00 76.75 772 LYS A N 1
ATOM 5815 C CA . LYS A 1 772 ? 21.752 -22.967 13.326 1.00 76.75 772 LYS A CA 1
ATOM 5816 C C . LYS A 1 772 ? 22.665 -21.864 12.808 1.00 76.75 772 LYS A C 1
ATOM 5818 O O . LYS A 1 772 ? 22.661 -21.599 11.607 1.00 76.75 772 LYS A O 1
ATOM 5823 N N . ASP A 1 773 ? 23.434 -21.234 13.689 1.00 78.38 773 ASP A N 1
ATOM 5824 C CA . ASP A 1 773 ? 24.553 -20.378 13.296 1.00 78.38 773 ASP A CA 1
ATOM 5825 C C . ASP A 1 773 ? 25.767 -21.245 12.938 1.00 78.38 773 ASP A C 1
ATOM 5827 O O . ASP A 1 773 ? 26.260 -22.027 13.753 1.00 78.38 773 ASP A O 1
ATOM 5831 N N . ILE A 1 774 ? 26.270 -21.101 11.711 1.00 82.81 774 ILE A N 1
ATOM 5832 C CA . ILE A 1 774 ? 27.519 -21.728 11.264 1.00 82.81 774 ILE A CA 1
ATOM 5833 C C . ILE A 1 774 ? 28.608 -20.659 11.186 1.00 82.81 774 ILE A C 1
ATOM 5835 O O . ILE A 1 774 ? 28.646 -19.878 10.235 1.00 82.81 774 ILE A O 1
ATOM 5839 N N . ASN A 1 775 ? 29.516 -20.652 12.165 1.00 78.69 775 ASN A N 1
ATOM 5840 C CA . ASN A 1 775 ? 30.700 -19.793 12.159 1.00 78.69 775 ASN A CA 1
ATOM 5841 C C . ASN A 1 775 ? 31.827 -20.414 11.310 1.00 78.69 775 ASN A C 1
ATOM 5843 O O . ASN A 1 775 ? 32.426 -21.432 11.663 1.00 78.69 775 ASN A O 1
ATOM 5847 N N . VAL A 1 776 ? 32.119 -19.788 10.172 1.00 78.00 776 VAL A N 1
ATOM 5848 C CA . VAL A 1 776 ? 33.135 -20.194 9.199 1.00 78.00 776 VAL A CA 1
ATOM 5849 C C . VAL A 1 776 ? 34.377 -19.323 9.364 1.00 78.00 776 VAL A C 1
ATOM 5851 O O . VAL A 1 776 ? 34.446 -18.195 8.872 1.00 78.00 776 VAL A O 1
ATOM 5854 N N . LYS A 1 777 ? 35.395 -19.876 10.030 1.00 73.62 777 LYS A N 1
ATOM 5855 C CA . LYS A 1 777 ? 36.702 -19.227 10.206 1.00 73.62 777 LYS A CA 1
ATOM 5856 C C . LYS A 1 777 ? 37.530 -19.336 8.928 1.00 73.62 777 LYS A C 1
ATOM 5858 O O . LYS A 1 777 ? 38.132 -20.372 8.641 1.00 73.62 777 LYS A O 1
ATOM 5863 N N . ALA A 1 778 ? 37.562 -18.260 8.148 1.00 68.19 778 ALA A N 1
ATOM 5864 C CA . ALA A 1 778 ? 38.345 -18.197 6.921 1.00 68.19 778 ALA A CA 1
ATOM 5865 C C . ALA A 1 778 ? 39.826 -17.924 7.238 1.00 68.19 778 ALA A C 1
ATOM 5867 O O . ALA A 1 778 ? 40.159 -16.886 7.814 1.00 68.19 778 ALA A O 1
ATOM 5868 N N . LYS A 1 779 ? 40.730 -18.821 6.815 1.00 64.06 779 LYS A N 1
ATOM 5869 C CA . LYS A 1 779 ? 42.178 -18.543 6.818 1.00 64.06 779 LYS A CA 1
ATOM 5870 C C . LYS A 1 779 ? 42.473 -17.450 5.790 1.00 64.06 779 LYS A C 1
ATOM 5872 O O . LYS A 1 779 ? 42.102 -17.586 4.625 1.00 64.06 779 LYS A O 1
ATOM 5877 N N . THR A 1 780 ? 43.122 -16.371 6.222 1.00 67.75 780 THR A N 1
ATOM 5878 C CA . THR A 1 780 ? 43.312 -15.165 5.403 1.00 67.75 780 THR A CA 1
ATOM 5879 C C . THR A 1 780 ? 44.768 -14.960 4.993 1.00 67.75 780 THR A C 1
ATOM 5881 O O . THR A 1 780 ? 45.694 -15.334 5.715 1.00 67.75 780 THR A O 1
ATOM 5884 N N . ALA A 1 781 ? 44.980 -14.334 3.834 1.00 62.72 781 ALA A N 1
ATOM 5885 C CA . ALA A 1 781 ? 46.276 -13.781 3.462 1.00 62.72 781 ALA A CA 1
ATOM 5886 C C . ALA A 1 781 ? 46.306 -12.291 3.830 1.00 62.72 781 ALA A C 1
ATOM 5888 O O . ALA A 1 781 ? 45.510 -11.503 3.312 1.00 62.72 781 ALA A O 1
ATOM 5889 N N . VAL A 1 782 ? 47.231 -11.908 4.713 1.00 61.78 782 VAL A N 1
ATOM 5890 C CA . VAL A 1 782 ? 47.443 -10.520 5.147 1.00 61.78 782 VAL A CA 1
ATOM 5891 C C . VAL A 1 782 ? 48.680 -9.959 4.449 1.00 61.78 782 VAL A C 1
ATOM 5893 O O . VAL A 1 782 ? 49.784 -10.462 4.652 1.00 61.78 782 VAL A O 1
ATOM 5896 N N . LYS A 1 783 ? 48.520 -8.887 3.668 1.00 62.16 783 LYS A N 1
ATOM 5897 C CA . LYS A 1 783 ? 49.638 -8.087 3.134 1.00 62.16 783 LYS A CA 1
ATOM 5898 C C . LYS A 1 783 ? 49.244 -6.610 3.114 1.00 62.16 783 LYS A C 1
ATOM 5900 O O . LYS A 1 783 ? 48.128 -6.289 2.725 1.00 62.16 783 LYS A O 1
ATOM 5905 N N . ASN A 1 784 ? 50.130 -5.714 3.552 1.00 60.62 784 ASN A N 1
ATOM 5906 C CA . ASN A 1 784 ? 49.928 -4.253 3.572 1.00 60.62 784 ASN A CA 1
ATOM 5907 C C . ASN A 1 784 ? 48.565 -3.831 4.180 1.00 60.62 784 ASN A C 1
ATOM 5909 O O . ASN A 1 784 ? 47.762 -3.158 3.530 1.00 60.62 784 ASN A O 1
ATOM 5913 N N . ASN A 1 785 ? 48.263 -4.314 5.394 1.00 62.09 785 ASN A N 1
ATOM 5914 C CA . ASN A 1 785 ? 46.981 -4.159 6.111 1.00 62.09 785 ASN A CA 1
ATOM 5915 C C . ASN A 1 785 ? 45.723 -4.441 5.263 1.00 62.09 785 ASN A C 1
ATOM 5917 O O . ASN A 1 785 ? 44.645 -3.912 5.553 1.00 62.09 785 ASN A O 1
ATOM 5921 N N . THR A 1 786 ? 45.875 -5.283 4.236 1.00 62.34 786 THR A N 1
ATOM 5922 C CA . THR A 1 786 ? 44.817 -5.777 3.361 1.00 62.34 786 THR A CA 1
ATOM 5923 C C . THR A 1 786 ? 44.617 -7.266 3.610 1.00 62.34 786 THR A C 1
ATOM 5925 O O . THR A 1 786 ? 45.540 -8.063 3.430 1.00 62.34 786 THR A O 1
ATOM 5928 N N . VAL A 1 787 ? 43.411 -7.630 4.040 1.00 64.75 787 VAL A N 1
ATOM 5929 C CA . VAL A 1 787 ? 42.992 -9.016 4.291 1.00 64.75 787 VAL A CA 1
ATOM 5930 C C . VAL A 1 787 ? 42.300 -9.548 3.037 1.00 64.75 787 VAL A C 1
ATOM 5932 O O . VAL A 1 787 ? 41.300 -8.966 2.616 1.00 64.75 787 VAL A O 1
ATOM 5935 N N . LYS A 1 788 ? 42.810 -10.635 2.442 1.00 64.75 788 LYS A N 1
ATOM 5936 C CA . LYS A 1 788 ? 42.167 -11.339 1.315 1.00 64.75 788 LYS A CA 1
ATOM 5937 C C . LYS A 1 788 ? 41.787 -12.773 1.681 1.00 64.75 788 LYS A C 1
ATOM 5939 O O . LYS A 1 788 ? 42.564 -13.488 2.317 1.00 64.75 788 LYS A O 1
ATOM 5944 N N . VAL A 1 789 ? 40.612 -13.196 1.216 1.00 66.31 789 VAL A N 1
ATOM 5945 C CA . VAL A 1 789 ? 40.084 -14.570 1.307 1.00 66.31 789 VAL A CA 1
ATOM 5946 C C . VAL A 1 789 ? 39.770 -15.081 -0.096 1.00 66.31 789 VAL A C 1
ATOM 5948 O O . VAL A 1 789 ? 39.319 -14.308 -0.935 1.00 66.31 789 VAL A O 1
ATOM 5951 N N . LYS A 1 790 ? 40.015 -16.374 -0.339 1.00 64.56 790 LYS A N 1
ATOM 5952 C CA . LYS A 1 790 ? 39.698 -17.098 -1.580 1.00 64.56 790 LYS A CA 1
ATOM 5953 C C . LYS A 1 790 ? 39.164 -18.499 -1.264 1.00 64.56 790 LYS A C 1
ATOM 5955 O O . LYS A 1 790 ? 39.307 -18.971 -0.139 1.00 64.56 790 LYS A O 1
ATOM 5960 N N . ASN A 1 791 ? 38.577 -19.161 -2.262 1.00 70.12 791 ASN A N 1
ATOM 5961 C CA . ASN A 1 791 ? 38.082 -20.549 -2.212 1.00 70.12 791 ASN A CA 1
ATOM 5962 C C . ASN A 1 791 ? 37.017 -20.813 -1.123 1.00 70.12 791 ASN A C 1
ATOM 5964 O O . ASN A 1 791 ? 36.846 -21.941 -0.654 1.00 70.12 791 ASN A O 1
ATOM 5968 N N . ILE A 1 792 ? 36.278 -19.772 -0.729 1.00 78.81 792 ILE A N 1
ATOM 5969 C CA . ILE A 1 792 ? 35.324 -19.812 0.384 1.00 78.81 792 ILE A CA 1
ATOM 5970 C C . ILE A 1 792 ? 34.149 -20.775 0.133 1.00 78.81 792 ILE A C 1
ATOM 5972 O O . ILE A 1 792 ? 33.646 -21.366 1.088 1.00 78.81 792 ILE A O 1
ATOM 5976 N N . ALA A 1 793 ? 33.772 -21.029 -1.130 1.00 81.06 793 ALA A N 1
ATOM 5977 C CA . ALA A 1 793 ? 32.756 -22.022 -1.497 1.00 81.06 793 ALA A CA 1
ATOM 5978 C C . ALA A 1 793 ? 33.028 -23.425 -0.931 1.00 81.06 793 ALA A C 1
ATOM 5980 O O . ALA A 1 793 ? 32.101 -24.093 -0.474 1.00 81.06 793 ALA A O 1
ATOM 5981 N N . ALA A 1 794 ? 34.287 -23.877 -0.943 1.00 82.06 794 ALA A N 1
ATOM 5982 C CA . ALA A 1 794 ? 34.652 -25.213 -0.475 1.00 82.06 794 ALA A CA 1
ATOM 5983 C C . ALA A 1 794 ? 34.489 -25.345 1.048 1.00 82.06 794 ALA A C 1
ATOM 5985 O O . ALA A 1 794 ? 33.967 -26.350 1.532 1.00 82.06 794 ALA A O 1
ATOM 5986 N N . VAL A 1 795 ? 34.875 -24.302 1.792 1.00 83.56 795 VAL A N 1
ATOM 5987 C CA . VAL A 1 795 ? 34.738 -24.250 3.255 1.00 83.56 795 VAL A CA 1
ATOM 5988 C C . VAL A 1 795 ? 33.262 -24.150 3.647 1.00 83.56 795 VAL A C 1
ATOM 5990 O O . VAL A 1 795 ? 32.792 -24.953 4.448 1.00 83.56 795 VAL A O 1
ATOM 5993 N N . LEU A 1 796 ? 32.505 -23.248 3.011 1.00 87.94 796 LEU A N 1
ATOM 5994 C CA . LEU A 1 796 ? 31.054 -23.123 3.197 1.00 87.94 796 LEU A CA 1
ATOM 5995 C C . LEU A 1 796 ? 30.334 -24.452 2.941 1.00 87.94 796 LEU A C 1
ATOM 5997 O O . LEU A 1 796 ? 29.528 -24.881 3.761 1.00 87.94 796 LEU A O 1
ATOM 6001 N N . LYS A 1 797 ? 30.650 -25.140 1.835 1.00 88.56 797 LYS A N 1
ATOM 6002 C CA . LYS A 1 797 ? 30.058 -26.446 1.511 1.00 88.56 797 LYS A CA 1
ATOM 6003 C C . LYS A 1 797 ? 30.363 -27.481 2.594 1.00 88.56 797 LYS A C 1
ATOM 6005 O O . LYS A 1 797 ? 29.450 -28.188 3.007 1.00 88.56 797 LYS A O 1
ATOM 6010 N N . LYS A 1 798 ? 31.611 -27.551 3.070 1.00 87.88 798 LYS A N 1
ATOM 6011 C CA . LYS A 1 798 ? 32.028 -28.483 4.127 1.00 87.88 798 LYS A CA 1
ATOM 6012 C C . LYS A 1 798 ? 31.274 -28.238 5.433 1.00 87.88 798 LYS A C 1
ATOM 6014 O O . LYS A 1 798 ? 30.665 -29.174 5.945 1.00 87.88 798 LYS A O 1
ATOM 6019 N N . GLU A 1 799 ? 31.288 -27.014 5.958 1.00 88.62 799 GLU A N 1
ATOM 6020 C CA . GLU A 1 799 ? 30.697 -26.739 7.274 1.00 88.62 799 GLU A CA 1
ATOM 6021 C C . GLU A 1 799 ? 29.157 -26.770 7.243 1.00 88.62 799 GLU A C 1
ATOM 6023 O O . GLU A 1 799 ? 28.552 -27.289 8.178 1.00 88.62 799 GLU A O 1
ATOM 6028 N N . ILE A 1 800 ? 28.511 -26.351 6.143 1.00 88.69 800 ILE A N 1
ATOM 6029 C CA . ILE A 1 800 ? 27.055 -26.530 5.970 1.00 88.69 800 ILE A CA 1
ATOM 6030 C C . ILE A 1 800 ? 26.694 -28.022 5.912 1.00 88.69 800 ILE A C 1
ATOM 6032 O O . ILE A 1 800 ? 25.796 -28.455 6.627 1.00 88.69 800 ILE A O 1
ATOM 6036 N N . THR A 1 801 ? 27.408 -28.839 5.128 1.00 88.06 801 THR A N 1
ATOM 6037 C CA . THR A 1 801 ? 27.148 -30.291 5.067 1.00 88.06 801 THR A CA 1
ATOM 6038 C C . THR A 1 801 ? 27.463 -31.005 6.386 1.00 88.06 801 THR A C 1
ATOM 6040 O O . THR A 1 801 ? 26.832 -32.015 6.689 1.00 88.06 801 THR A O 1
ATOM 6043 N N . LYS A 1 802 ? 28.400 -30.492 7.194 1.00 88.62 802 LYS A N 1
ATOM 6044 C CA . LYS A 1 802 ? 28.630 -30.976 8.561 1.00 88.62 802 LYS A CA 1
ATOM 6045 C C . LYS A 1 802 ? 27.416 -30.683 9.452 1.00 88.62 802 LYS A C 1
ATOM 6047 O O . LYS A 1 802 ? 26.873 -31.615 10.035 1.00 88.62 802 LYS A O 1
ATOM 6052 N N . ALA A 1 803 ? 26.956 -29.434 9.505 1.00 85.75 803 ALA A N 1
ATOM 6053 C CA . ALA A 1 803 ? 25.817 -29.044 10.336 1.00 85.75 803 ALA A CA 1
ATOM 6054 C C . ALA A 1 803 ? 24.507 -29.746 9.928 1.00 85.75 803 ALA A C 1
ATOM 6056 O O . ALA A 1 803 ? 23.743 -30.163 10.791 1.00 85.75 803 ALA A O 1
ATOM 6057 N N . GLU A 1 804 ? 24.265 -29.941 8.627 1.00 85.69 804 GLU A N 1
ATOM 6058 C CA . GLU A 1 804 ? 23.110 -30.706 8.128 1.00 85.69 804 GLU A CA 1
ATOM 6059 C C . GLU A 1 804 ? 23.152 -32.182 8.555 1.00 85.69 804 GLU A C 1
ATOM 6061 O O . GLU A 1 804 ? 22.112 -32.766 8.845 1.00 85.69 804 GLU A O 1
ATOM 6066 N N . LYS A 1 805 ? 24.343 -32.792 8.657 1.00 85.12 805 LYS A N 1
ATOM 6067 C CA . LYS A 1 805 ? 24.492 -34.146 9.217 1.00 85.12 805 LYS A CA 1
ATOM 6068 C C . LYS A 1 805 ? 24.247 -34.179 10.725 1.00 85.12 805 LYS A C 1
ATOM 6070 O O . LYS A 1 805 ? 23.547 -35.068 11.192 1.00 85.12 805 LYS A O 1
ATOM 6075 N N . GLU A 1 806 ? 24.792 -33.217 11.470 1.00 83.69 806 GLU A N 1
ATOM 6076 C CA . GLU A 1 806 ? 24.572 -33.090 12.922 1.00 83.69 806 GLU A CA 1
ATOM 6077 C C . GLU A 1 806 ? 23.098 -32.853 13.279 1.00 83.69 806 GLU A C 1
ATOM 6079 O O . GLU A 1 806 ? 22.654 -33.265 14.343 1.00 83.69 806 GLU A O 1
ATOM 6084 N N . GLN A 1 807 ? 22.342 -32.201 12.392 1.00 79.25 807 GLN A N 1
ATOM 6085 C CA . GLN A 1 807 ? 20.923 -31.886 12.574 1.00 79.25 807 GLN A CA 1
ATOM 6086 C C . GLN A 1 807 ? 19.983 -32.877 11.854 1.00 79.25 807 GLN A C 1
ATOM 6088 O O . GLN A 1 807 ? 18.790 -32.615 11.724 1.00 79.25 807 GLN A O 1
ATOM 6093 N N . GLY A 1 808 ? 20.505 -34.009 11.362 1.00 78.31 808 GLY A N 1
ATOM 6094 C CA . GLY A 1 808 ? 19.715 -35.087 10.753 1.00 78.31 808 GLY A CA 1
ATOM 6095 C C . GLY A 1 808 ? 19.021 -34.747 9.426 1.00 78.31 808 GLY A C 1
ATOM 6096 O O . GLY A 1 808 ? 18.201 -35.530 8.954 1.00 78.31 808 GLY A O 1
ATOM 6097 N N . GLY A 1 809 ? 19.320 -33.605 8.798 1.00 79.56 809 GLY A N 1
ATOM 6098 C CA . GLY A 1 809 ? 18.611 -33.158 7.601 1.00 79.56 809 GLY A CA 1
ATOM 6099 C C . GLY A 1 809 ? 18.842 -31.694 7.228 1.00 79.56 809 GLY A C 1
ATOM 6100 O O . GLY A 1 809 ? 19.862 -31.083 7.548 1.00 79.56 809 GLY A O 1
ATOM 6101 N N . ARG A 1 810 ? 17.883 -31.118 6.492 1.00 78.25 810 ARG A N 1
ATOM 6102 C CA . ARG A 1 810 ? 17.947 -29.717 6.060 1.00 78.25 810 ARG A CA 1
ATOM 6103 C C . ARG A 1 810 ? 17.601 -28.774 7.214 1.00 78.25 810 ARG A C 1
ATOM 6105 O O . ARG A 1 810 ? 16.520 -28.847 7.783 1.00 78.25 810 ARG A O 1
ATOM 6112 N N . ILE A 1 811 ? 18.477 -27.805 7.454 1.00 81.19 811 ILE A N 1
ATOM 6113 C CA . ILE A 1 811 ? 18.281 -26.736 8.440 1.00 81.19 811 ILE A CA 1
ATOM 6114 C C . ILE A 1 811 ? 17.275 -25.704 7.896 1.00 81.19 811 ILE A C 1
ATOM 6116 O O . ILE A 1 811 ? 17.442 -25.216 6.774 1.00 81.19 811 ILE A O 1
ATOM 6120 N N . LYS A 1 812 ? 16.235 -25.377 8.679 1.00 71.75 812 LYS A N 1
ATOM 6121 C CA . LYS A 1 812 ? 15.134 -24.477 8.281 1.00 71.75 812 LYS A CA 1
ATOM 6122 C C . LYS A 1 812 ? 15.557 -23.006 8.259 1.00 71.75 812 LYS A C 1
ATOM 6124 O O . LYS A 1 812 ? 15.377 -22.329 7.251 1.00 71.75 812 LYS A O 1
ATOM 6129 N N . ASP A 1 813 ? 16.167 -22.538 9.345 1.00 79.44 813 ASP A N 1
ATOM 6130 C CA . ASP A 1 813 ? 16.501 -21.129 9.580 1.00 79.44 813 ASP A CA 1
ATOM 6131 C C . ASP A 1 813 ? 18.025 -20.889 9.588 1.00 79.44 813 ASP A C 1
ATOM 6133 O O . ASP A 1 813 ? 18.563 -20.177 10.434 1.00 79.44 813 ASP A O 1
ATOM 6137 N N . LEU A 1 814 ? 18.743 -21.514 8.649 1.00 86.88 814 LEU A N 1
ATOM 6138 C CA . LEU A 1 814 ? 20.208 -21.506 8.584 1.00 86.88 814 LEU A CA 1
ATOM 6139 C C . LEU A 1 814 ? 20.801 -20.083 8.553 1.00 86.88 814 LEU A C 1
ATOM 6141 O O . LEU A 1 814 ? 20.567 -19.330 7.605 1.00 86.88 814 LEU A O 1
ATOM 6145 N N . SER A 1 815 ? 21.638 -19.764 9.540 1.00 89.94 815 SER A N 1
ATOM 6146 C CA . SER A 1 815 ? 22.476 -18.564 9.594 1.00 89.94 815 SER A CA 1
ATOM 6147 C C . SER A 1 815 ? 23.934 -18.936 9.311 1.00 89.94 815 SER A C 1
ATOM 6149 O O . SER A 1 815 ? 24.419 -19.988 9.733 1.00 89.94 815 SER A O 1
ATOM 6151 N N . VAL A 1 816 ? 24.655 -18.090 8.575 1.00 90.19 816 VAL A N 1
ATOM 6152 C CA . VAL A 1 816 ? 26.067 -18.332 8.238 1.00 90.19 816 VAL A CA 1
ATOM 6153 C C . VAL A 1 816 ? 26.892 -17.095 8.547 1.00 90.19 816 VAL A C 1
ATOM 6155 O O . VAL A 1 816 ? 26.681 -16.046 7.946 1.00 90.19 816 VAL A O 1
ATOM 6158 N N . GLU A 1 817 ? 27.880 -17.225 9.424 1.00 89.44 817 GLU A N 1
ATOM 6159 C CA . GLU A 1 817 ? 28.863 -16.183 9.705 1.00 89.44 817 GLU A CA 1
ATOM 6160 C C . GLU A 1 817 ? 30.203 -16.524 9.056 1.00 89.44 817 GLU A C 1
ATOM 6162 O O . GLU A 1 817 ? 30.722 -17.622 9.222 1.00 89.44 817 GLU A O 1
ATOM 6167 N N . ILE A 1 818 ? 30.802 -15.570 8.345 1.00 85.81 818 ILE A N 1
ATOM 6168 C CA . ILE A 1 818 ? 32.206 -15.632 7.938 1.00 85.81 818 ILE A CA 1
ATOM 6169 C C . ILE A 1 818 ? 32.994 -14.713 8.870 1.00 85.81 818 ILE A C 1
ATOM 6171 O O . ILE A 1 818 ? 32.887 -13.488 8.778 1.00 85.81 818 ILE A O 1
ATOM 6175 N N . THR A 1 819 ? 33.804 -15.310 9.742 1.00 79.75 819 THR A N 1
ATOM 6176 C CA . THR A 1 819 ? 34.759 -14.593 10.595 1.00 79.75 819 THR A CA 1
ATOM 6177 C C . THR A 1 819 ? 36.148 -14.697 9.979 1.00 79.75 819 THR A C 1
ATOM 6179 O O . THR A 1 819 ? 36.627 -15.789 9.654 1.00 79.75 819 THR A O 1
ATOM 6182 N N . PHE A 1 820 ? 36.822 -13.561 9.825 1.00 73.50 820 PHE A N 1
ATOM 6183 C CA . PHE A 1 820 ? 38.208 -13.533 9.365 1.00 73.50 820 PHE A CA 1
ATOM 6184 C C . PHE A 1 820 ? 39.146 -13.820 10.534 1.00 73.50 820 PHE A C 1
ATOM 6186 O O . PHE A 1 820 ? 39.109 -13.116 11.541 1.00 73.50 820 PHE A O 1
ATOM 6193 N N . ASP A 1 821 ? 40.042 -14.800 10.391 1.00 65.38 821 ASP A N 1
ATOM 6194 C CA . ASP A 1 821 ? 41.181 -14.885 11.303 1.00 65.38 821 ASP A CA 1
ATOM 6195 C C . ASP A 1 821 ? 42.146 -13.728 10.998 1.00 65.38 821 ASP A C 1
ATOM 6197 O O . ASP A 1 821 ? 42.937 -13.761 10.047 1.00 65.38 821 ASP A O 1
ATOM 6201 N N . THR A 1 822 ? 42.021 -12.667 11.795 1.00 60.78 822 THR A N 1
ATOM 6202 C CA . THR A 1 822 ? 42.869 -11.472 11.772 1.00 60.78 822 THR A CA 1
ATOM 6203 C C . THR A 1 822 ? 43.885 -11.477 12.916 1.00 60.78 822 THR A C 1
ATOM 6205 O O . THR A 1 822 ? 44.300 -10.404 13.361 1.00 60.78 822 THR A O 1
ATOM 6208 N N . GLY A 1 823 ? 44.321 -12.645 13.408 1.00 56.94 823 GLY A N 1
ATOM 6209 C CA . GLY A 1 823 ? 45.260 -12.754 14.537 1.00 56.94 823 GLY A CA 1
ATOM 6210 C C . GLY A 1 823 ? 46.562 -11.954 14.367 1.00 56.94 823 GLY A C 1
ATOM 6211 O O . GLY A 1 823 ? 47.098 -11.434 15.342 1.00 56.94 823 GLY A O 1
ATOM 6212 N N . LYS A 1 824 ? 47.021 -11.762 13.119 1.00 52.53 824 LYS A N 1
ATOM 6213 C CA . LYS A 1 824 ? 48.187 -10.927 12.749 1.00 52.53 824 LYS A CA 1
ATOM 6214 C C . LYS A 1 824 ? 47.827 -9.514 12.245 1.00 52.53 824 LYS A C 1
ATOM 6216 O O . LYS A 1 824 ? 48.699 -8.794 11.773 1.00 52.53 824 LYS A O 1
ATOM 6221 N N . ALA A 1 825 ? 46.551 -9.126 12.286 1.00 53.69 825 ALA A N 1
ATOM 6222 C CA . ALA A 1 825 ? 46.000 -7.979 11.556 1.00 53.69 825 ALA A CA 1
ATOM 6223 C C . ALA A 1 825 ? 44.883 -7.228 12.312 1.00 53.69 825 ALA A C 1
ATOM 6225 O O . ALA A 1 825 ? 43.944 -6.734 11.688 1.00 53.69 825 ALA A O 1
ATOM 6226 N N . LYS A 1 826 ? 44.985 -7.103 13.646 1.00 52.84 826 LYS A N 1
ATOM 6227 C CA . LYS A 1 826 ? 43.984 -6.414 14.496 1.00 52.84 826 LYS A CA 1
ATOM 6228 C C . LYS A 1 826 ? 43.650 -4.972 14.055 1.00 52.84 826 LYS A C 1
ATOM 6230 O O . LYS A 1 826 ? 42.568 -4.487 14.351 1.00 52.84 826 LYS A O 1
ATOM 6235 N N . ASN A 1 827 ? 44.547 -4.322 13.306 1.00 57.66 827 ASN A N 1
ATOM 6236 C CA . ASN A 1 827 ? 44.388 -2.969 12.757 1.00 57.66 827 ASN A CA 1
ATOM 6237 C C . ASN A 1 827 ? 44.392 -2.966 11.210 1.00 57.66 827 ASN A C 1
ATOM 6239 O O . ASN A 1 827 ? 45.164 -2.230 10.582 1.00 57.66 827 ASN A O 1
ATOM 6243 N N . TRP A 1 828 ? 43.590 -3.826 10.567 1.00 72.50 828 TRP A N 1
ATOM 6244 C CA . TRP A 1 828 ? 43.445 -3.797 9.105 1.00 72.50 828 TRP A CA 1
ATOM 6245 C C . TRP A 1 828 ? 42.891 -2.443 8.629 1.00 72.50 828 TRP A C 1
ATOM 6247 O O . TRP A 1 828 ? 42.081 -1.813 9.305 1.00 72.50 828 TRP A O 1
ATOM 6257 N N . LYS A 1 829 ? 43.349 -1.986 7.456 1.00 74.69 829 LYS A N 1
ATOM 6258 C CA . LYS A 1 829 ? 42.877 -0.744 6.812 1.00 74.69 829 LYS A CA 1
ATOM 6259 C C . LYS A 1 829 ? 42.020 -1.017 5.582 1.00 74.69 829 LYS A C 1
ATOM 6261 O O . LYS A 1 829 ? 41.165 -0.199 5.264 1.00 74.69 829 LYS A O 1
ATOM 6266 N N . ASN A 1 830 ? 42.207 -2.173 4.941 1.00 77.94 830 ASN A N 1
ATOM 6267 C CA . ASN A 1 830 ? 41.304 -2.700 3.924 1.00 77.94 830 ASN A CA 1
ATOM 6268 C C . ASN A 1 830 ? 40.965 -4.168 4.243 1.00 77.94 830 ASN A C 1
ATOM 6270 O O . ASN A 1 830 ? 41.852 -4.994 4.454 1.00 77.94 830 ASN A O 1
ATOM 6274 N N . LEU A 1 831 ? 39.690 -4.517 4.215 1.00 80.50 831 LEU A N 1
ATOM 6275 C CA . LEU A 1 831 ? 39.190 -5.887 4.212 1.00 80.50 831 LEU A CA 1
ATOM 6276 C C . LEU A 1 831 ? 38.598 -6.156 2.827 1.00 80.50 831 LEU A C 1
ATOM 6278 O O . LEU A 1 831 ? 37.828 -5.342 2.322 1.00 80.50 831 LEU A O 1
ATOM 6282 N N . HIS A 1 832 ? 38.990 -7.262 2.198 1.00 82.75 832 HIS A N 1
ATOM 6283 C CA . HIS A 1 832 ? 38.603 -7.623 0.836 1.00 82.75 832 HIS A CA 1
ATOM 6284 C C . HIS A 1 832 ? 38.170 -9.095 0.814 1.00 82.75 832 HIS A C 1
ATOM 6286 O O . HIS A 1 832 ? 38.982 -10.001 0.605 1.00 82.75 832 HIS A O 1
ATOM 6292 N N . LEU A 1 833 ? 36.877 -9.336 1.033 1.00 82.69 833 LEU A N 1
ATOM 6293 C CA . LEU A 1 833 ? 36.283 -10.658 0.860 1.00 82.69 833 LEU A CA 1
ATOM 6294 C C . LEU A 1 833 ? 35.911 -10.852 -0.609 1.00 82.69 833 LEU A C 1
ATOM 6296 O O . LEU A 1 833 ? 35.026 -10.171 -1.121 1.00 82.69 833 LEU A O 1
ATOM 6300 N N . GLU A 1 834 ? 36.567 -11.805 -1.264 1.00 81.25 834 GLU A N 1
ATOM 6301 C CA . GLU A 1 834 ? 36.214 -12.290 -2.597 1.00 81.25 834 GLU A CA 1
ATOM 6302 C C . GLU A 1 834 ? 35.355 -13.557 -2.439 1.00 81.25 834 GLU A C 1
ATOM 6304 O O . GLU A 1 834 ? 35.847 -14.604 -2.011 1.00 81.25 834 GLU A O 1
ATOM 6309 N N . MET A 1 835 ? 34.059 -13.467 -2.747 1.00 81.25 835 MET A N 1
ATOM 6310 C CA . MET A 1 835 ? 33.179 -14.628 -2.871 1.00 81.25 835 MET A CA 1
ATOM 6311 C C . MET A 1 835 ? 33.030 -15.011 -4.333 1.00 81.25 835 MET A C 1
ATOM 6313 O O . MET A 1 835 ? 32.491 -14.251 -5.134 1.00 81.25 835 MET A O 1
ATOM 6317 N N . ASP A 1 836 ? 33.444 -16.220 -4.683 1.00 80.56 836 ASP A N 1
ATOM 6318 C CA . ASP A 1 836 ? 33.182 -16.774 -6.004 1.00 80.56 836 ASP A CA 1
ATOM 6319 C C . ASP A 1 836 ? 31.670 -17.005 -6.248 1.00 80.56 836 ASP A C 1
ATOM 6321 O O . ASP A 1 836 ? 30.846 -17.059 -5.328 1.00 80.56 836 ASP A O 1
ATOM 6325 N N . LYS A 1 837 ? 31.292 -17.166 -7.524 1.00 84.19 837 LYS A N 1
ATOM 6326 C CA . LYS A 1 837 ? 29.895 -17.382 -7.940 1.00 84.19 837 LYS A CA 1
ATOM 6327 C C . LYS A 1 837 ? 29.277 -18.646 -7.318 1.00 84.19 837 LYS A C 1
ATOM 6329 O O . LYS A 1 837 ? 28.063 -18.693 -7.123 1.00 84.19 837 LYS A O 1
ATOM 6334 N N . GLN A 1 838 ? 30.077 -19.671 -7.010 1.00 84.12 838 GLN A N 1
ATOM 6335 C CA . GLN A 1 838 ? 29.586 -20.917 -6.415 1.00 84.12 838 GLN A CA 1
ATOM 6336 C C . GLN A 1 838 ? 29.228 -20.709 -4.940 1.00 84.12 838 GLN A C 1
ATOM 6338 O O . GLN A 1 838 ? 28.187 -21.196 -4.504 1.00 84.12 838 GLN A O 1
ATOM 6343 N N . ALA A 1 839 ? 30.021 -19.933 -4.198 1.00 86.12 839 ALA A N 1
ATOM 6344 C CA . ALA A 1 839 ? 29.762 -19.583 -2.804 1.00 86.12 839 ALA A CA 1
ATOM 6345 C C . ALA A 1 839 ? 28.433 -18.824 -2.633 1.00 86.12 839 ALA A C 1
ATOM 6347 O O . ALA A 1 839 ? 27.604 -19.203 -1.806 1.00 86.12 839 ALA A O 1
ATOM 6348 N N . VAL A 1 840 ? 28.187 -17.798 -3.456 1.00 87.25 840 VAL A N 1
ATOM 6349 C CA . VAL A 1 840 ? 26.931 -17.021 -3.414 1.00 87.25 840 VAL A CA 1
ATOM 6350 C C . VAL A 1 840 ? 25.736 -17.887 -3.836 1.00 87.25 840 VAL A C 1
ATOM 6352 O O . VAL A 1 840 ? 24.699 -17.893 -3.171 1.00 87.25 840 VAL A O 1
ATOM 6355 N N . ASN A 1 841 ? 25.893 -18.697 -4.890 1.00 88.19 841 ASN A N 1
ATOM 6356 C CA . ASN A 1 841 ? 24.869 -19.658 -5.306 1.00 88.19 841 ASN A CA 1
ATOM 6357 C C . ASN A 1 841 ? 24.559 -20.708 -4.228 1.00 88.19 841 ASN A C 1
ATOM 6359 O O . ASN A 1 841 ? 23.405 -21.121 -4.112 1.00 88.19 841 ASN A O 1
ATOM 6363 N N . LEU A 1 842 ? 25.553 -21.136 -3.444 1.00 89.44 842 LEU A N 1
ATOM 6364 C CA . LEU A 1 842 ? 25.389 -22.095 -2.353 1.00 89.44 842 LEU A CA 1
ATOM 6365 C C . LEU A 1 842 ? 24.553 -21.509 -1.209 1.00 89.44 842 LEU A C 1
ATOM 6367 O O . LEU A 1 842 ? 23.586 -22.155 -0.807 1.00 89.44 842 LEU A O 1
ATOM 6371 N N . LEU A 1 843 ? 24.866 -20.294 -0.737 1.00 90.06 843 LEU A N 1
ATOM 6372 C CA . LEU A 1 843 ? 24.077 -19.615 0.304 1.00 90.06 843 LEU A CA 1
ATOM 6373 C C . LEU A 1 843 ? 22.606 -19.474 -0.122 1.00 90.06 843 LEU A C 1
ATOM 6375 O O . LEU A 1 843 ? 21.697 -19.834 0.629 1.00 90.06 843 LEU A O 1
ATOM 6379 N N . VAL A 1 844 ? 22.363 -19.037 -1.364 1.00 90.81 844 VAL A N 1
ATOM 6380 C CA . VAL A 1 844 ? 21.000 -18.903 -1.903 1.00 90.81 844 VAL A CA 1
ATOM 6381 C C . VAL A 1 844 ? 20.310 -20.264 -2.058 1.00 90.81 844 VAL A C 1
ATOM 6383 O O . VAL A 1 844 ? 19.164 -20.395 -1.643 1.00 90.81 844 VAL A O 1
ATOM 6386 N N . LYS A 1 845 ? 20.979 -21.303 -2.586 1.00 89.69 845 LYS A N 1
ATOM 6387 C CA . LYS A 1 845 ? 20.392 -22.656 -2.734 1.00 89.69 845 LYS A CA 1
ATOM 6388 C C . LYS A 1 845 ? 20.039 -23.293 -1.383 1.00 89.69 845 LYS A C 1
ATOM 6390 O O . LYS A 1 845 ? 19.082 -24.063 -1.288 1.00 89.69 845 LYS A O 1
ATOM 6395 N N . LYS A 1 846 ? 20.798 -22.975 -0.334 1.00 87.56 846 LYS A N 1
ATOM 6396 C CA . LYS A 1 846 ? 20.541 -23.440 1.033 1.00 87.56 846 LYS A CA 1
ATOM 6397 C C . LYS A 1 846 ? 19.448 -22.649 1.762 1.00 87.56 846 LYS A C 1
ATOM 6399 O O . LYS A 1 846 ? 19.031 -23.095 2.823 1.00 87.56 846 LYS A O 1
ATOM 6404 N N . ASN A 1 847 ? 18.878 -21.599 1.158 1.00 86.75 847 ASN A N 1
ATOM 6405 C CA . ASN A 1 847 ? 17.915 -20.682 1.787 1.00 86.75 847 ASN A CA 1
ATOM 6406 C C . ASN A 1 847 ? 18.463 -20.064 3.086 1.00 86.75 847 ASN A C 1
ATOM 6408 O O . ASN A 1 847 ? 17.746 -19.966 4.076 1.00 86.75 847 ASN A O 1
ATOM 6412 N N . VAL A 1 848 ? 19.737 -19.656 3.081 1.00 89.38 848 VAL A N 1
ATOM 6413 C CA . VAL A 1 848 ? 20.360 -18.979 4.229 1.00 89.38 848 VAL A CA 1
ATOM 6414 C C . VAL A 1 848 ? 19.537 -17.742 4.611 1.00 89.38 848 VAL A C 1
ATOM 6416 O O . VAL A 1 848 ? 19.308 -16.858 3.782 1.00 89.38 848 VAL A O 1
ATOM 6419 N N . LYS A 1 849 ? 19.068 -17.717 5.863 1.00 89.81 849 LYS A N 1
ATOM 6420 C CA . LYS A 1 849 ? 18.186 -16.702 6.457 1.00 89.81 849 LYS A CA 1
ATOM 6421 C C . LYS A 1 849 ? 18.890 -15.357 6.570 1.00 89.81 849 LYS A C 1
ATOM 6423 O O . LYS A 1 849 ? 18.345 -14.327 6.171 1.00 89.81 849 LYS A O 1
ATOM 6428 N N . GLU A 1 850 ? 20.113 -15.401 7.082 1.00 91.06 850 GLU A N 1
ATOM 6429 C CA . GLU A 1 850 ? 21.022 -14.271 7.178 1.00 91.06 850 GLU A CA 1
ATOM 6430 C C . GLU A 1 850 ? 22.473 -14.720 6.982 1.00 91.06 850 GLU A C 1
ATOM 6432 O O . GLU A 1 850 ? 22.873 -15.816 7.382 1.00 91.06 850 GLU A O 1
ATOM 6437 N N . TRP A 1 851 ? 23.262 -13.858 6.350 1.00 92.00 851 TRP A N 1
ATOM 6438 C CA . TRP A 1 851 ? 24.686 -14.059 6.134 1.00 92.00 851 TRP A CA 1
ATOM 6439 C C . TRP A 1 851 ? 25.476 -12.924 6.785 1.00 92.00 851 TRP A C 1
ATOM 6441 O O . TRP A 1 851 ? 25.361 -11.762 6.391 1.00 92.00 851 TRP A O 1
ATOM 6451 N N . LYS A 1 852 ? 26.264 -13.275 7.802 1.00 91.25 852 LYS A N 1
ATOM 6452 C CA . LYS A 1 852 ? 27.072 -12.374 8.625 1.00 91.25 852 LYS A CA 1
ATOM 6453 C C . LYS A 1 852 ? 28.510 -12.357 8.092 1.00 91.25 852 LYS A C 1
ATOM 6455 O O . LYS A 1 852 ? 29.088 -13.399 7.785 1.00 91.25 852 LYS A O 1
ATOM 6460 N N . VAL A 1 853 ? 29.108 -11.176 7.995 1.00 87.94 853 VAL A N 1
ATOM 6461 C CA . VAL A 1 853 ? 30.505 -10.950 7.601 1.00 87.94 853 VAL A CA 1
ATOM 6462 C C . VAL A 1 853 ? 31.159 -10.143 8.712 1.00 87.94 853 VAL A C 1
ATOM 6464 O O . VAL A 1 853 ? 30.969 -8.928 8.800 1.00 87.94 853 VAL A O 1
ATOM 6467 N N . ASN A 1 854 ? 31.888 -10.833 9.586 1.00 84.31 854 ASN A N 1
ATOM 6468 C CA . ASN A 1 854 ? 32.452 -10.270 10.806 1.00 84.31 854 ASN A CA 1
ATOM 6469 C C . ASN A 1 854 ? 33.886 -9.795 10.554 1.00 84.31 854 ASN A C 1
ATOM 6471 O O . ASN A 1 854 ? 34.829 -10.589 10.569 1.00 84.31 854 ASN A O 1
ATOM 6475 N N . GLY A 1 855 ? 34.031 -8.496 10.280 1.00 77.19 855 GLY A N 1
ATOM 6476 C CA . GLY A 1 855 ? 35.312 -7.819 10.089 1.00 77.19 855 GLY A CA 1
ATOM 6477 C C . GLY A 1 855 ? 35.958 -7.330 11.389 1.00 77.19 855 GLY A C 1
ATOM 6478 O O . GLY A 1 855 ? 37.017 -6.702 11.328 1.00 77.19 855 GLY A O 1
ATOM 6479 N N . GLY A 1 856 ? 35.338 -7.554 12.552 1.00 78.44 856 GLY A N 1
ATOM 6480 C CA . GLY A 1 856 ? 35.811 -7.141 13.880 1.00 78.44 856 GLY A CA 1
ATOM 6481 C C . GLY A 1 856 ? 35.665 -5.640 14.170 1.00 78.44 856 GLY A C 1
ATOM 6482 O O . GLY A 1 856 ? 35.162 -5.261 15.224 1.00 78.44 856 GLY A O 1
ATOM 6483 N N . ASN A 1 857 ? 36.062 -4.781 13.227 1.00 81.75 857 ASN A N 1
ATOM 6484 C CA . ASN A 1 857 ? 35.864 -3.324 13.286 1.00 81.75 857 ASN A CA 1
ATOM 6485 C C . ASN A 1 857 ? 34.535 -2.871 12.658 1.00 81.75 857 ASN A C 1
ATOM 6487 O O . ASN A 1 857 ? 33.994 -1.830 13.029 1.00 81.75 857 ASN A O 1
ATOM 6491 N N . VAL A 1 858 ? 34.040 -3.634 11.681 1.00 86.69 858 VAL A N 1
ATOM 6492 C CA . VAL A 1 858 ? 32.744 -3.448 11.021 1.00 86.69 858 VAL A CA 1
ATOM 6493 C C . VAL A 1 858 ? 32.186 -4.831 10.717 1.00 86.69 858 VAL A C 1
ATOM 6495 O O . VAL A 1 858 ? 32.889 -5.662 10.137 1.00 86.69 858 VAL A O 1
ATOM 6498 N N . ASN A 1 859 ? 30.928 -5.060 11.080 1.00 88.44 859 ASN A N 1
ATOM 6499 C CA . ASN A 1 859 ? 30.213 -6.300 10.814 1.00 88.44 859 ASN A CA 1
ATOM 6500 C C . ASN A 1 859 ? 29.006 -6.002 9.918 1.00 88.44 859 ASN A C 1
ATOM 6502 O O . ASN A 1 859 ? 28.230 -5.087 10.200 1.00 88.44 859 ASN A O 1
ATOM 6506 N N . LEU A 1 860 ? 28.849 -6.770 8.838 1.00 90.88 860 LEU A N 1
ATOM 6507 C CA . LEU A 1 860 ? 27.715 -6.667 7.913 1.00 90.88 860 LEU A CA 1
ATOM 6508 C C . LEU A 1 860 ? 26.842 -7.914 8.039 1.00 90.88 860 LEU A C 1
ATOM 6510 O O . LEU A 1 860 ? 27.372 -9.021 8.040 1.00 90.88 860 LEU A O 1
ATOM 6514 N N . THR A 1 861 ? 25.520 -7.761 8.091 1.00 93.12 861 THR A N 1
ATOM 6515 C CA . THR A 1 861 ? 24.576 -8.888 8.025 1.00 93.12 861 THR A CA 1
ATOM 6516 C C . THR A 1 861 ? 23.587 -8.676 6.890 1.00 93.12 861 THR A C 1
ATOM 6518 O O . THR A 1 861 ? 22.783 -7.746 6.938 1.00 93.12 861 THR A O 1
ATOM 6521 N N . PHE A 1 862 ? 23.643 -9.538 5.880 1.00 92.31 862 PHE A N 1
ATOM 6522 C CA . PHE A 1 862 ? 22.771 -9.529 4.707 1.00 92.31 862 PHE A CA 1
ATOM 6523 C C . PHE A 1 862 ? 21.585 -10.467 4.938 1.00 92.31 862 PHE A C 1
ATOM 6525 O O . PHE A 1 862 ? 21.790 -11.626 5.301 1.00 92.31 862 PHE A O 1
ATOM 6532 N N . ASP A 1 863 ? 20.355 -10.005 4.706 1.00 92.44 863 ASP A N 1
ATOM 6533 C CA . ASP A 1 863 ? 19.182 -10.887 4.751 1.00 92.44 863 ASP A CA 1
ATOM 6534 C C . ASP A 1 863 ? 19.060 -11.792 3.502 1.00 92.44 863 ASP A C 1
ATOM 6536 O O . ASP A 1 863 ? 19.735 -11.614 2.481 1.00 92.44 863 ASP A O 1
ATOM 6540 N N . SER A 1 864 ? 18.180 -12.793 3.570 1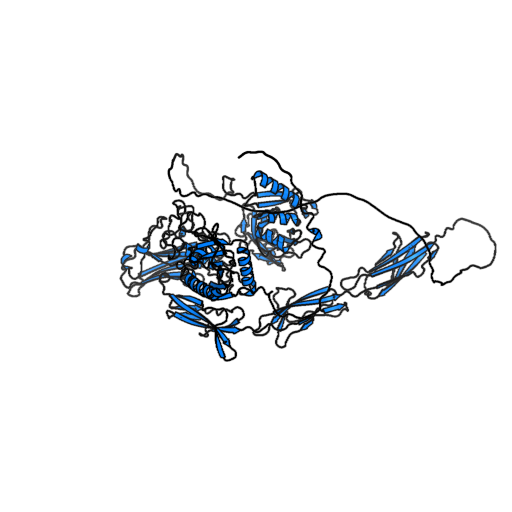.00 90.94 864 SER A N 1
ATOM 6541 C CA . SER A 1 864 ? 17.942 -13.741 2.472 1.00 90.94 864 SER A CA 1
ATOM 6542 C C . SER A 1 864 ? 17.426 -13.099 1.174 1.00 90.94 864 SER A C 1
ATOM 6544 O O . SER A 1 864 ? 17.582 -13.688 0.099 1.00 90.94 864 SER A O 1
ATOM 6546 N N . LYS A 1 865 ? 16.846 -11.889 1.230 1.00 91.69 865 LYS A N 1
ATOM 6547 C CA . LYS A 1 865 ? 16.457 -11.111 0.042 1.00 91.69 865 LYS A CA 1
ATOM 6548 C C . LYS A 1 865 ? 17.689 -10.422 -0.562 1.00 91.69 865 LYS A C 1
ATOM 6550 O O . LYS A 1 865 ? 17.878 -10.503 -1.773 1.00 91.69 865 LYS A O 1
ATOM 6555 N N . ALA A 1 866 ? 18.574 -9.861 0.262 1.00 89.62 866 ALA A N 1
ATOM 6556 C CA . ALA A 1 866 ? 19.837 -9.255 -0.159 1.00 89.62 866 ALA A CA 1
ATOM 6557 C C . ALA A 1 866 ? 20.787 -10.288 -0.791 1.00 89.62 866 ALA A C 1
ATOM 6559 O O . ALA A 1 866 ? 21.398 -10.012 -1.820 1.00 89.62 866 ALA A O 1
ATOM 6560 N N . LEU A 1 867 ? 20.854 -11.512 -0.252 1.00 88.81 867 LEU A N 1
ATOM 6561 C CA . LEU A 1 867 ? 21.584 -12.630 -0.871 1.00 88.81 867 LEU A CA 1
ATOM 6562 C C . LEU A 1 867 ? 21.054 -12.980 -2.274 1.00 88.81 867 LEU A C 1
ATOM 6564 O O . LEU A 1 867 ? 21.838 -13.235 -3.192 1.00 88.81 867 LEU A O 1
ATOM 6568 N N . LYS A 1 868 ? 19.725 -12.986 -2.454 1.00 89.50 868 LYS A N 1
ATOM 6569 C CA . LYS A 1 868 ? 19.082 -13.228 -3.756 1.00 89.50 868 LYS A CA 1
ATOM 6570 C C . LYS A 1 868 ? 19.352 -12.085 -4.741 1.00 89.50 868 LYS A C 1
ATOM 6572 O O . LYS A 1 868 ? 19.649 -12.366 -5.902 1.00 89.50 868 LYS A O 1
ATOM 6577 N N . GLU A 1 869 ? 19.320 -10.832 -4.291 1.00 87.00 869 GLU A N 1
ATOM 6578 C CA . GLU A 1 869 ? 19.598 -9.677 -5.152 1.00 87.00 869 GLU A CA 1
ATOM 6579 C C . GLU A 1 869 ? 21.087 -9.592 -5.534 1.00 87.00 869 GLU A C 1
ATOM 6581 O O . GLU A 1 869 ? 21.391 -9.446 -6.712 1.00 87.00 869 GLU A O 1
ATOM 6586 N N . LEU A 1 870 ? 22.028 -9.834 -4.610 1.00 83.50 870 LEU A N 1
ATOM 6587 C CA . LEU A 1 870 ? 23.467 -9.927 -4.920 1.00 83.50 870 LEU A CA 1
ATOM 6588 C C . LEU A 1 870 ? 23.768 -11.004 -5.978 1.00 83.50 870 LEU A C 1
ATOM 6590 O O . LEU A 1 870 ? 24.562 -10.776 -6.894 1.00 83.50 870 LEU A O 1
ATOM 6594 N N . LYS A 1 871 ? 23.101 -12.165 -5.896 1.00 85.50 871 LYS A N 1
ATOM 6595 C CA . LYS A 1 871 ? 23.171 -13.211 -6.931 1.00 85.50 871 LYS A CA 1
ATOM 6596 C C . LYS A 1 871 ? 22.665 -12.696 -8.289 1.00 85.50 871 LYS A C 1
ATOM 6598 O O . LYS A 1 871 ? 23.314 -12.963 -9.303 1.00 85.50 871 LYS A O 1
ATOM 6603 N N . LYS A 1 872 ? 21.535 -11.977 -8.308 1.00 82.94 872 LYS A N 1
ATOM 6604 C CA . LYS A 1 872 ? 20.883 -11.444 -9.518 1.00 82.94 872 LYS A CA 1
ATOM 6605 C C . LYS A 1 872 ? 21.687 -10.311 -10.166 1.00 82.94 872 LYS A C 1
ATOM 6607 O O . LYS A 1 872 ? 22.048 -10.423 -11.335 1.00 82.94 872 LYS A O 1
ATOM 6612 N N . GLU A 1 873 ? 22.002 -9.256 -9.416 1.00 72.06 873 GLU A N 1
ATOM 6613 C CA . GLU A 1 873 ? 22.729 -8.072 -9.895 1.00 72.06 873 GLU A CA 1
ATOM 6614 C C . GLU A 1 873 ? 24.098 -8.452 -10.477 1.00 72.06 873 GLU A C 1
ATOM 6616 O O . GLU A 1 873 ? 24.480 -7.977 -11.553 1.00 72.06 873 GLU A O 1
ATOM 6621 N N . MET A 1 874 ? 24.851 -9.318 -9.789 1.00 71.62 874 MET A N 1
ATOM 6622 C CA . MET A 1 874 ? 26.270 -9.512 -10.101 1.00 71.62 874 MET A CA 1
ATOM 6623 C C . MET A 1 874 ? 26.537 -10.670 -11.070 1.00 71.62 874 MET A C 1
ATOM 6625 O O . MET A 1 874 ? 27.435 -10.537 -11.903 1.00 71.62 874 MET A O 1
ATOM 6629 N N . ASN A 1 875 ? 25.782 -11.780 -10.998 1.00 68.75 875 ASN A N 1
ATOM 6630 C CA . ASN A 1 875 ? 25.912 -12.998 -11.834 1.00 68.75 875 ASN A CA 1
ATOM 6631 C C . ASN A 1 875 ? 27.361 -13.553 -11.977 1.00 68.75 875 ASN A C 1
ATOM 6633 O O . ASN A 1 875 ? 27.675 -14.354 -12.862 1.00 68.75 875 ASN A O 1
ATOM 6637 N N . THR A 1 876 ? 28.264 -13.124 -11.100 1.00 72.44 876 THR A N 1
ATOM 6638 C CA . THR A 1 876 ? 29.717 -13.343 -11.110 1.00 72.44 876 THR A CA 1
ATOM 6639 C C . THR A 1 876 ? 30.194 -13.455 -9.656 1.00 72.44 876 THR A C 1
ATOM 6641 O O . THR A 1 876 ? 29.377 -13.618 -8.750 1.00 72.44 876 THR A O 1
ATOM 6644 N N . ALA A 1 877 ? 31.503 -13.414 -9.413 1.00 77.56 877 ALA A N 1
ATOM 6645 C CA . ALA A 1 877 ? 32.034 -13.303 -8.061 1.00 77.56 877 ALA A CA 1
ATOM 6646 C C . ALA A 1 877 ? 31.692 -11.932 -7.439 1.00 77.56 877 ALA A C 1
ATOM 6648 O O . ALA A 1 877 ? 31.841 -10.894 -8.092 1.00 77.56 877 ALA A O 1
ATOM 6649 N N . VAL A 1 878 ? 31.259 -11.949 -6.178 1.00 82.62 878 VAL A N 1
ATOM 6650 C CA . VAL A 1 878 ? 30.897 -10.783 -5.364 1.00 82.62 878 VAL A CA 1
ATOM 6651 C C . VAL A 1 878 ? 32.087 -10.418 -4.482 1.00 82.62 878 VAL A C 1
ATOM 6653 O O . VAL A 1 878 ? 32.569 -11.241 -3.707 1.00 82.62 878 VAL A O 1
ATOM 6656 N N . VAL A 1 879 ? 32.559 -9.179 -4.578 1.00 84.00 879 VAL A N 1
ATOM 6657 C CA . VAL A 1 879 ? 33.636 -8.648 -3.735 1.00 84.00 879 VAL A CA 1
ATOM 6658 C C . VAL A 1 879 ? 33.058 -7.647 -2.746 1.00 84.00 879 VAL A C 1
ATOM 6660 O O . VAL A 1 879 ? 32.555 -6.603 -3.160 1.00 84.00 879 VAL A O 1
ATOM 6663 N N . ILE A 1 880 ? 33.178 -7.937 -1.449 1.00 85.94 880 ILE A N 1
ATOM 6664 C CA . ILE A 1 880 ? 32.915 -6.978 -0.370 1.00 85.94 880 ILE A CA 1
ATOM 6665 C C . ILE A 1 880 ? 34.234 -6.319 0.022 1.00 85.94 880 ILE A C 1
ATOM 6667 O O . ILE A 1 880 ? 35.190 -6.997 0.414 1.00 85.94 880 ILE A O 1
ATOM 6671 N N . LYS A 1 881 ? 34.264 -4.989 -0.044 1.00 85.62 881 LYS A N 1
ATOM 6672 C CA . LYS A 1 881 ? 35.340 -4.154 0.487 1.00 85.62 881 LYS A CA 1
ATOM 6673 C C . LYS A 1 881 ? 34.824 -3.390 1.698 1.00 85.62 881 LYS A C 1
ATOM 6675 O O . LYS A 1 881 ? 33.771 -2.761 1.634 1.00 85.62 881 LYS A O 1
ATOM 6680 N N . MET A 1 882 ? 35.604 -3.403 2.770 1.00 87.31 882 MET A N 1
ATOM 6681 C CA . MET A 1 882 ? 35.478 -2.450 3.871 1.00 87.31 882 MET A CA 1
ATOM 6682 C C . MET A 1 882 ? 36.827 -1.749 4.012 1.00 87.31 882 MET A C 1
ATOM 6684 O O . MET A 1 882 ? 37.867 -2.409 4.012 1.00 87.31 882 MET A O 1
ATOM 6688 N N . LYS A 1 883 ? 36.844 -0.423 4.090 1.00 87.06 883 LYS A N 1
ATOM 6689 C CA . LYS A 1 883 ? 38.065 0.386 4.057 1.00 87.06 883 LYS A CA 1
ATOM 6690 C C . LYS A 1 883 ? 37.994 1.487 5.099 1.00 87.06 883 LYS A C 1
ATOM 6692 O O . LYS A 1 883 ? 37.023 2.230 5.146 1.00 87.06 883 LYS A O 1
ATOM 6697 N N . GLN A 1 884 ? 39.039 1.642 5.905 1.00 87.44 884 GLN A N 1
ATOM 6698 C CA . GLN A 1 884 ? 39.163 2.800 6.787 1.00 87.44 884 GLN A CA 1
ATOM 6699 C C . GLN A 1 884 ? 39.425 4.052 5.935 1.00 87.44 884 GLN A C 1
ATOM 6701 O O . GLN A 1 884 ? 40.405 4.106 5.187 1.00 87.44 884 GLN A O 1
ATOM 6706 N N . ALA A 1 885 ? 38.533 5.038 6.019 1.00 85.50 885 ALA A N 1
ATOM 6707 C CA . ALA A 1 885 ? 38.608 6.261 5.224 1.00 85.50 885 ALA A CA 1
ATOM 6708 C C . ALA A 1 885 ? 39.473 7.335 5.912 1.00 85.50 885 ALA A C 1
ATOM 6710 O O . ALA A 1 885 ? 39.544 7.403 7.141 1.00 85.50 885 ALA A O 1
ATOM 6711 N N . ASP A 1 886 ? 40.122 8.189 5.115 1.00 79.00 886 ASP A N 1
ATOM 6712 C CA . ASP A 1 886 ? 40.812 9.380 5.625 1.00 79.00 886 ASP A CA 1
ATOM 6713 C C . ASP A 1 886 ? 39.788 10.496 5.913 1.00 79.00 886 ASP A C 1
ATOM 6715 O O . ASP A 1 886 ? 38.766 10.620 5.238 1.00 79.00 886 ASP A O 1
ATOM 6719 N N . LYS A 1 887 ? 40.062 11.311 6.932 1.00 82.69 887 LYS A N 1
ATOM 6720 C CA . LYS A 1 887 ? 39.182 12.378 7.429 1.00 82.69 887 LYS A CA 1
ATOM 6721 C C . LYS A 1 887 ? 39.437 13.737 6.786 1.00 82.69 887 LYS A C 1
ATOM 6723 O O . LYS A 1 887 ? 38.640 14.646 6.996 1.00 82.69 887 LYS A O 1
ATOM 6728 N N . LYS A 1 888 ? 40.517 13.884 6.011 1.00 76.38 888 LYS A N 1
ATOM 6729 C CA . LYS A 1 888 ? 40.876 15.133 5.306 1.00 76.38 888 LYS A CA 1
ATOM 6730 C C . LYS A 1 888 ? 39.753 15.676 4.417 1.00 76.38 888 LYS A C 1
ATOM 6732 O O . LYS A 1 888 ? 39.654 16.882 4.245 1.00 76.38 888 LYS A O 1
ATOM 6737 N N . ASN A 1 889 ? 38.896 14.794 3.905 1.00 77.19 889 ASN A N 1
ATOM 6738 C CA . ASN A 1 889 ? 37.815 15.137 2.982 1.00 77.19 889 ASN A CA 1
ATOM 6739 C C . ASN A 1 889 ? 36.483 15.436 3.703 1.00 77.19 889 ASN A C 1
ATOM 6741 O O . ASN A 1 889 ? 35.436 15.419 3.066 1.00 77.19 889 ASN A O 1
ATOM 6745 N N . LEU A 1 890 ? 36.485 15.650 5.025 1.00 87.75 890 LEU A N 1
ATOM 6746 C CA . LEU A 1 890 ? 35.295 16.033 5.791 1.00 87.75 890 LEU A CA 1
ATOM 6747 C C . LEU A 1 890 ? 35.155 17.559 5.856 1.00 87.75 890 LEU A C 1
ATOM 6749 O O . LEU A 1 890 ? 36.106 18.269 6.173 1.00 87.75 890 LEU A O 1
ATOM 6753 N N . SER A 1 891 ? 33.936 18.061 5.662 1.00 88.31 891 SER A N 1
ATOM 6754 C CA . SER A 1 891 ? 33.604 19.473 5.884 1.00 88.31 891 SER A CA 1
ATOM 6755 C C . SER A 1 891 ? 33.827 19.886 7.347 1.00 88.31 891 SER A C 1
ATOM 6757 O O . SER A 1 891 ? 33.712 19.071 8.267 1.00 88.31 891 SER A O 1
ATOM 6759 N N . ALA A 1 892 ? 34.063 21.176 7.607 1.00 86.38 892 ALA A N 1
ATOM 6760 C CA . ALA A 1 892 ? 34.316 21.680 8.964 1.00 86.38 892 ALA A CA 1
ATOM 6761 C C . ALA A 1 892 ? 33.172 21.386 9.967 1.00 86.38 892 ALA A C 1
ATOM 6763 O O . ALA A 1 892 ? 33.419 21.239 11.167 1.00 86.38 892 ALA A O 1
ATOM 6764 N N . ARG A 1 893 ? 31.922 21.252 9.492 1.00 86.44 893 ARG A N 1
ATOM 6765 C CA . ARG A 1 893 ? 30.770 20.816 10.305 1.00 86.44 893 ARG A CA 1
ATOM 6766 C C . ARG A 1 893 ? 30.831 19.314 10.603 1.00 86.44 893 ARG A C 1
ATOM 6768 O O . ARG A 1 893 ? 30.709 18.927 11.763 1.00 86.44 893 ARG A O 1
ATOM 6775 N N . ALA A 1 894 ? 31.094 18.481 9.594 1.00 89.31 894 ALA A N 1
ATOM 6776 C CA . ALA A 1 894 ? 31.271 17.037 9.761 1.00 89.31 894 ALA A CA 1
ATOM 6777 C C . ALA A 1 894 ? 32.449 16.704 10.696 1.00 89.31 894 ALA A C 1
ATOM 6779 O O . ALA A 1 894 ? 32.306 15.890 11.608 1.00 89.31 894 ALA A O 1
ATOM 6780 N N . GLY A 1 895 ? 33.580 17.400 10.552 1.00 89.00 895 GLY A N 1
ATOM 6781 C CA . GLY A 1 895 ? 34.753 17.254 11.417 1.00 89.00 895 GLY A CA 1
ATOM 6782 C C . GLY A 1 895 ? 34.464 17.522 12.900 1.00 89.00 895 GLY A C 1
ATOM 6783 O O . GLY A 1 895 ? 35.005 16.821 13.754 1.00 89.00 895 GLY A O 1
ATOM 6784 N N . LYS A 1 896 ? 33.559 18.460 13.224 1.00 89.12 896 LYS A N 1
ATOM 6785 C CA . LYS A 1 896 ? 33.114 18.731 14.608 1.00 89.12 896 LYS A CA 1
ATOM 6786 C C . LYS A 1 896 ? 32.224 17.616 15.184 1.00 89.12 896 LYS A C 1
ATOM 6788 O O . LYS A 1 896 ? 32.338 17.325 16.372 1.00 89.12 896 LYS A O 1
ATOM 6793 N N . ILE A 1 897 ? 31.374 16.993 14.362 1.00 89.69 897 ILE A N 1
ATOM 6794 C CA . ILE A 1 897 ? 30.454 15.903 14.760 1.00 89.69 897 ILE A CA 1
ATOM 6795 C C . ILE A 1 897 ? 31.205 14.568 14.916 1.00 89.69 897 ILE A C 1
ATOM 6797 O O . ILE A 1 897 ? 30.969 13.803 15.851 1.00 89.69 897 ILE A O 1
ATOM 6801 N N . ILE A 1 898 ? 32.146 14.287 14.015 1.00 93.19 898 ILE A N 1
ATOM 6802 C CA . ILE A 1 898 ? 32.883 13.016 13.949 1.00 93.19 898 ILE A CA 1
ATOM 6803 C C . ILE A 1 898 ? 34.122 13.063 14.852 1.00 93.19 898 ILE A C 1
ATOM 6805 O O . ILE A 1 898 ? 34.340 12.177 15.679 1.00 93.19 898 ILE A O 1
ATOM 6809 N N . GLY A 1 899 ? 34.940 14.112 14.749 1.00 88.94 899 GLY A N 1
ATOM 6810 C CA . GLY A 1 899 ? 36.155 14.268 15.546 1.00 88.94 899 GLY A CA 1
ATOM 6811 C C . GLY A 1 899 ? 37.088 13.053 15.451 1.00 88.94 899 GLY A C 1
ATOM 6812 O O . GLY A 1 899 ? 37.536 12.660 14.370 1.00 88.94 899 GLY A O 1
ATOM 6813 N N . LYS A 1 900 ? 37.398 12.427 16.594 1.00 87.62 900 LYS A N 1
ATOM 6814 C CA . LYS A 1 900 ? 38.317 11.274 16.664 1.00 87.62 900 LYS A CA 1
ATOM 6815 C C . LYS A 1 900 ? 37.680 9.923 16.281 1.00 87.62 900 LYS A C 1
ATOM 6817 O O . LYS A 1 900 ? 38.430 8.997 15.993 1.00 87.62 900 LYS A O 1
ATOM 6822 N N . ARG A 1 901 ? 36.351 9.831 16.155 1.00 92.69 901 ARG A N 1
ATOM 6823 C CA . ARG A 1 901 ? 35.570 8.598 15.882 1.00 92.69 901 ARG A CA 1
ATOM 6824 C C . ARG A 1 901 ? 35.889 7.942 14.523 1.00 92.69 901 ARG A C 1
ATOM 6826 O O . ARG A 1 901 ? 36.402 8.634 13.642 1.00 92.69 901 ARG A O 1
ATOM 6833 N N . PRO A 1 902 ? 35.663 6.628 14.332 1.00 91.69 902 PRO A N 1
ATOM 6834 C CA . PRO A 1 902 ? 36.010 5.934 13.089 1.00 91.69 902 PRO A CA 1
ATOM 6835 C C . PRO A 1 902 ? 35.186 6.395 11.875 1.00 91.69 902 PRO A C 1
ATOM 6837 O O . PRO A 1 902 ? 34.057 6.864 12.016 1.00 91.69 902 PRO A O 1
ATOM 6840 N N . VAL A 1 903 ? 35.761 6.210 10.680 1.00 92.56 903 VAL A N 1
ATOM 6841 C CA . VAL A 1 903 ? 35.096 6.383 9.377 1.00 92.56 903 VAL A CA 1
ATOM 6842 C C . VAL A 1 903 ? 35.469 5.204 8.479 1.00 92.56 903 VAL A C 1
ATOM 6844 O O . VAL A 1 903 ? 36.656 4.896 8.332 1.00 92.56 903 VAL A O 1
ATOM 6847 N N . TYR A 1 904 ? 34.472 4.561 7.877 1.00 91.12 904 TYR A N 1
ATOM 6848 C CA . TYR A 1 904 ? 34.635 3.412 6.992 1.00 91.12 904 TYR A CA 1
ATOM 6849 C C . TYR A 1 904 ? 33.854 3.596 5.687 1.00 91.12 904 TYR A C 1
ATOM 6851 O O . TYR A 1 904 ? 32.659 3.874 5.702 1.00 91.12 904 TYR A O 1
ATOM 6859 N N . ASP A 1 905 ? 34.535 3.407 4.562 1.00 88.06 905 ASP A N 1
ATOM 6860 C CA . ASP A 1 905 ? 33.937 3.158 3.250 1.00 88.06 905 ASP A CA 1
ATOM 6861 C C . ASP A 1 905 ? 33.581 1.668 3.146 1.00 88.06 905 ASP A C 1
ATOM 6863 O O . ASP A 1 905 ? 34.427 0.808 3.413 1.00 88.06 905 ASP A O 1
ATOM 6867 N N . PHE A 1 906 ? 32.340 1.351 2.775 1.00 86.12 906 PHE A N 1
ATOM 6868 C CA . PHE A 1 906 ? 31.931 -0.009 2.436 1.00 86.12 906 PHE A CA 1
ATOM 6869 C C . PHE A 1 906 ? 31.301 -0.053 1.046 1.00 86.12 906 PHE A C 1
ATOM 6871 O O . PHE A 1 906 ? 30.359 0.676 0.735 1.00 86.12 906 PHE A O 1
ATOM 6878 N N . SER A 1 907 ? 31.818 -0.951 0.210 1.00 83.56 907 SER A N 1
ATOM 6879 C CA . SER A 1 907 ? 31.409 -1.113 -1.183 1.00 83.56 907 SER A CA 1
ATOM 6880 C C . SER A 1 907 ? 31.317 -2.587 -1.561 1.00 83.56 907 SER A C 1
ATOM 6882 O O . SER A 1 907 ? 32.128 -3.412 -1.131 1.00 83.56 907 SER A O 1
ATOM 6884 N N . VAL A 1 908 ? 30.323 -2.926 -2.386 1.00 83.00 908 VAL A N 1
ATOM 6885 C CA . VAL A 1 908 ? 30.154 -4.280 -2.924 1.00 83.00 908 VAL A CA 1
ATOM 6886 C C . VAL A 1 908 ? 30.158 -4.219 -4.449 1.00 83.00 908 VAL A C 1
ATOM 6888 O O . VAL A 1 908 ? 29.432 -3.447 -5.077 1.00 83.00 908 VAL A O 1
ATOM 6891 N N . THR A 1 909 ? 31.056 -4.992 -5.052 1.00 75.31 909 THR A N 1
ATOM 6892 C CA . THR A 1 909 ? 31.409 -4.903 -6.475 1.00 75.31 909 THR A CA 1
ATOM 6893 C C . THR A 1 909 ? 31.455 -6.292 -7.098 1.00 75.31 909 THR A C 1
ATOM 6895 O O . THR A 1 909 ? 32.121 -7.170 -6.552 1.00 75.31 909 THR A O 1
ATOM 6898 N N . GLY A 1 910 ? 30.826 -6.498 -8.256 1.00 69.69 910 GLY A N 1
ATOM 6899 C CA . GLY A 1 910 ? 31.067 -7.703 -9.056 1.00 69.69 910 GLY A CA 1
ATOM 6900 C C . GLY A 1 910 ? 32.431 -7.610 -9.744 1.00 69.69 910 GLY A C 1
ATOM 6901 O O . GLY A 1 910 ? 32.779 -6.537 -10.230 1.00 69.69 910 GLY A O 1
ATOM 6902 N N . ILE A 1 911 ? 33.207 -8.699 -9.826 1.00 56.66 911 ILE A N 1
ATOM 6903 C CA . ILE A 1 911 ? 34.595 -8.649 -10.359 1.00 56.66 911 ILE A CA 1
ATOM 6904 C C . ILE A 1 911 ? 34.687 -8.066 -11.787 1.00 56.66 911 ILE A C 1
ATOM 6906 O O . ILE A 1 911 ? 35.713 -7.493 -12.144 1.00 56.66 911 ILE A O 1
ATOM 6910 N N . LYS A 1 912 ? 33.619 -8.171 -12.590 1.00 52.31 912 LYS A N 1
ATOM 6911 C CA . LYS A 1 912 ? 33.522 -7.600 -13.947 1.00 52.31 912 LYS A CA 1
ATOM 6912 C C . LYS A 1 912 ? 32.377 -6.580 -14.117 1.00 52.31 912 LYS A C 1
ATOM 6914 O O . LYS A 1 912 ? 31.874 -6.422 -15.224 1.00 52.31 912 LYS A O 1
ATOM 6919 N N . LYS A 1 913 ? 31.904 -5.927 -13.045 1.00 53.91 913 LYS A N 1
ATOM 6920 C CA . LYS A 1 913 ? 30.794 -4.949 -13.106 1.00 53.91 913 LYS A CA 1
ATOM 6921 C C . LYS A 1 913 ? 31.082 -3.666 -12.319 1.00 53.91 913 LYS A C 1
ATOM 6923 O O . LYS A 1 913 ? 31.869 -3.659 -11.375 1.00 53.91 913 LYS A O 1
ATOM 6928 N N . LYS A 1 914 ? 30.380 -2.590 -12.699 1.00 55.59 914 LYS A N 1
ATOM 6929 C CA . LYS A 1 914 ? 30.301 -1.314 -11.964 1.00 55.59 914 LYS A CA 1
ATOM 6930 C C . LYS A 1 914 ? 29.850 -1.568 -10.510 1.00 55.59 914 LYS A C 1
ATOM 6932 O O . LYS A 1 914 ? 29.162 -2.550 -10.231 1.00 55.59 914 LYS A O 1
ATOM 6937 N N . GLN A 1 915 ? 30.266 -0.708 -9.583 1.00 59.94 915 GLN A N 1
ATOM 6938 C CA . GLN A 1 915 ? 29.937 -0.831 -8.157 1.00 59.94 915 GLN A CA 1
ATOM 6939 C C . GLN A 1 915 ? 28.422 -0.749 -7.922 1.00 59.94 915 GLN A C 1
ATOM 6941 O O . GLN A 1 915 ? 27.784 0.167 -8.438 1.00 59.94 915 GLN A O 1
ATOM 6946 N N . SER A 1 916 ? 27.862 -1.662 -7.117 1.00 60.72 916 SER A N 1
ATOM 6947 C CA . SER A 1 916 ? 26.485 -1.507 -6.638 1.00 60.72 916 SER A CA 1
ATOM 6948 C C . SER A 1 916 ? 26.483 -0.441 -5.542 1.00 60.72 916 SER A C 1
ATOM 6950 O O . SER A 1 916 ? 27.270 -0.507 -4.594 1.00 60.72 916 SER A O 1
ATOM 6952 N N . SER A 1 917 ? 25.652 0.586 -5.710 1.00 61.97 917 SER A N 1
ATOM 6953 C CA . SER A 1 917 ? 25.452 1.672 -4.743 1.00 61.97 917 SER A CA 1
ATOM 6954 C C . SER A 1 917 ? 24.243 1.425 -3.839 1.00 61.97 917 SER A C 1
ATOM 6956 O O . SER A 1 917 ? 24.182 1.984 -2.743 1.00 61.97 917 SER A O 1
ATOM 6958 N N . VAL A 1 918 ? 23.297 0.582 -4.269 1.00 78.38 918 VAL A N 1
ATOM 6959 C CA . VAL A 1 918 ? 22.079 0.222 -3.537 1.00 78.38 918 VAL A CA 1
ATOM 6960 C C . VAL A 1 918 ? 21.514 -1.111 -4.029 1.00 78.38 918 VAL A C 1
ATOM 6962 O O . VAL A 1 918 ? 21.419 -1.339 -5.230 1.00 78.38 918 VAL A O 1
ATOM 6965 N N . LEU A 1 919 ? 21.114 -1.973 -3.091 1.00 77.62 919 LEU A N 1
ATOM 6966 C CA . LEU A 1 919 ? 20.394 -3.214 -3.368 1.00 77.62 919 LEU A CA 1
ATOM 6967 C C . LEU A 1 919 ? 18.933 -2.922 -3.709 1.00 77.62 919 LEU A C 1
ATOM 6969 O O . LEU A 1 919 ? 18.208 -2.329 -2.898 1.00 77.62 919 LEU A O 1
ATOM 6973 N N . LYS A 1 920 ? 18.459 -3.428 -4.853 1.00 80.12 920 LYS A N 1
ATOM 6974 C CA . LYS A 1 920 ? 17.039 -3.300 -5.227 1.00 80.12 920 LYS A CA 1
ATOM 6975 C C . LYS A 1 920 ? 16.107 -3.971 -4.210 1.00 80.12 920 LYS A C 1
ATOM 6977 O O . LYS A 1 920 ? 15.076 -3.394 -3.861 1.00 80.12 920 LYS A O 1
ATOM 6982 N N . LYS A 1 921 ? 16.460 -5.145 -3.670 1.00 80.12 921 LYS A N 1
ATOM 6983 C CA . LYS A 1 921 ? 15.666 -5.879 -2.661 1.00 80.12 921 LYS A CA 1
ATOM 6984 C C . LYS A 1 921 ? 16.543 -6.428 -1.523 1.00 80.12 921 LYS A C 1
ATOM 6986 O O . LYS A 1 921 ? 17.696 -6.791 -1.725 1.00 80.12 921 LYS A O 1
ATOM 6991 N N . GLY A 1 922 ? 15.957 -6.504 -0.324 1.00 86.69 922 GLY A N 1
ATOM 6992 C CA . GLY A 1 922 ? 16.631 -6.919 0.915 1.00 86.69 922 GLY A CA 1
ATOM 6993 C C . GLY A 1 922 ? 17.326 -5.792 1.675 1.00 86.69 922 GLY A C 1
ATOM 6994 O O . GLY A 1 922 ? 17.362 -4.650 1.218 1.00 86.69 922 GLY A O 1
ATOM 6995 N N . ARG A 1 923 ? 17.818 -6.109 2.875 1.00 87.75 923 ARG A N 1
ATOM 6996 C CA . ARG A 1 923 ? 18.438 -5.169 3.821 1.00 87.75 923 ARG A CA 1
ATOM 6997 C C . ARG A 1 923 ? 19.777 -5.689 4.348 1.00 87.75 923 ARG A C 1
ATOM 6999 O O . ARG A 1 923 ? 20.025 -6.895 4.413 1.00 87.75 923 ARG A O 1
ATOM 7006 N N . ILE A 1 924 ? 20.618 -4.743 4.755 1.00 91.12 924 ILE A N 1
ATOM 7007 C CA . ILE A 1 924 ? 21.924 -4.956 5.378 1.00 91.12 924 ILE A CA 1
ATOM 7008 C C . ILE A 1 924 ? 21.870 -4.326 6.773 1.00 91.12 924 ILE A C 1
ATOM 7010 O O . ILE A 1 924 ? 21.634 -3.123 6.884 1.00 91.12 924 ILE A O 1
ATOM 7014 N N . ARG A 1 925 ? 22.099 -5.102 7.836 1.00 93.38 925 ARG A N 1
ATOM 7015 C CA . ARG A 1 925 ? 22.454 -4.539 9.152 1.00 93.38 925 ARG A CA 1
ATOM 7016 C C . ARG A 1 925 ? 23.950 -4.250 9.165 1.00 93.38 925 ARG A C 1
ATOM 7018 O O . ARG A 1 925 ? 24.733 -5.092 8.721 1.00 93.38 925 ARG A O 1
ATOM 7025 N N . VAL A 1 926 ? 24.339 -3.090 9.676 1.00 93.19 926 VAL A N 1
ATOM 7026 C CA . VAL A 1 926 ? 25.738 -2.675 9.816 1.00 93.19 926 VAL A CA 1
ATOM 7027 C C . VAL A 1 926 ? 25.995 -2.322 11.273 1.00 93.19 926 VAL A C 1
ATOM 7029 O O . VAL A 1 926 ? 25.318 -1.451 11.816 1.00 93.19 926 VAL A O 1
ATOM 7032 N N . ALA A 1 927 ? 26.986 -2.975 11.875 1.00 92.69 927 ALA A N 1
ATOM 7033 C CA . ALA A 1 927 ? 27.486 -2.670 13.210 1.00 92.69 927 ALA A CA 1
ATOM 7034 C C . ALA A 1 927 ? 28.929 -2.161 13.095 1.00 92.69 927 ALA A C 1
ATOM 7036 O O . ALA A 1 927 ? 29.790 -2.857 12.549 1.00 92.69 927 ALA A O 1
ATOM 7037 N N . VAL A 1 928 ? 29.201 -0.946 13.573 1.00 93.00 928 VAL A N 1
ATOM 7038 C CA . VAL A 1 928 ? 30.539 -0.329 13.561 1.00 93.00 928 VAL A CA 1
ATOM 7039 C C . VAL A 1 928 ? 31.091 -0.295 14.979 1.00 93.00 928 VAL A C 1
ATOM 7041 O O . VAL A 1 928 ? 30.560 0.416 15.829 1.00 93.00 928 VAL A O 1
ATOM 7044 N N . SER A 1 929 ? 32.166 -1.036 15.232 1.00 90.06 929 SER A N 1
ATOM 7045 C CA . SER A 1 929 ? 32.774 -1.157 16.559 1.00 90.06 929 SER A CA 1
ATOM 7046 C C . SER A 1 929 ? 33.354 0.182 17.020 1.00 90.06 929 SER A C 1
ATOM 7048 O O . SER A 1 929 ? 34.214 0.772 16.354 1.00 90.06 929 SER A O 1
ATOM 7050 N N . TYR A 1 930 ? 32.894 0.674 18.169 1.00 92.88 930 TYR A N 1
ATOM 7051 C CA . TYR A 1 930 ? 33.321 1.943 18.745 1.00 92.88 930 TYR A CA 1
ATOM 7052 C C . TYR A 1 930 ? 33.279 1.895 20.274 1.00 92.88 930 TYR A C 1
ATOM 7054 O O . TYR A 1 930 ? 32.272 1.535 20.860 1.00 92.88 930 TYR A O 1
ATOM 7062 N N . ASN A 1 931 ? 34.365 2.306 20.931 1.00 90.62 931 ASN A N 1
ATOM 7063 C CA . ASN A 1 931 ? 34.371 2.481 22.382 1.00 90.62 931 ASN A CA 1
ATOM 7064 C C . ASN A 1 931 ? 34.068 3.949 22.704 1.00 90.62 931 ASN A C 1
ATOM 7066 O O . ASN A 1 931 ? 34.930 4.809 22.492 1.00 90.62 931 ASN A O 1
ATOM 7070 N N . ALA A 1 932 ? 32.866 4.226 23.213 1.00 88.81 932 ALA A N 1
ATOM 7071 C CA . ALA A 1 932 ? 32.509 5.541 23.739 1.00 88.81 932 ALA A CA 1
ATOM 7072 C C . ALA A 1 932 ? 33.447 5.960 24.886 1.00 88.81 932 ALA A C 1
ATOM 7074 O O . ALA A 1 932 ? 33.844 5.145 25.725 1.00 88.81 932 ALA A O 1
ATOM 7075 N N . SER A 1 933 ? 33.818 7.240 24.941 1.00 87.50 933 SER A N 1
ATOM 7076 C CA . SER A 1 933 ? 34.557 7.797 26.078 1.00 87.50 933 SER A CA 1
ATOM 7077 C C . SER A 1 933 ? 33.610 8.238 27.198 1.00 87.50 933 SER A C 1
ATOM 7079 O O . SER A 1 933 ? 32.480 8.637 26.938 1.00 87.50 933 SER A O 1
ATOM 7081 N N . LYS A 1 934 ? 34.098 8.289 28.449 1.00 82.31 934 LYS A N 1
ATOM 7082 C CA . LYS A 1 934 ? 33.329 8.725 29.642 1.00 82.31 934 LYS A CA 1
ATOM 7083 C C . LYS A 1 934 ? 32.732 10.152 29.575 1.00 82.31 934 LYS A C 1
ATOM 7085 O O . LYS A 1 934 ? 32.123 10.595 30.542 1.00 82.31 934 LYS A O 1
ATOM 7090 N N . LYS A 1 935 ? 32.967 10.908 28.495 1.00 82.81 935 LYS A N 1
ATOM 7091 C CA . LYS A 1 935 ? 32.420 12.258 28.256 1.00 82.81 935 LYS A CA 1
ATOM 7092 C C . LYS A 1 935 ? 31.336 12.288 27.174 1.00 82.81 935 LYS A C 1
ATOM 7094 O O . LYS A 1 935 ? 30.749 13.340 26.937 1.00 82.81 935 LYS A O 1
ATOM 7099 N N . GLU A 1 936 ? 31.096 11.169 26.503 1.00 87.44 936 GLU A N 1
ATOM 7100 C CA . GLU A 1 936 ? 30.019 10.999 25.533 1.00 87.44 936 GLU A CA 1
ATOM 7101 C C . GLU A 1 936 ? 28.829 10.336 26.232 1.00 87.44 936 GLU A C 1
ATOM 7103 O O . GLU A 1 936 ? 29.008 9.562 27.169 1.00 87.44 936 GLU A O 1
ATOM 7108 N N . LYS A 1 937 ? 27.609 10.666 25.801 1.00 86.38 937 LYS A N 1
ATOM 7109 C CA . LYS A 1 937 ? 26.393 9.992 26.267 1.00 86.38 937 LYS A CA 1
ATOM 7110 C C . LYS A 1 937 ? 25.937 9.047 25.168 1.00 86.38 937 LYS A C 1
ATOM 7112 O O . LYS A 1 937 ? 25.791 9.491 24.033 1.00 86.38 937 LYS A O 1
ATOM 7117 N N . ASP A 1 938 ? 25.650 7.799 25.511 1.00 86.81 938 ASP A N 1
ATOM 7118 C CA . ASP A 1 938 ? 25.282 6.747 24.552 1.00 86.81 938 ASP A CA 1
ATOM 7119 C C . ASP A 1 938 ? 24.107 7.162 23.654 1.00 86.81 938 ASP A C 1
ATOM 7121 O O . ASP A 1 938 ? 24.199 7.106 22.431 1.00 86.81 938 ASP A O 1
ATOM 7125 N N . LYS A 1 939 ? 23.067 7.762 24.254 1.00 86.31 939 LYS A N 1
ATOM 7126 C CA . LYS A 1 939 ? 21.900 8.348 23.560 1.00 86.31 939 LYS A CA 1
ATOM 7127 C C . LYS A 1 939 ? 22.211 9.561 22.651 1.00 86.31 939 LYS A C 1
ATOM 7129 O O . LYS A 1 939 ? 21.286 10.132 22.082 1.00 86.31 939 LYS A O 1
ATOM 7134 N N . LYS A 1 940 ? 23.475 9.989 22.531 1.00 91.44 940 LYS A N 1
ATOM 7135 C CA . LYS A 1 940 ? 23.952 11.017 21.584 1.00 91.44 940 LYS A CA 1
ATOM 7136 C C . LYS A 1 940 ? 24.921 10.478 20.520 1.00 91.44 940 LYS A C 1
ATOM 7138 O O . LYS A 1 940 ? 25.337 11.261 19.664 1.00 91.44 940 LYS A O 1
ATOM 7143 N N . ILE A 1 941 ? 25.291 9.194 20.551 1.00 93.94 941 ILE A N 1
ATOM 7144 C CA . ILE A 1 941 ? 26.198 8.576 19.571 1.00 93.94 941 ILE A CA 1
ATOM 7145 C C . ILE A 1 941 ? 25.378 7.928 18.446 1.00 93.94 941 ILE A C 1
ATOM 7147 O O . ILE A 1 941 ? 24.501 7.104 18.692 1.00 93.94 941 ILE A O 1
ATOM 7151 N N . PHE A 1 942 ? 25.688 8.289 17.199 1.00 95.25 942 PHE A N 1
ATOM 7152 C CA . PHE A 1 942 ? 24.915 7.909 16.012 1.00 95.25 942 PHE A CA 1
ATOM 7153 C C . PHE A 1 942 ? 25.812 7.587 14.811 1.00 95.25 942 PHE A C 1
ATOM 7155 O O . PHE A 1 942 ? 26.987 7.972 14.764 1.00 95.25 942 PHE A O 1
ATOM 7162 N N . ALA A 1 943 ? 25.248 6.914 13.805 1.00 95.12 943 ALA A N 1
ATOM 7163 C CA . ALA A 1 943 ? 25.898 6.736 12.511 1.00 95.12 943 ALA A CA 1
ATOM 7164 C C . ALA A 1 943 ? 25.580 7.919 11.585 1.00 95.12 943 ALA A C 1
ATOM 7166 O O . ALA A 1 943 ? 24.450 8.405 11.535 1.00 95.12 943 ALA A O 1
ATOM 7167 N N . TYR A 1 944 ? 26.573 8.358 10.813 1.00 94.19 944 TYR A N 1
ATOM 7168 C CA . TYR A 1 944 ? 26.441 9.424 9.823 1.00 94.19 944 TYR A CA 1
ATOM 7169 C C . TYR A 1 944 ? 26.947 8.940 8.469 1.00 94.19 944 TYR A C 1
ATOM 7171 O O . TYR A 1 944 ? 28.100 8.526 8.347 1.00 94.19 944 TYR A O 1
ATOM 7179 N N . LYS A 1 945 ? 26.114 9.039 7.434 1.00 93.19 945 LYS A N 1
ATOM 7180 C CA . LYS A 1 945 ? 26.540 8.893 6.041 1.00 93.19 945 LYS A CA 1
ATOM 7181 C C . LYS A 1 945 ? 27.387 10.104 5.656 1.00 93.19 945 LYS A C 1
ATOM 7183 O O . LYS A 1 945 ? 26.996 11.237 5.934 1.00 93.19 945 LYS A O 1
ATOM 7188 N N . ILE A 1 946 ? 28.518 9.865 4.999 1.00 91.12 946 ILE A N 1
ATOM 7189 C CA . ILE A 1 946 ? 29.333 10.919 4.389 1.00 91.12 946 ILE A CA 1
ATOM 7190 C C . ILE A 1 946 ? 28.960 11.019 2.912 1.00 91.12 946 ILE A C 1
ATOM 7192 O O . ILE A 1 946 ? 28.924 10.004 2.211 1.00 91.12 946 ILE A O 1
ATOM 7196 N N . ASP A 1 947 ? 28.643 12.224 2.449 1.00 84.75 947 ASP A N 1
ATOM 7197 C CA . ASP A 1 947 ? 28.296 12.480 1.050 1.00 84.75 947 ASP A CA 1
ATOM 7198 C C . ASP A 1 947 ? 29.526 12.793 0.171 1.00 84.75 947 ASP A C 1
ATOM 7200 O O . ASP A 1 947 ? 30.674 12.782 0.625 1.00 84.75 947 ASP A O 1
ATOM 7204 N N . LYS A 1 948 ? 29.284 13.087 -1.114 1.00 81.50 948 LYS A N 1
ATOM 7205 C CA . LYS A 1 948 ? 30.335 13.431 -2.090 1.00 81.50 948 LYS A CA 1
ATOM 7206 C C . LYS A 1 948 ? 31.042 14.772 -1.814 1.00 81.50 948 LYS A C 1
ATOM 7208 O O . LYS A 1 948 ? 32.055 15.047 -2.447 1.00 81.50 948 LYS A O 1
ATOM 7213 N N . HIS A 1 949 ? 30.525 15.585 -0.890 1.00 82.81 949 HIS A N 1
ATOM 7214 C CA . HIS A 1 949 ? 31.061 16.888 -0.484 1.00 82.81 949 HIS A CA 1
ATOM 7215 C C . HIS A 1 949 ? 31.687 16.857 0.926 1.00 82.81 949 HIS A C 1
ATOM 7217 O O . HIS A 1 949 ? 32.107 17.894 1.443 1.00 82.81 949 HIS A O 1
ATOM 7223 N N . GLY A 1 950 ? 31.747 15.689 1.576 1.00 84.81 950 GLY A N 1
ATOM 7224 C CA . GLY A 1 950 ? 32.269 15.561 2.936 1.00 84.81 950 GLY A CA 1
ATOM 7225 C C . GLY A 1 950 ? 31.314 16.050 4.029 1.00 84.81 950 GLY A C 1
ATOM 7226 O O . GLY A 1 950 ? 31.750 16.291 5.162 1.00 84.81 950 GLY A O 1
ATOM 7227 N N . ALA A 1 951 ? 30.030 16.242 3.733 1.00 88.81 951 ALA A N 1
ATOM 7228 C CA . ALA A 1 951 ? 29.012 16.525 4.737 1.00 88.81 951 ALA A CA 1
ATOM 7229 C C . ALA A 1 951 ? 28.579 15.231 5.444 1.00 88.81 951 ALA A C 1
ATOM 7231 O O . ALA A 1 951 ? 28.534 14.159 4.844 1.00 88.81 951 ALA A O 1
ATOM 7232 N N . ALA A 1 952 ? 28.272 15.337 6.739 1.00 91.38 952 ALA A N 1
ATOM 7233 C CA . ALA A 1 952 ? 27.831 14.222 7.573 1.00 91.38 952 ALA A CA 1
ATOM 7234 C C . ALA A 1 952 ? 26.317 14.306 7.796 1.00 91.38 952 ALA A C 1
ATOM 7236 O O . ALA A 1 952 ? 25.843 15.192 8.508 1.00 91.38 952 ALA A O 1
ATOM 7237 N N . VAL A 1 953 ? 25.571 13.372 7.207 1.00 91.44 953 VAL A N 1
ATOM 7238 C CA . VAL A 1 953 ? 24.111 13.261 7.324 1.00 91.44 953 VAL A CA 1
ATOM 7239 C C . VAL A 1 953 ? 23.784 12.134 8.299 1.00 91.44 953 VAL A C 1
ATOM 7241 O O . VAL A 1 953 ? 24.217 11.000 8.093 1.00 91.44 953 VAL A O 1
ATOM 7244 N N . LYS A 1 954 ? 23.045 12.435 9.374 1.00 92.56 954 LYS A N 1
ATOM 7245 C CA . LYS A 1 954 ? 22.638 11.446 10.388 1.00 92.56 954 LYS A CA 1
ATOM 7246 C C . LYS A 1 954 ? 21.819 10.335 9.731 1.00 92.56 954 LYS A C 1
ATOM 7248 O O . LYS A 1 954 ? 20.936 10.629 8.930 1.00 92.56 954 LYS A O 1
ATOM 7253 N N . ILE A 1 955 ? 22.093 9.078 10.067 1.00 89.81 955 ILE A N 1
ATOM 7254 C CA . ILE A 1 955 ? 21.298 7.936 9.603 1.00 89.81 955 ILE A CA 1
ATOM 7255 C C . ILE A 1 955 ? 20.104 7.768 10.563 1.00 89.81 955 ILE A C 1
ATOM 7257 O O . ILE A 1 955 ? 20.338 7.508 11.751 1.00 89.81 955 ILE A O 1
ATOM 7261 N N . PRO A 1 956 ? 18.844 7.917 10.101 1.00 79.12 956 PRO A N 1
ATOM 7262 C CA . PRO A 1 956 ? 17.661 7.685 10.931 1.00 79.12 956 PRO A CA 1
ATOM 7263 C C . PRO A 1 956 ? 17.631 6.252 11.471 1.00 79.12 956 PRO A C 1
ATOM 7265 O O . PRO A 1 956 ? 18.094 5.325 10.806 1.00 79.12 956 PRO A O 1
ATOM 7268 N N . GLY A 1 957 ? 17.132 6.072 12.695 1.00 80.94 957 GLY A N 1
ATOM 7269 C CA . GLY A 1 957 ? 17.108 4.766 13.364 1.00 80.94 957 GLY A CA 1
ATOM 7270 C C . GLY A 1 957 ? 18.487 4.166 13.684 1.00 80.94 957 GLY A C 1
ATOM 7271 O O . GLY A 1 957 ? 18.555 3.009 14.091 1.00 80.94 957 GLY A O 1
ATOM 7272 N N . SER A 1 958 ? 19.589 4.911 13.509 1.00 91.12 958 SER A N 1
ATOM 7273 C CA . SER A 1 958 ? 20.889 4.486 14.037 1.00 91.12 958 SER A CA 1
ATOM 7274 C C . SER A 1 958 ? 20.971 4.709 15.548 1.00 91.12 958 SER A C 1
ATOM 7276 O O . SER A 1 958 ? 20.395 5.664 16.068 1.00 91.12 958 SER A O 1
ATOM 7278 N N . TYR A 1 959 ? 21.692 3.837 16.251 1.00 91.56 959 TYR A N 1
ATOM 7279 C CA . TYR A 1 959 ? 21.880 3.911 17.702 1.00 91.56 959 TYR A CA 1
ATOM 7280 C C . TYR A 1 959 ? 23.247 3.357 18.112 1.00 91.56 959 TYR A C 1
ATOM 7282 O O . TYR A 1 959 ? 23.855 2.579 17.375 1.00 91.56 959 TYR A O 1
ATOM 7290 N N . TYR A 1 960 ? 23.733 3.750 19.288 1.00 95.00 960 TYR A N 1
ATOM 7291 C CA . TYR A 1 960 ? 24.877 3.115 19.937 1.00 95.00 960 TYR A CA 1
ATOM 7292 C C . TYR A 1 960 ? 24.407 2.091 20.969 1.00 95.00 960 TYR A C 1
ATOM 7294 O O . TYR A 1 960 ? 23.487 2.345 21.744 1.00 95.00 960 TYR A O 1
ATOM 7302 N N . ASP A 1 961 ? 25.056 0.937 20.946 1.00 88.00 961 ASP A N 1
ATOM 7303 C CA . ASP A 1 961 ? 24.825 -0.219 21.796 1.00 88.00 961 ASP A CA 1
ATOM 7304 C C . ASP A 1 961 ? 26.005 -0.330 22.775 1.00 88.00 961 ASP A C 1
ATOM 7306 O O . ASP A 1 961 ? 27.155 -0.514 22.360 1.00 88.00 961 ASP A O 1
ATOM 7310 N N . SER A 1 962 ? 25.729 -0.149 24.069 1.00 85.44 962 SER A N 1
ATOM 7311 C CA . SER A 1 962 ? 26.726 -0.098 25.150 1.00 85.44 962 SER A CA 1
ATOM 7312 C C . SER A 1 962 ? 27.436 -1.429 25.389 1.00 85.44 962 SER A C 1
ATOM 7314 O O . SER A 1 962 ? 28.600 -1.450 25.803 1.00 85.44 962 SER A O 1
ATOM 7316 N N . ASP A 1 963 ? 26.743 -2.529 25.112 1.00 83.94 963 ASP A N 1
ATOM 7317 C CA . ASP A 1 963 ? 27.088 -3.857 25.611 1.00 83.94 963 ASP A CA 1
ATOM 7318 C C . ASP A 1 963 ? 27.974 -4.569 24.586 1.00 83.94 963 ASP A C 1
ATOM 7320 O O . ASP A 1 963 ? 29.055 -5.072 24.909 1.00 83.94 963 ASP A O 1
ATOM 7324 N N . THR A 1 964 ? 27.579 -4.493 23.313 1.00 83.56 964 THR A N 1
ATOM 7325 C CA . THR A 1 964 ? 28.401 -4.895 22.163 1.00 83.56 964 THR A CA 1
ATOM 7326 C C . THR A 1 964 ? 29.458 -3.851 21.795 1.00 83.56 964 THR A C 1
ATOM 7328 O O . THR A 1 964 ? 30.435 -4.190 21.124 1.00 83.56 964 THR A O 1
ATOM 7331 N N . LYS A 1 965 ? 29.287 -2.591 22.229 1.00 91.94 965 LYS A N 1
ATOM 7332 C CA . LYS A 1 965 ? 30.144 -1.432 21.900 1.00 91.94 965 LYS A CA 1
ATOM 7333 C C . LYS A 1 965 ? 30.190 -1.180 20.396 1.00 91.94 965 LYS A C 1
ATOM 7335 O O . LYS A 1 965 ? 31.253 -1.063 19.776 1.00 91.94 965 LYS A O 1
ATOM 7340 N N . THR A 1 966 ? 29.005 -1.125 19.794 1.00 92.44 966 THR A N 1
ATOM 7341 C CA . THR A 1 966 ? 28.824 -0.907 18.356 1.00 92.44 966 THR A CA 1
ATOM 7342 C C . THR A 1 966 ? 27.815 0.200 18.076 1.00 92.44 966 THR A C 1
ATOM 7344 O O . THR A 1 966 ? 26.864 0.407 18.821 1.00 92.44 966 THR A O 1
ATOM 7347 N N . VAL A 1 967 ? 28.013 0.933 16.981 1.00 95.06 967 VAL A N 1
ATOM 7348 C CA . VAL A 1 967 ? 26.969 1.785 16.401 1.00 95.06 967 VAL A CA 1
ATOM 7349 C C . VAL A 1 967 ? 26.259 0.992 15.316 1.00 95.06 967 VAL A C 1
ATOM 7351 O O . VAL A 1 967 ? 26.886 0.587 14.333 1.00 95.06 967 VAL A O 1
ATOM 7354 N N . ASN A 1 968 ? 24.963 0.779 15.505 1.00 93.94 968 ASN A N 1
ATOM 7355 C CA . ASN A 1 968 ? 24.115 -0.062 14.675 1.00 93.94 968 ASN A CA 1
ATOM 7356 C C . ASN A 1 968 ? 23.207 0.779 13.780 1.00 93.94 968 ASN A C 1
ATOM 7358 O O . ASN A 1 968 ? 22.688 1.815 14.198 1.00 93.94 968 ASN A O 1
ATOM 7362 N N . PHE A 1 969 ? 23.002 0.325 12.545 1.00 93.69 969 PHE A N 1
ATOM 7363 C CA . PHE A 1 969 ? 21.994 0.860 11.628 1.00 93.69 969 PHE A CA 1
ATOM 7364 C C . PHE A 1 969 ? 21.611 -0.164 10.551 1.00 93.69 969 PHE A C 1
ATOM 7366 O O . PHE A 1 969 ? 22.267 -1.194 10.369 1.00 93.69 969 PHE A O 1
ATOM 7373 N N . VAL A 1 970 ? 20.542 0.130 9.809 1.00 90.75 970 VAL A N 1
ATOM 7374 C CA . VAL A 1 970 ? 20.072 -0.679 8.676 1.00 90.75 970 VAL A CA 1
ATOM 7375 C C . VAL A 1 970 ? 20.199 0.129 7.387 1.00 90.75 970 VAL A C 1
ATOM 7377 O O . VAL A 1 970 ? 19.901 1.320 7.362 1.00 90.75 970 VAL A O 1
ATOM 7380 N N . SER A 1 971 ? 20.641 -0.508 6.303 1.00 86.75 971 SER A N 1
ATOM 7381 C CA . SER A 1 971 ? 20.810 0.126 4.994 1.00 86.75 971 SER A CA 1
ATOM 7382 C C . SER A 1 971 ? 20.387 -0.795 3.847 1.00 86.75 971 SER A C 1
ATOM 7384 O O . SER A 1 971 ? 20.450 -2.021 3.950 1.00 86.75 971 SER A O 1
ATOM 7386 N N . ARG A 1 972 ? 19.992 -0.191 2.722 1.00 85.25 972 ARG A N 1
ATOM 7387 C CA . ARG A 1 972 ? 19.969 -0.829 1.389 1.00 85.25 972 ARG A CA 1
ATOM 7388 C C . ARG A 1 972 ? 21.161 -0.376 0.533 1.00 85.25 972 ARG A C 1
ATOM 7390 O O . ARG A 1 972 ? 21.500 -1.041 -0.436 1.00 85.25 972 ARG A O 1
ATOM 7397 N N . GLY A 1 973 ? 21.775 0.760 0.878 1.00 80.62 973 GLY A N 1
ATOM 7398 C CA . GLY A 1 973 ? 22.865 1.404 0.144 1.00 80.62 973 GLY A CA 1
ATOM 7399 C C . GLY A 1 973 ? 24.262 1.083 0.677 1.00 80.62 973 GLY A C 1
ATOM 7400 O O . GLY A 1 973 ? 24.434 0.805 1.865 1.00 80.62 973 GLY A O 1
ATOM 7401 N N . PHE A 1 974 ? 25.254 1.198 -0.205 1.00 85.44 974 PHE A N 1
ATOM 7402 C CA . PHE A 1 974 ? 26.685 1.064 0.074 1.00 85.44 974 PHE A CA 1
ATOM 7403 C C . PHE A 1 974 ? 27.355 2.444 -0.015 1.00 85.44 974 PHE A C 1
ATOM 7405 O O . PHE A 1 974 ? 27.303 3.086 -1.066 1.00 85.44 974 PHE A O 1
ATOM 7412 N N . PHE A 1 975 ? 27.914 2.942 1.090 1.00 88.25 975 PHE A N 1
ATOM 7413 C CA . PHE A 1 975 ? 28.450 4.305 1.190 1.00 88.25 975 PHE A CA 1
ATOM 7414 C C . PHE A 1 975 ? 29.399 4.470 2.385 1.00 88.25 975 PHE A C 1
ATOM 7416 O O . PHE A 1 975 ? 29.396 3.667 3.313 1.00 88.25 975 PHE A O 1
ATOM 7423 N N . THR A 1 976 ? 30.180 5.551 2.394 1.00 91.56 976 THR A N 1
ATOM 7424 C CA . THR A 1 976 ? 31.022 5.924 3.537 1.00 91.56 976 THR A CA 1
ATOM 7425 C C . THR A 1 976 ? 30.176 6.285 4.757 1.00 91.56 976 THR A C 1
ATOM 7427 O O . THR A 1 976 ? 29.280 7.128 4.668 1.00 91.56 976 THR A O 1
ATOM 7430 N N . VAL A 1 977 ? 30.494 5.700 5.912 1.00 92.88 977 VAL A N 1
ATOM 7431 C CA . VAL A 1 977 ? 29.863 5.996 7.205 1.00 92.88 977 VAL A CA 1
ATOM 7432 C C . VAL A 1 977 ? 30.903 6.360 8.253 1.00 92.88 977 VAL A C 1
ATOM 7434 O O . VAL A 1 977 ? 31.944 5.717 8.376 1.00 92.88 977 VAL A O 1
ATOM 7437 N N . ALA A 1 978 ? 30.591 7.380 9.041 1.00 93.94 978 ALA A N 1
ATOM 7438 C CA . ALA A 1 978 ? 31.299 7.742 10.254 1.00 93.94 978 ALA A CA 1
ATOM 7439 C C . ALA A 1 978 ? 30.444 7.463 11.492 1.00 93.94 978 ALA A C 1
ATOM 7441 O O . ALA A 1 978 ? 29.219 7.566 11.453 1.00 93.94 978 ALA A O 1
ATOM 7442 N N . VAL A 1 979 ? 31.105 7.200 12.614 1.00 95.88 979 VAL A N 1
ATOM 7443 C CA . VAL A 1 979 ? 30.482 7.347 13.934 1.00 95.88 979 VAL A CA 1
ATOM 7444 C C . VAL A 1 979 ? 30.598 8.814 14.354 1.00 95.88 979 VAL A C 1
ATOM 7446 O O . VAL A 1 979 ? 31.654 9.429 14.202 1.00 95.88 979 VAL A O 1
ATOM 7449 N N . GLY A 1 980 ? 29.520 9.398 14.867 1.00 93.88 980 GLY A N 1
ATOM 7450 C CA . GLY A 1 980 ? 29.473 10.779 15.347 1.00 93.88 980 GLY A CA 1
ATOM 7451 C C . GLY A 1 980 ? 28.816 10.868 16.719 1.00 93.88 980 GLY A C 1
ATOM 7452 O O . GLY A 1 980 ? 28.143 9.934 17.145 1.00 93.88 980 GLY A O 1
ATOM 7453 N N . CYS A 1 981 ? 29.012 11.990 17.409 1.00 91.69 981 CYS A N 1
ATOM 7454 C CA . CYS A 1 981 ? 28.283 12.294 18.638 1.00 91.69 981 CYS A CA 1
ATOM 7455 C C . CYS A 1 981 ? 27.735 13.715 18.562 1.00 91.69 981 CYS A C 1
ATOM 7457 O O . CYS A 1 981 ? 28.468 14.652 18.228 1.00 91.69 981 CYS A O 1
ATOM 7459 N N . GLU A 1 982 ? 26.465 13.870 18.908 1.00 87.25 982 GLU A N 1
ATOM 7460 C CA . GLU A 1 982 ? 25.844 15.175 19.113 1.00 87.25 982 GLU A CA 1
ATOM 7461 C C . GLU A 1 982 ? 26.328 15.774 20.442 1.00 87.25 982 GLU A C 1
ATOM 7463 O O . GLU A 1 982 ? 26.685 15.044 21.371 1.00 87.25 982 GLU A O 1
ATOM 7468 N N . LYS A 1 983 ? 26.416 17.107 20.512 1.00 68.06 983 LYS A N 1
ATOM 7469 C CA . LYS A 1 983 ? 26.808 17.820 21.737 1.00 68.06 983 LYS A CA 1
ATOM 7470 C C . LYS A 1 983 ? 25.613 17.979 22.662 1.00 68.06 983 LYS A C 1
ATOM 7472 O O . LYS A 1 983 ? 24.495 18.182 22.149 1.00 68.06 983 LYS A O 1
#

pLDDT: mean 79.15, std 22.17, range [21.25, 98.75]

Radius of gyration: 41.89 Å; chains: 1; bounding box: 142×102×112 Å